Protein AF-A0AAW1BFB9-F1 (afdb_monomer_lite)

Sequence (904 aa):
MGIMLRKYSHLKYIVIGLFLLVALITLITVAITQNLSSTRNCKYGIVLDAGSSHTSVYVYEWPAEKENNTGIVHQIHACEVEGPGISSYSNAVENASVPLKHCMDSAKEIVPQGKHQETPVYLGATAGMRLLRLKNKDAARKVLSAVEETLRIYPFKFQGTRILSGEEEGAYGWITLNYLLGKFTESIWPRVFGHTFFKSRTTGALDLGGASTQITFVPDPDKIESSADIVNFHLYGKEYMVYTHSFLCYGKDQALRLKLLQDVLSSTTDRLQDPCFHQGYARTLNVFDLITNPCTAHNVTVPYSQIQIQGDGNYEKCLESIQRIFKTKDCLYSSCSFNGIFLPEVSGEFGAFSAFYYVMNFLNVTEKPMDQVIETVKNFCSKSWNEVKDEFPKVKEKYLSEYCFSSTYIISLLSQRYNFTKEKWQNIHFLEKIEKSDTGWTLGYMLNLTNMIPSEQPYTHLLSHTGFISFMVICSVLVMTLLLALFDVRGSCPYITRLYSIGRSVQGRNLYVLEFSDSPGIHEPMEPEFKYVANMHGNEVLGRELLLQLADFLCEEYRHGNQRITQLIHETRIHLLPSMNPDGYEVAAAQNESSLEYVIGRNNVNRVDLNRNFPDLNTIMYSNEKQGGPNHHIPLPDNWKSQVEPETLAVIQWMKSYNFILSANLHGGAVVANYPYDKSHEQRIRGNWQANSTPTPDDILFRKLAKTYSYAHGWMHRGTNCGDFFIDGITNGASWYSLSKGMQDFNYLHTNCFEITLELSCKKFPPQEELEYEWLANREALVAYIEEIHQGIKGLVSDENNNKLVGAVISVEGIGHDVTTGEHGDYFRLLLPGNYRITASADGYEPQTVMVTVGPAEPSLVYFQLRQKPLDNPPVPKAYKKRSHNKAQQKKIVPRAAPWQILR

Organism: Crotalus adamanteus (NCBI:txid8729)

Structure (mmCIF, N/CA/C/O backbone):
data_AF-A0AAW1BFB9-F1
#
_entry.id   AF-A0AAW1BFB9-F1
#
loop_
_atom_site.group_PDB
_atom_site.id
_atom_site.type_symbol
_atom_site.label_atom_id
_atom_site.label_alt_id
_atom_site.label_comp_id
_atom_site.label_asym_id
_atom_site.label_entity_id
_atom_site.label_seq_id
_atom_site.pdbx_PDB_ins_code
_atom_site.Cartn_x
_atom_site.Cartn_y
_atom_site.Cartn_z
_atom_site.occupancy
_atom_site.B_iso_or_equiv
_atom_site.auth_seq_id
_atom_site.auth_comp_id
_atom_site.auth_asym_id
_atom_site.auth_atom_id
_atom_site.pdbx_PDB_model_num
ATOM 1 N N . MET A 1 1 ? -2.549 -37.421 46.850 1.00 34.16 1 MET A N 1
ATOM 2 C CA . MET A 1 1 ? -2.410 -36.253 45.949 1.00 34.16 1 MET A CA 1
ATOM 3 C C . MET A 1 1 ? -1.148 -36.325 45.064 1.00 34.16 1 MET A C 1
ATOM 5 O O . MET A 1 1 ? -0.520 -35.309 44.831 1.00 34.16 1 MET A O 1
ATOM 9 N N . GLY A 1 2 ? -0.766 -37.508 44.544 1.00 33.53 2 GLY A N 1
ATOM 10 C CA . GLY A 1 2 ? 0.514 -37.695 43.820 1.00 33.53 2 GLY A CA 1
ATOM 11 C C . GLY A 1 2 ? 0.448 -38.518 42.525 1.00 33.53 2 GLY A C 1
ATOM 12 O O . GLY A 1 2 ? 1.483 -38.816 41.945 1.00 33.53 2 GLY A O 1
ATOM 13 N N . ILE A 1 3 ? -0.749 -38.894 42.055 1.00 27.89 3 ILE A N 1
ATOM 14 C CA . ILE A 1 3 ? -0.915 -39.742 40.854 1.00 27.89 3 ILE A CA 1
ATOM 15 C C . ILE A 1 3 ? -1.741 -39.043 39.750 1.00 27.89 3 ILE A C 1
ATOM 17 O O . ILE A 1 3 ? -1.607 -39.388 38.579 1.00 27.89 3 ILE A O 1
ATOM 21 N N . MET A 1 4 ? -2.486 -37.969 40.058 1.00 28.42 4 MET A N 1
ATOM 22 C CA . MET A 1 4 ? -3.212 -37.182 39.039 1.00 28.42 4 MET A CA 1
ATOM 23 C C . MET A 1 4 ? -2.383 -36.094 38.333 1.00 28.42 4 MET A C 1
ATOM 25 O O . MET A 1 4 ? -2.780 -35.645 37.264 1.00 28.42 4 MET A O 1
ATOM 29 N N . LEU A 1 5 ? -1.197 -35.735 38.838 1.00 31.61 5 LEU A N 1
ATOM 30 C CA . LEU A 1 5 ? -0.307 -34.766 38.172 1.00 31.61 5 LEU A CA 1
ATOM 31 C C . LEU A 1 5 ? 0.552 -35.381 37.047 1.00 31.61 5 LEU A C 1
ATOM 33 O O . LEU A 1 5 ? 1.099 -34.652 36.227 1.00 31.61 5 LEU A O 1
ATOM 37 N N . ARG A 1 6 ? 0.631 -36.719 36.934 1.00 33.06 6 ARG A N 1
ATOM 38 C CA . ARG A 1 6 ? 1.376 -37.395 35.848 1.00 33.06 6 ARG A CA 1
ATOM 39 C C . ARG A 1 6 ? 0.571 -37.608 34.563 1.00 33.06 6 ARG A C 1
ATOM 41 O O . ARG A 1 6 ? 1.170 -37.773 33.507 1.00 33.06 6 ARG A O 1
ATOM 48 N N . LYS A 1 7 ? -0.767 -37.567 34.604 1.00 37.59 7 LYS A N 1
ATOM 49 C CA . LYS A 1 7 ? -1.597 -37.769 33.397 1.00 37.59 7 LYS A CA 1
ATOM 50 C C . LYS A 1 7 ? -1.668 -36.540 32.479 1.00 37.59 7 LYS A C 1
ATOM 52 O O . LYS A 1 7 ? -1.852 -36.709 31.279 1.00 37.59 7 LYS A O 1
ATOM 57 N N . TYR A 1 8 ? -1.437 -35.335 33.005 1.00 39.03 8 TYR A N 1
ATOM 58 C CA . TYR A 1 8 ? -1.417 -34.105 32.202 1.00 39.03 8 TYR A CA 1
ATOM 59 C C . TYR A 1 8 ? -0.075 -33.825 31.507 1.00 39.03 8 TYR A C 1
ATOM 61 O O . TYR A 1 8 ? -0.064 -33.097 30.517 1.00 39.03 8 TYR A O 1
ATOM 69 N N . SER A 1 9 ? 1.049 -34.411 31.947 1.00 45.16 9 SER A N 1
ATOM 70 C CA . SER A 1 9 ? 2.322 -34.241 31.227 1.00 45.16 9 SER A CA 1
ATOM 71 C C . SER A 1 9 ? 2.358 -35.082 29.947 1.00 45.16 9 SER A C 1
ATOM 73 O O . SER A 1 9 ? 2.744 -34.580 28.898 1.00 45.16 9 SER A O 1
ATOM 75 N N . HIS A 1 10 ? 1.856 -36.321 29.981 1.00 42.47 10 HIS A N 1
ATOM 76 C CA . HIS A 1 10 ? 1.824 -37.187 28.800 1.00 42.47 10 HIS A CA 1
ATOM 77 C C . HIS A 1 10 ? 0.902 -36.666 27.694 1.00 42.47 10 HIS A C 1
ATOM 79 O O . HIS A 1 10 ? 1.269 -36.756 26.527 1.00 42.47 10 HIS A O 1
ATOM 85 N N . LEU A 1 11 ? -0.242 -36.058 28.035 1.00 46.62 11 LEU A N 1
ATOM 86 C CA . LEU A 1 11 ? -1.109 -35.430 27.035 1.00 46.62 11 LEU A CA 1
ATOM 87 C C . LEU A 1 11 ? -0.436 -34.204 26.398 1.00 46.62 11 LEU A C 1
ATOM 89 O O . LEU A 1 11 ? -0.518 -34.048 25.186 1.00 46.62 11 LEU A O 1
ATOM 93 N N . LYS A 1 12 ? 0.312 -33.400 27.172 1.00 44.75 12 LYS A N 1
ATOM 94 C CA . LYS A 1 12 ? 1.136 -32.307 26.625 1.00 44.75 12 LYS A CA 1
ATOM 95 C C . LYS A 1 12 ? 2.173 -32.833 25.628 1.00 44.75 12 LYS A C 1
ATOM 97 O O . LYS A 1 12 ? 2.262 -32.294 24.534 1.00 44.75 12 LYS A O 1
ATOM 102 N N . TYR A 1 13 ? 2.891 -33.914 25.939 1.00 47.59 13 TYR A N 1
ATOM 103 C CA . TYR A 1 13 ? 3.888 -34.484 25.017 1.00 47.59 13 TYR A CA 1
ATOM 104 C C . TYR A 1 13 ? 3.278 -35.168 23.788 1.00 47.59 13 TYR A C 1
ATOM 106 O O . TYR A 1 13 ? 3.865 -35.104 22.713 1.00 47.59 13 TYR A O 1
ATOM 114 N N . ILE A 1 14 ? 2.100 -35.785 23.915 1.00 55.22 14 ILE A N 1
ATOM 115 C CA . ILE A 1 14 ? 1.376 -36.380 22.780 1.00 55.22 14 ILE A CA 1
ATOM 116 C C . ILE A 1 14 ? 0.836 -35.286 21.859 1.00 55.22 14 ILE A C 1
ATOM 118 O O . ILE A 1 14 ? 0.961 -35.402 20.645 1.00 55.22 14 ILE A O 1
ATOM 122 N N . VAL A 1 15 ? 0.290 -34.206 22.421 1.00 52.62 15 VAL A N 1
ATOM 123 C CA . VAL A 1 15 ? -0.174 -33.044 21.656 1.00 52.62 15 VAL A CA 1
ATOM 124 C C . VAL A 1 15 ? 1.012 -32.366 20.968 1.00 52.62 15 VAL A C 1
ATOM 126 O O . VAL A 1 15 ? 0.960 -32.164 19.761 1.00 52.62 15 VAL A O 1
ATOM 129 N N . ILE A 1 16 ? 2.125 -32.130 21.673 1.00 55.22 16 ILE A N 1
ATOM 130 C CA . ILE A 1 16 ? 3.367 -31.603 21.080 1.00 55.22 16 ILE A CA 1
ATOM 131 C C . ILE A 1 16 ? 3.883 -32.530 19.967 1.00 55.22 16 ILE A C 1
ATOM 133 O O . ILE A 1 16 ? 4.233 -32.054 18.893 1.00 55.22 16 ILE A O 1
ATOM 137 N N . GLY A 1 17 ? 3.880 -33.849 20.176 1.00 61.91 17 GLY A N 1
ATOM 138 C CA . GLY A 1 17 ? 4.294 -34.828 19.168 1.00 61.91 17 GLY A CA 1
ATOM 139 C C . GLY A 1 17 ? 3.389 -34.850 17.932 1.00 61.91 17 GLY A C 1
ATOM 140 O O . GLY A 1 17 ? 3.887 -34.925 16.811 1.00 61.91 17 GLY A O 1
ATOM 141 N N . LEU A 1 18 ? 2.072 -34.722 18.116 1.00 62.56 18 LEU A N 1
ATOM 142 C CA . LEU A 1 18 ? 1.104 -34.630 17.022 1.00 62.56 18 LEU A CA 1
ATOM 143 C C . LEU A 1 18 ? 1.275 -33.317 16.244 1.00 62.56 18 LEU A C 1
ATOM 145 O O . LEU A 1 18 ? 1.242 -33.328 15.018 1.00 62.56 18 LEU A O 1
ATOM 149 N N . PHE A 1 19 ? 1.529 -32.205 16.938 1.00 55.38 19 PHE A N 1
ATOM 150 C CA . PHE A 1 19 ? 1.821 -30.915 16.311 1.00 55.38 19 PHE A CA 1
ATOM 151 C C . PHE A 1 19 ? 3.150 -30.927 15.549 1.00 55.38 19 PHE A C 1
ATOM 153 O O . PHE A 1 19 ? 3.206 -30.388 14.448 1.00 55.38 19 PHE A O 1
ATOM 160 N N . LEU A 1 20 ? 4.187 -31.596 16.063 1.00 58.78 20 LEU A N 1
ATOM 161 C CA . LEU A 1 20 ? 5.456 -31.789 15.349 1.00 58.78 20 LEU A CA 1
ATOM 162 C C . LEU A 1 20 ? 5.283 -32.662 14.100 1.00 58.78 20 LEU A C 1
ATOM 164 O O . LEU A 1 20 ? 5.880 -32.373 13.066 1.00 58.78 20 LEU A O 1
ATOM 168 N N . LEU A 1 21 ? 4.439 -33.696 14.166 1.00 66.06 21 LEU A N 1
ATOM 169 C CA . LEU A 1 21 ? 4.120 -34.545 13.017 1.00 66.06 21 LEU A CA 1
ATOM 170 C C . LEU A 1 21 ? 3.333 -33.773 11.951 1.00 66.06 21 LEU A C 1
ATOM 172 O O . LEU A 1 21 ? 3.661 -33.855 10.772 1.00 66.06 21 LEU A O 1
ATOM 176 N N . VAL A 1 22 ? 2.325 -32.995 12.359 1.00 62.94 22 VAL A N 1
ATOM 177 C CA . VAL A 1 22 ? 1.555 -32.142 11.445 1.00 62.94 22 VAL A CA 1
ATOM 178 C C . VAL A 1 22 ? 2.457 -31.080 10.829 1.00 62.94 22 VAL A C 1
ATOM 180 O O . VAL A 1 22 ? 2.400 -30.923 9.620 1.00 62.94 22 VAL A O 1
ATOM 183 N N . ALA A 1 23 ? 3.335 -30.438 11.609 1.00 55.25 23 ALA A N 1
ATOM 184 C CA . ALA A 1 23 ? 4.315 -29.466 11.122 1.00 55.25 23 ALA A CA 1
ATOM 185 C C . ALA A 1 23 ? 5.309 -30.077 10.124 1.00 55.25 23 ALA A C 1
ATOM 187 O O . ALA A 1 23 ? 5.647 -29.442 9.129 1.00 55.25 23 ALA A O 1
ATOM 188 N N . LEU A 1 24 ? 5.752 -31.318 10.354 1.00 65.62 24 LEU A N 1
ATOM 189 C CA . LEU A 1 24 ? 6.611 -32.055 9.426 1.00 65.62 24 LEU A CA 1
ATOM 190 C C . LEU A 1 24 ? 5.863 -32.403 8.132 1.00 65.62 24 LEU A C 1
ATOM 192 O O . LEU A 1 24 ? 6.409 -32.241 7.045 1.00 65.62 24 LEU A O 1
ATOM 196 N N . ILE A 1 25 ? 4.606 -32.845 8.237 1.00 68.69 25 ILE A N 1
ATOM 197 C CA . ILE A 1 25 ? 3.756 -33.142 7.081 1.00 68.69 25 ILE A CA 1
ATOM 198 C C . ILE A 1 25 ? 3.464 -31.865 6.300 1.00 68.69 25 ILE A C 1
ATOM 200 O O . ILE A 1 25 ? 3.582 -31.899 5.081 1.00 68.69 25 ILE A O 1
ATOM 204 N N . THR A 1 26 ? 3.157 -30.732 6.935 1.00 56.50 26 THR A N 1
ATOM 205 C CA . THR A 1 26 ? 3.015 -29.456 6.219 1.00 56.50 26 THR A CA 1
ATOM 206 C C . THR A 1 26 ? 4.337 -28.998 5.628 1.00 56.50 26 THR A C 1
ATOM 208 O O . THR A 1 26 ? 4.315 -28.548 4.495 1.00 56.50 26 THR A O 1
ATOM 211 N N . LEU A 1 27 ? 5.484 -29.183 6.287 1.00 56.09 27 LEU A N 1
ATOM 212 C CA . LEU A 1 27 ? 6.806 -28.900 5.704 1.00 56.09 27 LEU A CA 1
ATOM 213 C C . LEU A 1 27 ? 7.065 -29.719 4.437 1.00 56.09 27 LEU A C 1
ATOM 215 O O . LEU A 1 27 ? 7.498 -29.168 3.429 1.00 56.09 27 LEU A O 1
ATOM 219 N N . ILE A 1 28 ? 6.764 -31.019 4.468 1.00 65.06 28 ILE A N 1
ATOM 220 C CA . ILE A 1 28 ? 6.925 -31.920 3.321 1.00 65.06 28 ILE A CA 1
ATOM 221 C C . ILE A 1 28 ? 5.911 -31.575 2.227 1.00 65.06 28 ILE A C 1
ATOM 223 O O . ILE A 1 28 ? 6.285 -31.456 1.066 1.00 65.06 28 ILE A O 1
ATOM 227 N N . THR A 1 29 ? 4.643 -31.359 2.581 1.00 55.81 29 THR A N 1
ATOM 228 C CA . THR A 1 29 ? 3.592 -30.976 1.626 1.00 55.81 29 THR A CA 1
ATOM 229 C C . THR A 1 29 ? 3.922 -29.634 0.980 1.00 55.81 29 THR A C 1
ATOM 231 O O . THR A 1 29 ? 3.823 -29.527 -0.233 1.00 55.81 29 THR A O 1
ATOM 234 N N . VAL A 1 30 ? 4.407 -28.655 1.752 1.00 49.78 30 VAL A N 1
ATOM 235 C CA . VAL A 1 30 ? 4.862 -27.346 1.268 1.00 49.78 30 VAL A CA 1
ATOM 236 C C . VAL A 1 30 ? 6.087 -27.496 0.374 1.00 49.78 30 VAL A C 1
ATOM 238 O O . VAL A 1 30 ? 6.085 -26.918 -0.706 1.00 49.78 30 VAL A O 1
ATOM 241 N N . ALA A 1 31 ? 7.079 -28.311 0.740 1.00 49.69 31 ALA A N 1
ATOM 242 C CA . ALA A 1 31 ? 8.240 -28.592 -0.109 1.00 49.69 31 ALA A CA 1
ATOM 243 C C . ALA A 1 31 ? 7.839 -29.249 -1.443 1.00 49.69 31 ALA A C 1
ATOM 245 O O . ALA A 1 31 ? 8.363 -28.886 -2.494 1.00 49.69 31 ALA A O 1
ATOM 246 N N . ILE A 1 32 ? 6.864 -30.165 -1.423 1.00 52.06 32 ILE A N 1
ATOM 247 C CA . ILE A 1 32 ? 6.322 -30.818 -2.623 1.00 52.06 32 ILE A CA 1
ATOM 248 C C . ILE A 1 32 ? 5.506 -29.824 -3.464 1.00 52.06 32 ILE A C 1
ATOM 250 O O . ILE A 1 32 ? 5.703 -29.755 -4.674 1.00 52.06 32 ILE A O 1
ATOM 254 N N . THR A 1 33 ? 4.638 -29.009 -2.855 1.00 48.31 33 THR A N 1
ATOM 255 C CA . THR A 1 33 ? 3.830 -28.009 -3.578 1.00 48.31 33 THR A CA 1
ATOM 256 C C . THR A 1 33 ? 4.661 -26.834 -4.096 1.00 48.31 33 THR A C 1
ATOM 258 O O . THR A 1 33 ? 4.376 -26.323 -5.173 1.00 48.31 33 THR A O 1
ATOM 261 N N . GLN A 1 34 ? 5.731 -26.441 -3.397 1.00 43.75 34 GLN A N 1
ATOM 262 C CA . GLN A 1 34 ? 6.664 -25.395 -3.838 1.00 43.75 34 GLN A CA 1
ATOM 263 C C . GLN A 1 34 ? 7.567 -25.864 -4.979 1.00 43.75 34 GLN A C 1
ATOM 265 O O . GLN A 1 34 ? 7.967 -25.043 -5.799 1.00 43.75 34 GLN A O 1
ATOM 270 N N . ASN A 1 35 ? 7.820 -27.170 -5.103 1.00 43.47 35 ASN A N 1
ATOM 271 C CA . ASN A 1 35 ? 8.475 -27.711 -6.293 1.00 43.47 35 ASN A CA 1
ATOM 272 C C . ASN A 1 35 ? 7.539 -27.729 -7.523 1.00 43.47 35 ASN A C 1
ATOM 274 O O . ASN A 1 35 ? 8.001 -27.933 -8.641 1.00 43.47 35 ASN A O 1
ATOM 278 N N . LEU A 1 36 ? 6.231 -27.503 -7.329 1.00 45.41 36 LEU A N 1
ATOM 279 C CA . LEU A 1 36 ? 5.205 -27.540 -8.377 1.00 45.41 36 LEU A CA 1
ATOM 280 C C . LEU A 1 36 ? 4.653 -26.164 -8.797 1.00 45.41 36 LEU A C 1
ATOM 282 O O . LEU A 1 36 ? 4.018 -26.094 -9.845 1.00 45.41 36 LEU A O 1
ATOM 286 N N . SER A 1 37 ? 4.890 -25.071 -8.057 1.00 42.12 37 SER A N 1
ATOM 287 C CA . SER A 1 37 ? 4.295 -23.754 -8.374 1.00 42.12 37 SER A CA 1
ATOM 288 C C . SER A 1 37 ? 5.270 -22.568 -8.340 1.00 42.12 37 SER A C 1
ATOM 290 O O . SER A 1 37 ? 4.937 -21.494 -7.836 1.00 42.12 37 SER A O 1
ATOM 292 N N . SER A 1 38 ? 6.473 -22.722 -8.896 1.00 39.97 38 SER A N 1
ATOM 293 C CA . SER A 1 38 ? 7.330 -21.574 -9.230 1.00 39.97 38 SER A CA 1
ATOM 294 C C . SER A 1 38 ? 6.935 -20.989 -10.590 1.00 39.97 38 SER A C 1
ATOM 296 O O . SER A 1 38 ? 7.639 -21.142 -11.584 1.00 39.97 38 SER A O 1
ATOM 298 N N . THR A 1 39 ? 5.790 -20.315 -10.655 1.00 44.78 39 THR A N 1
ATOM 299 C CA . THR A 1 39 ? 5.528 -19.353 -11.732 1.00 44.78 39 THR A CA 1
ATOM 300 C C . THR A 1 39 ? 5.316 -18.002 -11.072 1.00 44.78 39 THR A C 1
ATOM 302 O O . THR A 1 39 ? 4.223 -17.713 -10.585 1.00 44.78 39 THR A O 1
ATOM 305 N N . ARG A 1 40 ? 6.382 -17.191 -11.003 1.00 55.94 40 ARG A N 1
ATOM 306 C CA . ARG A 1 40 ? 6.281 -15.755 -10.697 1.00 55.94 40 ARG A CA 1
ATOM 307 C C . ARG A 1 40 ? 5.142 -15.165 -11.539 1.00 55.94 40 ARG A C 1
ATOM 309 O O . ARG A 1 40 ? 4.970 -15.572 -12.688 1.00 55.94 40 ARG A O 1
ATOM 316 N N . ASN A 1 41 ? 4.354 -14.232 -10.992 1.00 69.44 41 ASN A N 1
ATOM 317 C CA . ASN A 1 41 ? 3.337 -13.523 -11.775 1.00 69.44 41 ASN A CA 1
ATOM 318 C C . ASN A 1 41 ? 4.032 -12.545 -12.737 1.00 69.44 41 ASN A C 1
ATOM 320 O O . ASN A 1 41 ? 4.096 -11.337 -12.510 1.00 69.44 41 ASN A O 1
ATOM 324 N N . CYS A 1 42 ? 4.631 -13.106 -13.779 1.00 80.31 42 CYS A N 1
ATOM 325 C CA . CYS A 1 42 ? 5.338 -12.386 -14.810 1.00 80.31 42 CYS A CA 1
ATOM 326 C C . CYS A 1 42 ? 4.358 -11.908 -15.879 1.00 80.31 42 CYS A C 1
ATOM 328 O O . CYS A 1 42 ? 3.322 -12.533 -16.159 1.00 80.31 42 CYS A O 1
ATOM 330 N N . LYS A 1 43 ? 4.712 -10.783 -16.482 1.00 88.25 43 LYS A N 1
ATOM 331 C CA . LYS A 1 43 ? 4.192 -10.320 -17.759 1.00 88.25 43 LYS A CA 1
ATOM 332 C C . LYS A 1 43 ? 5.231 -10.637 -18.824 1.00 88.25 43 LYS A C 1
ATOM 334 O O . LYS A 1 43 ? 6.429 -10.673 -18.551 1.00 88.25 43 LYS A O 1
ATOM 339 N N . TYR A 1 44 ? 4.745 -10.870 -20.031 1.00 92.88 44 TYR A N 1
ATOM 340 C CA . TYR A 1 44 ? 5.576 -11.176 -21.185 1.00 92.88 44 TYR A CA 1
ATOM 341 C C . TYR A 1 44 ? 5.332 -10.135 -22.260 1.00 92.88 44 TYR A C 1
ATOM 343 O O . TYR A 1 44 ? 4.272 -9.515 -22.281 1.00 92.88 44 TYR A O 1
ATOM 351 N N . GLY A 1 45 ? 6.274 -9.971 -23.178 1.00 94.19 45 GLY A N 1
ATOM 352 C CA . GLY A 1 45 ? 6.118 -9.120 -24.351 1.00 94.19 45 GLY A CA 1
ATOM 353 C C . GLY A 1 45 ? 6.977 -9.628 -25.496 1.00 94.19 45 GLY A C 1
ATOM 354 O O . GLY A 1 45 ? 8.087 -10.107 -25.275 1.00 94.19 45 GLY A O 1
ATOM 355 N N . ILE A 1 46 ? 6.465 -9.535 -26.719 1.00 96.00 46 ILE A N 1
ATOM 356 C CA . ILE A 1 46 ? 7.139 -10.035 -27.918 1.00 96.00 46 ILE A CA 1
ATOM 357 C C . ILE A 1 46 ? 7.444 -8.859 -28.842 1.00 96.00 46 ILE A C 1
ATOM 359 O O . ILE A 1 46 ? 6.548 -8.085 -29.189 1.00 96.00 46 ILE A O 1
ATOM 363 N N . VAL A 1 47 ? 8.703 -8.730 -29.259 1.00 95.88 47 VAL A N 1
ATOM 364 C CA . VAL A 1 47 ? 9.138 -7.718 -30.234 1.00 95.88 47 VAL A CA 1
ATOM 365 C C . VAL A 1 47 ? 9.823 -8.409 -31.399 1.00 95.88 47 VAL A C 1
ATOM 367 O O . VAL A 1 47 ? 10.782 -9.154 -31.212 1.00 95.88 47 VAL A O 1
ATOM 370 N N . LEU A 1 48 ? 9.334 -8.141 -32.605 1.00 95.50 48 LEU A N 1
ATOM 371 C CA . LEU A 1 48 ? 9.973 -8.544 -33.845 1.00 95.50 48 LEU A CA 1
ATOM 372 C C . LEU A 1 48 ? 10.821 -7.382 -34.365 1.00 95.50 48 LEU A C 1
ATOM 374 O O . LEU A 1 48 ? 10.276 -6.324 -34.699 1.00 95.50 48 LEU A O 1
ATOM 378 N N . ASP A 1 49 ? 12.132 -7.596 -34.453 1.00 94.06 49 ASP A N 1
ATOM 379 C CA . ASP A 1 49 ? 13.056 -6.705 -35.147 1.00 94.06 49 ASP A CA 1
ATOM 380 C C . ASP A 1 49 ? 13.111 -7.071 -36.625 1.00 94.06 49 ASP A C 1
ATOM 382 O O . ASP A 1 49 ? 13.761 -8.038 -37.026 1.00 94.06 49 ASP A O 1
ATOM 386 N N . ALA A 1 50 ? 12.400 -6.307 -37.448 1.00 93.00 50 ALA A N 1
ATOM 387 C CA . ALA A 1 50 ? 12.393 -6.466 -38.891 1.00 93.00 50 ALA A CA 1
ATOM 388 C C . ALA A 1 50 ? 13.489 -5.603 -39.540 1.00 93.00 50 ALA A C 1
ATOM 390 O O . ALA A 1 50 ? 13.225 -4.581 -40.192 1.00 93.00 50 ALA A O 1
ATOM 391 N N . GLY A 1 51 ? 14.730 -6.055 -39.358 1.00 88.38 51 GLY A N 1
ATOM 392 C CA . GLY A 1 51 ? 15.937 -5.488 -39.948 1.00 88.38 51 GLY A CA 1
ATOM 393 C C . GLY A 1 51 ? 15.996 -5.572 -41.479 1.00 88.38 51 GLY A C 1
ATOM 394 O O . GLY A 1 51 ? 15.224 -6.265 -42.144 1.00 88.38 51 GLY A O 1
ATOM 395 N N . SER A 1 52 ? 16.961 -4.867 -42.081 1.00 86.25 52 SER A N 1
ATOM 396 C CA . SER A 1 52 ? 17.187 -4.911 -43.537 1.00 86.25 52 SER A CA 1
ATOM 397 C C . SER A 1 52 ? 17.730 -6.251 -44.035 1.00 86.25 52 SER A C 1
ATOM 399 O O . SER A 1 52 ? 17.521 -6.602 -45.195 1.00 86.25 52 SER A O 1
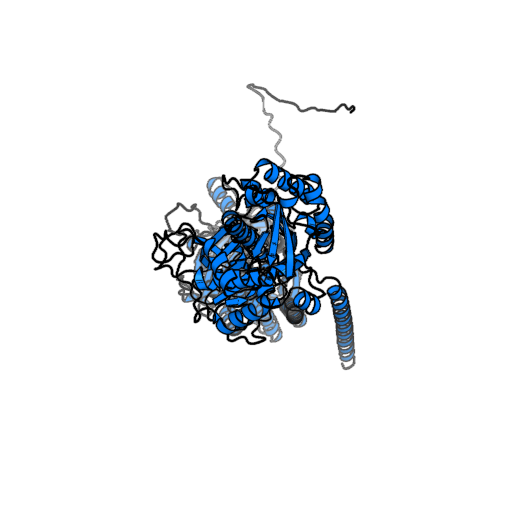ATOM 401 N N . SER A 1 53 ? 18.466 -6.967 -43.183 1.00 81.94 53 SER A N 1
ATOM 402 C CA . SER A 1 53 ? 19.230 -8.154 -43.583 1.00 81.94 53 SER A CA 1
ATOM 403 C C . SER A 1 53 ? 18.588 -9.453 -43.099 1.00 81.94 53 SER A C 1
ATOM 405 O O . SER A 1 53 ? 18.641 -10.438 -43.827 1.00 81.94 53 SER A O 1
ATOM 407 N N . HIS A 1 54 ? 17.945 -9.433 -41.934 1.00 87.25 54 HIS A N 1
ATOM 408 C CA . HIS A 1 54 ? 17.241 -10.559 -41.319 1.00 87.25 54 HIS A CA 1
ATOM 409 C C . HIS A 1 54 ? 16.064 -10.027 -40.484 1.00 87.25 54 HIS A C 1
ATOM 411 O O . HIS A 1 54 ? 15.867 -8.814 -40.381 1.00 87.25 54 HIS A O 1
ATOM 417 N N . THR A 1 55 ? 15.263 -10.921 -39.913 1.00 90.25 55 THR A N 1
ATOM 418 C CA . THR A 1 55 ? 14.241 -10.581 -38.915 1.00 90.25 55 THR A CA 1
ATOM 419 C C . THR A 1 55 ? 14.447 -11.448 -37.683 1.00 90.25 55 THR A C 1
ATOM 421 O O . THR A 1 55 ? 14.728 -12.630 -37.831 1.00 90.25 55 THR A O 1
ATOM 424 N N . SER A 1 56 ? 14.309 -10.883 -36.488 1.00 92.31 56 SER A N 1
ATOM 425 C CA . SER A 1 56 ? 14.491 -11.612 -35.226 1.00 92.31 56 SER A CA 1
ATOM 426 C C . SER A 1 56 ? 13.286 -11.420 -34.317 1.00 92.31 56 SER A C 1
ATOM 428 O O . SER A 1 56 ? 12.732 -10.327 -34.241 1.00 92.31 56 SER A O 1
ATOM 430 N N . VAL A 1 57 ? 12.864 -12.480 -33.634 1.00 94.75 57 VAL A N 1
ATOM 431 C CA . VAL A 1 57 ? 11.760 -12.469 -32.667 1.00 94.75 57 VAL A CA 1
ATOM 432 C C . VAL A 1 57 ? 12.330 -12.599 -31.265 1.00 94.75 57 VAL A C 1
ATOM 434 O O . VAL A 1 57 ? 12.994 -13.588 -30.962 1.00 94.75 57 VAL A O 1
ATOM 437 N N . TYR A 1 58 ? 12.034 -11.628 -30.407 1.00 94.81 58 TYR A N 1
ATOM 438 C CA . TYR A 1 58 ? 12.464 -11.605 -29.013 1.00 94.81 58 TYR A CA 1
ATOM 439 C C . TYR A 1 58 ? 11.269 -11.746 -28.084 1.00 94.81 58 TYR A C 1
ATOM 441 O O . TYR A 1 58 ? 10.259 -11.061 -28.264 1.00 94.81 58 TYR A O 1
ATOM 449 N N . VAL A 1 59 ? 11.403 -12.603 -27.073 1.00 95.00 59 VAL A N 1
ATOM 450 C CA . VAL A 1 59 ? 10.444 -12.714 -25.972 1.00 95.00 59 VAL A CA 1
ATOM 451 C C . VAL A 1 59 ? 11.097 -12.167 -24.716 1.00 95.00 59 VAL A C 1
ATOM 453 O O . VAL A 1 59 ? 12.173 -12.614 -24.305 1.00 95.00 59 VAL A O 1
ATOM 456 N N . TYR A 1 60 ? 10.416 -11.205 -24.113 1.00 93.31 60 TYR A N 1
ATOM 457 C CA . TYR A 1 60 ? 10.803 -10.566 -22.872 1.00 93.31 60 TYR A CA 1
ATOM 458 C C . TYR A 1 60 ? 9.854 -10.960 -21.747 1.00 93.31 60 TYR A C 1
ATOM 460 O O . TYR A 1 60 ? 8.665 -11.176 -21.979 1.00 93.31 60 TYR A O 1
ATOM 468 N N . GLU A 1 61 ? 10.386 -11.011 -20.534 1.00 90.62 61 GLU A N 1
ATOM 469 C CA . GLU A 1 61 ? 9.665 -11.279 -19.296 1.00 90.62 61 GLU A CA 1
ATOM 470 C C . GLU A 1 61 ? 10.008 -10.199 -18.269 1.00 90.62 61 GLU A C 1
ATOM 472 O O . GLU A 1 61 ? 11.167 -9.813 -18.128 1.00 90.62 61 GLU A O 1
ATOM 477 N N . TRP A 1 62 ? 9.010 -9.708 -17.541 1.00 86.12 62 TRP A N 1
ATOM 478 C CA . TRP A 1 62 ? 9.222 -8.855 -16.374 1.00 86.12 62 TRP A CA 1
ATOM 479 C C . TRP A 1 62 ? 8.213 -9.193 -15.275 1.00 86.12 62 TRP A C 1
ATOM 481 O O . TRP A 1 62 ? 7.109 -9.663 -15.573 1.00 86.12 62 TRP A O 1
ATOM 491 N N . PRO A 1 63 ? 8.545 -8.958 -13.996 1.00 80.81 63 PRO A N 1
ATOM 492 C CA . PRO A 1 63 ? 7.554 -8.994 -12.924 1.00 80.81 63 PRO A CA 1
ATOM 493 C C . PRO A 1 63 ? 6.387 -8.046 -13.239 1.00 80.81 63 PRO A C 1
ATOM 495 O O . PRO A 1 63 ? 6.605 -6.979 -13.798 1.00 80.81 63 PRO A O 1
ATOM 498 N N . ALA A 1 64 ? 5.144 -8.391 -12.888 1.00 71.56 64 ALA A N 1
ATOM 499 C CA . ALA A 1 64 ? 4.008 -7.480 -13.104 1.00 71.56 64 ALA A CA 1
ATOM 500 C C . ALA A 1 64 ? 4.152 -6.130 -12.356 1.00 71.56 64 ALA A C 1
ATOM 502 O O . ALA A 1 64 ? 3.572 -5.117 -12.760 1.00 71.56 64 ALA A O 1
ATOM 503 N N . GLU A 1 65 ? 4.961 -6.125 -11.296 1.00 66.69 65 GLU A N 1
ATOM 504 C CA . GLU A 1 65 ? 5.355 -4.954 -10.513 1.00 66.69 65 GLU A CA 1
ATOM 505 C C . GLU A 1 65 ? 6.386 -4.100 -11.262 1.00 66.69 65 GLU A C 1
ATOM 507 O O . GLU A 1 65 ? 7.184 -4.603 -12.055 1.00 66.69 65 GLU A O 1
ATOM 512 N N . LYS A 1 66 ? 6.391 -2.791 -11.000 1.00 68.88 66 LYS A N 1
ATOM 513 C CA . LYS A 1 66 ? 7.283 -1.841 -11.677 1.00 68.88 66 LYS A CA 1
ATOM 514 C C . LYS A 1 66 ? 8.030 -0.988 -10.679 1.00 68.88 66 LYS A C 1
ATOM 516 O O . LYS A 1 66 ? 7.470 -0.591 -9.662 1.00 68.88 66 LYS A O 1
ATOM 521 N N . GLU A 1 67 ? 9.258 -0.646 -11.022 1.00 60.72 67 GLU A N 1
ATOM 522 C CA . GLU A 1 67 ? 10.105 0.257 -10.261 1.00 60.72 67 GLU A CA 1
ATOM 523 C C . GLU A 1 67 ? 9.973 1.665 -10.846 1.00 60.72 67 GLU A C 1
ATOM 525 O O . GLU A 1 67 ? 10.267 1.888 -12.019 1.00 60.72 67 GLU A O 1
ATOM 530 N N . ASN A 1 68 ? 9.476 2.623 -10.058 1.00 63.00 68 ASN A N 1
ATOM 531 C CA . ASN A 1 68 ? 9.235 3.999 -10.517 1.00 63.00 68 ASN A CA 1
ATOM 532 C C . ASN A 1 68 ? 8.467 4.069 -11.859 1.00 63.00 68 ASN A C 1
ATOM 534 O O . ASN A 1 68 ? 8.773 4.891 -12.721 1.00 63.00 68 ASN A O 1
ATOM 538 N N . ASN A 1 69 ? 7.464 3.195 -12.023 1.00 66.19 69 ASN A N 1
ATOM 539 C CA . ASN A 1 69 ? 6.637 2.994 -13.225 1.00 66.19 69 ASN A CA 1
ATOM 540 C C . ASN A 1 69 ? 7.307 2.303 -14.429 1.00 66.19 69 ASN A C 1
ATOM 542 O O . ASN A 1 69 ? 6.597 1.988 -15.384 1.00 66.19 69 ASN A O 1
ATOM 546 N N . THR A 1 70 ? 8.601 1.976 -14.377 1.00 74.81 70 THR A N 1
ATOM 547 C CA . THR A 1 70 ? 9.309 1.213 -15.421 1.00 74.81 70 THR A CA 1
ATOM 548 C C . THR A 1 70 ? 9.493 -0.251 -14.989 1.00 74.81 70 THR A C 1
ATOM 550 O O . THR A 1 70 ? 9.789 -0.544 -13.834 1.00 74.81 70 THR A O 1
ATOM 553 N N . GLY A 1 71 ? 9.259 -1.209 -15.889 1.00 75.06 71 GLY A N 1
ATOM 554 C CA . GLY A 1 71 ? 9.441 -2.637 -15.598 1.00 75.06 71 GLY A CA 1
ATOM 555 C C . GLY A 1 71 ? 10.909 -3.067 -15.668 1.00 75.06 71 GLY A C 1
ATOM 556 O O . GLY A 1 71 ? 11.655 -2.566 -16.503 1.00 75.06 71 GLY A O 1
ATOM 557 N N . ILE A 1 72 ? 11.309 -4.038 -14.841 1.00 82.25 72 ILE A N 1
ATOM 558 C CA . ILE A 1 72 ? 12.626 -4.692 -14.926 1.00 82.25 72 ILE A CA 1
ATOM 559 C C . ILE A 1 72 ? 12.508 -5.857 -15.918 1.00 82.25 72 ILE A C 1
ATOM 561 O O . ILE A 1 72 ? 11.969 -6.911 -15.587 1.00 82.25 72 ILE A O 1
ATOM 565 N N . VAL A 1 73 ? 12.947 -5.632 -17.154 1.00 84.44 73 VAL A N 1
ATOM 566 C CA . VAL A 1 73 ? 12.704 -6.513 -18.300 1.00 84.44 73 VAL A CA 1
ATOM 567 C C . VAL A 1 73 ? 13.911 -7.397 -18.613 1.00 84.44 73 VAL A C 1
ATOM 569 O O . VAL A 1 73 ? 15.011 -6.907 -18.841 1.00 84.44 73 VAL A O 1
ATOM 572 N N . HIS A 1 74 ? 13.683 -8.704 -18.726 1.00 85.06 74 HIS A N 1
ATOM 573 C CA . HIS A 1 74 ? 14.690 -9.699 -19.090 1.00 85.06 74 HIS A CA 1
ATOM 574 C C . HIS A 1 74 ? 14.356 -10.368 -20.424 1.00 85.06 74 HIS A C 1
ATOM 576 O O . HIS A 1 74 ? 13.204 -10.712 -20.686 1.00 85.06 74 HIS A O 1
ATOM 582 N N . GLN A 1 75 ? 15.362 -10.595 -21.270 1.00 88.88 75 GLN A N 1
ATOM 583 C CA . GLN A 1 75 ? 15.206 -11.419 -22.468 1.00 88.88 75 GLN A CA 1
ATOM 584 C C . GLN A 1 75 ? 15.204 -12.901 -22.080 1.00 88.88 75 GLN A C 1
ATOM 586 O O . GLN A 1 75 ? 16.165 -13.382 -21.484 1.00 88.88 75 GLN A O 1
ATOM 591 N N . ILE A 1 76 ? 14.155 -13.635 -22.454 1.00 90.50 76 ILE A N 1
ATOM 592 C CA . ILE A 1 76 ? 14.037 -15.075 -22.162 1.00 90.50 76 ILE A CA 1
ATOM 593 C C . ILE A 1 76 ? 14.152 -15.953 -23.409 1.00 90.50 76 ILE A C 1
ATOM 595 O O . ILE A 1 76 ? 14.469 -17.136 -23.302 1.00 90.50 76 ILE A O 1
ATOM 599 N N . HIS A 1 77 ? 13.929 -15.390 -24.599 1.00 92.56 77 HIS A N 1
ATOM 600 C CA . HIS A 1 77 ? 14.054 -16.118 -25.859 1.00 92.56 77 HIS A CA 1
ATOM 601 C C . HIS A 1 77 ? 14.386 -15.180 -27.023 1.00 92.56 77 HIS A C 1
ATOM 603 O O . HIS A 1 77 ? 13.943 -14.031 -27.048 1.00 92.56 77 HIS A O 1
ATOM 609 N N . ALA A 1 78 ? 15.140 -15.696 -27.993 1.00 92.12 78 ALA A N 1
ATOM 610 C CA . ALA A 1 78 ? 15.431 -15.050 -29.266 1.00 92.12 78 ALA A CA 1
ATOM 611 C C . ALA A 1 78 ? 15.398 -16.102 -30.384 1.00 92.12 78 ALA A C 1
ATOM 613 O O . ALA A 1 78 ? 15.941 -17.196 -30.215 1.00 92.12 78 ALA A O 1
ATOM 614 N N . CYS A 1 79 ? 14.778 -15.770 -31.513 1.00 93.56 79 CYS A N 1
ATOM 615 C CA . CYS A 1 79 ? 14.700 -16.624 -32.695 1.00 93.56 79 CYS A CA 1
ATOM 616 C C . CYS A 1 79 ? 14.966 -15.797 -33.953 1.00 93.56 79 CYS A C 1
ATOM 618 O O . CYS A 1 79 ? 14.228 -14.855 -34.243 1.00 93.56 79 CYS A O 1
ATOM 620 N N . GLU A 1 80 ? 16.017 -16.140 -34.697 1.00 91.56 80 GLU A N 1
ATOM 621 C CA . GLU A 1 80 ? 16.296 -15.543 -36.004 1.00 91.56 80 GLU A CA 1
ATOM 622 C C . GLU A 1 80 ? 15.428 -16.226 -37.067 1.00 91.56 80 GLU A C 1
ATOM 624 O O . GLU A 1 80 ? 15.401 -17.452 -37.191 1.00 91.56 80 GLU A O 1
ATOM 629 N N . VAL A 1 81 ? 14.689 -15.423 -37.823 1.00 91.81 81 VAL A N 1
ATOM 630 C CA . VAL A 1 81 ? 13.800 -15.877 -38.890 1.00 91.81 81 VAL A CA 1
ATOM 631 C C . VAL A 1 81 ? 14.632 -16.249 -40.110 1.00 91.81 81 VAL A C 1
ATOM 633 O O . VAL A 1 81 ? 15.460 -15.463 -40.572 1.00 91.81 81 VAL A O 1
ATOM 636 N N . GLU A 1 82 ? 14.374 -17.426 -40.678 1.00 87.56 82 GLU A N 1
ATOM 637 C CA . GLU A 1 82 ? 15.071 -17.866 -41.882 1.00 87.56 82 GLU A CA 1
ATOM 638 C C . GLU A 1 82 ? 14.771 -16.963 -43.086 1.00 87.56 82 GLU A C 1
ATOM 640 O O . GLU A 1 82 ? 13.622 -16.664 -43.416 1.00 87.56 82 GLU A O 1
ATOM 645 N N . GLY A 1 83 ? 15.828 -16.574 -43.797 1.00 86.12 83 GLY A N 1
ATOM 646 C CA . GLY A 1 83 ? 15.729 -15.767 -45.009 1.00 86.12 83 GLY A CA 1
ATOM 647 C C . GLY A 1 83 ? 16.055 -14.286 -44.790 1.00 86.12 83 GLY A C 1
ATOM 648 O O . GLY A 1 83 ? 16.597 -13.894 -43.759 1.00 86.12 83 GLY A O 1
ATOM 649 N N . PRO A 1 84 ? 15.829 -13.447 -45.814 1.00 87.50 84 PRO A N 1
ATOM 650 C CA . PRO A 1 84 ? 16.165 -12.032 -45.751 1.00 87.50 84 PRO A CA 1
ATOM 651 C C . PRO A 1 84 ? 15.142 -11.225 -44.939 1.00 87.50 84 PRO A C 1
ATOM 653 O O . PRO A 1 84 ? 14.018 -11.663 -44.701 1.00 87.50 84 PRO A O 1
ATOM 656 N N . GLY A 1 85 ? 15.504 -9.987 -44.596 1.00 88.25 85 GLY A N 1
ATOM 657 C CA . GLY A 1 85 ? 14.583 -9.032 -43.975 1.00 88.25 85 GLY A CA 1
ATOM 658 C C . GLY A 1 85 ? 13.328 -8.764 -44.819 1.00 88.25 85 GLY A C 1
ATOM 659 O O . GLY A 1 85 ? 13.364 -8.834 -46.056 1.00 88.25 85 GLY A O 1
ATOM 660 N N . ILE A 1 86 ? 12.224 -8.404 -44.151 1.00 92.38 86 ILE A N 1
ATOM 661 C CA . ILE A 1 86 ? 10.872 -8.375 -44.742 1.00 92.38 86 ILE A CA 1
ATOM 662 C C . ILE A 1 86 ? 10.731 -7.486 -45.993 1.00 92.38 86 ILE A C 1
ATOM 664 O O . ILE A 1 86 ? 9.919 -7.769 -46.873 1.00 92.38 86 ILE A O 1
ATOM 668 N N . SER A 1 87 ? 11.555 -6.441 -46.137 1.00 91.31 87 SER A N 1
ATOM 669 C CA . SER A 1 87 ? 11.545 -5.561 -47.318 1.00 91.31 87 SER A CA 1
ATOM 670 C C . SER A 1 87 ? 11.875 -6.290 -48.626 1.00 91.31 87 SER A C 1
ATOM 672 O O . SER A 1 87 ? 11.496 -5.840 -49.711 1.00 91.31 87 SER A O 1
ATOM 674 N N . SER A 1 88 ? 12.566 -7.428 -48.537 1.00 90.00 88 SER A N 1
ATOM 675 C CA . SER A 1 88 ? 12.974 -8.235 -49.692 1.00 90.00 88 SER A CA 1
ATOM 676 C C . SER A 1 88 ? 11.797 -8.945 -50.367 1.00 90.00 88 SER A C 1
ATOM 678 O O . SER A 1 88 ? 11.884 -9.290 -51.541 1.00 90.00 88 SER A O 1
ATOM 680 N N . TYR A 1 89 ? 10.665 -9.085 -49.672 1.00 90.56 89 TYR A N 1
ATOM 681 C CA . TYR A 1 89 ? 9.450 -9.725 -50.186 1.00 90.56 89 TYR A CA 1
ATOM 682 C C . TYR A 1 89 ? 8.501 -8.749 -50.898 1.00 90.56 89 TYR A C 1
ATOM 684 O O . TYR A 1 89 ? 7.359 -9.089 -51.189 1.00 90.56 89 TYR A O 1
ATOM 692 N N . SER A 1 90 ? 8.958 -7.539 -51.229 1.00 88.06 90 SER A N 1
ATOM 693 C CA . SER A 1 90 ? 8.152 -6.510 -51.912 1.00 88.06 90 SER A CA 1
ATOM 694 C C . SER A 1 90 ? 7.475 -6.969 -53.214 1.00 88.06 90 SER A C 1
ATOM 696 O O . SER A 1 90 ? 6.395 -6.477 -53.535 1.00 88.06 90 SER A O 1
ATOM 698 N N . ASN A 1 91 ? 8.071 -7.928 -53.932 1.00 85.19 91 ASN A N 1
ATOM 699 C CA . ASN A 1 91 ? 7.524 -8.505 -55.168 1.00 85.19 91 ASN A CA 1
ATOM 700 C C . ASN A 1 91 ? 6.739 -9.815 -54.952 1.00 85.19 91 ASN A C 1
ATOM 702 O O . ASN A 1 91 ? 6.100 -10.298 -55.880 1.00 85.19 91 ASN A O 1
ATOM 706 N N . ALA A 1 92 ? 6.794 -10.394 -53.751 1.00 87.12 92 ALA A N 1
ATOM 707 C CA . ALA A 1 92 ? 6.163 -11.663 -53.391 1.00 87.12 92 ALA A CA 1
ATOM 708 C C . ALA A 1 92 ? 5.650 -11.580 -51.945 1.00 87.12 92 ALA A C 1
ATOM 710 O O . ALA A 1 92 ? 6.131 -12.270 -51.050 1.00 87.12 92 ALA A O 1
ATOM 711 N N . VAL A 1 93 ? 4.703 -10.665 -51.724 1.00 85.50 93 VAL A N 1
ATOM 712 C CA . VAL A 1 93 ? 4.242 -10.244 -50.391 1.00 85.50 93 VAL A CA 1
ATOM 713 C C . VAL A 1 93 ? 3.693 -11.409 -49.563 1.00 85.50 93 VAL A C 1
ATOM 715 O O . VAL A 1 93 ? 3.941 -11.468 -48.363 1.00 85.50 93 VAL A O 1
ATOM 718 N N . GLU A 1 94 ? 3.021 -12.367 -50.201 1.00 78.94 94 GLU A N 1
ATOM 719 C CA . GLU A 1 94 ? 2.476 -13.571 -49.553 1.00 78.94 94 GLU A CA 1
ATOM 720 C C . GLU A 1 94 ? 3.566 -14.421 -48.871 1.00 78.94 94 GLU A C 1
ATOM 722 O O . GLU A 1 94 ? 3.316 -15.077 -47.861 1.00 78.94 94 GLU A O 1
ATOM 727 N N . ASN A 1 95 ? 4.806 -14.345 -49.366 1.00 84.94 95 ASN A N 1
ATOM 728 C CA . ASN A 1 95 ? 5.944 -15.079 -48.818 1.00 84.94 95 ASN A CA 1
ATOM 729 C C . ASN A 1 95 ? 6.624 -14.353 -47.649 1.00 84.94 95 ASN A C 1
ATOM 731 O O . ASN A 1 95 ? 7.460 -14.959 -46.985 1.00 84.94 95 ASN A O 1
ATOM 735 N N . ALA A 1 96 ? 6.280 -13.090 -47.370 1.00 81.31 96 ALA A N 1
ATOM 736 C CA . ALA A 1 96 ? 6.892 -12.318 -46.283 1.00 81.31 96 ALA A CA 1
ATOM 737 C C . ALA A 1 96 ? 6.610 -12.919 -44.899 1.00 81.31 96 ALA A C 1
ATOM 739 O O . ALA A 1 96 ? 7.385 -12.725 -43.963 1.00 81.31 96 ALA A O 1
ATOM 740 N N . SER A 1 97 ? 5.503 -13.651 -44.778 1.00 79.06 97 SER A N 1
ATOM 741 C CA . SER A 1 97 ? 4.984 -14.103 -43.492 1.00 79.06 97 SER A CA 1
ATOM 742 C C . SER A 1 97 ? 5.213 -15.582 -43.200 1.00 79.06 97 SER A C 1
ATOM 744 O O . SER A 1 97 ? 5.181 -15.988 -42.040 1.00 79.06 97 SER A O 1
ATOM 746 N N . VAL A 1 98 ? 5.453 -16.402 -44.228 1.00 82.62 98 VAL A N 1
ATOM 747 C CA . VAL A 1 98 ? 5.690 -17.847 -44.066 1.00 82.62 98 VAL A CA 1
ATOM 748 C C . VAL A 1 98 ? 6.888 -18.130 -43.149 1.00 82.62 98 VAL A C 1
ATOM 750 O O . VAL A 1 98 ? 6.723 -18.940 -42.235 1.00 82.62 98 VAL A O 1
ATOM 753 N N . PRO A 1 99 ? 8.040 -17.444 -43.294 1.00 86.38 99 PRO A N 1
ATOM 754 C CA . PRO A 1 99 ? 9.201 -17.698 -42.441 1.00 86.38 99 PRO A CA 1
ATOM 755 C C . PRO A 1 99 ? 8.980 -17.335 -40.966 1.00 86.38 99 PRO A C 1
ATOM 757 O O . PRO A 1 99 ? 9.616 -17.912 -40.088 1.00 86.38 99 PRO A O 1
ATOM 760 N N . LEU A 1 100 ? 8.049 -16.418 -40.669 1.00 88.81 100 LEU A N 1
ATOM 761 C CA . LEU A 1 100 ? 7.767 -15.981 -39.297 1.00 88.81 100 LEU A CA 1
ATOM 762 C C . LEU A 1 100 ? 7.133 -17.085 -38.448 1.00 88.81 100 LEU A C 1
ATOM 764 O O . LEU A 1 100 ? 7.288 -17.068 -37.228 1.00 88.81 100 LEU A O 1
ATOM 768 N N . LYS A 1 101 ? 6.433 -18.040 -39.076 1.00 90.44 101 LYS A N 1
ATOM 769 C CA . LYS A 1 101 ? 5.663 -19.073 -38.368 1.00 90.44 101 LYS A CA 1
ATOM 770 C C . LYS A 1 101 ? 6.521 -19.863 -37.390 1.00 90.44 101 LYS A C 1
ATOM 772 O O . LYS A 1 101 ? 6.149 -19.971 -36.232 1.00 90.44 101 LYS A O 1
ATOM 777 N N . HIS A 1 102 ? 7.703 -20.307 -37.819 1.00 93.44 102 HIS A N 1
ATOM 778 C CA . HIS A 1 102 ? 8.622 -21.066 -36.970 1.00 93.44 102 HIS A CA 1
ATOM 779 C C . HIS A 1 102 ? 8.966 -20.320 -35.668 1.00 93.44 102 HIS A C 1
ATOM 781 O O . HIS A 1 102 ? 8.812 -20.861 -34.575 1.00 93.44 102 HIS A O 1
ATOM 787 N N . CYS A 1 103 ? 9.364 -19.048 -35.763 1.00 95.31 103 CYS A N 1
ATOM 788 C CA . CYS A 1 103 ? 9.718 -18.264 -34.579 1.00 95.31 103 CYS A CA 1
ATOM 789 C C . CYS A 1 103 ? 8.504 -17.868 -33.728 1.00 95.31 103 CYS A C 1
ATOM 791 O O . CYS A 1 103 ? 8.618 -17.772 -32.507 1.00 95.31 103 CYS A O 1
ATOM 793 N N . MET A 1 104 ? 7.341 -17.653 -34.343 1.00 95.56 104 MET A N 1
ATOM 794 C CA . MET A 1 104 ? 6.110 -17.344 -33.613 1.00 95.56 104 MET A CA 1
ATOM 795 C C . MET A 1 104 ? 5.529 -18.573 -32.899 1.00 95.56 104 MET A C 1
ATOM 797 O O . MET A 1 104 ? 5.004 -18.440 -31.793 1.00 95.56 104 MET A O 1
ATOM 801 N N . ASP A 1 105 ? 5.664 -19.763 -33.487 1.00 94.62 105 ASP A N 1
ATOM 802 C CA . ASP A 1 105 ? 5.337 -21.039 -32.845 1.00 94.62 105 ASP A CA 1
ATOM 803 C C . ASP A 1 105 ? 6.267 -21.280 -31.649 1.00 94.62 105 ASP A C 1
ATOM 805 O O . ASP A 1 105 ? 5.784 -21.536 -30.548 1.00 94.62 105 ASP A O 1
ATOM 809 N N . SER A 1 106 ? 7.576 -21.050 -31.815 1.00 94.75 106 SER A N 1
ATOM 810 C CA . SER A 1 106 ? 8.543 -21.083 -30.708 1.00 94.75 106 SER A CA 1
ATOM 811 C C . SER A 1 106 ? 8.168 -20.100 -29.589 1.00 94.75 106 SER A C 1
ATOM 813 O O . SER A 1 106 ? 8.106 -20.467 -28.418 1.00 94.75 106 SER A O 1
ATOM 815 N N . ALA A 1 107 ? 7.805 -18.855 -29.920 1.00 95.31 107 ALA A N 1
ATOM 816 C CA . ALA A 1 107 ? 7.361 -17.879 -28.920 1.00 95.31 107 ALA A CA 1
ATOM 817 C C . ALA A 1 107 ? 6.085 -18.324 -28.176 1.00 95.31 107 ALA A C 1
ATOM 819 O O . ALA A 1 107 ? 5.947 -18.075 -26.977 1.00 95.31 107 ALA A O 1
ATOM 820 N N . LYS A 1 108 ? 5.159 -19.006 -28.862 1.00 95.50 108 LYS A N 1
ATOM 821 C CA . LYS A 1 108 ? 3.938 -19.581 -28.273 1.00 95.50 108 LYS A CA 1
ATOM 822 C C . LYS A 1 108 ? 4.231 -20.721 -27.300 1.00 95.50 108 LYS A C 1
ATOM 824 O O . LYS A 1 108 ? 3.487 -20.866 -26.331 1.00 95.50 108 LYS A O 1
ATOM 829 N N . GLU A 1 109 ? 5.279 -21.501 -27.541 1.00 94.19 109 GLU A N 1
ATOM 830 C CA . GLU A 1 109 ? 5.743 -22.545 -26.621 1.00 94.19 109 GLU A CA 1
ATOM 831 C C . GLU A 1 109 ? 6.434 -21.959 -25.384 1.00 94.19 109 GLU A C 1
ATOM 833 O O . GLU A 1 109 ? 6.245 -22.465 -24.280 1.00 94.19 109 GLU A O 1
ATOM 838 N N . ILE A 1 110 ? 7.191 -20.869 -25.554 1.00 93.50 110 ILE A N 1
ATOM 839 C CA . ILE A 1 110 ? 7.909 -20.202 -24.459 1.00 93.50 110 ILE A CA 1
ATOM 840 C C . ILE A 1 110 ? 6.961 -19.454 -23.513 1.00 93.50 110 ILE A C 1
ATOM 842 O O . ILE A 1 110 ? 7.123 -19.526 -22.295 1.00 93.50 110 ILE A O 1
ATOM 846 N N . VAL A 1 111 ? 5.978 -18.718 -24.042 1.00 93.06 111 VAL A N 1
ATOM 847 C CA . VAL A 1 111 ? 5.033 -17.962 -23.204 1.00 93.06 111 VAL A CA 1
ATOM 848 C C . VAL A 1 111 ? 3.982 -18.918 -22.618 1.00 93.06 111 VAL A C 1
ATOM 850 O O . VAL A 1 111 ? 3.361 -19.666 -23.374 1.00 93.06 111 VAL A O 1
ATOM 853 N N . PRO A 1 112 ? 3.689 -18.881 -21.302 1.00 92.06 112 PRO A N 1
ATOM 854 C CA . PRO A 1 112 ? 2.663 -19.734 -20.703 1.00 92.06 112 PRO A CA 1
ATOM 855 C C . PRO A 1 112 ? 1.273 -19.538 -21.328 1.00 92.06 112 PRO A C 1
ATOM 857 O O . PRO A 1 112 ? 0.839 -18.409 -21.556 1.00 92.06 112 PRO A O 1
ATOM 860 N N . GLN A 1 113 ? 0.518 -20.625 -21.530 1.00 89.25 113 GLN A N 1
ATOM 861 C CA . GLN A 1 113 ? -0.782 -20.588 -22.224 1.00 89.25 113 GLN A CA 1
ATOM 862 C C . GLN A 1 113 ? -1.791 -19.609 -21.598 1.00 89.25 113 GLN A C 1
ATOM 864 O O . GLN A 1 113 ? -2.480 -18.883 -22.314 1.00 89.25 113 GLN A O 1
ATOM 869 N N . GLY A 1 114 ? -1.849 -19.534 -20.263 1.00 87.19 114 GLY A N 1
ATOM 870 C CA . GLY A 1 114 ? -2.719 -18.588 -19.549 1.00 87.19 114 GLY A CA 1
ATOM 871 C C . GLY A 1 114 ? -2.342 -17.113 -19.742 1.00 87.19 114 GLY A C 1
ATOM 872 O O . GLY A 1 114 ? -3.134 -16.233 -19.419 1.00 87.19 114 GLY A O 1
ATOM 873 N N . LYS A 1 115 ? -1.150 -16.838 -20.281 1.00 90.31 115 LYS A N 1
ATOM 874 C CA . LYS A 1 115 ? -0.577 -15.501 -20.472 1.00 90.31 115 LYS A CA 1
ATOM 875 C C . LYS A 1 115 ? -0.625 -15.029 -21.927 1.00 90.31 115 LYS A C 1
ATOM 877 O O . LYS A 1 115 ? -0.382 -13.852 -22.187 1.00 90.31 115 LYS A O 1
ATOM 882 N N . HIS A 1 116 ? -0.981 -15.899 -22.880 1.00 93.75 116 HIS A N 1
ATOM 883 C CA . HIS A 1 116 ? -0.990 -15.576 -24.316 1.00 93.75 116 HIS A CA 1
ATOM 884 C C . HIS A 1 116 ? -1.823 -14.324 -24.627 1.00 93.75 116 HIS A C 1
ATOM 886 O O . HIS A 1 116 ? -1.292 -13.357 -25.161 1.00 93.75 116 HIS A O 1
ATOM 892 N N . GLN A 1 117 ? -3.086 -14.288 -24.193 1.00 92.56 117 GLN A N 1
ATOM 893 C CA . GLN A 1 117 ? -4.028 -13.207 -24.528 1.00 92.56 117 GLN A CA 1
ATOM 894 C C . GLN A 1 117 ? -3.664 -11.839 -23.920 1.00 92.56 117 GLN A C 1
ATOM 896 O O . GLN A 1 117 ? -4.139 -10.809 -24.397 1.00 92.56 117 GLN A O 1
ATOM 901 N N . GLU A 1 118 ? -2.831 -11.803 -22.873 1.00 89.50 118 GLU A N 1
ATOM 902 C CA . GLU A 1 118 ? -2.350 -10.551 -22.273 1.00 89.50 118 GLU A CA 1
ATOM 903 C C . GLU A 1 118 ? -0.979 -10.106 -22.792 1.00 89.50 118 GLU A C 1
ATOM 905 O O . GLU A 1 118 ? -0.635 -8.934 -22.650 1.00 89.50 118 GLU A O 1
ATOM 910 N N . THR A 1 119 ? -0.224 -11.010 -23.422 1.00 93.88 119 THR A N 1
ATOM 911 C CA . THR A 1 119 ? 1.133 -10.764 -23.924 1.00 93.88 119 THR A CA 1
ATOM 912 C C . THR A 1 119 ? 1.076 -9.925 -25.200 1.00 93.88 119 THR A C 1
ATOM 914 O O . THR A 1 119 ? 0.580 -10.415 -26.219 1.00 93.88 119 THR A O 1
ATOM 917 N N . PRO A 1 120 ? 1.552 -8.666 -25.194 1.00 94.62 120 PRO A N 1
ATOM 918 C CA . PRO A 1 120 ? 1.573 -7.854 -26.391 1.00 94.62 120 PRO A CA 1
ATOM 919 C C . PRO A 1 120 ? 2.629 -8.332 -27.392 1.00 94.62 120 PRO A C 1
ATOM 921 O O . PRO A 1 120 ? 3.743 -8.693 -27.011 1.00 94.62 120 PRO A O 1
ATOM 924 N N . VAL A 1 121 ? 2.290 -8.273 -28.680 1.00 95.56 121 VAL A N 1
ATOM 925 C CA . VAL A 1 121 ? 3.221 -8.516 -29.790 1.00 95.56 121 VAL A CA 1
ATOM 926 C C . VAL A 1 121 ? 3.320 -7.288 -30.692 1.00 95.56 121 VAL A C 1
ATOM 928 O O . VAL A 1 121 ? 2.304 -6.728 -31.124 1.00 95.56 121 VAL A O 1
ATOM 931 N N . TYR A 1 122 ? 4.558 -6.885 -30.975 1.00 94.19 122 TYR A N 1
ATOM 932 C CA . TYR A 1 122 ? 4.909 -5.735 -31.804 1.00 94.19 122 TYR A CA 1
ATOM 933 C C . TYR A 1 122 ? 5.873 -6.143 -32.906 1.00 94.19 122 TYR A C 1
ATOM 935 O O . TYR A 1 122 ? 6.766 -6.959 -32.683 1.00 94.19 122 TYR A O 1
ATOM 943 N N . LEU A 1 123 ? 5.764 -5.495 -34.062 1.00 94.81 123 LEU A N 1
ATOM 944 C CA . LEU A 1 123 ? 6.824 -5.515 -35.064 1.00 94.81 123 LEU A CA 1
ATOM 945 C C . LEU A 1 123 ? 7.311 -4.101 -35.337 1.00 94.81 123 LEU A C 1
ATOM 947 O O . LEU A 1 123 ? 6.529 -3.214 -35.699 1.00 94.81 123 LEU A O 1
ATOM 951 N N . GLY A 1 124 ? 8.618 -3.917 -35.198 1.00 94.25 124 GLY A N 1
ATOM 952 C CA . GLY A 1 124 ? 9.308 -2.713 -35.617 1.00 94.25 124 GLY A CA 1
ATOM 953 C C . GLY A 1 124 ? 10.209 -3.015 -36.799 1.00 94.25 124 GLY A C 1
ATOM 954 O O . GLY A 1 124 ? 11.110 -3.838 -36.704 1.00 94.25 124 GLY A O 1
ATOM 955 N N . ALA A 1 125 ? 9.960 -2.354 -37.923 1.00 93.75 125 ALA A N 1
ATOM 956 C CA . ALA A 1 125 ? 10.826 -2.427 -39.086 1.00 93.75 125 ALA A CA 1
ATOM 957 C C . ALA A 1 125 ? 11.743 -1.207 -39.159 1.00 93.75 125 ALA A C 1
ATOM 959 O O . ALA A 1 125 ? 11.302 -0.079 -38.937 1.00 93.75 125 ALA A O 1
ATOM 960 N N . THR A 1 126 ? 13.004 -1.424 -39.517 1.00 91.81 126 THR A N 1
ATOM 961 C CA . THR A 1 126 ? 14.045 -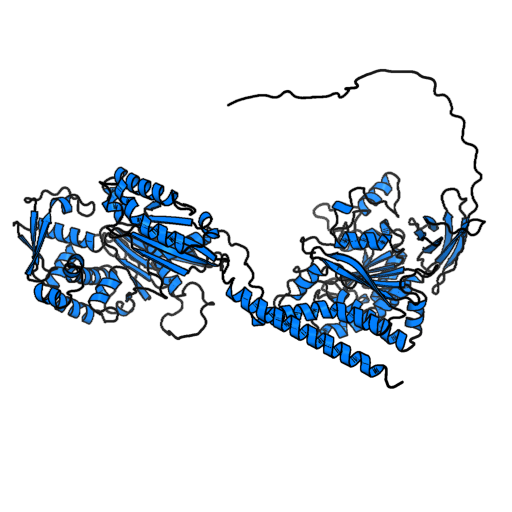0.386 -39.484 1.00 91.81 126 THR A CA 1
ATOM 962 C C . THR A 1 126 ? 14.373 0.124 -40.895 1.00 91.81 126 THR A C 1
ATOM 964 O O . THR A 1 126 ? 13.489 0.294 -41.747 1.00 91.81 126 THR A O 1
ATOM 967 N N . ALA A 1 127 ? 15.644 0.423 -41.180 1.00 89.81 127 ALA A N 1
ATOM 968 C CA . ALA A 1 127 ? 16.093 1.051 -42.421 1.00 89.81 127 ALA A CA 1
ATOM 969 C C . ALA A 1 127 ? 15.676 0.314 -43.706 1.00 89.81 127 ALA A C 1
ATOM 971 O O . ALA A 1 127 ? 15.373 0.971 -44.698 1.00 89.81 127 ALA A O 1
ATOM 972 N N . GLY A 1 128 ? 15.589 -1.021 -43.710 1.00 91.19 128 GLY A N 1
ATOM 973 C CA . GLY A 1 128 ? 15.175 -1.780 -44.902 1.00 91.19 128 GLY A CA 1
ATOM 974 C C . GLY A 1 128 ? 13.776 -1.395 -45.394 1.00 91.19 128 GLY A C 1
ATOM 975 O O . GLY A 1 128 ? 13.569 -1.110 -46.576 1.00 91.19 128 GLY A O 1
ATOM 976 N N . MET A 1 129 ? 12.822 -1.281 -44.468 1.00 94.38 129 MET A N 1
ATOM 977 C CA . MET A 1 129 ? 11.465 -0.835 -44.784 1.00 94.38 129 MET A CA 1
ATOM 978 C C . MET A 1 129 ? 11.370 0.679 -44.991 1.00 94.38 129 MET A C 1
ATOM 980 O O . MET A 1 129 ? 10.533 1.116 -45.783 1.00 94.38 129 MET A O 1
ATOM 984 N N . ARG A 1 130 ? 12.249 1.487 -44.372 1.00 94.44 130 ARG A N 1
ATOM 985 C CA . ARG A 1 130 ? 12.393 2.917 -44.719 1.00 94.44 130 ARG A CA 1
ATOM 986 C C . ARG A 1 130 ? 12.770 3.075 -46.198 1.00 94.44 130 ARG A C 1
ATOM 988 O O . ARG A 1 130 ? 12.106 3.828 -46.908 1.00 94.44 130 ARG A O 1
ATOM 995 N N . LEU A 1 131 ? 13.752 2.308 -46.682 1.00 92.06 131 LEU A N 1
ATOM 996 C CA . LEU A 1 131 ? 14.166 2.303 -48.091 1.00 92.06 131 LEU A CA 1
ATOM 997 C C . LEU A 1 131 ? 13.062 1.787 -49.017 1.00 92.06 131 LEU A C 1
ATOM 999 O O . LEU A 1 131 ? 12.781 2.418 -50.036 1.00 92.06 131 LEU A O 1
ATOM 1003 N N . LEU A 1 132 ? 12.387 0.687 -48.664 1.00 92.19 132 LEU A N 1
ATOM 1004 C CA . LEU A 1 132 ? 11.267 0.193 -49.470 1.00 92.19 132 LEU A CA 1
ATOM 1005 C C . LEU A 1 132 ? 10.138 1.226 -49.553 1.00 92.19 132 LEU A C 1
ATOM 1007 O O . LEU A 1 132 ? 9.594 1.433 -50.631 1.00 92.19 132 LEU A O 1
ATOM 1011 N N . ARG A 1 133 ? 9.814 1.914 -48.453 1.00 93.75 133 ARG A N 1
ATOM 1012 C CA . ARG A 1 133 ? 8.793 2.970 -48.430 1.00 93.75 133 ARG A CA 1
ATOM 1013 C C . ARG A 1 133 ? 9.157 4.151 -49.330 1.00 93.75 133 ARG A C 1
ATOM 1015 O O . ARG A 1 133 ? 8.257 4.701 -49.958 1.00 93.75 133 ARG A O 1
ATOM 1022 N N . LEU A 1 134 ? 10.440 4.518 -49.399 1.00 88.88 134 LEU A N 1
ATOM 1023 C CA . LEU A 1 134 ? 10.938 5.535 -50.333 1.00 88.88 134 LEU A CA 1
ATOM 1024 C C . LEU A 1 134 ? 10.828 5.066 -51.789 1.00 88.88 134 LEU A C 1
ATOM 1026 O O . LEU A 1 134 ? 10.410 5.838 -52.645 1.00 88.88 134 LEU A O 1
ATOM 1030 N N . LYS A 1 135 ? 11.155 3.796 -52.063 1.00 87.25 135 LYS A N 1
ATOM 1031 C CA . LYS A 1 135 ? 11.075 3.208 -53.410 1.00 87.25 135 LYS A CA 1
ATOM 1032 C C . LYS A 1 135 ? 9.636 3.054 -53.900 1.00 87.25 135 LYS A C 1
ATOM 1034 O O . LYS A 1 135 ? 9.324 3.366 -55.042 1.00 87.25 135 LYS A O 1
ATOM 1039 N N . ASN A 1 136 ? 8.781 2.486 -53.057 1.00 90.19 136 ASN A N 1
ATOM 1040 C CA . ASN A 1 136 ? 7.403 2.142 -53.362 1.00 90.19 136 ASN A CA 1
ATOM 1041 C C . ASN A 1 136 ? 6.590 2.048 -52.060 1.00 90.19 136 ASN A C 1
ATOM 1043 O O . ASN A 1 136 ? 6.568 1.023 -51.370 1.00 90.19 136 ASN A O 1
ATOM 1047 N N . LYS A 1 137 ? 5.883 3.138 -51.744 1.00 91.81 137 LYS A N 1
ATOM 1048 C CA . LYS A 1 137 ? 5.044 3.258 -50.544 1.00 91.81 137 LYS A CA 1
ATOM 1049 C C . LYS A 1 137 ? 3.953 2.184 -50.478 1.00 91.81 137 LYS A C 1
ATOM 1051 O O . LYS A 1 137 ? 3.624 1.726 -49.384 1.00 91.81 137 LYS A O 1
ATOM 1056 N N . ASP A 1 138 ? 3.417 1.763 -51.624 1.00 92.31 138 ASP A N 1
ATOM 1057 C CA . ASP A 1 138 ? 2.369 0.745 -51.681 1.00 92.31 138 ASP A CA 1
ATOM 1058 C C . ASP A 1 138 ? 2.902 -0.655 -51.400 1.00 92.31 138 ASP A C 1
ATOM 1060 O O . ASP A 1 138 ? 2.282 -1.398 -50.640 1.00 92.31 138 ASP A O 1
ATOM 1064 N N . ALA A 1 139 ? 4.069 -0.999 -51.946 1.00 92.06 139 ALA A N 1
ATOM 1065 C CA . ALA A 1 139 ? 4.734 -2.265 -51.652 1.00 92.06 139 ALA A CA 1
ATOM 1066 C C . ALA A 1 139 ? 5.091 -2.371 -50.162 1.00 92.06 139 ALA A C 1
ATOM 1068 O O . ALA A 1 139 ? 4.809 -3.392 -49.540 1.00 92.06 139 ALA A O 1
ATOM 1069 N N . ALA A 1 140 ? 5.627 -1.299 -49.565 1.00 92.88 140 ALA A N 1
ATOM 1070 C CA . ALA A 1 140 ? 5.925 -1.266 -48.133 1.00 92.88 140 ALA A CA 1
ATOM 1071 C C . ALA A 1 140 ? 4.672 -1.508 -47.275 1.00 92.88 140 ALA A C 1
ATOM 1073 O O . ALA A 1 140 ? 4.720 -2.280 -46.319 1.00 92.88 140 ALA A O 1
ATOM 1074 N N . ARG A 1 141 ? 3.538 -0.891 -47.636 1.00 92.81 141 ARG A N 1
ATOM 1075 C CA . ARG A 1 141 ? 2.261 -1.105 -46.941 1.00 92.81 141 ARG A CA 1
ATOM 1076 C C . ARG A 1 141 ? 1.786 -2.549 -47.070 1.00 92.81 141 ARG A C 1
ATOM 1078 O O . ARG A 1 141 ? 1.424 -3.140 -46.065 1.00 92.81 141 ARG A O 1
ATOM 1085 N N . LYS A 1 142 ? 1.822 -3.116 -48.280 1.00 93.50 142 LYS A N 1
ATOM 1086 C CA . LYS A 1 142 ? 1.402 -4.503 -48.533 1.00 93.50 142 LYS A CA 1
ATOM 1087 C C . LYS A 1 142 ? 2.230 -5.507 -47.728 1.00 93.50 142 LYS A C 1
ATOM 1089 O O . LYS A 1 142 ? 1.651 -6.403 -47.129 1.00 93.50 142 LYS A O 1
ATOM 1094 N N . VAL A 1 143 ? 3.553 -5.325 -47.663 1.00 93.81 143 VAL A N 1
ATOM 1095 C CA . VAL A 1 143 ? 4.442 -6.164 -46.839 1.00 93.81 143 VAL A CA 1
ATOM 1096 C C . VAL A 1 143 ? 4.063 -6.082 -45.358 1.00 93.81 143 VAL A C 1
ATOM 1098 O O . VAL A 1 143 ? 3.912 -7.119 -44.722 1.00 93.81 143 VAL A O 1
ATOM 1101 N N . LEU A 1 144 ? 3.859 -4.877 -44.808 1.00 92.69 144 LEU A N 1
ATOM 1102 C CA . LEU A 1 144 ? 3.443 -4.730 -43.406 1.00 92.69 144 LEU A CA 1
ATOM 1103 C C . LEU A 1 144 ? 2.079 -5.370 -43.141 1.00 92.69 144 LEU A C 1
ATOM 1105 O O . LEU A 1 144 ? 1.942 -6.082 -42.153 1.00 92.69 144 LEU A O 1
ATOM 1109 N N . SER A 1 145 ? 1.103 -5.175 -44.033 1.00 91.50 145 SER A N 1
ATOM 1110 C CA . SER A 1 145 ? -0.232 -5.769 -43.900 1.00 91.50 145 SER A CA 1
ATOM 1111 C C . SER A 1 145 ? -0.194 -7.299 -43.907 1.00 91.50 145 SER A C 1
ATOM 1113 O O . SER A 1 145 ? -0.849 -7.917 -43.077 1.00 91.50 145 SER A O 1
ATOM 1115 N N . ALA A 1 146 ? 0.616 -7.919 -44.769 1.00 91.38 146 ALA A N 1
ATOM 1116 C CA . ALA A 1 146 ? 0.753 -9.378 -44.795 1.00 91.38 146 ALA A CA 1
ATOM 1117 C C . ALA A 1 146 ? 1.361 -9.937 -43.499 1.00 91.38 146 ALA A C 1
ATOM 1119 O O . ALA A 1 146 ? 0.966 -11.005 -43.015 1.00 91.38 146 ALA A O 1
ATOM 1120 N N . VAL A 1 147 ? 2.316 -9.212 -42.911 1.00 92.00 147 VAL A N 1
ATOM 1121 C CA . VAL A 1 147 ? 2.906 -9.590 -41.623 1.00 92.00 147 VAL A CA 1
ATOM 1122 C C . VAL A 1 147 ? 1.915 -9.364 -40.481 1.00 92.00 147 VAL A C 1
ATOM 1124 O O . VAL A 1 147 ? 1.763 -10.233 -39.627 1.00 92.00 147 VAL A O 1
ATOM 1127 N N . GLU A 1 148 ? 1.185 -8.249 -40.488 1.00 93.00 148 GLU A N 1
ATOM 1128 C CA . GLU A 1 148 ? 0.113 -7.957 -39.533 1.00 93.00 148 GLU A CA 1
ATOM 1129 C C . GLU A 1 148 ? -0.964 -9.049 -39.525 1.00 93.00 148 GLU A C 1
ATOM 1131 O O . GLU A 1 148 ? -1.324 -9.545 -38.457 1.00 93.00 148 GLU A O 1
ATOM 1136 N N . GLU A 1 149 ? -1.442 -9.468 -40.699 1.00 90.75 149 GLU A N 1
ATOM 1137 C CA . GLU A 1 149 ? -2.407 -10.564 -40.828 1.00 90.75 149 GLU A CA 1
ATOM 1138 C C . GLU A 1 149 ? -1.886 -11.850 -40.186 1.00 90.75 149 GLU A C 1
ATOM 1140 O O . GLU A 1 149 ? -2.632 -12.547 -39.505 1.00 90.75 149 GLU A O 1
ATOM 1145 N N . THR A 1 150 ? -0.591 -12.128 -40.326 1.00 90.38 150 THR A N 1
ATOM 1146 C CA . THR A 1 150 ? 0.024 -13.323 -39.738 1.00 90.38 150 THR A CA 1
ATOM 1147 C C . THR A 1 150 ? 0.171 -13.216 -38.228 1.00 90.38 150 THR A C 1
ATOM 1149 O O . THR A 1 150 ? -0.151 -14.166 -37.520 1.00 90.38 150 THR A O 1
ATOM 1152 N N . LEU A 1 151 ? 0.586 -12.061 -37.704 1.00 93.38 151 LEU A N 1
ATOM 1153 C CA . LEU A 1 151 ? 0.707 -11.848 -36.259 1.00 93.38 151 LEU A CA 1
ATOM 1154 C C . LEU A 1 151 ? -0.653 -11.905 -35.549 1.00 93.38 151 LEU A C 1
ATOM 1156 O O . LEU A 1 151 ? -0.724 -12.386 -34.421 1.00 93.38 151 LEU A O 1
ATOM 1160 N N . ARG A 1 152 ? -1.738 -11.487 -36.216 1.00 93.56 152 ARG A N 1
ATOM 1161 C CA . ARG A 1 152 ? -3.116 -11.565 -35.695 1.00 93.56 152 ARG A CA 1
ATOM 1162 C C . ARG A 1 152 ? -3.667 -12.993 -35.585 1.00 93.56 152 ARG A C 1
ATOM 1164 O O . ARG A 1 152 ? -4.648 -13.190 -34.875 1.00 93.56 152 ARG A O 1
ATOM 1171 N N . ILE A 1 153 ? -3.075 -13.974 -36.273 1.00 93.19 153 ILE A N 1
ATOM 1172 C CA . ILE A 1 153 ? -3.479 -15.391 -36.174 1.00 93.19 153 ILE A CA 1
ATOM 1173 C C . ILE A 1 153 ? -3.030 -16.001 -34.837 1.00 93.19 153 ILE A C 1
ATOM 1175 O O . ILE A 1 153 ? -3.664 -16.926 -34.325 1.00 93.19 153 ILE A O 1
ATOM 1179 N N . TYR A 1 154 ? -1.938 -15.497 -34.264 1.00 95.06 154 TYR A N 1
ATOM 1180 C CA . TYR A 1 154 ? -1.388 -16.007 -33.013 1.00 95.06 154 TYR A CA 1
ATOM 1181 C C . TYR A 1 154 ? -2.205 -15.535 -31.801 1.00 95.06 154 TYR A C 1
ATOM 1183 O O . TYR A 1 154 ? -2.801 -14.461 -31.836 1.00 95.06 154 TYR A O 1
ATOM 1191 N N . PRO A 1 155 ? -2.221 -16.300 -30.691 1.00 95.06 155 PRO A N 1
ATOM 1192 C CA . PRO A 1 155 ? -3.062 -16.016 -29.523 1.00 95.06 155 PRO A CA 1
ATOM 1193 C C . PRO A 1 155 ? -2.557 -14.843 -28.659 1.00 95.06 155 PRO A C 1
ATOM 1195 O O . PRO A 1 155 ? -2.929 -14.742 -27.492 1.00 95.06 155 PRO A O 1
ATOM 1198 N N . PHE A 1 156 ? -1.697 -13.986 -29.210 1.00 96.31 156 PHE A N 1
ATOM 1199 C CA . PHE A 1 156 ? -1.091 -12.846 -28.534 1.00 96.31 156 PHE A CA 1
ATOM 1200 C C . PHE A 1 156 ? -1.876 -11.561 -28.786 1.00 96.31 156 PHE A C 1
ATOM 1202 O O . PHE A 1 156 ? -2.562 -11.405 -29.798 1.00 96.31 156 PHE A O 1
ATOM 1209 N N . LYS A 1 157 ? -1.731 -10.588 -27.888 1.00 93.81 157 LYS A N 1
ATOM 1210 C CA . LYS A 1 157 ? -2.359 -9.276 -28.034 1.00 93.81 157 LYS A CA 1
ATOM 1211 C C . LYS A 1 157 ? -1.607 -8.452 -29.078 1.00 93.81 157 LYS A C 1
ATOM 1213 O O . LYS A 1 157 ? -0.622 -7.789 -28.769 1.00 93.81 157 LYS A O 1
ATOM 1218 N N . PHE A 1 158 ? -2.059 -8.481 -30.326 1.00 94.44 158 PHE A N 1
ATOM 1219 C CA . PHE A 1 158 ? -1.452 -7.681 -31.390 1.00 94.44 158 PHE A CA 1
ATOM 1220 C C . PHE A 1 158 ? -1.601 -6.177 -31.126 1.00 94.44 158 PHE A C 1
ATOM 1222 O O . PHE A 1 158 ? -2.707 -5.686 -30.904 1.00 94.44 158 PHE A O 1
ATOM 1229 N N . GLN A 1 159 ? -0.484 -5.449 -31.161 1.00 91.56 159 GLN A N 1
ATOM 1230 C CA . GLN A 1 159 ? -0.447 -4.012 -30.860 1.00 91.56 159 GLN A CA 1
ATOM 1231 C C . GLN A 1 159 ? -0.080 -3.140 -32.064 1.00 91.56 159 GLN A C 1
ATOM 1233 O O . GLN A 1 159 ? -0.301 -1.932 -32.033 1.00 91.56 159 GLN A O 1
ATOM 1238 N N . GLY A 1 160 ? 0.456 -3.733 -33.133 1.00 88.75 160 GLY A N 1
ATOM 1239 C CA . GLY A 1 160 ? 0.740 -3.025 -34.377 1.00 88.75 160 GLY A CA 1
ATOM 1240 C C . GLY A 1 160 ? 2.069 -3.401 -35.024 1.00 88.75 160 GLY A C 1
ATOM 1241 O O . GLY A 1 160 ? 2.998 -3.896 -34.382 1.00 88.75 160 GLY A O 1
ATOM 1242 N N . THR A 1 161 ? 2.163 -3.103 -36.320 1.00 91.69 161 THR A N 1
ATOM 1243 C CA . THR A 1 161 ? 3.409 -3.125 -37.092 1.00 91.69 161 THR A CA 1
ATOM 1244 C C . THR A 1 161 ? 3.763 -1.704 -37.517 1.00 91.69 161 THR A C 1
ATOM 1246 O O . THR A 1 161 ? 2.927 -1.019 -38.113 1.00 91.69 161 THR A O 1
ATOM 1249 N N . ARG A 1 162 ? 4.989 -1.246 -37.250 1.00 91.50 162 ARG A N 1
ATOM 1250 C CA . ARG A 1 162 ? 5.425 0.116 -37.599 1.00 91.50 162 ARG A CA 1
ATOM 1251 C C . ARG A 1 162 ? 6.820 0.138 -38.209 1.00 91.50 162 ARG A C 1
ATOM 1253 O O . ARG A 1 162 ? 7.640 -0.726 -37.927 1.00 91.50 162 ARG A O 1
ATOM 1260 N N . ILE A 1 163 ? 7.087 1.149 -39.035 1.00 93.44 163 ILE A N 1
ATOM 1261 C CA . ILE A 1 163 ? 8.446 1.465 -39.494 1.00 93.44 163 ILE A CA 1
ATOM 1262 C C . ILE A 1 163 ? 8.993 2.518 -38.535 1.00 93.44 163 ILE A C 1
ATOM 1264 O O . ILE A 1 163 ? 8.474 3.636 -38.543 1.00 93.44 163 ILE A O 1
ATOM 1268 N N . LEU A 1 164 ? 9.991 2.158 -37.727 1.00 91.31 164 LEU A N 1
ATOM 1269 C CA . LEU A 1 164 ? 10.603 3.065 -36.756 1.00 91.31 164 LEU A CA 1
ATOM 1270 C C . LEU A 1 164 ? 11.305 4.220 -37.473 1.00 91.31 164 LEU A C 1
ATOM 1272 O O . LEU A 1 164 ? 11.858 4.061 -38.574 1.00 91.31 164 LEU A O 1
ATOM 1276 N N . SER A 1 165 ? 11.285 5.390 -36.836 1.00 91.44 165 SER A N 1
ATOM 1277 C CA . SER A 1 165 ? 12.213 6.458 -37.190 1.00 91.44 165 SER A CA 1
ATOM 1278 C C . SER A 1 165 ? 13.644 6.028 -36.850 1.00 91.44 165 SER A C 1
ATOM 1280 O O . SER A 1 165 ? 13.876 5.101 -36.072 1.00 91.44 165 SER A O 1
ATOM 1282 N N . GLY A 1 166 ? 14.624 6.666 -37.481 1.00 87.38 166 GLY A N 1
ATOM 1283 C CA . GLY A 1 166 ? 16.013 6.325 -37.200 1.00 87.38 166 GLY A CA 1
ATOM 1284 C C . GLY A 1 166 ? 16.450 6.761 -35.797 1.00 87.38 166 GLY A C 1
ATOM 1285 O O . GLY A 1 166 ? 17.244 6.076 -35.159 1.00 87.38 166 GLY A O 1
ATOM 1286 N N . GLU A 1 167 ? 15.892 7.872 -35.330 1.00 87.56 167 GLU A N 1
ATOM 1287 C CA . GLU A 1 167 ? 16.048 8.446 -33.995 1.00 87.56 167 GLU A CA 1
ATOM 1288 C C . GLU A 1 167 ? 15.437 7.524 -32.933 1.00 87.56 167 GLU A C 1
ATOM 1290 O O . GLU A 1 167 ? 16.069 7.267 -31.916 1.00 87.56 167 GLU A O 1
ATOM 1295 N N . GLU A 1 168 ? 14.250 6.952 -33.185 1.00 89.88 168 GLU A N 1
ATOM 1296 C CA . GLU A 1 168 ? 13.653 5.934 -32.308 1.00 89.88 168 GLU A CA 1
ATOM 1297 C C . GLU A 1 168 ? 14.562 4.702 -32.181 1.00 89.88 168 GLU A C 1
ATOM 1299 O O . GLU A 1 168 ? 14.825 4.237 -31.075 1.00 89.88 168 GLU A O 1
ATOM 1304 N N . GLU A 1 169 ? 15.063 4.182 -33.305 1.00 90.75 169 GLU A N 1
ATOM 1305 C CA . GLU A 1 169 ? 15.973 3.028 -33.343 1.00 90.75 169 GLU A CA 1
ATOM 1306 C C . GLU A 1 169 ? 17.251 3.294 -32.524 1.00 90.75 169 GLU A C 1
ATOM 1308 O O . GLU A 1 169 ? 17.635 2.475 -31.688 1.00 90.75 169 GLU A O 1
ATOM 1313 N N . GLY A 1 170 ? 17.859 4.476 -32.686 1.00 91.38 170 GLY A N 1
ATOM 1314 C CA . GLY A 1 170 ? 19.044 4.889 -31.928 1.00 91.38 170 GLY A CA 1
ATOM 1315 C C . GLY A 1 170 ? 18.771 5.096 -30.434 1.00 91.38 170 GLY A C 1
ATOM 1316 O O . GLY A 1 170 ? 19.484 4.547 -29.590 1.00 91.38 170 GLY A O 1
ATOM 1317 N N . ALA A 1 171 ? 17.711 5.835 -30.097 1.00 92.06 171 ALA A N 1
ATOM 1318 C CA . ALA A 1 171 ? 17.291 6.097 -28.722 1.00 92.06 171 ALA A CA 1
ATOM 1319 C C . ALA A 1 171 ? 17.001 4.806 -27.951 1.00 92.06 171 ALA A C 1
ATOM 1321 O O . ALA A 1 171 ? 17.516 4.612 -26.850 1.00 92.06 171 ALA A O 1
ATOM 1322 N N . TYR A 1 172 ? 16.225 3.887 -28.529 1.00 92.75 172 TYR A N 1
ATOM 1323 C CA . TYR A 1 172 ? 15.926 2.623 -27.863 1.00 92.75 172 TYR A CA 1
ATOM 1324 C C . TYR A 1 172 ? 17.164 1.730 -27.730 1.00 92.75 172 TYR A C 1
ATOM 1326 O O . TYR A 1 172 ? 17.315 1.076 -26.699 1.00 92.75 172 TYR A O 1
ATOM 1334 N N . GLY A 1 173 ? 18.088 1.740 -28.699 1.00 91.50 173 GLY A N 1
ATOM 1335 C CA . GLY A 1 173 ? 19.381 1.058 -28.562 1.00 91.50 173 GLY A CA 1
ATOM 1336 C C . GLY A 1 173 ? 20.207 1.596 -27.386 1.00 91.50 173 GLY A C 1
ATOM 1337 O O . GLY A 1 173 ? 20.768 0.825 -26.606 1.00 91.50 173 GLY A O 1
ATOM 1338 N N . TRP A 1 174 ? 20.213 2.917 -27.191 1.00 93.56 174 TRP A N 1
ATOM 1339 C CA . TRP A 1 174 ? 20.855 3.558 -26.040 1.00 93.56 174 TRP A CA 1
ATOM 1340 C C . TRP A 1 174 ? 20.201 3.195 -24.704 1.00 93.56 174 TRP A C 1
ATOM 1342 O O . TRP A 1 174 ? 20.915 2.938 -23.729 1.00 93.56 174 TRP A O 1
ATOM 1352 N N . ILE A 1 175 ? 18.867 3.117 -24.658 1.00 92.06 175 ILE A N 1
ATOM 1353 C CA . ILE A 1 175 ? 18.130 2.661 -23.471 1.00 92.06 175 ILE A CA 1
ATOM 1354 C C . ILE A 1 175 ? 18.523 1.220 -23.138 1.00 92.06 175 ILE A C 1
ATOM 1356 O O . ILE A 1 175 ? 18.886 0.950 -21.997 1.00 92.06 175 ILE A O 1
ATOM 1360 N N . THR A 1 176 ? 18.521 0.310 -24.117 1.00 90.12 176 THR A N 1
ATOM 1361 C CA . THR A 1 176 ? 18.946 -1.087 -23.922 1.00 90.12 176 THR A CA 1
ATOM 1362 C C . THR A 1 176 ? 20.341 -1.173 -23.320 1.00 90.12 176 THR A C 1
ATOM 1364 O O . THR A 1 176 ? 20.533 -1.844 -22.309 1.00 90.12 176 THR A O 1
ATOM 1367 N N . LEU A 1 177 ? 21.311 -0.473 -23.913 1.00 89.56 177 LEU A N 1
ATOM 1368 C CA . LEU A 1 177 ? 22.699 -0.507 -23.463 1.00 89.56 177 LEU A CA 1
ATOM 1369 C C . LEU A 1 177 ? 22.832 -0.048 -22.007 1.00 89.56 177 LEU A C 1
ATOM 1371 O O . LEU A 1 177 ? 23.431 -0.736 -21.185 1.00 89.56 177 LEU A O 1
ATOM 1375 N N . ASN A 1 178 ? 22.257 1.105 -21.671 1.00 88.56 178 ASN A N 1
ATOM 1376 C CA . ASN A 1 178 ? 22.366 1.666 -20.326 1.00 88.56 178 ASN A CA 1
ATOM 1377 C C . ASN A 1 178 ? 21.578 0.868 -19.289 1.00 88.56 178 ASN A C 1
ATOM 1379 O O . ASN A 1 178 ? 22.014 0.769 -18.143 1.00 88.56 178 ASN A O 1
ATOM 1383 N N . TYR A 1 179 ? 20.460 0.268 -19.689 1.00 87.19 179 TYR A N 1
ATOM 1384 C CA . TYR A 1 179 ? 19.704 -0.640 -18.842 1.00 87.19 179 TYR A CA 1
ATOM 1385 C C . TYR A 1 179 ? 20.519 -1.892 -18.500 1.00 87.19 179 TYR A C 1
ATOM 1387 O O . TYR A 1 179 ? 20.695 -2.197 -17.324 1.00 87.19 179 TYR A O 1
ATOM 1395 N N . LEU A 1 180 ? 21.091 -2.556 -19.509 1.00 84.31 180 LEU A N 1
ATOM 1396 C CA . LEU A 1 180 ? 21.907 -3.759 -19.314 1.00 84.31 180 LEU A CA 1
ATOM 1397 C C . LEU A 1 180 ? 23.218 -3.476 -18.559 1.00 84.31 180 LEU A C 1
ATOM 1399 O O . LEU A 1 180 ? 23.753 -4.361 -17.906 1.00 84.31 180 LEU A O 1
ATOM 1403 N N . LEU A 1 181 ? 23.729 -2.242 -18.609 1.00 83.06 181 LEU A N 1
ATOM 1404 C CA . LEU A 1 181 ? 24.879 -1.796 -17.811 1.00 83.06 181 LEU A CA 1
ATOM 1405 C C . LEU A 1 181 ? 24.502 -1.315 -16.394 1.00 83.06 181 LEU A C 1
ATOM 1407 O O . LEU A 1 181 ? 25.366 -0.803 -15.677 1.00 83.06 181 LEU A O 1
ATOM 1411 N N . GLY A 1 182 ? 23.227 -1.408 -15.997 1.00 78.44 182 GLY A N 1
ATOM 1412 C CA . GLY A 1 182 ? 22.746 -0.979 -14.679 1.00 78.44 182 GLY A CA 1
ATOM 1413 C C . GLY A 1 182 ? 22.843 0.532 -14.435 1.00 78.44 182 GLY A C 1
ATOM 1414 O O . GLY A 1 182 ? 22.936 0.973 -13.293 1.00 78.44 182 GLY A O 1
ATOM 1415 N N . LYS A 1 183 ? 22.851 1.357 -15.490 1.00 80.06 183 LYS A N 1
ATOM 1416 C CA . LYS A 1 183 ? 23.077 2.815 -15.410 1.00 80.06 183 LYS A CA 1
ATOM 1417 C C . LYS A 1 183 ? 21.845 3.636 -15.033 1.00 80.06 183 LYS A C 1
ATOM 1419 O O . LYS A 1 183 ? 21.977 4.837 -14.802 1.00 80.06 183 LYS A O 1
ATOM 1424 N N . PHE A 1 184 ? 20.667 3.017 -14.974 1.00 76.81 184 PHE A N 1
ATOM 1425 C CA . PHE A 1 184 ? 19.415 3.689 -14.613 1.00 76.81 184 PHE A CA 1
ATOM 1426 C C . PHE A 1 184 ? 18.994 3.496 -13.148 1.00 76.81 184 PHE A C 1
ATOM 1428 O O . PHE A 1 184 ? 18.210 4.295 -12.647 1.00 76.81 184 PHE A O 1
ATOM 1435 N N . THR A 1 185 ? 19.540 2.501 -12.441 1.00 61.75 185 THR A N 1
ATOM 1436 C CA . THR A 1 185 ? 19.124 2.122 -11.078 1.00 61.75 185 THR A CA 1
ATOM 1437 C C . THR A 1 185 ? 20.347 1.999 -10.162 1.00 61.75 185 THR A C 1
ATOM 1439 O O . THR A 1 185 ? 21.124 1.056 -10.296 1.00 61.75 185 THR A O 1
ATOM 1442 N N . GLU A 1 186 ? 20.538 2.916 -9.208 1.00 51.38 186 GLU A N 1
ATOM 1443 C CA . GLU A 1 186 ? 21.713 2.905 -8.309 1.00 51.38 186 GLU A CA 1
ATOM 1444 C C . GLU A 1 186 ? 21.678 1.804 -7.219 1.00 51.38 186 GLU A C 1
ATOM 1446 O O . GLU A 1 186 ? 22.643 1.677 -6.467 1.00 51.38 186 GLU A O 1
ATOM 1451 N N . SER A 1 187 ? 20.619 0.981 -7.112 1.00 46.50 187 SER A N 1
ATOM 1452 C CA . SER A 1 187 ? 20.350 0.231 -5.867 1.00 46.50 187 SER A CA 1
ATOM 1453 C C . SER A 1 187 ? 20.136 -1.296 -5.941 1.00 46.50 187 SER A C 1
ATOM 1455 O O . SER A 1 187 ? 19.920 -1.882 -4.881 1.00 46.50 187 SER A O 1
ATOM 1457 N N . ILE A 1 188 ? 20.163 -1.985 -7.093 1.00 41.50 188 ILE A N 1
ATOM 1458 C CA . ILE A 1 188 ? 19.520 -3.331 -7.152 1.00 41.50 188 ILE A CA 1
ATOM 1459 C C . ILE A 1 188 ? 20.421 -4.519 -7.531 1.00 41.50 188 ILE A C 1
ATOM 1461 O O . ILE A 1 188 ? 20.066 -5.658 -7.231 1.00 41.50 188 ILE A O 1
ATOM 1465 N N . TRP A 1 189 ? 21.632 -4.329 -8.058 1.00 40.03 189 TRP A N 1
ATOM 1466 C CA . TRP A 1 189 ? 22.536 -5.476 -8.225 1.00 40.03 189 TRP A CA 1
ATOM 1467 C C . TRP A 1 189 ? 23.264 -5.793 -6.910 1.00 40.03 189 TRP A C 1
ATOM 1469 O O . TRP A 1 189 ? 23.915 -4.903 -6.350 1.00 40.03 189 TRP A O 1
ATOM 1479 N N . PRO A 1 190 ? 23.197 -7.038 -6.385 1.00 33.09 190 PRO A N 1
ATOM 1480 C CA . PRO A 1 190 ? 24.042 -7.440 -5.270 1.00 33.09 190 PRO A CA 1
ATOM 1481 C C . PRO A 1 190 ? 25.496 -7.150 -5.641 1.00 33.09 190 PRO A C 1
ATOM 1483 O O . PRO A 1 190 ? 25.916 -7.464 -6.752 1.00 33.09 190 PRO A O 1
ATOM 1486 N N . ARG A 1 191 ? 26.260 -6.563 -4.711 1.00 38.88 191 ARG A N 1
ATOM 1487 C CA . ARG A 1 191 ? 27.717 -6.347 -4.796 1.00 38.88 191 ARG A CA 1
ATOM 1488 C C . ARG A 1 191 ? 28.466 -7.683 -4.850 1.00 38.88 191 ARG A C 1
ATOM 1490 O O . ARG A 1 191 ? 29.184 -8.053 -3.925 1.00 38.88 191 ARG A O 1
ATOM 1497 N N . VAL A 1 192 ? 28.253 -8.438 -5.912 1.00 31.72 192 VAL A N 1
ATOM 1498 C CA . VAL A 1 192 ? 28.765 -9.779 -6.122 1.00 31.72 192 VAL A CA 1
ATOM 1499 C C . VAL A 1 192 ? 29.382 -9.742 -7.514 1.00 31.72 192 VAL A C 1
ATOM 1501 O O . VAL A 1 192 ? 28.686 -9.829 -8.514 1.00 31.72 192 VAL A O 1
ATOM 1504 N N . PHE A 1 193 ? 30.704 -9.559 -7.520 1.00 31.25 193 PHE A N 1
ATOM 1505 C CA . PHE A 1 193 ? 31.631 -9.430 -8.652 1.00 31.25 193 PHE A CA 1
ATOM 1506 C C . PHE A 1 193 ? 31.926 -8.001 -9.124 1.00 31.25 193 PHE A C 1
ATOM 1508 O O . PHE A 1 193 ? 31.075 -7.241 -9.571 1.00 31.25 193 PHE A O 1
ATOM 1515 N N . GLY A 1 194 ? 33.194 -7.624 -8.941 1.00 42.19 194 GLY A N 1
ATOM 1516 C CA . GLY A 1 194 ? 33.696 -6.290 -9.207 1.00 42.19 194 GLY A CA 1
ATOM 1517 C C . GLY A 1 194 ? 33.866 -6.020 -10.692 1.00 42.19 194 GLY A C 1
ATOM 1518 O O . GLY A 1 194 ? 34.554 -6.765 -11.377 1.00 42.19 194 GLY A O 1
ATOM 1519 N N . HIS A 1 195 ? 33.350 -4.879 -11.137 1.00 36.56 195 HIS A N 1
ATOM 1520 C CA . HIS A 1 195 ? 34.003 -4.105 -12.180 1.00 36.56 195 HIS A CA 1
ATOM 1521 C C . HIS A 1 195 ? 34.036 -2.627 -11.800 1.00 36.56 195 HIS A C 1
ATOM 1523 O O . HIS A 1 195 ? 33.028 -1.946 -11.637 1.00 36.56 195 HIS A O 1
ATOM 1529 N N . THR A 1 196 ? 35.266 -2.151 -11.677 1.00 38.16 196 THR A N 1
ATOM 1530 C CA . THR A 1 196 ? 35.710 -0.807 -11.319 1.00 38.16 196 THR A CA 1
ATOM 1531 C C . THR A 1 196 ? 35.697 0.154 -12.514 1.00 38.16 196 THR A C 1
ATOM 1533 O O . THR A 1 196 ? 36.542 1.041 -12.573 1.00 38.16 196 THR A O 1
ATOM 1536 N N . PHE A 1 197 ? 34.818 -0.022 -13.508 1.00 43.03 197 PHE A N 1
ATOM 1537 C CA . PHE A 1 197 ? 35.087 0.567 -14.830 1.00 43.03 197 PHE A CA 1
ATOM 1538 C C . PHE A 1 197 ? 34.265 1.786 -15.239 1.00 43.03 197 PHE A C 1
ATOM 1540 O O . PHE A 1 197 ? 34.767 2.573 -16.031 1.00 43.03 197 PHE A O 1
ATOM 1547 N N . PHE A 1 198 ? 33.087 2.060 -14.671 1.00 42.72 198 PHE A N 1
ATOM 1548 C CA . PHE A 1 198 ? 32.279 3.179 -15.172 1.00 42.72 198 PHE A CA 1
ATOM 1549 C C . PHE A 1 198 ? 31.657 4.022 -14.051 1.00 42.72 198 PHE A C 1
ATOM 1551 O O . PHE A 1 198 ? 30.682 3.604 -13.427 1.00 42.72 198 PHE A O 1
ATOM 1558 N N . LYS A 1 199 ? 32.192 5.240 -13.841 1.00 43.31 199 LYS A N 1
ATOM 1559 C CA . LYS A 1 199 ? 31.597 6.309 -13.005 1.00 43.31 199 LYS A CA 1
ATOM 1560 C C . LYS A 1 199 ? 30.141 6.607 -13.433 1.00 43.31 199 LYS A C 1
ATOM 1562 O O . LYS A 1 199 ? 29.727 6.216 -14.521 1.00 43.31 199 LYS A O 1
ATOM 1567 N N . SER A 1 200 ? 29.376 7.291 -12.575 1.00 52.56 200 SER A N 1
ATOM 1568 C CA . SER A 1 200 ? 27.908 7.517 -12.585 1.00 52.56 200 SER A CA 1
ATOM 1569 C C . SER A 1 200 ? 27.268 8.211 -13.814 1.00 52.56 200 SER A C 1
ATOM 1571 O O . SER A 1 200 ? 26.174 8.763 -13.717 1.00 52.56 200 SER A O 1
ATOM 1573 N N . ARG A 1 201 ? 27.915 8.204 -14.984 1.00 75.94 201 ARG A N 1
ATOM 1574 C CA . ARG A 1 201 ? 27.362 8.696 -16.256 1.00 75.94 201 ARG A CA 1
ATOM 1575 C C . ARG A 1 201 ? 26.876 7.533 -17.129 1.00 75.94 201 ARG A C 1
ATOM 1577 O O . ARG A 1 201 ? 27.359 6.407 -17.001 1.00 75.94 201 ARG A O 1
ATOM 1584 N N . THR A 1 202 ? 25.911 7.823 -17.997 1.00 88.62 202 THR A N 1
ATOM 1585 C CA . THR A 1 202 ? 25.400 6.909 -19.029 1.00 88.62 202 THR A CA 1
ATOM 1586 C C . THR A 1 202 ? 26.426 6.697 -20.142 1.00 88.62 202 THR A C 1
ATOM 1588 O O . THR A 1 202 ? 27.200 7.603 -20.447 1.00 88.62 202 THR A O 1
ATOM 1591 N N . THR A 1 203 ? 26.386 5.535 -20.782 1.00 91.69 203 THR A N 1
ATOM 1592 C CA . THR A 1 203 ? 27.226 5.144 -21.920 1.00 91.69 203 THR A CA 1
ATOM 1593 C C . THR A 1 203 ? 26.518 5.499 -23.232 1.00 91.69 203 THR A C 1
ATOM 1595 O O . THR A 1 203 ? 25.321 5.254 -23.374 1.00 91.69 203 THR A O 1
ATOM 1598 N N . GLY A 1 204 ? 27.211 6.097 -24.198 1.00 94.62 204 GLY A N 1
ATOM 1599 C CA . GLY A 1 204 ? 26.691 6.314 -25.549 1.00 94.62 204 GLY A CA 1
ATOM 1600 C C . GLY A 1 204 ? 26.519 5.000 -26.319 1.00 94.62 204 GLY A C 1
ATOM 1601 O O . GLY A 1 204 ? 27.155 4.003 -26.006 1.00 94.62 204 GLY A O 1
ATOM 1602 N N . ALA A 1 205 ? 25.666 4.978 -27.333 1.00 95.19 205 ALA A N 1
ATOM 1603 C CA . ALA A 1 205 ? 25.378 3.816 -28.163 1.00 95.19 205 ALA A CA 1
ATOM 1604 C C . ALA A 1 205 ? 25.745 4.089 -29.623 1.00 95.19 205 ALA A C 1
ATOM 1606 O O . ALA A 1 205 ? 25.402 5.139 -30.177 1.00 95.19 205 ALA A O 1
ATOM 1607 N N . LEU A 1 206 ? 26.429 3.123 -30.231 1.00 96.12 206 LEU A N 1
ATOM 1608 C CA . LEU A 1 206 ? 26.793 3.097 -31.642 1.00 96.12 206 LEU A CA 1
ATOM 1609 C C . LEU A 1 206 ? 26.210 1.826 -32.263 1.00 96.12 206 LEU A C 1
ATOM 1611 O O . LEU A 1 206 ? 26.584 0.717 -31.880 1.00 96.12 206 LEU A O 1
ATOM 1615 N N . ASP A 1 207 ? 25.319 1.994 -33.235 1.00 94.25 207 ASP A N 1
ATOM 1616 C CA . ASP A 1 207 ? 24.693 0.881 -33.953 1.00 94.25 207 ASP A CA 1
ATOM 1617 C C . ASP A 1 207 ? 25.064 0.933 -35.438 1.00 94.25 207 ASP A C 1
ATOM 1619 O O . ASP A 1 207 ? 25.074 2.000 -36.063 1.00 94.25 207 ASP A O 1
ATOM 1623 N N . LEU A 1 208 ? 25.392 -0.221 -36.012 1.00 93.75 208 LEU A N 1
ATOM 1624 C CA . LEU A 1 208 ? 25.677 -0.370 -37.434 1.00 93.75 208 LEU A CA 1
ATOM 1625 C C . LEU A 1 208 ? 24.898 -1.552 -37.998 1.00 93.75 208 LEU A C 1
ATOM 1627 O O . LEU A 1 208 ? 25.250 -2.717 -37.795 1.00 93.75 208 LEU A O 1
ATOM 1631 N N . GLY A 1 209 ? 23.875 -1.227 -38.785 1.00 89.88 209 GLY A N 1
ATOM 1632 C CA . GLY A 1 209 ? 23.114 -2.185 -39.571 1.00 89.88 209 GLY A CA 1
ATOM 1633 C C . GLY A 1 209 ? 23.589 -2.280 -41.024 1.00 89.88 209 GLY A C 1
ATOM 1634 O O . GLY A 1 209 ? 24.580 -1.680 -41.450 1.00 89.88 209 GLY A O 1
ATOM 1635 N N . GLY A 1 210 ? 22.830 -3.023 -41.832 1.00 88.56 210 GLY A N 1
ATOM 1636 C CA . GLY A 1 210 ? 23.064 -3.122 -43.276 1.00 88.56 210 GLY A CA 1
ATOM 1637 C C . GLY A 1 210 ? 22.691 -1.845 -44.038 1.00 88.56 210 GLY A C 1
ATOM 1638 O O . GLY A 1 210 ? 23.347 -1.501 -45.019 1.00 88.56 210 GLY A O 1
ATOM 1639 N N . ALA A 1 211 ? 21.667 -1.113 -43.581 1.00 92.31 211 ALA A N 1
ATOM 1640 C CA . ALA A 1 211 ? 21.114 0.041 -44.299 1.00 92.31 211 ALA A CA 1
ATOM 1641 C C . ALA A 1 211 ? 21.195 1.398 -43.583 1.00 92.31 211 ALA A C 1
ATOM 1643 O O . ALA A 1 211 ? 21.091 2.421 -44.258 1.00 92.31 211 ALA A O 1
ATOM 1644 N N . SER A 1 212 ? 21.437 1.443 -42.275 1.00 94.81 212 SER A N 1
ATOM 1645 C CA . SER A 1 212 ? 21.737 2.681 -41.544 1.00 94.81 212 SER A CA 1
ATOM 1646 C C . SER A 1 212 ? 22.771 2.447 -40.447 1.00 94.81 212 SER A C 1
ATOM 1648 O O . SER A 1 212 ? 23.102 1.304 -40.132 1.00 94.81 212 SER A O 1
ATOM 1650 N N . THR A 1 213 ? 23.265 3.544 -39.886 1.00 96.25 213 THR A N 1
ATOM 1651 C CA . THR A 1 213 ? 24.060 3.568 -38.656 1.00 96.25 213 THR A CA 1
ATOM 1652 C C . THR A 1 213 ? 23.563 4.694 -37.756 1.00 96.25 213 THR A C 1
ATOM 1654 O O . THR A 1 213 ? 23.020 5.690 -38.250 1.00 96.25 213 THR A O 1
ATOM 1657 N N . GLN A 1 214 ? 23.696 4.510 -36.449 1.00 96.19 214 GLN A N 1
ATOM 1658 C CA . GLN A 1 214 ? 23.166 5.392 -35.426 1.00 96.19 214 GLN A CA 1
ATOM 1659 C C . GLN A 1 214 ? 24.253 5.736 -34.415 1.00 96.19 214 GLN A C 1
ATOM 1661 O O . GLN A 1 214 ? 25.068 4.891 -34.040 1.00 96.19 214 GLN A O 1
ATOM 1666 N N . ILE A 1 215 ? 24.207 6.973 -33.933 1.00 96.81 215 ILE A N 1
ATOM 1667 C CA . ILE A 1 215 ? 25.001 7.457 -32.805 1.00 96.81 215 ILE A CA 1
ATOM 1668 C C . ILE A 1 215 ? 24.059 8.139 -31.824 1.00 96.81 215 ILE A C 1
ATOM 1670 O O . ILE A 1 215 ? 23.268 8.996 -32.215 1.00 96.81 215 ILE A O 1
ATOM 1674 N N . THR A 1 216 ? 24.107 7.714 -30.564 1.00 96.62 216 THR A N 1
ATOM 1675 C CA . THR A 1 216 ? 23.183 8.183 -29.530 1.00 96.62 216 THR A CA 1
ATOM 1676 C C . THR A 1 216 ? 23.893 8.360 -28.194 1.00 96.62 216 THR A C 1
ATOM 1678 O O . THR A 1 216 ? 24.522 7.424 -27.716 1.00 96.62 216 THR A O 1
ATOM 1681 N N . PHE A 1 217 ? 23.820 9.529 -27.565 1.00 95.19 217 PHE A N 1
ATOM 1682 C CA . PHE A 1 217 ? 24.433 9.776 -26.252 1.00 95.19 217 PHE A CA 1
ATOM 1683 C C . PHE A 1 217 ? 23.824 11.006 -25.575 1.00 95.19 217 PHE A C 1
ATOM 1685 O O . PHE A 1 217 ? 23.143 11.799 -26.215 1.00 95.19 217 PHE A O 1
ATOM 1692 N N . VAL A 1 218 ? 24.072 11.176 -24.275 1.00 93.06 218 VAL A N 1
ATOM 1693 C CA . VAL A 1 218 ? 23.702 12.397 -23.540 1.00 93.06 218 VAL A CA 1
ATOM 1694 C C . VAL A 1 218 ? 24.784 13.453 -23.800 1.00 93.06 218 VAL A C 1
ATOM 1696 O O . VAL A 1 218 ? 25.909 13.260 -23.328 1.00 93.06 218 VAL A O 1
ATOM 1699 N N . PRO A 1 219 ? 24.502 14.528 -24.562 1.00 91.00 219 PRO A N 1
ATOM 1700 C CA . PRO A 1 219 ? 25.480 15.577 -24.822 1.00 91.00 219 PRO A CA 1
ATOM 1701 C C . PRO A 1 219 ? 25.614 16.528 -23.623 1.00 91.00 219 PRO A C 1
ATOM 1703 O O . PRO A 1 219 ? 24.792 16.529 -22.706 1.00 91.00 219 PRO A O 1
ATOM 1706 N N . ASP A 1 220 ? 26.647 17.369 -23.655 1.00 87.38 220 ASP A N 1
ATOM 1707 C CA . ASP A 1 220 ? 26.762 18.516 -22.753 1.00 87.38 220 ASP A CA 1
ATOM 1708 C C . ASP A 1 220 ? 25.673 19.554 -23.107 1.00 87.38 220 ASP A C 1
ATOM 1710 O O . ASP A 1 220 ? 25.672 20.041 -24.244 1.00 87.38 220 ASP A O 1
ATOM 1714 N N . PRO A 1 221 ? 24.733 19.874 -22.193 1.00 84.25 221 PRO A N 1
ATOM 1715 C CA . PRO A 1 221 ? 23.594 20.740 -22.492 1.00 84.25 221 PRO A CA 1
ATOM 1716 C C . PRO A 1 221 ? 24.000 22.154 -22.921 1.00 84.25 221 PRO A C 1
ATOM 1718 O O . PRO A 1 221 ? 23.296 22.760 -23.727 1.00 84.25 221 PRO A O 1
ATOM 1721 N N . ASP A 1 222 ? 25.152 22.653 -22.462 1.00 85.12 222 ASP A N 1
ATOM 1722 C CA . ASP A 1 222 ? 25.632 24.002 -22.788 1.00 85.12 222 ASP A CA 1
ATOM 1723 C C . ASP A 1 222 ? 26.222 24.101 -24.208 1.00 85.12 222 ASP A C 1
ATOM 1725 O O . ASP A 1 222 ? 26.478 25.197 -24.707 1.00 85.12 222 ASP A O 1
ATOM 1729 N N . LYS A 1 223 ? 26.440 22.960 -24.879 1.00 83.38 223 LYS A N 1
ATOM 1730 C CA . LYS A 1 223 ? 27.060 22.864 -26.214 1.00 83.38 223 LYS A CA 1
ATOM 1731 C C . LYS A 1 223 ? 26.092 22.402 -27.310 1.00 83.38 223 LYS A C 1
ATOM 1733 O O . LYS A 1 223 ? 26.527 22.003 -28.391 1.00 83.38 223 LYS A O 1
ATOM 1738 N N . ILE A 1 224 ? 24.785 22.405 -27.049 1.00 88.69 224 ILE A N 1
ATOM 1739 C CA . ILE A 1 224 ? 23.774 22.002 -28.034 1.00 88.69 224 ILE A CA 1
ATOM 1740 C C . ILE A 1 224 ? 23.472 23.179 -28.971 1.00 88.69 224 ILE A C 1
ATOM 1742 O O . ILE A 1 224 ? 22.881 24.173 -28.562 1.00 88.69 224 ILE A O 1
ATOM 1746 N N . GLU A 1 225 ? 23.831 23.044 -30.249 1.00 89.31 225 GLU A N 1
ATOM 1747 C CA . GLU A 1 225 ? 23.584 24.068 -31.282 1.00 89.31 225 GLU A CA 1
ATOM 1748 C C . GLU A 1 225 ? 22.350 23.775 -32.148 1.00 89.31 225 GLU A C 1
ATOM 1750 O O . GLU A 1 225 ? 21.838 24.661 -32.832 1.00 89.31 225 GLU A O 1
ATOM 1755 N N . SER A 1 226 ? 21.852 22.537 -32.116 1.00 88.44 226 SER A N 1
ATOM 1756 C CA . SER A 1 226 ? 20.638 22.110 -32.813 1.00 88.44 226 SER A CA 1
ATOM 1757 C C . SER A 1 226 ? 19.830 21.159 -31.939 1.00 88.44 226 SER A C 1
ATOM 1759 O O . SER A 1 226 ? 20.361 20.179 -31.419 1.00 88.44 226 SER A O 1
ATOM 1761 N N . SER A 1 227 ? 18.531 21.428 -31.812 1.00 85.81 227 SER A N 1
ATOM 1762 C CA . SER A 1 227 ? 17.584 20.569 -31.095 1.00 85.81 227 SER A CA 1
ATOM 1763 C C . SER A 1 227 ? 16.908 19.519 -31.983 1.00 85.81 227 SER A C 1
ATOM 1765 O O . SER A 1 227 ? 16.139 18.713 -31.469 1.00 85.81 227 SER A O 1
ATOM 1767 N N . ALA A 1 228 ? 17.175 19.512 -33.296 1.00 85.81 228 ALA A N 1
ATOM 1768 C CA . ALA A 1 228 ? 16.494 18.633 -34.254 1.00 85.81 228 ALA A CA 1
ATOM 1769 C C . ALA A 1 228 ? 16.688 17.136 -33.949 1.00 85.81 228 ALA A C 1
ATOM 1771 O O . ALA A 1 228 ? 15.779 16.343 -34.173 1.00 85.81 228 ALA A O 1
ATOM 1772 N N . ASP A 1 229 ? 17.852 16.792 -33.399 1.00 91.44 229 ASP A N 1
ATOM 1773 C CA . ASP A 1 229 ? 18.283 15.427 -33.090 1.00 91.44 229 ASP A CA 1
ATOM 1774 C C . ASP A 1 229 ? 18.261 15.139 -31.576 1.00 91.44 229 ASP A C 1
ATOM 1776 O O . ASP A 1 229 ? 18.913 14.210 -31.102 1.00 91.44 229 ASP A O 1
ATOM 1780 N N . ILE A 1 230 ? 17.553 15.956 -30.786 1.00 91.19 230 ILE A N 1
ATOM 1781 C CA . ILE A 1 230 ? 17.408 15.764 -29.337 1.00 91.19 230 ILE A CA 1
ATOM 1782 C C . ILE A 1 230 ? 16.064 15.100 -29.039 1.00 91.19 230 ILE A C 1
ATOM 1784 O O . ILE A 1 230 ? 15.006 15.604 -29.413 1.00 91.19 230 ILE A O 1
ATOM 1788 N N . VAL A 1 231 ? 16.105 13.984 -28.312 1.00 89.25 231 VAL A N 1
ATOM 1789 C CA . VAL A 1 231 ? 14.925 13.251 -27.846 1.00 89.25 231 VAL A CA 1
ATOM 1790 C C . VAL A 1 231 ? 14.949 13.164 -26.324 1.00 89.25 231 VAL A C 1
ATOM 1792 O O . VAL A 1 231 ? 15.988 12.902 -25.718 1.00 89.25 231 VAL A O 1
ATOM 1795 N N . ASN A 1 232 ? 13.781 13.367 -25.714 1.00 87.44 232 ASN A N 1
ATOM 1796 C CA . ASN A 1 232 ? 13.602 13.308 -24.269 1.00 87.44 232 ASN A CA 1
ATOM 1797 C C . ASN A 1 232 ? 12.839 12.045 -23.875 1.00 87.44 232 ASN A C 1
ATOM 1799 O O . ASN A 1 232 ? 11.821 11.713 -24.488 1.00 87.44 232 ASN A O 1
ATOM 1803 N N . PHE A 1 233 ? 13.288 11.371 -22.819 1.00 83.81 233 PHE A N 1
ATOM 1804 C CA . PHE A 1 233 ? 12.570 10.233 -22.241 1.00 83.81 233 PHE A CA 1
ATOM 1805 C C . PHE A 1 233 ? 12.598 10.263 -20.720 1.00 83.81 233 PHE A C 1
ATOM 1807 O O . PHE A 1 233 ? 13.545 10.754 -20.107 1.00 83.81 233 PHE A O 1
ATOM 1814 N N . HIS A 1 234 ? 11.553 9.687 -20.128 1.00 82.00 234 HIS A N 1
ATOM 1815 C CA . HIS A 1 234 ? 11.410 9.512 -18.691 1.00 82.00 234 HIS A CA 1
ATOM 1816 C C . HIS A 1 234 ? 11.547 8.028 -18.342 1.00 82.00 234 HIS A C 1
ATOM 1818 O O . HIS A 1 234 ? 10.721 7.213 -18.754 1.00 82.00 234 HIS A O 1
ATOM 1824 N N . LEU A 1 235 ? 12.597 7.663 -17.611 1.00 80.94 235 LEU A N 1
ATOM 1825 C CA . LEU A 1 235 ? 12.888 6.283 -17.220 1.00 80.94 235 LEU A CA 1
ATOM 1826 C C . LEU A 1 235 ? 13.228 6.245 -15.734 1.00 80.94 235 LEU A C 1
ATOM 1828 O O . LEU A 1 235 ? 14.035 7.050 -15.269 1.00 80.94 235 LEU A O 1
ATOM 1832 N N . TYR A 1 236 ? 12.610 5.319 -14.997 1.00 77.75 236 TYR A N 1
ATOM 1833 C CA . TYR A 1 236 ? 12.856 5.104 -13.565 1.00 77.75 236 TYR A CA 1
ATOM 1834 C C . TYR A 1 236 ? 12.749 6.375 -12.696 1.00 77.75 236 TYR A C 1
ATOM 1836 O O . TYR A 1 236 ? 13.463 6.523 -11.705 1.00 77.75 236 TYR A O 1
ATOM 1844 N N . GLY A 1 237 ? 11.854 7.304 -13.050 1.00 70.81 237 GLY A N 1
ATOM 1845 C CA . GLY A 1 237 ? 11.657 8.564 -12.323 1.00 70.81 237 GLY A CA 1
ATOM 1846 C C . GLY A 1 237 ? 12.579 9.717 -12.746 1.00 70.81 237 GLY A C 1
ATOM 1847 O O . GLY A 1 237 ? 12.482 10.799 -12.167 1.00 70.81 237 GLY A O 1
ATOM 1848 N N . LYS A 1 238 ? 13.448 9.533 -13.752 1.00 78.44 238 LYS A N 1
ATOM 1849 C CA . LYS A 1 238 ? 14.402 10.549 -14.230 1.00 78.44 238 LYS A CA 1
ATOM 1850 C C . LYS A 1 238 ? 14.201 10.890 -15.706 1.00 78.44 238 LYS A C 1
ATOM 1852 O O . LYS A 1 238 ? 13.966 10.011 -16.532 1.00 78.44 238 LYS A O 1
ATOM 1857 N N . GLU A 1 239 ? 14.327 12.174 -16.040 1.00 82.94 239 GLU A N 1
ATOM 1858 C CA . GLU A 1 239 ? 14.372 12.644 -17.428 1.00 82.94 239 GLU A CA 1
ATOM 1859 C C . GLU A 1 239 ? 15.793 12.603 -18.001 1.00 82.94 239 GLU A C 1
ATOM 1861 O O . GLU A 1 239 ? 16.767 12.980 -17.342 1.00 82.94 239 GLU A O 1
ATOM 1866 N N . TYR A 1 240 ? 15.896 12.172 -19.256 1.00 86.62 240 TYR A N 1
ATOM 1867 C CA . TYR A 1 240 ? 17.131 12.130 -20.029 1.00 86.62 240 TYR A CA 1
ATOM 1868 C C . TYR A 1 240 ? 16.941 12.902 -21.333 1.00 86.62 240 TYR A C 1
ATOM 1870 O O . TYR A 1 240 ? 16.031 12.588 -22.098 1.00 86.62 240 TYR A O 1
ATOM 1878 N N . MET A 1 241 ? 17.817 13.879 -21.582 1.00 89.94 241 MET A N 1
ATOM 1879 C CA . MET A 1 241 ? 17.940 14.569 -22.868 1.00 89.94 241 MET A CA 1
ATOM 1880 C C . MET A 1 241 ? 19.055 13.903 -23.667 1.00 89.94 241 MET A C 1
ATOM 1882 O O . MET A 1 241 ? 20.218 13.932 -23.259 1.00 89.94 241 MET A O 1
ATOM 1886 N N . VAL A 1 242 ? 18.705 13.273 -24.781 1.00 92.81 242 VAL A N 1
ATOM 1887 C CA . VAL A 1 242 ? 19.630 12.436 -25.542 1.00 92.81 242 VAL A CA 1
ATOM 1888 C C . VAL A 1 242 ? 19.712 12.917 -26.975 1.00 92.81 242 VAL A C 1
ATOM 1890 O O . VAL A 1 242 ? 18.702 13.051 -27.657 1.00 92.81 242 VAL A O 1
ATOM 1893 N N . TYR A 1 243 ? 20.939 13.142 -27.434 1.00 94.88 243 TYR A N 1
ATOM 1894 C CA . TYR A 1 243 ? 21.229 13.329 -28.844 1.00 94.88 243 TYR A CA 1
ATOM 1895 C C . TYR A 1 243 ? 21.177 11.972 -29.539 1.00 94.88 243 TYR A C 1
ATOM 1897 O O . TYR A 1 243 ? 21.827 11.029 -29.085 1.00 94.88 243 TYR A O 1
ATOM 1905 N N . THR A 1 244 ? 20.429 11.868 -30.631 1.00 95.56 244 THR A N 1
ATOM 1906 C CA . THR A 1 244 ? 20.340 10.667 -31.459 1.00 95.56 244 THR A CA 1
ATOM 1907 C C . THR A 1 244 ? 20.205 11.047 -32.925 1.00 95.56 244 THR A C 1
ATOM 1909 O O . THR A 1 244 ? 19.359 11.854 -33.292 1.00 95.56 244 THR A O 1
ATOM 1912 N N . HIS A 1 245 ? 21.031 10.450 -33.781 1.00 96.00 245 HIS A N 1
ATOM 1913 C CA . HIS A 1 245 ? 20.908 10.629 -35.224 1.00 96.00 245 HIS A CA 1
ATOM 1914 C C . HIS A 1 245 ? 21.099 9.304 -35.959 1.00 96.00 245 HIS A C 1
ATOM 1916 O O . HIS A 1 245 ? 21.941 8.483 -35.581 1.00 96.00 245 HIS A O 1
ATOM 1922 N N . SER A 1 246 ? 20.340 9.111 -37.040 1.00 95.62 246 SER A N 1
ATOM 1923 C CA . SER A 1 246 ? 20.411 7.928 -37.901 1.00 95.62 246 SER A CA 1
ATOM 1924 C C . SER A 1 246 ? 20.767 8.302 -39.329 1.00 95.62 246 SER A C 1
ATOM 1926 O O . SER A 1 246 ? 19.986 8.912 -40.058 1.00 95.62 246 SER A O 1
ATOM 1928 N N . PHE A 1 247 ? 21.921 7.826 -39.777 1.00 95.69 247 PHE A N 1
ATOM 1929 C CA . PHE A 1 247 ? 22.387 8.022 -41.141 1.00 95.69 247 PHE A CA 1
ATOM 1930 C C . PHE A 1 247 ? 21.838 6.906 -42.034 1.00 95.69 247 PHE A C 1
ATOM 1932 O O . PHE A 1 247 ? 22.453 5.849 -42.215 1.00 95.69 247 PHE A O 1
ATOM 1939 N N . LEU A 1 248 ? 20.643 7.124 -42.590 1.00 94.31 248 LEU A N 1
ATOM 1940 C CA . LEU A 1 248 ? 20.074 6.235 -43.605 1.00 94.31 248 LEU A CA 1
ATOM 1941 C C . LEU A 1 248 ? 21.008 6.160 -44.824 1.00 94.31 248 LEU A C 1
ATOM 1943 O O . LEU A 1 248 ? 21.583 7.166 -45.223 1.00 94.31 248 LEU A O 1
ATOM 1947 N N . CYS A 1 249 ? 21.146 4.971 -45.412 1.00 94.44 249 CYS A N 1
ATOM 1948 C CA . CYS A 1 249 ? 22.094 4.629 -46.481 1.00 94.44 249 CYS A CA 1
ATOM 1949 C C . CYS A 1 249 ? 23.566 4.492 -46.066 1.00 94.44 249 CYS A C 1
ATOM 1951 O O . CYS A 1 249 ? 24.378 4.074 -46.887 1.00 94.44 249 CYS A O 1
ATOM 1953 N N . TYR A 1 250 ? 23.900 4.737 -44.798 1.00 95.94 250 TYR A N 1
ATOM 1954 C CA . TYR A 1 250 ? 25.257 4.580 -44.258 1.00 95.94 250 TYR A CA 1
ATOM 1955 C C . TYR A 1 250 ? 25.415 3.328 -43.379 1.00 95.94 250 TYR A C 1
ATOM 1957 O O . TYR A 1 250 ? 26.398 3.182 -42.654 1.00 95.94 250 TYR A O 1
ATOM 1965 N N . GLY A 1 251 ? 24.476 2.383 -43.466 1.00 95.06 251 GLY A N 1
ATOM 1966 C CA . GLY A 1 251 ? 24.743 1.009 -43.036 1.00 95.06 251 GLY A CA 1
ATOM 1967 C C . GLY A 1 251 ? 25.726 0.331 -43.989 1.00 95.06 251 GLY A C 1
ATOM 1968 O O . GLY A 1 251 ? 25.807 0.710 -45.160 1.00 95.06 251 GLY A O 1
ATOM 1969 N N . LYS A 1 252 ? 26.473 -0.674 -43.521 1.00 94.69 252 LYS A N 1
ATOM 1970 C CA . LYS A 1 252 ? 27.629 -1.214 -44.264 1.00 94.69 252 LYS A CA 1
ATOM 1971 C C . LYS A 1 252 ? 27.280 -1.702 -45.684 1.00 94.69 252 LYS A C 1
ATOM 1973 O O . LYS A 1 252 ? 28.038 -1.462 -46.618 1.00 94.69 252 LYS A O 1
ATOM 1978 N N . ASP A 1 253 ? 26.107 -2.313 -45.882 1.00 92.06 253 ASP A N 1
ATOM 1979 C CA . ASP A 1 253 ? 25.710 -2.882 -47.180 1.00 92.06 253 ASP A CA 1
ATOM 1980 C C . ASP A 1 253 ? 25.306 -1.787 -48.180 1.00 92.06 253 ASP A C 1
ATOM 1982 O O . ASP A 1 253 ? 25.458 -1.951 -49.393 1.00 92.06 253 ASP A O 1
ATOM 1986 N N . GLN A 1 254 ? 24.738 -0.679 -47.696 1.00 93.94 254 GLN A N 1
ATOM 1987 C CA . GLN A 1 254 ? 24.376 0.469 -48.535 1.00 93.94 254 GLN A CA 1
ATOM 1988 C C . GLN A 1 254 ? 25.578 1.384 -48.773 1.00 93.94 254 GLN A C 1
ATOM 1990 O O . GLN A 1 254 ? 25.755 1.857 -49.892 1.00 93.94 254 GLN A O 1
ATOM 1995 N N . ALA A 1 255 ? 26.466 1.531 -47.789 1.00 95.69 255 ALA A N 1
ATOM 1996 C CA . ALA A 1 255 ? 27.743 2.218 -47.945 1.00 95.69 255 ALA A CA 1
ATOM 1997 C C . ALA A 1 255 ? 28.626 1.537 -49.004 1.00 95.69 255 ALA A C 1
ATOM 1999 O O . ALA A 1 255 ? 29.202 2.217 -49.853 1.00 95.69 255 ALA A O 1
ATOM 2000 N N . LEU A 1 256 ? 28.662 0.198 -49.030 1.00 94.94 256 LEU A N 1
ATOM 2001 C CA . LEU A 1 256 ? 29.342 -0.550 -50.090 1.00 94.94 256 LEU A CA 1
ATOM 2002 C C . LEU A 1 256 ? 28.732 -0.257 -51.464 1.00 94.94 256 LEU A C 1
ATOM 2004 O O . LEU A 1 256 ? 29.462 -0.040 -52.426 1.00 94.94 256 LEU A O 1
ATOM 2008 N N . ARG A 1 257 ? 27.398 -0.211 -51.572 1.00 92.81 257 ARG A N 1
ATOM 2009 C CA . ARG A 1 257 ? 26.717 0.135 -52.832 1.00 92.81 257 ARG A CA 1
ATOM 2010 C C . ARG A 1 257 ? 27.008 1.566 -53.275 1.00 92.81 257 ARG A C 1
ATOM 2012 O O . ARG A 1 257 ? 27.259 1.775 -54.456 1.00 92.81 257 ARG A O 1
ATOM 2019 N N . LEU A 1 258 ? 27.011 2.524 -52.348 1.00 92.69 258 LEU A N 1
ATOM 2020 C CA . LEU A 1 258 ? 27.392 3.915 -52.606 1.00 92.69 258 LEU A CA 1
ATOM 2021 C C . LEU A 1 258 ? 28.823 4.005 -53.139 1.00 92.69 258 LEU A C 1
ATOM 2023 O O . LEU A 1 258 ? 29.050 4.643 -54.166 1.00 92.69 258 LEU A O 1
ATOM 2027 N N . LYS A 1 259 ? 29.769 3.322 -52.484 1.00 94.31 259 LYS A N 1
ATOM 2028 C CA . LYS A 1 259 ? 31.172 3.253 -52.913 1.00 94.31 259 LYS A CA 1
ATOM 2029 C C . LYS A 1 259 ? 31.289 2.659 -54.314 1.00 94.31 259 LYS A C 1
ATOM 2031 O O . LYS A 1 259 ? 31.881 3.273 -55.195 1.00 94.31 259 LYS A O 1
ATOM 2036 N N . LEU A 1 260 ? 30.669 1.499 -54.533 1.00 91.56 260 LEU A N 1
ATOM 2037 C CA . LEU A 1 260 ? 30.697 0.805 -55.818 1.00 91.56 260 LEU A CA 1
ATOM 2038 C C . LEU A 1 260 ? 30.068 1.634 -56.930 1.00 91.56 260 LEU A C 1
ATOM 2040 O O . LEU A 1 260 ? 30.605 1.644 -58.028 1.00 91.56 260 LEU A O 1
ATOM 2044 N N . LEU A 1 261 ? 28.975 2.355 -56.669 1.00 88.38 261 LEU A N 1
ATOM 2045 C CA . LEU A 1 261 ? 28.423 3.274 -57.658 1.00 88.38 261 LEU A CA 1
ATOM 2046 C C . LEU A 1 261 ? 29.451 4.351 -58.021 1.00 88.38 261 LEU A C 1
ATOM 2048 O O . LEU A 1 261 ? 29.696 4.557 -59.202 1.00 88.38 261 LEU A O 1
ATOM 2052 N N . GLN A 1 262 ? 30.075 5.008 -57.039 1.00 87.31 262 GLN A N 1
ATOM 2053 C CA . GLN A 1 262 ? 31.094 6.032 -57.310 1.00 87.31 262 GLN A CA 1
ATOM 2054 C C . GLN A 1 262 ? 32.267 5.476 -58.125 1.00 87.31 262 GLN A C 1
ATOM 2056 O O . GLN A 1 262 ? 32.720 6.116 -59.071 1.00 87.31 262 GLN A O 1
ATOM 2061 N N . ASP A 1 263 ? 32.721 4.266 -57.804 1.00 87.81 263 ASP A N 1
ATOM 2062 C CA . ASP A 1 263 ? 33.802 3.613 -58.535 1.00 87.81 263 ASP A CA 1
ATOM 2063 C C . ASP A 1 263 ? 33.376 3.210 -59.961 1.00 87.81 263 ASP A C 1
ATOM 2065 O O . ASP A 1 263 ? 34.123 3.449 -60.910 1.00 87.81 263 ASP A O 1
ATOM 2069 N N . VAL A 1 264 ? 32.151 2.702 -60.153 1.00 86.12 264 VAL A N 1
ATOM 2070 C CA . VAL A 1 264 ? 31.579 2.404 -61.482 1.00 86.12 264 VAL A CA 1
ATOM 2071 C C . VAL A 1 264 ? 31.469 3.666 -62.333 1.00 86.12 264 VAL A C 1
ATOM 2073 O O . VAL A 1 264 ? 31.835 3.634 -63.502 1.00 86.12 264 VAL A O 1
ATOM 2076 N N . LEU A 1 265 ? 31.012 4.782 -61.761 1.00 83.31 265 LEU A N 1
ATOM 2077 C CA . LEU A 1 265 ? 30.912 6.061 -62.474 1.00 83.31 265 LEU A CA 1
ATOM 2078 C C . LEU A 1 265 ? 32.276 6.634 -62.866 1.00 83.31 265 LEU A C 1
ATOM 2080 O O . LEU A 1 265 ? 32.362 7.396 -63.825 1.00 83.31 265 LEU A O 1
ATOM 2084 N N . SER A 1 266 ? 33.332 6.260 -62.145 1.00 81.94 266 SER A N 1
ATOM 2085 C CA . SER A 1 266 ? 34.710 6.620 -62.481 1.00 81.94 266 SER A CA 1
ATOM 2086 C C . SER A 1 266 ? 35.390 5.646 -63.453 1.00 81.94 266 SER A C 1
ATOM 2088 O O . SER A 1 266 ? 36.453 5.964 -63.985 1.00 81.94 266 SER A O 1
ATOM 2090 N N . SER A 1 267 ? 34.794 4.474 -63.699 1.00 80.50 267 SER A N 1
ATOM 2091 C CA . SER A 1 267 ? 35.352 3.447 -64.579 1.00 80.50 267 SER A CA 1
ATOM 2092 C C . SER A 1 267 ? 34.963 3.678 -66.037 1.00 80.50 267 SER A C 1
ATOM 2094 O O . SER A 1 267 ? 33.825 4.012 -66.361 1.00 80.50 267 SER A O 1
ATOM 2096 N N . THR A 1 268 ? 35.905 3.425 -66.943 1.00 76.19 268 THR A N 1
ATOM 2097 C CA . THR A 1 268 ? 35.674 3.439 -68.395 1.00 76.19 268 THR A CA 1
ATOM 2098 C C . THR A 1 268 ? 35.503 2.036 -68.983 1.00 76.19 268 THR A C 1
ATOM 2100 O O . THR A 1 268 ? 35.112 1.908 -70.143 1.00 76.19 268 THR A O 1
ATOM 2103 N N . THR A 1 269 ? 35.741 0.980 -68.200 1.00 81.06 269 THR A N 1
ATOM 2104 C CA . THR A 1 269 ? 35.719 -0.429 -68.629 1.00 81.06 269 THR A CA 1
ATOM 2105 C C . THR A 1 269 ? 34.646 -1.241 -67.893 1.00 81.06 269 THR A C 1
ATOM 2107 O O . THR A 1 269 ? 34.143 -0.842 -66.840 1.00 81.06 269 THR A O 1
ATOM 2110 N N . ASP A 1 270 ? 34.328 -2.423 -68.427 1.00 79.50 270 ASP A N 1
ATOM 2111 C CA . ASP A 1 270 ? 33.437 -3.434 -67.833 1.00 79.50 270 ASP A CA 1
ATOM 2112 C C . ASP A 1 270 ? 34.098 -4.249 -66.698 1.00 79.50 270 ASP A C 1
ATOM 2114 O O . ASP A 1 270 ? 33.512 -5.201 -66.171 1.00 79.50 270 ASP A O 1
ATOM 2118 N N . ARG A 1 271 ? 35.312 -3.860 -66.288 1.00 86.75 271 ARG A N 1
ATOM 2119 C CA . ARG A 1 271 ? 36.092 -4.479 -65.212 1.00 86.75 271 ARG A CA 1
ATOM 2120 C C . ARG A 1 271 ? 36.521 -3.432 -64.197 1.00 86.75 271 ARG A C 1
ATOM 2122 O O . ARG A 1 271 ? 37.273 -2.523 -64.533 1.00 86.75 271 ARG A O 1
ATOM 2129 N N . LEU A 1 272 ? 36.104 -3.608 -62.949 1.00 89.94 272 LEU A N 1
ATOM 2130 C CA . LEU A 1 272 ? 36.448 -2.725 -61.843 1.00 89.94 272 LEU A CA 1
ATOM 2131 C C . LEU A 1 272 ? 37.451 -3.406 -60.913 1.00 89.94 272 LEU A C 1
ATOM 2133 O O . LEU A 1 272 ? 37.109 -4.384 -60.250 1.00 89.94 272 LEU A O 1
ATOM 2137 N N . GLN A 1 273 ? 38.671 -2.871 -60.848 1.00 93.00 273 GLN A N 1
ATOM 2138 C CA . GLN A 1 273 ? 39.618 -3.221 -59.789 1.00 93.00 273 GLN A CA 1
ATOM 2139 C C . GLN A 1 273 ? 39.192 -2.509 -58.507 1.00 93.00 273 GLN A C 1
ATOM 2141 O O . GLN A 1 273 ? 39.154 -1.279 -58.469 1.00 93.00 273 GLN A O 1
ATOM 2146 N N . ASP A 1 274 ? 38.853 -3.270 -57.472 1.00 94.88 274 ASP A N 1
ATOM 2147 C CA . ASP A 1 274 ? 38.363 -2.732 -56.211 1.00 94.88 274 ASP A CA 1
ATOM 2148 C C . ASP A 1 274 ? 39.335 -3.065 -55.064 1.00 94.88 274 ASP A C 1
ATOM 2150 O O . ASP A 1 274 ? 39.516 -4.236 -54.714 1.00 94.88 274 ASP A O 1
ATOM 2154 N N . PRO A 1 275 ? 39.952 -2.046 -54.440 1.00 96.44 275 PRO A N 1
ATOM 2155 C CA . PRO A 1 275 ? 40.931 -2.241 -53.373 1.00 96.44 275 PRO A CA 1
ATOM 2156 C C . PRO A 1 275 ? 40.333 -2.783 -52.071 1.00 96.44 275 PRO A C 1
ATOM 2158 O O . PRO A 1 275 ? 41.077 -3.253 -51.216 1.00 96.44 275 PRO A O 1
ATOM 2161 N N . CYS A 1 276 ? 39.010 -2.740 -51.906 1.00 97.06 276 CYS A N 1
ATOM 2162 C CA . CYS A 1 276 ? 38.325 -3.209 -50.704 1.00 97.06 276 CYS A CA 1
ATOM 2163 C C . CYS A 1 276 ? 38.001 -4.712 -50.712 1.00 97.06 276 CYS A C 1
ATOM 2165 O O . CYS A 1 276 ? 37.442 -5.213 -49.734 1.00 97.06 276 CYS A O 1
ATOM 2167 N N . PHE A 1 277 ? 38.324 -5.426 -51.795 1.00 96.88 277 PHE A N 1
ATOM 2168 C CA . PHE A 1 277 ? 38.196 -6.880 -51.898 1.00 96.88 277 PHE A CA 1
ATOM 2169 C C . PHE A 1 277 ? 39.571 -7.533 -52.047 1.00 96.88 277 PHE A C 1
ATOM 2171 O O . PHE A 1 277 ? 40.467 -6.965 -52.666 1.00 96.88 277 PHE A O 1
ATOM 2178 N N . HIS A 1 278 ? 39.715 -8.744 -51.510 1.00 97.56 278 HIS A N 1
ATOM 2179 C CA . HIS A 1 278 ? 40.966 -9.506 -51.523 1.00 97.56 278 HIS A CA 1
ATOM 2180 C C . HIS A 1 278 ? 41.457 -9.824 -52.937 1.00 97.56 278 HIS A C 1
ATOM 2182 O O . HIS A 1 278 ? 40.658 -10.121 -53.830 1.00 97.56 278 HIS A O 1
ATOM 2188 N N . GLN A 1 279 ? 42.777 -9.852 -53.125 1.00 96.31 279 GLN A N 1
ATOM 2189 C CA . GLN A 1 279 ? 43.375 -10.202 -54.411 1.00 96.31 279 GLN A CA 1
ATOM 2190 C C . GLN A 1 279 ? 42.923 -11.597 -54.870 1.00 96.31 279 GLN A C 1
ATOM 2192 O O . GLN A 1 279 ? 43.024 -12.577 -54.131 1.00 96.31 279 GLN A O 1
ATOM 2197 N N . GLY A 1 280 ? 42.414 -11.699 -56.100 1.00 93.19 280 GLY A N 1
ATOM 2198 C CA . GLY A 1 280 ? 41.877 -12.951 -56.654 1.00 93.19 280 GLY A CA 1
ATOM 2199 C C . GLY A 1 280 ? 40.404 -13.228 -56.321 1.00 93.19 280 GLY A C 1
ATOM 2200 O O . GLY A 1 280 ? 39.850 -14.207 -56.823 1.00 93.19 280 GLY A O 1
ATOM 2201 N N . TYR A 1 281 ? 39.743 -12.371 -55.535 1.00 95.69 281 TYR A N 1
ATOM 2202 C CA . TYR A 1 281 ? 38.284 -12.362 -55.436 1.00 95.69 281 TYR A CA 1
ATOM 2203 C C . TYR A 1 281 ? 37.683 -11.756 -56.707 1.00 95.69 281 TYR A C 1
ATOM 2205 O O . TYR A 1 281 ? 38.156 -10.724 -57.189 1.00 95.69 281 TYR A O 1
ATOM 2213 N N . ALA A 1 282 ? 36.622 -12.365 -57.236 1.00 93.75 282 ALA A N 1
ATOM 2214 C CA . ALA A 1 282 ? 35.895 -11.821 -58.372 1.00 93.75 282 ALA A CA 1
ATOM 2215 C C . ALA A 1 282 ? 34.388 -12.027 -58.218 1.00 93.75 282 ALA A C 1
ATOM 2217 O O . ALA A 1 282 ? 33.939 -13.103 -57.823 1.00 93.75 282 ALA A O 1
ATOM 2218 N N . ARG A 1 283 ? 33.599 -11.012 -58.581 1.00 91.94 283 ARG A N 1
ATOM 2219 C CA . ARG A 1 283 ? 32.134 -11.119 -58.646 1.00 91.94 283 ARG A CA 1
ATOM 2220 C C . ARG A 1 283 ? 31.558 -10.278 -59.776 1.00 91.94 283 ARG A C 1
ATOM 2222 O O . ARG A 1 283 ? 32.031 -9.173 -60.030 1.00 91.94 283 ARG A O 1
ATOM 2229 N N . THR A 1 284 ? 30.509 -10.774 -60.419 1.00 91.19 284 THR A N 1
ATOM 2230 C CA . THR A 1 284 ? 29.749 -10.000 -61.409 1.00 91.19 284 THR A CA 1
ATOM 2231 C C . THR A 1 284 ? 28.626 -9.253 -60.710 1.00 91.19 284 THR A C 1
ATOM 2233 O O . THR A 1 284 ? 27.858 -9.838 -59.948 1.00 91.19 284 THR A O 1
ATOM 2236 N N . LEU A 1 285 ? 28.526 -7.957 -60.976 1.00 88.00 285 LEU A N 1
ATOM 2237 C CA . LEU A 1 285 ? 27.525 -7.079 -60.400 1.00 88.00 285 LEU A CA 1
ATOM 2238 C C . LEU A 1 285 ? 26.573 -6.584 -61.490 1.00 88.00 285 LEU A C 1
ATOM 2240 O O . LEU A 1 285 ? 27.009 -6.096 -62.532 1.00 88.00 285 LEU A O 1
ATOM 2244 N N . ASN A 1 286 ? 25.270 -6.679 -61.234 1.00 87.75 286 ASN A N 1
ATOM 2245 C CA . ASN A 1 286 ? 24.256 -6.057 -62.073 1.00 87.75 286 ASN A CA 1
ATOM 2246 C C . ASN A 1 286 ? 24.156 -4.565 -61.732 1.00 87.75 286 ASN A C 1
ATOM 2248 O O . ASN A 1 286 ? 23.786 -4.190 -60.618 1.00 87.75 286 ASN A O 1
ATOM 2252 N N . VAL A 1 287 ? 24.486 -3.708 -62.696 1.00 84.44 287 VAL A N 1
ATOM 2253 C CA . VAL A 1 287 ? 24.516 -2.255 -62.489 1.00 84.44 287 VAL A CA 1
ATOM 2254 C C . VAL A 1 287 ? 23.101 -1.707 -62.279 1.00 84.44 287 VAL A C 1
ATOM 2256 O O . VAL A 1 287 ? 22.916 -0.751 -61.525 1.00 84.44 287 VAL A O 1
ATOM 2259 N N . PHE A 1 288 ? 22.086 -2.364 -62.852 1.00 83.44 288 PHE A N 1
ATOM 2260 C CA . PHE A 1 288 ? 20.682 -2.014 -62.638 1.00 83.44 288 PHE A CA 1
ATOM 2261 C C . PHE A 1 288 ? 20.290 -2.072 -61.153 1.00 83.44 288 PHE A C 1
ATOM 2263 O O . PHE A 1 288 ? 19.566 -1.203 -60.662 1.00 83.44 288 PHE A O 1
ATOM 2270 N N . ASP A 1 289 ? 20.824 -3.040 -60.406 1.00 82.12 289 ASP A N 1
ATOM 2271 C CA . ASP A 1 289 ? 20.537 -3.194 -58.976 1.00 82.12 289 ASP A CA 1
ATOM 2272 C C . ASP A 1 289 ? 21.182 -2.084 -58.128 1.00 82.12 289 ASP A C 1
ATOM 2274 O O . ASP A 1 289 ? 20.691 -1.779 -57.038 1.00 82.12 289 ASP A O 1
ATOM 2278 N N . LEU A 1 290 ? 22.247 -1.439 -58.627 1.00 82.88 290 LEU A N 1
ATOM 2279 C CA . LEU A 1 290 ? 22.809 -0.235 -58.010 1.00 82.88 290 LEU A CA 1
ATOM 2280 C C . LEU A 1 290 ? 21.948 0.990 -58.315 1.00 82.88 290 LEU A C 1
ATOM 2282 O O . LEU A 1 290 ? 21.498 1.663 -57.396 1.00 82.88 290 LEU A O 1
ATOM 2286 N N . ILE A 1 291 ? 21.678 1.291 -59.584 1.00 83.94 291 ILE A N 1
ATOM 2287 C CA . ILE A 1 291 ? 21.021 2.558 -59.959 1.00 83.94 291 ILE A CA 1
ATOM 2288 C C . ILE A 1 291 ? 19.530 2.613 -59.589 1.00 83.94 291 ILE A C 1
ATOM 2290 O O . ILE A 1 291 ? 18.950 3.691 -59.526 1.00 83.94 291 ILE A O 1
ATOM 2294 N N . THR A 1 292 ? 18.896 1.468 -59.317 1.00 81.19 292 THR A N 1
ATOM 2295 C CA . THR A 1 292 ? 17.490 1.400 -58.870 1.00 81.19 292 THR A CA 1
ATOM 2296 C C . THR A 1 292 ? 17.320 1.270 -57.356 1.00 81.19 292 THR A C 1
ATOM 2298 O O . THR A 1 292 ? 16.189 1.171 -56.855 1.00 81.19 292 THR A O 1
ATOM 2301 N N . ASN A 1 293 ? 18.421 1.227 -56.605 1.00 85.69 293 ASN A N 1
ATOM 2302 C CA . ASN A 1 293 ? 18.383 1.224 -55.151 1.00 85.69 293 ASN A CA 1
ATOM 2303 C C . ASN A 1 293 ? 18.228 2.671 -54.639 1.00 85.69 293 ASN A C 1
ATOM 2305 O O . ASN A 1 293 ? 18.974 3.538 -55.076 1.00 85.69 293 ASN A O 1
ATOM 2309 N N . PRO A 1 294 ? 17.303 2.956 -53.703 1.00 87.00 294 PRO A N 1
ATOM 2310 C CA . PRO A 1 294 ? 17.041 4.316 -53.217 1.00 87.00 294 PRO A CA 1
ATOM 2311 C C . PRO A 1 294 ? 18.258 5.082 -52.685 1.00 87.00 294 PRO A C 1
ATOM 2313 O O . PRO A 1 294 ? 18.265 6.305 -52.743 1.00 87.00 294 PRO A O 1
ATOM 2316 N N . CYS A 1 295 ? 19.279 4.387 -52.179 1.00 89.12 295 CYS A N 1
ATOM 2317 C CA . CYS A 1 295 ? 20.505 5.012 -51.681 1.00 89.12 295 CYS A CA 1
ATOM 2318 C C . CYS A 1 295 ? 21.436 5.502 -52.792 1.00 89.12 295 CYS A C 1
ATOM 2320 O O . CYS A 1 295 ? 22.261 6.377 -52.568 1.00 89.12 295 CYS A O 1
ATOM 2322 N N . THR A 1 296 ? 21.311 4.928 -53.982 1.00 85.06 296 THR A N 1
ATOM 2323 C CA . THR A 1 296 ? 22.205 5.114 -55.132 1.00 85.06 296 THR A CA 1
ATOM 2324 C C . THR A 1 296 ? 21.455 5.601 -56.377 1.00 85.06 296 THR A C 1
ATOM 2326 O O . THR A 1 296 ? 22.077 5.863 -57.404 1.00 85.06 296 THR A O 1
ATOM 2329 N N . ALA A 1 297 ? 20.129 5.747 -56.293 1.00 70.94 297 ALA A N 1
ATOM 2330 C CA . ALA A 1 297 ? 19.245 6.206 -57.356 1.00 70.94 297 ALA A CA 1
ATOM 2331 C C . ALA A 1 297 ? 19.432 7.705 -57.616 1.00 70.94 297 ALA A C 1
ATOM 2333 O O . ALA A 1 297 ? 18.647 8.558 -57.202 1.00 70.94 297 ALA A O 1
ATOM 2334 N N . HIS A 1 298 ? 20.503 8.018 -58.328 1.00 62.34 298 HIS A N 1
ATOM 2335 C CA . HIS A 1 298 ? 20.695 9.285 -59.010 1.00 62.34 298 HIS A CA 1
ATOM 2336 C C . HIS A 1 298 ? 20.350 9.081 -60.493 1.00 62.34 298 HIS A C 1
ATOM 2338 O O . HIS A 1 298 ? 20.545 7.985 -61.014 1.00 62.34 298 HIS A O 1
ATOM 2344 N N . ASN A 1 299 ? 19.840 10.114 -61.178 1.00 61.19 299 ASN A N 1
ATOM 2345 C CA . ASN A 1 299 ? 19.557 10.103 -62.624 1.00 61.19 299 ASN A CA 1
ATOM 2346 C C . ASN A 1 299 ? 20.859 9.973 -63.438 1.00 61.19 299 ASN A C 1
ATOM 2348 O O . ASN A 1 299 ? 21.298 10.923 -64.083 1.00 61.19 299 ASN A O 1
ATOM 2352 N N . VAL A 1 300 ? 21.514 8.819 -63.358 1.00 68.81 300 VAL A N 1
ATOM 2353 C CA . VAL A 1 300 ? 22.845 8.586 -63.903 1.00 68.81 300 VAL A CA 1
ATOM 2354 C C . VAL A 1 300 ? 22.763 7.489 -64.945 1.00 68.81 300 VAL A C 1
ATOM 2356 O O . VAL A 1 300 ? 22.318 6.374 -64.681 1.00 68.81 300 VAL A O 1
ATOM 2359 N N . THR A 1 301 ? 23.195 7.824 -66.152 1.00 66.94 301 THR A N 1
ATOM 2360 C CA . THR A 1 301 ? 23.351 6.886 -67.259 1.00 66.94 301 THR A CA 1
ATOM 2361 C C . THR A 1 301 ? 24.712 6.218 -67.173 1.00 66.94 301 THR A C 1
ATOM 2363 O O . THR A 1 301 ? 25.739 6.892 -67.136 1.00 66.94 301 THR A O 1
ATOM 2366 N N . VAL A 1 302 ? 24.707 4.891 -67.172 1.00 68.06 302 VAL A N 1
ATOM 2367 C CA . VAL A 1 302 ? 25.897 4.039 -67.125 1.00 68.06 302 VAL A CA 1
ATOM 2368 C C . VAL A 1 302 ? 25.985 3.221 -68.417 1.00 68.06 302 VAL A C 1
ATOM 2370 O O . VAL A 1 302 ? 24.952 2.766 -68.910 1.00 68.06 302 VAL A O 1
ATOM 2373 N N . PRO A 1 303 ? 27.187 3.040 -68.989 1.00 65.75 303 PRO A N 1
ATOM 2374 C CA . PRO A 1 303 ? 27.362 2.437 -70.314 1.00 65.75 303 PRO A CA 1
ATOM 2375 C C . PRO A 1 303 ? 27.199 0.907 -70.360 1.00 65.75 303 PRO A C 1
ATOM 2377 O O . PRO A 1 303 ? 27.096 0.346 -71.449 1.00 65.75 303 PRO A O 1
ATOM 2380 N N . TYR A 1 304 ? 27.155 0.224 -69.211 1.00 74.12 304 TYR A N 1
ATOM 2381 C CA . TYR A 1 304 ? 27.144 -1.241 -69.124 1.00 74.12 304 TYR A CA 1
ATOM 2382 C C . TYR A 1 304 ? 26.021 -1.741 -68.203 1.00 74.12 304 TYR A C 1
ATOM 2384 O O . TYR A 1 304 ? 25.725 -1.120 -67.182 1.00 74.12 304 TYR A O 1
ATOM 2392 N N . SER A 1 305 ? 25.408 -2.882 -68.540 1.00 79.25 305 SER A N 1
ATOM 2393 C CA . SER A 1 305 ? 24.376 -3.532 -67.713 1.00 79.25 305 SER A CA 1
ATOM 2394 C C . SER A 1 305 ? 24.964 -4.393 -66.589 1.00 79.25 305 SER A C 1
ATOM 2396 O O . SER A 1 305 ? 24.347 -4.546 -65.534 1.00 79.25 305 SER A O 1
ATOM 2398 N N . GLN A 1 306 ? 26.169 -4.930 -66.790 1.00 85.75 306 GLN A N 1
ATOM 2399 C CA . GLN A 1 306 ? 26.913 -5.729 -65.819 1.00 85.75 306 GLN A CA 1
ATOM 2400 C C . GLN A 1 306 ? 28.371 -5.271 -65.769 1.00 85.75 306 GLN A C 1
ATOM 2402 O O . GLN A 1 306 ? 28.916 -4.828 -66.778 1.00 85.75 306 GLN A O 1
ATOM 2407 N N . ILE A 1 307 ? 28.998 -5.395 -64.600 1.00 88.44 307 ILE A N 1
ATOM 2408 C CA . ILE A 1 307 ? 30.418 -5.093 -64.399 1.00 88.44 307 ILE A CA 1
ATOM 2409 C C . ILE A 1 307 ? 31.078 -6.190 -63.561 1.00 88.44 307 ILE A C 1
ATOM 2411 O O . ILE A 1 307 ? 30.490 -6.686 -62.596 1.00 88.44 307 ILE A O 1
ATOM 2415 N N . GLN A 1 308 ? 32.295 -6.591 -63.928 1.00 91.31 308 GLN A N 1
ATOM 2416 C CA . GLN A 1 308 ? 33.070 -7.575 -63.176 1.00 91.31 308 GLN A CA 1
ATOM 2417 C C . GLN A 1 308 ? 33.978 -6.868 -62.167 1.00 91.31 308 GLN A C 1
ATOM 2419 O O . GLN A 1 308 ? 34.887 -6.136 -62.548 1.00 91.31 308 GLN A O 1
ATOM 2424 N N . ILE A 1 309 ? 33.755 -7.110 -60.879 1.00 92.50 309 ILE A N 1
ATOM 2425 C CA . ILE A 1 309 ? 34.616 -6.628 -59.797 1.00 92.50 309 ILE A CA 1
ATOM 2426 C C . ILE A 1 309 ? 35.757 -7.628 -59.611 1.00 92.50 309 ILE A C 1
ATOM 2428 O O . ILE A 1 309 ? 35.502 -8.830 -59.522 1.00 92.50 309 ILE A O 1
ATOM 2432 N N . GLN A 1 310 ? 36.990 -7.132 -59.540 1.00 94.69 310 GLN A N 1
ATOM 2433 C CA . GLN A 1 310 ? 38.205 -7.887 -59.232 1.00 94.69 310 GLN A CA 1
ATOM 2434 C C . GLN A 1 310 ? 38.888 -7.237 -58.025 1.00 94.69 310 GLN A C 1
ATOM 2436 O O . GLN A 1 310 ? 39.047 -6.021 -57.999 1.00 94.69 310 GLN A O 1
ATOM 2441 N N . GLY A 1 311 ? 39.236 -8.017 -57.004 1.00 95.25 311 GLY A N 1
ATOM 2442 C CA . GLY A 1 311 ? 39.877 -7.476 -55.804 1.00 95.25 311 GLY A CA 1
ATOM 2443 C C . GLY A 1 311 ? 41.357 -7.136 -56.009 1.00 95.25 311 GLY A C 1
ATOM 2444 O O . GLY A 1 311 ? 42.088 -7.937 -56.592 1.00 95.25 311 GLY A O 1
ATOM 2445 N N . ASP A 1 312 ? 41.786 -5.974 -55.499 1.00 93.75 312 ASP A N 1
ATOM 2446 C CA . ASP A 1 312 ? 43.188 -5.492 -55.475 1.00 93.75 312 ASP A CA 1
ATOM 2447 C C . ASP A 1 312 ? 43.816 -5.585 -54.063 1.00 93.75 312 ASP A C 1
ATOM 2449 O O . ASP A 1 312 ? 45.033 -5.546 -53.926 1.00 93.75 312 ASP A O 1
ATOM 2453 N N . GLY A 1 313 ? 43.011 -5.743 -53.002 1.00 95.50 313 GLY A N 1
ATOM 2454 C CA . GLY A 1 313 ? 43.490 -5.998 -51.634 1.00 95.50 313 GLY A CA 1
ATOM 2455 C C . GLY A 1 313 ? 44.378 -4.896 -51.043 1.00 95.50 313 GLY A C 1
ATOM 2456 O O . GLY A 1 313 ? 45.452 -5.178 -50.516 1.00 95.50 313 GLY A O 1
ATOM 2457 N N . ASN A 1 314 ? 43.961 -3.628 -51.128 1.00 97.38 314 ASN A N 1
ATOM 2458 C CA . ASN A 1 314 ? 44.767 -2.482 -50.697 1.00 97.38 314 ASN A CA 1
ATOM 2459 C C . ASN A 1 314 ? 44.001 -1.577 -49.720 1.00 97.38 314 ASN A C 1
ATOM 2461 O O . ASN A 1 314 ? 43.071 -0.865 -50.100 1.00 97.38 314 ASN A O 1
ATOM 2465 N N . TYR A 1 315 ? 44.415 -1.571 -48.454 1.00 97.06 315 TYR A N 1
ATOM 2466 C CA . TYR A 1 315 ? 43.723 -0.827 -47.402 1.00 97.06 315 TYR A CA 1
ATOM 2467 C C . TYR A 1 315 ? 43.691 0.688 -47.643 1.00 97.06 315 TYR A C 1
ATOM 2469 O O . TYR A 1 315 ? 42.632 1.297 -47.501 1.00 97.06 315 TYR A O 1
ATOM 2477 N N . GLU A 1 316 ? 44.815 1.309 -48.006 1.00 97.12 316 GLU A N 1
ATOM 2478 C CA . GLU A 1 316 ? 44.914 2.762 -48.178 1.00 97.12 316 GLU A CA 1
ATOM 2479 C C . GLU A 1 316 ? 43.995 3.252 -49.299 1.00 97.12 316 GLU A C 1
ATOM 2481 O O . GLU A 1 316 ? 43.172 4.143 -49.085 1.00 97.12 316 GLU A O 1
ATOM 2486 N N . LYS A 1 317 ? 44.050 2.603 -50.468 1.00 96.56 317 LYS A N 1
ATOM 2487 C CA . LYS A 1 317 ? 43.147 2.910 -51.586 1.00 96.56 317 LYS A CA 1
ATOM 2488 C C . LYS A 1 317 ? 41.688 2.606 -51.239 1.00 96.56 317 LYS A C 1
ATOM 2490 O O . LYS A 1 317 ? 40.785 3.310 -51.695 1.00 96.56 317 LYS A O 1
ATOM 2495 N N . CYS A 1 318 ? 41.435 1.561 -50.447 1.00 97.44 318 CYS A N 1
ATOM 2496 C CA . CYS A 1 318 ? 40.089 1.253 -49.971 1.00 97.44 318 CYS A CA 1
ATOM 2497 C C . CYS A 1 318 ? 39.549 2.370 -49.070 1.00 97.44 318 CYS A C 1
ATOM 2499 O O . CYS A 1 318 ? 38.420 2.822 -49.266 1.00 97.44 318 CYS A O 1
ATOM 2501 N N . LEU A 1 319 ? 40.365 2.870 -48.140 1.00 96.56 319 LEU A N 1
ATOM 2502 C CA . LEU A 1 319 ? 40.015 3.983 -47.262 1.00 96.56 319 LEU A CA 1
ATOM 2503 C C . LEU A 1 319 ? 39.718 5.256 -48.064 1.00 96.56 319 LEU A C 1
ATOM 2505 O O . LEU A 1 319 ? 38.687 5.885 -47.838 1.00 96.56 319 LEU A O 1
ATOM 2509 N N . GLU A 1 320 ? 40.560 5.603 -49.040 1.00 95.00 320 GLU A N 1
ATOM 2510 C CA . GLU A 1 320 ? 40.328 6.743 -49.942 1.00 95.00 320 GLU A CA 1
ATOM 2511 C C . GLU A 1 320 ? 39.028 6.592 -50.747 1.00 95.00 320 GLU A C 1
ATOM 2513 O O . GLU A 1 320 ? 38.269 7.549 -50.914 1.00 95.00 320 GLU A O 1
ATOM 2518 N N . SER A 1 321 ? 38.742 5.383 -51.237 1.00 95.06 321 SER A N 1
ATOM 2519 C CA . SER A 1 321 ? 37.499 5.073 -51.952 1.00 95.06 321 SER A CA 1
ATOM 2520 C C . SER A 1 321 ? 36.270 5.235 -51.056 1.00 95.06 321 SER A C 1
ATOM 2522 O O . SER A 1 321 ? 35.298 5.881 -51.452 1.00 95.06 321 SER A O 1
ATOM 2524 N N . ILE A 1 322 ? 36.335 4.748 -49.816 1.00 96.44 322 ILE A N 1
ATOM 2525 C CA . ILE A 1 322 ? 35.275 4.915 -48.817 1.00 96.44 322 ILE A CA 1
ATOM 2526 C C . ILE A 1 322 ? 35.064 6.391 -48.475 1.00 96.44 322 ILE A C 1
ATOM 2528 O O . ILE A 1 322 ? 33.926 6.848 -48.409 1.00 96.44 322 ILE A O 1
ATOM 2532 N N . GLN A 1 323 ? 36.127 7.175 -48.297 1.00 93.75 323 GLN A N 1
ATOM 2533 C CA . GLN A 1 323 ? 36.012 8.582 -47.903 1.00 93.75 323 GLN A CA 1
ATOM 2534 C C . GLN A 1 323 ? 35.183 9.427 -48.878 1.00 93.75 323 GLN A C 1
ATOM 2536 O O . GLN A 1 323 ? 34.534 10.376 -48.434 1.00 93.75 323 GLN A O 1
ATOM 2541 N N . ARG A 1 324 ? 35.151 9.063 -50.168 1.00 91.94 324 ARG A N 1
ATOM 2542 C CA . ARG A 1 324 ? 34.395 9.764 -51.221 1.00 91.94 324 ARG A CA 1
ATOM 2543 C C . ARG A 1 324 ? 32.876 9.731 -51.027 1.00 91.94 324 ARG A C 1
ATOM 2545 O O . ARG A 1 324 ? 32.190 10.589 -51.577 1.00 91.94 324 ARG A O 1
ATOM 2552 N N . ILE A 1 325 ? 32.336 8.789 -50.248 1.00 92.31 325 ILE A N 1
ATOM 2553 C CA . ILE A 1 325 ? 30.880 8.673 -50.032 1.00 92.31 325 ILE A CA 1
ATOM 2554 C C . ILE A 1 325 ? 30.353 9.615 -48.933 1.00 92.31 325 ILE A C 1
ATOM 2556 O O . ILE A 1 325 ? 29.140 9.753 -48.755 1.00 92.31 325 ILE A O 1
ATOM 2560 N N . PHE A 1 326 ? 31.247 10.280 -48.197 1.00 92.94 326 PHE A N 1
ATOM 2561 C CA . PHE A 1 326 ? 30.909 11.237 -47.144 1.00 92.94 326 PHE A CA 1
ATOM 2562 C C . PHE A 1 326 ? 31.112 12.673 -47.636 1.00 92.94 326 PHE A C 1
ATOM 2564 O O . PHE A 1 326 ? 32.218 13.043 -48.033 1.00 92.94 326 PHE A O 1
ATOM 2571 N N . LYS A 1 327 ? 30.078 13.520 -47.568 1.00 88.75 327 LYS A N 1
ATOM 2572 C CA . LYS A 1 327 ? 30.215 14.952 -47.883 1.00 88.75 327 LYS A CA 1
ATOM 2573 C C . LYS A 1 327 ? 30.589 15.722 -46.621 1.00 88.75 327 LYS A C 1
ATOM 2575 O O . LYS A 1 327 ? 29.899 15.610 -45.616 1.00 88.75 327 LYS A O 1
ATOM 2580 N N . THR A 1 328 ? 31.656 16.514 -46.657 1.00 84.19 328 THR A N 1
ATOM 2581 C CA . THR A 1 328 ? 32.182 17.199 -45.455 1.00 84.19 328 THR A CA 1
ATOM 2582 C C . THR A 1 328 ? 32.306 18.715 -45.587 1.00 84.19 328 THR A C 1
ATOM 2584 O O . THR A 1 328 ? 32.719 19.368 -44.637 1.00 84.19 328 THR A O 1
ATOM 2587 N N . LYS A 1 329 ? 31.982 19.292 -46.750 1.00 77.12 329 LYS A N 1
ATOM 2588 C CA . LYS A 1 329 ? 32.253 20.710 -47.041 1.00 77.12 329 LYS A CA 1
ATOM 2589 C C . LYS A 1 329 ? 31.200 21.689 -46.499 1.00 77.12 329 LYS A C 1
ATOM 2591 O O . LYS A 1 329 ? 31.500 22.871 -46.405 1.00 77.12 329 LYS A O 1
ATOM 2596 N N . ASP A 1 330 ? 30.029 21.201 -46.093 1.00 80.81 330 ASP A N 1
ATOM 2597 C CA . ASP A 1 330 ? 28.861 22.030 -45.769 1.00 80.81 330 ASP A CA 1
ATOM 2598 C C . ASP A 1 330 ? 28.462 21.898 -44.285 1.00 80.81 330 ASP A C 1
ATOM 2600 O O . ASP A 1 330 ? 27.449 21.279 -43.978 1.00 80.81 330 ASP A O 1
ATOM 2604 N N . CYS A 1 331 ? 29.261 22.426 -43.348 1.00 88.69 331 CYS A N 1
ATOM 2605 C CA . CYS A 1 331 ? 28.920 22.422 -41.915 1.00 88.69 331 CYS A CA 1
ATOM 2606 C C . CYS A 1 331 ? 28.538 23.825 -41.426 1.00 88.69 331 CYS A C 1
ATOM 2608 O O . CYS A 1 331 ? 29.348 24.745 -41.496 1.00 88.69 331 CYS A O 1
ATOM 2610 N N . LEU A 1 332 ? 27.306 23.974 -40.928 1.00 90.19 332 LEU A N 1
ATOM 2611 C CA . LEU A 1 332 ? 26.774 25.232 -40.379 1.00 90.19 332 LEU A CA 1
ATOM 2612 C C . LEU A 1 332 ? 26.941 25.354 -38.853 1.00 90.19 332 LEU A C 1
ATOM 2614 O O . LEU A 1 332 ? 26.545 26.364 -38.279 1.00 90.19 332 LEU A O 1
ATOM 2618 N N . TYR A 1 333 ? 27.507 24.330 -38.216 1.00 90.44 333 TYR A N 1
ATOM 2619 C CA . TYR A 1 333 ? 27.659 24.194 -36.767 1.00 90.44 333 TYR A CA 1
ATOM 2620 C C . TYR A 1 333 ? 29.144 24.193 -36.378 1.00 90.44 333 TYR A C 1
ATOM 2622 O O . TYR A 1 333 ? 30.011 24.071 -37.248 1.00 90.44 333 TYR A O 1
ATOM 2630 N N . SER A 1 334 ? 29.466 24.281 -35.085 1.00 89.75 334 SER A N 1
ATOM 2631 C CA . SER A 1 334 ? 30.858 24.183 -34.604 1.00 89.75 334 SER A CA 1
ATOM 2632 C C . SER A 1 334 ? 31.523 22.853 -34.955 1.00 89.75 334 SER A C 1
ATOM 2634 O O . SER A 1 334 ? 32.732 22.796 -35.181 1.00 89.75 334 SER A O 1
ATOM 2636 N N . SER A 1 335 ? 30.733 21.784 -35.016 1.00 89.88 335 SER A N 1
ATOM 2637 C CA . SER A 1 335 ? 31.165 20.442 -35.374 1.00 89.88 335 SER A CA 1
ATOM 2638 C C . SER A 1 335 ? 30.035 19.706 -36.085 1.00 89.88 335 SER A C 1
ATOM 2640 O O . SER A 1 335 ? 28.890 19.680 -35.627 1.00 89.88 335 SER A O 1
ATOM 2642 N N . CYS A 1 336 ? 30.373 19.069 -37.202 1.00 92.62 336 CYS A N 1
ATOM 2643 C CA . CYS A 1 336 ? 29.491 18.159 -37.913 1.00 92.62 336 CYS A CA 1
ATOM 2644 C C . CYS A 1 336 ? 30.157 16.799 -38.053 1.00 92.62 336 CYS A C 1
ATOM 2646 O O . CYS A 1 336 ? 31.380 16.690 -38.121 1.00 92.62 336 CYS A O 1
ATOM 2648 N N . SER A 1 337 ? 29.326 15.775 -38.192 1.00 92.81 337 SER A N 1
ATOM 2649 C CA . SER A 1 337 ? 29.778 14.454 -38.612 1.00 92.81 337 SER A CA 1
ATOM 2650 C C . SER A 1 337 ? 30.079 14.443 -40.119 1.00 92.81 337 SER A C 1
ATOM 2652 O O . SER A 1 337 ? 31.221 14.560 -40.562 1.00 92.81 337 SER A O 1
ATOM 2654 N N . PHE A 1 338 ? 29.036 14.336 -40.937 1.00 94.12 338 PHE A N 1
ATOM 2655 C CA . PHE A 1 338 ? 29.060 14.440 -42.392 1.00 94.12 338 PHE A CA 1
ATOM 2656 C C . PHE A 1 338 ? 27.672 14.842 -42.904 1.00 94.12 338 PHE A C 1
ATOM 2658 O O . PHE A 1 338 ? 26.698 14.855 -42.158 1.00 94.12 338 PHE A O 1
ATOM 2665 N N . ASN A 1 339 ? 27.583 15.207 -44.183 1.00 91.25 339 ASN A N 1
ATOM 2666 C CA . ASN A 1 339 ? 26.383 15.726 -44.848 1.00 91.25 339 ASN A CA 1
ATOM 2667 C C . ASN A 1 339 ? 25.765 16.958 -44.154 1.00 91.25 339 ASN A C 1
ATOM 2669 O O . ASN A 1 339 ? 24.563 17.180 -44.257 1.00 91.25 339 ASN A O 1
ATOM 2673 N N . GLY A 1 340 ? 26.586 17.745 -43.451 1.00 90.88 340 GLY A N 1
ATOM 2674 C CA . GLY A 1 340 ? 26.151 18.938 -42.718 1.00 90.88 340 GLY A CA 1
ATOM 2675 C C . GLY A 1 340 ? 25.353 18.665 -41.445 1.00 90.88 340 GLY A C 1
ATOM 2676 O O . GLY A 1 340 ? 24.757 19.587 -40.895 1.00 90.88 340 GLY A O 1
ATOM 2677 N N . ILE A 1 341 ? 25.346 17.419 -40.968 1.00 93.44 341 ILE A N 1
ATOM 2678 C CA . ILE A 1 341 ? 24.639 17.031 -39.749 1.00 93.44 341 ILE A CA 1
ATOM 2679 C C . ILE A 1 341 ? 25.475 17.398 -38.524 1.00 93.44 341 ILE A C 1
ATOM 2681 O O . ILE A 1 341 ? 26.609 16.922 -38.379 1.00 93.44 341 ILE A O 1
ATOM 2685 N N . PHE A 1 342 ? 24.893 18.228 -37.655 1.00 93.94 342 PHE A N 1
ATOM 2686 C CA . PHE A 1 342 ? 25.445 18.595 -36.352 1.00 93.94 342 PHE A CA 1
ATOM 2687 C C . PHE A 1 342 ? 25.848 17.345 -35.570 1.00 93.94 342 PHE A C 1
ATOM 2689 O O . PHE A 1 342 ? 25.089 16.388 -35.512 1.00 93.94 342 PHE A O 1
ATOM 2696 N N . LEU A 1 343 ? 27.033 17.347 -34.963 1.00 93.88 343 LEU A N 1
ATOM 2697 C CA . LEU A 1 343 ? 27.443 16.305 -34.027 1.00 93.88 343 LEU A CA 1
ATOM 2698 C C . LEU A 1 343 ? 28.025 16.981 -32.780 1.00 93.88 343 LEU A C 1
ATOM 2700 O O . LEU A 1 343 ? 29.107 17.574 -32.889 1.00 93.88 343 LEU A O 1
ATOM 2704 N N . PRO A 1 344 ? 27.356 16.878 -31.612 1.00 93.31 344 PRO A N 1
ATOM 2705 C CA . PRO A 1 344 ? 27.916 17.354 -30.355 1.00 93.31 344 PRO A CA 1
ATOM 2706 C C . PRO A 1 344 ? 29.257 16.683 -30.056 1.00 93.31 344 PRO A C 1
ATOM 2708 O O . PRO A 1 344 ? 29.550 15.585 -30.534 1.00 93.31 344 PRO A O 1
ATOM 2711 N N . GLU A 1 345 ? 30.070 17.319 -29.218 1.00 91.12 345 GLU A N 1
ATOM 2712 C CA . GLU A 1 345 ? 31.354 16.749 -28.825 1.00 91.12 345 GLU A CA 1
ATOM 2713 C C . GLU A 1 345 ? 31.171 15.373 -28.158 1.00 91.12 345 GLU A C 1
ATOM 2715 O O . GLU A 1 345 ? 30.589 15.256 -27.077 1.00 91.12 345 GLU A O 1
ATOM 2720 N N . VAL A 1 346 ? 31.711 14.325 -28.789 1.00 91.00 346 VAL A N 1
ATOM 2721 C CA . VAL A 1 346 ? 31.696 12.973 -28.221 1.00 91.00 346 VAL A CA 1
ATOM 2722 C C . VAL A 1 346 ? 32.561 12.931 -26.959 1.00 91.00 346 VAL A C 1
ATOM 2724 O O . VAL A 1 346 ? 33.756 13.259 -26.984 1.00 91.00 346 VAL A O 1
ATOM 2727 N N . SER A 1 347 ? 31.945 12.552 -25.840 1.00 85.62 347 SER A N 1
ATOM 2728 C CA . SER A 1 347 ? 32.582 12.458 -24.527 1.00 85.62 347 SER A CA 1
ATOM 2729 C C . SER A 1 347 ? 31.997 11.299 -23.718 1.00 85.62 347 SER A C 1
ATOM 2731 O O . SER A 1 347 ? 30.855 10.895 -23.930 1.00 85.62 347 SER A O 1
ATOM 2733 N N . GLY A 1 348 ? 32.790 10.756 -22.792 1.00 87.94 348 GLY A N 1
ATOM 2734 C CA . GLY A 1 348 ? 32.427 9.553 -22.045 1.00 87.94 348 GLY A CA 1
ATOM 2735 C C . GLY A 1 348 ? 32.665 8.263 -22.831 1.00 87.94 348 GLY A C 1
ATOM 2736 O O . GLY A 1 348 ? 33.455 8.237 -23.776 1.00 87.94 348 GLY A O 1
ATOM 2737 N N . GLU A 1 349 ? 31.998 7.206 -22.383 1.00 92.81 349 GLU A N 1
ATOM 2738 C CA . GLU A 1 349 ? 32.141 5.825 -22.855 1.00 92.81 349 GLU A CA 1
ATOM 2739 C C . GLU A 1 349 ? 31.045 5.492 -23.864 1.00 92.81 349 GLU A C 1
ATOM 2741 O O . GLU A 1 349 ? 29.927 5.989 -23.731 1.00 92.81 349 GLU A O 1
ATOM 2746 N N . PHE A 1 350 ? 31.331 4.628 -24.836 1.00 94.56 350 PHE A N 1
ATOM 2747 C CA . PHE A 1 350 ? 30.400 4.212 -25.882 1.00 94.56 350 PHE A CA 1
ATOM 2748 C C . PHE A 1 350 ? 30.379 2.691 -26.035 1.00 94.56 350 PHE A C 1
ATOM 2750 O O . PHE A 1 350 ? 31.424 2.059 -26.108 1.00 94.56 350 PHE A O 1
ATOM 2757 N N . GLY A 1 351 ? 29.189 2.102 -26.127 1.00 93.75 351 GLY A N 1
ATOM 2758 C CA . GLY A 1 351 ? 28.991 0.714 -26.530 1.00 93.75 351 GLY A CA 1
ATOM 2759 C C . GLY A 1 351 ? 28.681 0.637 -28.022 1.00 93.75 351 GLY A C 1
ATOM 2760 O O . GLY A 1 351 ? 27.717 1.251 -28.480 1.00 93.75 351 GLY A O 1
ATOM 2761 N N . ALA A 1 352 ? 29.483 -0.114 -28.771 1.00 94.56 352 ALA A N 1
ATOM 2762 C CA . ALA A 1 352 ? 29.313 -0.356 -30.197 1.00 94.56 352 ALA A CA 1
ATOM 2763 C C . ALA A 1 352 ? 28.860 -1.798 -30.449 1.00 94.56 352 ALA A C 1
ATOM 2765 O O . ALA A 1 352 ? 29.577 -2.743 -30.124 1.00 94.56 352 ALA A O 1
ATOM 2766 N N . PHE A 1 353 ? 27.679 -1.972 -31.037 1.00 90.75 353 PHE A N 1
ATOM 2767 C CA . PHE A 1 353 ? 27.041 -3.281 -31.219 1.00 90.75 353 PHE A CA 1
ATOM 2768 C C . PHE A 1 353 ? 26.619 -3.526 -32.676 1.00 90.75 353 PHE A C 1
ATOM 2770 O O . PHE A 1 353 ? 27.002 -2.788 -33.592 1.00 90.75 353 PHE A O 1
ATOM 2777 N N . SER A 1 354 ? 25.903 -4.625 -32.925 1.00 87.88 354 SER A N 1
ATOM 2778 C CA . SER A 1 354 ? 25.543 -5.087 -34.271 1.00 87.88 354 SER A CA 1
ATOM 2779 C C . SER A 1 354 ? 26.789 -5.310 -35.142 1.00 87.88 354 SER A C 1
ATOM 2781 O O . SER A 1 354 ? 27.751 -5.955 -34.717 1.00 87.88 354 SER A O 1
ATOM 2783 N N . ALA A 1 355 ? 26.818 -4.805 -36.381 1.00 91.25 355 ALA A N 1
ATOM 2784 C CA . ALA A 1 355 ? 27.946 -5.045 -37.274 1.00 91.25 355 ALA A CA 1
ATOM 2785 C C . ALA A 1 355 ? 29.256 -4.401 -36.794 1.00 91.25 355 ALA A C 1
ATOM 2787 O O . ALA A 1 355 ? 30.313 -4.860 -37.227 1.00 91.25 355 ALA A O 1
ATOM 2788 N N . PHE A 1 356 ? 29.223 -3.407 -35.891 1.00 95.38 356 PHE A N 1
ATOM 2789 C CA . PHE A 1 356 ? 30.449 -2.930 -35.244 1.00 95.38 356 PHE A CA 1
ATOM 2790 C C . PHE A 1 356 ? 31.141 -4.068 -34.490 1.00 95.38 356 PHE A C 1
ATOM 2792 O O . PHE A 1 356 ? 32.328 -4.307 -34.704 1.00 95.38 356 PHE A O 1
ATOM 2799 N N . TYR A 1 357 ? 30.391 -4.809 -33.669 1.00 93.31 357 TYR A N 1
ATOM 2800 C CA . TYR A 1 357 ? 30.922 -5.939 -32.917 1.00 93.31 357 TYR A CA 1
ATOM 2801 C C . TYR A 1 357 ? 31.340 -7.087 -33.838 1.00 93.31 357 TYR A C 1
ATOM 2803 O O . TYR A 1 357 ? 32.497 -7.494 -33.808 1.00 93.31 357 TYR A O 1
ATOM 2811 N N . TYR A 1 358 ? 30.445 -7.588 -34.699 1.00 90.56 358 TYR A N 1
ATOM 2812 C CA . TYR A 1 358 ? 30.729 -8.803 -35.478 1.00 90.56 358 TYR A CA 1
ATOM 2813 C C . TYR A 1 358 ? 31.941 -8.660 -36.409 1.00 90.56 358 TYR A C 1
ATOM 2815 O O . TYR A 1 358 ? 32.682 -9.621 -36.609 1.00 90.56 358 TYR A O 1
ATOM 2823 N N . VAL A 1 359 ? 32.164 -7.467 -36.969 1.00 95.19 359 VAL A N 1
ATOM 2824 C CA . VAL A 1 359 ? 33.322 -7.199 -37.835 1.00 95.19 359 VAL A CA 1
ATOM 2825 C C . VAL A 1 359 ? 34.612 -7.095 -37.021 1.00 95.19 359 VAL A C 1
ATOM 2827 O O . VAL A 1 359 ? 35.616 -7.694 -37.401 1.00 95.19 359 VAL A O 1
ATOM 2830 N N . MET A 1 360 ? 34.596 -6.381 -35.892 1.00 95.94 360 MET A N 1
ATOM 2831 C CA . MET A 1 360 ? 35.787 -6.229 -35.046 1.00 95.94 360 MET A CA 1
ATOM 2832 C C . MET A 1 360 ? 36.150 -7.520 -34.304 1.00 95.94 360 MET A C 1
ATOM 2834 O O . MET A 1 360 ? 37.327 -7.834 -34.134 1.00 95.94 360 MET A O 1
ATOM 2838 N N . ASN A 1 361 ? 35.152 -8.308 -33.913 1.00 94.75 361 ASN A N 1
ATOM 2839 C CA . ASN A 1 361 ? 35.346 -9.604 -33.277 1.00 94.75 361 ASN A CA 1
ATOM 2840 C C . ASN A 1 361 ? 35.914 -10.640 -34.254 1.00 94.75 361 ASN A C 1
ATOM 2842 O O . ASN A 1 361 ? 36.824 -11.376 -33.889 1.00 94.75 361 ASN A O 1
ATOM 2846 N N . PHE A 1 362 ? 35.457 -10.651 -35.514 1.00 94.88 362 PHE A N 1
ATOM 2847 C CA . PHE A 1 362 ? 36.007 -11.538 -36.549 1.00 94.88 362 PHE A CA 1
ATOM 2848 C C . PHE A 1 362 ? 37.529 -11.378 -36.710 1.00 94.88 362 PHE A C 1
ATOM 2850 O O . PHE A 1 362 ? 38.243 -12.367 -36.851 1.00 94.88 362 PHE A O 1
ATOM 2857 N N . LEU A 1 363 ? 38.034 -10.142 -36.630 1.00 94.50 363 LEU A N 1
ATOM 2858 C CA . LEU A 1 363 ? 39.469 -9.844 -36.708 1.00 94.50 363 LEU A CA 1
ATOM 2859 C C . LEU A 1 363 ? 40.194 -9.932 -35.354 1.00 94.50 363 LEU A C 1
ATOM 2861 O O . LEU A 1 363 ? 41.403 -9.701 -35.293 1.00 94.50 363 LEU A O 1
ATOM 2865 N N . ASN A 1 364 ? 39.480 -10.253 -34.273 1.00 94.94 364 ASN A N 1
ATOM 2866 C CA . ASN A 1 364 ? 39.997 -10.284 -32.907 1.00 94.94 364 ASN A CA 1
ATOM 2867 C C . ASN A 1 364 ? 40.691 -8.959 -32.511 1.00 94.94 364 ASN A C 1
ATOM 2869 O O . ASN A 1 364 ? 41.862 -8.929 -32.107 1.00 94.94 364 ASN A O 1
ATOM 2873 N N . VAL A 1 365 ? 39.987 -7.837 -32.717 1.00 95.56 365 VAL A N 1
ATOM 2874 C CA . VAL A 1 365 ? 40.498 -6.473 -32.466 1.00 95.56 365 VAL A CA 1
ATOM 2875 C C . VAL A 1 365 ? 39.615 -5.625 -31.543 1.00 95.56 365 VAL A C 1
ATOM 2877 O O . VAL A 1 365 ? 39.857 -4.429 -31.409 1.00 95.56 365 VAL A O 1
ATOM 2880 N N . THR A 1 366 ? 38.617 -6.218 -30.886 1.00 92.62 366 THR A N 1
ATOM 2881 C CA . THR A 1 366 ? 37.634 -5.514 -30.036 1.00 92.62 366 THR A CA 1
ATOM 2882 C C . THR A 1 366 ? 38.248 -4.752 -28.858 1.00 92.62 366 THR A C 1
ATOM 2884 O O . THR A 1 366 ? 37.707 -3.728 -28.465 1.00 92.62 366 THR A O 1
ATOM 2887 N N . GLU A 1 367 ? 39.383 -5.204 -28.321 1.00 90.75 367 GLU A N 1
ATOM 2888 C CA . GLU A 1 367 ? 40.066 -4.577 -27.173 1.00 90.75 367 GLU A CA 1
ATOM 2889 C C . GLU A 1 367 ? 41.394 -3.898 -27.558 1.00 90.75 367 GLU A C 1
ATOM 2891 O O . GLU A 1 367 ? 42.192 -3.518 -26.700 1.00 90.75 367 GLU A O 1
ATOM 2896 N N . LYS A 1 368 ? 41.682 -3.766 -28.860 1.00 93.19 368 LYS A N 1
ATOM 2897 C CA . LYS A 1 368 ? 42.973 -3.253 -29.337 1.00 93.19 368 LYS A CA 1
ATOM 2898 C C . LYS A 1 368 ? 42.959 -1.731 -29.532 1.00 93.19 368 LYS A C 1
ATOM 2900 O O . LYS A 1 368 ? 41.951 -1.168 -29.970 1.00 93.19 368 LYS A O 1
ATOM 2905 N N . PRO A 1 369 ? 44.094 -1.044 -29.291 1.00 94.25 369 PRO A N 1
ATOM 2906 C CA . PRO A 1 369 ? 44.228 0.372 -29.614 1.00 94.25 369 PRO A CA 1
ATOM 2907 C C . PRO A 1 369 ? 44.152 0.599 -31.130 1.00 94.25 369 PRO A C 1
ATOM 2909 O O . PRO A 1 369 ? 44.547 -0.263 -31.918 1.00 94.25 369 PRO A O 1
ATOM 2912 N N . MET A 1 370 ? 43.702 1.790 -31.536 1.00 94.81 370 MET A N 1
ATOM 2913 C CA . MET A 1 370 ? 43.403 2.129 -32.936 1.00 94.81 370 MET A CA 1
ATOM 2914 C C . MET A 1 370 ? 44.528 1.773 -33.925 1.00 94.81 370 MET A C 1
ATOM 2916 O O . MET A 1 370 ? 44.242 1.232 -34.990 1.00 94.81 370 MET A O 1
ATOM 2920 N N . ASP A 1 371 ? 45.797 2.026 -33.587 1.00 95.12 371 ASP A N 1
ATOM 2921 C CA . ASP A 1 371 ? 46.922 1.727 -34.489 1.00 95.12 371 ASP A CA 1
ATOM 2922 C C . ASP A 1 371 ? 47.022 0.226 -34.811 1.00 95.12 371 ASP A C 1
ATOM 2924 O O . ASP A 1 371 ? 47.217 -0.152 -35.964 1.00 95.12 371 ASP A O 1
ATOM 2928 N N . GLN A 1 372 ? 46.833 -0.635 -33.803 1.00 96.12 372 GLN A N 1
ATOM 2929 C CA . GLN A 1 372 ? 46.882 -2.090 -33.970 1.00 96.12 372 GLN A CA 1
ATOM 2930 C C . GLN A 1 372 ? 45.656 -2.617 -34.718 1.00 96.12 372 GLN A C 1
ATOM 2932 O O . GLN A 1 372 ? 45.761 -3.585 -35.474 1.00 96.12 372 GLN A O 1
ATOM 2937 N N . VAL A 1 373 ? 44.490 -1.990 -34.518 1.00 96.44 373 VAL A N 1
ATOM 2938 C CA . VAL A 1 373 ? 43.277 -2.281 -35.298 1.00 96.44 373 VAL A CA 1
ATOM 2939 C C . VAL A 1 373 ? 43.557 -2.007 -36.777 1.00 96.44 373 VAL A C 1
ATOM 2941 O O . VAL A 1 373 ? 43.365 -2.889 -37.610 1.00 96.44 373 VAL A O 1
ATOM 2944 N N . ILE A 1 374 ? 44.084 -0.819 -37.094 1.00 96.81 374 ILE A N 1
ATOM 2945 C CA . ILE A 1 374 ? 44.446 -0.419 -38.460 1.00 96.81 374 ILE A CA 1
ATOM 2946 C C . ILE A 1 374 ? 45.469 -1.387 -39.063 1.00 96.81 374 ILE A C 1
ATOM 2948 O O . ILE A 1 374 ? 45.283 -1.840 -40.189 1.00 96.81 374 ILE A O 1
ATOM 2952 N N . GLU A 1 375 ? 46.526 -1.738 -38.331 1.00 97.56 375 GLU A N 1
ATOM 2953 C CA . GLU A 1 375 ? 47.550 -2.679 -38.803 1.00 97.56 375 GLU A CA 1
ATOM 2954 C C . GLU A 1 375 ? 46.975 -4.078 -39.077 1.00 97.56 375 GLU A C 1
ATOM 2956 O O . GLU A 1 375 ? 47.249 -4.674 -40.120 1.00 97.56 375 GLU A O 1
ATOM 2961 N N . THR A 1 376 ? 46.112 -4.580 -38.190 1.00 97.81 376 THR A N 1
ATOM 2962 C CA . THR A 1 376 ? 45.442 -5.876 -38.376 1.00 97.81 376 THR A CA 1
ATOM 2963 C C . THR A 1 376 ? 44.563 -5.863 -39.627 1.00 97.81 376 THR A C 1
ATOM 2965 O O . THR A 1 376 ? 44.603 -6.805 -40.418 1.00 97.81 376 THR A O 1
ATOM 2968 N N . VAL A 1 377 ? 43.808 -4.782 -39.848 1.00 97.62 377 VAL A N 1
ATOM 2969 C CA . VAL A 1 377 ? 42.958 -4.625 -41.037 1.00 97.62 377 VAL A CA 1
ATOM 2970 C C . VAL A 1 377 ? 43.795 -4.523 -42.312 1.00 97.62 377 VAL A C 1
ATOM 2972 O O . VAL A 1 377 ? 43.470 -5.185 -43.297 1.00 97.62 377 VAL A O 1
ATOM 2975 N N . LYS A 1 378 ? 44.903 -3.768 -42.300 1.00 97.94 378 LYS A N 1
ATOM 2976 C CA . LYS A 1 378 ? 45.848 -3.692 -43.428 1.00 97.94 378 LYS A CA 1
ATOM 2977 C C . LYS A 1 378 ? 46.360 -5.072 -43.828 1.00 97.94 378 LYS A C 1
ATOM 2979 O O . LYS A 1 378 ? 46.287 -5.433 -45.000 1.00 97.94 378 LYS A O 1
ATOM 2984 N N . ASN A 1 379 ? 46.816 -5.845 -42.845 1.00 97.31 379 ASN A N 1
ATOM 2985 C CA . ASN A 1 379 ? 47.336 -7.194 -43.056 1.00 97.31 379 ASN A CA 1
ATOM 2986 C C . ASN A 1 379 ? 46.254 -8.172 -43.519 1.00 97.31 379 ASN A C 1
ATOM 2988 O O . ASN A 1 379 ? 46.531 -9.067 -44.308 1.00 97.31 379 ASN A O 1
ATOM 2992 N N . PHE A 1 380 ? 45.019 -8.025 -43.040 1.00 97.50 380 PHE A N 1
ATOM 2993 C CA . PHE A 1 380 ? 43.909 -8.853 -43.500 1.00 97.50 380 PHE A CA 1
ATOM 2994 C C . PHE A 1 380 ? 43.542 -8.541 -44.958 1.00 97.50 380 PHE A C 1
ATOM 2996 O O . PHE A 1 380 ? 43.426 -9.456 -45.770 1.00 97.50 380 PHE A O 1
ATOM 3003 N N . CYS A 1 381 ? 43.403 -7.261 -45.310 1.00 97.38 381 CYS A N 1
ATOM 3004 C CA . CYS A 1 381 ? 43.053 -6.823 -46.663 1.00 97.38 381 CYS A CA 1
ATOM 3005 C C . CYS A 1 381 ? 44.076 -7.248 -47.729 1.00 97.38 381 CYS A C 1
ATOM 3007 O O . CYS A 1 381 ? 43.673 -7.511 -48.860 1.00 97.38 381 CYS A O 1
ATOM 3009 N N . SER A 1 382 ? 45.365 -7.341 -47.381 1.00 97.19 382 SER A N 1
ATOM 3010 C CA . SER A 1 382 ? 46.434 -7.725 -48.314 1.00 97.19 382 SER A CA 1
ATOM 3011 C C . SER A 1 382 ? 46.533 -9.230 -48.591 1.00 97.19 382 SER A C 1
ATOM 3013 O O . SER A 1 382 ? 47.232 -9.622 -49.524 1.00 97.19 382 SER A O 1
ATOM 3015 N N . LYS A 1 383 ? 45.832 -10.082 -47.827 1.00 97.12 383 LYS A N 1
ATOM 3016 C CA . LYS A 1 383 ? 45.767 -11.528 -48.094 1.00 97.12 383 LYS A CA 1
ATOM 3017 C C . LYS A 1 383 ? 45.040 -11.817 -49.407 1.00 97.12 383 LYS A C 1
ATOM 3019 O O . LYS A 1 383 ? 44.069 -11.139 -49.764 1.00 97.12 383 LYS A O 1
ATOM 3024 N N . SER A 1 384 ? 45.464 -12.875 -50.093 1.00 97.19 384 SER A N 1
ATOM 3025 C CA . SER A 1 384 ? 44.765 -13.377 -51.274 1.00 97.19 384 SER A CA 1
ATOM 3026 C C . SER A 1 384 ? 43.452 -14.069 -50.898 1.00 97.19 384 SER A C 1
ATOM 3028 O O . SER A 1 384 ? 43.279 -14.600 -49.801 1.00 97.19 384 SER A O 1
ATOM 3030 N N . TRP A 1 385 ? 42.506 -14.118 -51.835 1.00 96.88 385 TRP A N 1
ATOM 3031 C CA . TRP A 1 385 ? 41.193 -14.717 -51.597 1.00 96.88 385 TRP A CA 1
ATOM 3032 C C . TRP A 1 385 ? 41.253 -16.214 -51.261 1.00 96.88 385 TRP A C 1
ATOM 3034 O O . TRP A 1 385 ? 40.417 -16.714 -50.511 1.00 96.88 385 TRP A O 1
ATOM 3044 N N . ASN A 1 386 ? 42.236 -16.943 -51.795 1.00 95.31 386 ASN A N 1
ATOM 3045 C CA . ASN A 1 386 ? 42.409 -18.359 -51.468 1.00 95.31 386 ASN A CA 1
ATOM 3046 C C . ASN A 1 386 ? 42.903 -18.546 -50.032 1.00 95.31 386 ASN A C 1
ATOM 3048 O O . ASN A 1 386 ? 42.295 -19.320 -49.303 1.00 95.31 386 ASN A O 1
ATOM 3052 N N . GLU A 1 387 ? 43.899 -17.769 -49.596 1.00 96.06 387 GLU A N 1
ATOM 3053 C CA . GLU A 1 387 ? 44.383 -17.806 -48.208 1.00 96.06 387 GLU A CA 1
ATOM 3054 C C . GLU A 1 387 ? 43.261 -17.489 -47.214 1.00 96.06 387 GLU A C 1
ATOM 3056 O O . GLU A 1 387 ? 43.100 -18.187 -46.217 1.00 96.06 387 GLU A O 1
ATOM 3061 N N . VAL A 1 388 ? 42.432 -16.483 -47.512 1.00 95.75 388 VAL A N 1
ATOM 3062 C CA . VAL A 1 388 ? 41.302 -16.101 -46.650 1.00 95.75 388 VAL A CA 1
ATOM 3063 C C . VAL A 1 388 ? 40.255 -17.219 -46.554 1.00 95.75 388 VAL A C 1
ATOM 3065 O O . VAL A 1 388 ? 39.744 -17.485 -45.466 1.00 95.75 388 VAL A O 1
ATOM 3068 N N . LYS A 1 389 ? 39.937 -17.907 -47.658 1.00 94.75 389 LYS A N 1
ATOM 3069 C CA . LYS A 1 389 ? 39.018 -19.061 -47.633 1.00 94.75 389 LYS A CA 1
ATOM 3070 C C . LYS A 1 389 ? 39.592 -20.244 -46.854 1.00 94.75 389 LYS A C 1
ATOM 3072 O O . LYS A 1 389 ? 38.839 -20.901 -46.139 1.00 94.75 389 LYS A O 1
ATOM 3077 N N . ASP A 1 390 ? 40.889 -20.500 -46.996 1.00 94.69 390 ASP A N 1
ATOM 3078 C CA . ASP A 1 390 ? 41.570 -21.608 -46.322 1.00 94.69 390 ASP A CA 1
ATOM 3079 C C . ASP A 1 390 ? 41.661 -21.374 -44.807 1.00 94.69 390 ASP A C 1
ATOM 3081 O O . ASP A 1 390 ? 41.503 -22.307 -44.021 1.00 94.69 390 ASP A O 1
ATOM 3085 N N . GLU A 1 391 ? 41.854 -20.123 -44.385 1.00 94.44 391 GLU A N 1
ATOM 3086 C CA . GLU A 1 391 ? 41.897 -19.729 -42.973 1.00 94.44 391 GLU A CA 1
ATOM 3087 C C . GLU A 1 391 ? 40.502 -19.720 -42.323 1.00 94.44 391 GLU A C 1
ATOM 3089 O O . GLU A 1 391 ? 40.360 -20.079 -41.151 1.00 94.44 391 GLU A O 1
ATOM 3094 N N . PHE A 1 392 ? 39.450 -19.382 -43.083 1.00 93.88 392 PHE A N 1
ATOM 3095 C CA . PHE A 1 392 ? 38.075 -19.257 -42.577 1.00 93.88 392 PHE A CA 1
ATOM 3096 C C . PHE A 1 392 ? 37.042 -20.122 -43.333 1.00 93.88 392 PHE A C 1
ATOM 3098 O O . PHE A 1 392 ? 35.998 -19.614 -43.755 1.00 93.88 392 PHE A O 1
ATOM 3105 N N . PRO A 1 393 ? 37.227 -21.454 -43.430 1.00 91.38 393 PRO A N 1
ATOM 3106 C CA . PRO A 1 393 ? 36.414 -22.322 -44.292 1.00 91.38 393 PRO A CA 1
ATOM 3107 C C . PRO A 1 393 ? 34.957 -22.477 -43.827 1.00 91.38 393 PRO A C 1
ATOM 3109 O O . PRO A 1 393 ? 34.100 -22.938 -44.577 1.00 91.38 393 PRO A O 1
ATOM 3112 N N . LYS A 1 394 ? 34.662 -22.119 -42.570 1.00 90.56 394 LYS A N 1
ATOM 3113 C CA . LYS A 1 394 ? 33.321 -22.214 -41.968 1.00 90.56 394 LYS A CA 1
ATOM 3114 C C . LYS A 1 394 ? 32.481 -20.947 -42.151 1.00 90.56 394 LYS A C 1
ATOM 3116 O O . LYS A 1 394 ? 31.283 -20.971 -41.873 1.00 90.56 394 LYS A O 1
ATOM 3121 N N . VAL A 1 395 ? 33.083 -19.839 -42.586 1.00 89.50 395 VAL A N 1
ATOM 3122 C CA . VAL A 1 395 ? 32.381 -18.564 -42.763 1.00 89.50 395 VAL A CA 1
ATOM 3123 C C . VAL A 1 395 ? 31.787 -18.515 -44.166 1.00 89.50 395 VAL A C 1
ATOM 3125 O O . VAL A 1 395 ? 32.477 -18.755 -45.153 1.00 89.50 395 VAL A O 1
ATOM 3128 N N . LYS A 1 396 ? 30.494 -18.188 -44.280 1.00 88.00 396 LYS A N 1
ATOM 3129 C CA . LYS A 1 396 ? 29.843 -18.067 -45.593 1.00 88.00 396 LYS A CA 1
ATOM 3130 C C . LYS A 1 396 ? 30.542 -16.978 -46.415 1.00 88.00 396 LYS A C 1
ATOM 3132 O O . LYS A 1 396 ? 30.692 -15.846 -45.952 1.00 88.00 396 LYS A O 1
ATOM 3137 N N . GLU A 1 397 ? 30.864 -17.301 -47.663 1.00 88.69 397 GLU A N 1
ATOM 3138 C CA . GLU A 1 397 ? 31.588 -16.435 -48.607 1.00 88.69 397 GLU A CA 1
ATOM 3139 C C . GLU A 1 397 ? 30.993 -15.022 -48.737 1.00 88.69 397 GLU A C 1
ATOM 3141 O O . GLU A 1 397 ? 31.730 -14.039 -48.831 1.00 88.69 397 GLU A O 1
ATOM 3146 N N . LYS A 1 398 ? 29.661 -14.902 -48.650 1.00 83.75 398 LYS A N 1
ATOM 3147 C CA . LYS A 1 398 ? 28.953 -13.613 -48.648 1.00 83.75 398 LYS A CA 1
ATOM 3148 C C . LYS A 1 398 ? 29.477 -12.643 -47.579 1.00 83.75 398 LYS A C 1
ATOM 3150 O O . LYS A 1 398 ? 29.597 -11.463 -47.866 1.00 83.75 398 LYS A O 1
ATOM 3155 N N . TYR A 1 399 ? 29.753 -13.119 -46.365 1.00 85.75 399 TYR A N 1
ATOM 3156 C CA . TYR A 1 399 ? 30.278 -12.273 -45.288 1.00 85.75 399 TYR A CA 1
ATOM 3157 C C . TYR A 1 399 ? 31.799 -12.171 -45.368 1.00 85.75 399 TYR A C 1
ATOM 3159 O O . TYR A 1 399 ? 32.348 -11.082 -45.223 1.00 85.75 399 TYR A O 1
ATOM 3167 N N . LEU A 1 400 ? 32.467 -13.295 -45.659 1.00 93.25 400 LEU A N 1
ATOM 3168 C CA . LEU A 1 400 ? 33.925 -13.376 -45.687 1.00 93.25 400 LEU A CA 1
ATOM 3169 C C . LEU A 1 400 ? 34.546 -12.397 -46.695 1.00 93.25 400 LEU A C 1
ATOM 3171 O O . LEU A 1 400 ? 35.532 -11.735 -46.389 1.00 93.25 400 LEU A O 1
ATOM 3175 N N . SER A 1 401 ? 33.922 -12.255 -47.867 1.00 93.00 401 SER A N 1
ATOM 3176 C CA . SER A 1 401 ? 34.372 -11.337 -48.923 1.00 93.00 401 SER A CA 1
ATOM 3177 C C . SER A 1 401 ? 34.223 -9.850 -48.578 1.00 93.00 401 SER A C 1
ATOM 3179 O O . SER A 1 401 ? 34.831 -9.015 -49.241 1.00 93.00 401 SER A O 1
ATOM 3181 N N . GLU A 1 402 ? 33.448 -9.499 -47.549 1.00 94.69 402 GLU A N 1
ATOM 3182 C CA . GLU A 1 402 ? 33.132 -8.109 -47.200 1.00 94.69 402 GLU A CA 1
ATOM 3183 C C . GLU A 1 402 ? 33.889 -7.594 -45.966 1.00 94.69 402 GLU A C 1
ATOM 3185 O O . GLU A 1 402 ? 33.765 -6.409 -45.645 1.00 94.69 402 GLU A O 1
ATOM 3190 N N . TYR A 1 403 ? 34.664 -8.423 -45.254 1.00 96.44 403 TYR A N 1
ATOM 3191 C CA . TYR A 1 403 ? 35.316 -7.997 -44.005 1.00 96.44 403 TYR A CA 1
ATOM 3192 C C . TYR A 1 403 ? 36.402 -6.938 -44.209 1.00 96.44 403 TYR A C 1
ATOM 3194 O O . TYR A 1 403 ? 36.510 -6.045 -43.368 1.00 96.44 403 TYR A O 1
ATOM 3202 N N . CYS A 1 404 ? 37.151 -6.975 -45.318 1.00 97.38 404 CYS A N 1
ATOM 3203 C CA . CYS A 1 404 ? 38.125 -5.924 -45.632 1.00 97.38 404 CYS A CA 1
ATOM 3204 C C . CYS A 1 404 ? 37.414 -4.569 -45.786 1.00 97.38 404 CYS A C 1
ATOM 3206 O O . CYS A 1 404 ? 37.675 -3.643 -45.023 1.00 97.38 404 CYS A O 1
ATOM 3208 N N . PHE A 1 405 ? 36.410 -4.484 -46.668 1.00 97.75 405 PHE A N 1
ATOM 3209 C CA . PHE A 1 405 ? 35.567 -3.293 -46.791 1.00 97.75 405 PHE A CA 1
ATOM 3210 C C . PHE A 1 405 ? 34.949 -2.861 -45.449 1.00 97.75 405 PHE A C 1
ATOM 3212 O O . PHE A 1 405 ? 35.043 -1.697 -45.067 1.00 97.75 405 PHE A O 1
ATOM 3219 N N . SER A 1 406 ? 34.301 -3.788 -44.737 1.00 97.88 406 SER A N 1
ATOM 3220 C CA . SER A 1 406 ? 33.499 -3.470 -43.551 1.00 97.88 406 SER A CA 1
ATOM 3221 C C . SER A 1 406 ? 34.358 -2.938 -42.407 1.00 97.88 406 SER A C 1
ATOM 3223 O O . SER A 1 406 ? 33.962 -1.988 -41.735 1.00 97.88 406 SER A O 1
ATOM 3225 N N . SER A 1 407 ? 35.542 -3.514 -42.198 1.00 97.56 407 SER A N 1
ATOM 3226 C CA . SER A 1 407 ? 36.467 -3.067 -41.153 1.00 97.56 407 SER A CA 1
ATOM 3227 C C . SER A 1 407 ? 37.084 -1.705 -41.488 1.00 97.56 407 SER A C 1
ATOM 3229 O O . SER A 1 407 ? 37.074 -0.815 -40.634 1.00 97.56 407 SER A O 1
ATOM 3231 N N . THR A 1 408 ? 37.500 -1.471 -42.739 1.00 98.19 408 THR A N 1
ATOM 3232 C CA . THR A 1 408 ? 37.959 -0.146 -43.197 1.00 98.19 408 THR A CA 1
ATOM 3233 C C . THR A 1 408 ? 36.852 0.907 -43.100 1.00 98.19 408 THR A C 1
ATOM 3235 O O . THR A 1 408 ? 37.107 2.042 -42.688 1.00 98.19 408 THR A O 1
ATOM 3238 N N . TYR A 1 409 ? 35.610 0.538 -43.423 1.00 98.31 409 TYR A N 1
ATOM 3239 C CA . TYR A 1 409 ? 34.449 1.420 -43.313 1.00 98.31 409 TYR A CA 1
ATOM 3240 C C . TYR A 1 409 ? 34.188 1.844 -41.868 1.00 98.31 409 TYR A C 1
ATOM 3242 O O . TYR A 1 409 ? 34.037 3.036 -41.604 1.00 98.31 409 TYR A O 1
ATOM 3250 N N . ILE A 1 410 ? 34.204 0.896 -40.925 1.00 98.19 410 ILE A N 1
ATOM 3251 C CA . ILE A 1 410 ? 34.031 1.191 -39.498 1.00 98.19 410 ILE A CA 1
ATOM 3252 C C . ILE A 1 410 ? 35.131 2.126 -38.994 1.00 98.19 410 ILE A C 1
ATOM 3254 O O . ILE A 1 410 ? 34.824 3.093 -38.299 1.00 98.19 410 ILE A O 1
ATOM 3258 N N . ILE A 1 411 ? 36.396 1.881 -39.356 1.00 96.56 411 ILE A N 1
ATOM 3259 C CA . ILE A 1 411 ? 37.504 2.760 -38.958 1.00 96.56 411 ILE A CA 1
ATOM 3260 C C . ILE A 1 411 ? 37.263 4.179 -39.480 1.00 96.56 411 ILE A C 1
ATOM 3262 O O . ILE A 1 411 ? 37.358 5.127 -38.701 1.00 96.56 411 ILE A O 1
ATOM 3266 N N . SER A 1 412 ? 36.915 4.345 -40.762 1.00 96.12 412 SER A N 1
ATOM 3267 C CA . SER A 1 412 ? 36.625 5.667 -41.338 1.00 96.12 412 SER A CA 1
ATOM 3268 C C . SER A 1 412 ? 35.449 6.347 -40.632 1.00 96.12 412 SER A C 1
ATOM 3270 O O . SER A 1 412 ? 35.556 7.509 -40.243 1.00 96.12 412 SER A O 1
ATOM 3272 N N . LEU A 1 413 ? 34.358 5.616 -40.396 1.00 97.31 413 LEU A N 1
ATOM 3273 C CA . LEU A 1 413 ? 33.163 6.129 -39.733 1.00 97.31 413 LEU A CA 1
ATOM 3274 C C . LEU A 1 413 ? 33.460 6.588 -38.296 1.00 97.31 413 LEU A C 1
ATOM 3276 O O . LEU A 1 413 ? 33.213 7.741 -37.956 1.00 97.31 413 LEU A O 1
ATOM 3280 N N . LEU A 1 414 ? 34.042 5.728 -37.461 1.00 96.81 414 LEU A N 1
ATOM 3281 C CA . LEU A 1 414 ? 34.294 6.047 -36.054 1.00 96.81 414 LEU A CA 1
ATOM 3282 C C . LEU A 1 414 ? 35.353 7.146 -35.903 1.00 96.81 414 LEU A C 1
ATOM 3284 O O . LEU A 1 414 ? 35.121 8.142 -35.218 1.00 96.81 414 LEU A O 1
ATOM 3288 N N . SER A 1 415 ? 36.498 7.000 -36.575 1.00 93.50 415 SER A N 1
ATOM 3289 C CA . SER A 1 415 ? 37.636 7.901 -36.364 1.00 93.50 415 SER A CA 1
ATOM 3290 C C . SER A 1 415 ? 37.496 9.245 -37.079 1.00 93.50 415 SER A C 1
ATOM 3292 O O . SER A 1 415 ? 37.779 10.283 -36.487 1.00 93.50 415 SER A O 1
ATOM 3294 N N . GLN A 1 416 ? 37.038 9.256 -38.335 1.00 90.69 416 GLN A N 1
ATOM 3295 C CA . GLN A 1 416 ? 37.050 10.460 -39.178 1.00 90.69 416 GLN A CA 1
ATOM 3296 C C . GLN A 1 416 ? 35.693 11.157 -39.258 1.00 90.69 416 GLN A C 1
ATOM 3298 O O . GLN A 1 416 ? 35.642 12.311 -39.683 1.00 90.69 416 GLN A O 1
ATOM 3303 N N . ARG A 1 417 ? 34.595 10.462 -38.931 1.00 94.44 417 ARG A N 1
ATOM 3304 C CA . ARG A 1 417 ? 33.229 10.991 -39.083 1.00 94.44 417 ARG A CA 1
ATOM 3305 C C . ARG A 1 417 ? 32.507 11.178 -37.755 1.00 94.44 417 ARG A C 1
ATOM 3307 O O . ARG A 1 417 ? 31.799 12.162 -37.604 1.00 94.44 417 ARG A O 1
ATOM 3314 N N . TYR A 1 418 ? 32.715 10.293 -36.784 1.00 95.75 418 TYR A N 1
ATOM 3315 C CA . TYR A 1 418 ? 32.208 10.458 -35.414 1.00 95.75 418 TYR A CA 1
ATOM 3316 C C . TYR A 1 418 ? 33.236 11.054 -34.450 1.00 95.75 418 TYR A C 1
ATOM 3318 O O . TYR A 1 418 ? 32.939 11.242 -33.275 1.00 95.75 418 TYR A O 1
ATOM 3326 N N . ASN A 1 419 ? 34.421 11.408 -34.956 1.00 92.75 419 ASN A N 1
ATOM 3327 C CA . ASN A 1 419 ? 35.468 12.106 -34.213 1.00 92.75 419 ASN A CA 1
ATOM 3328 C C . ASN A 1 419 ? 35.968 11.345 -32.965 1.00 92.75 419 ASN A C 1
ATOM 3330 O O . ASN A 1 419 ? 36.392 11.947 -31.974 1.00 92.75 419 ASN A O 1
ATOM 3334 N N . PHE A 1 420 ? 35.957 10.008 -33.012 1.00 95.06 420 PHE A N 1
ATOM 3335 C CA . PHE A 1 420 ? 36.694 9.190 -32.052 1.00 95.06 420 PHE A CA 1
ATOM 3336 C C . PHE A 1 420 ? 38.174 9.210 -32.422 1.00 95.06 420 PHE A C 1
ATOM 3338 O O . PHE A 1 420 ? 38.674 8.328 -33.118 1.00 95.06 420 PHE A O 1
ATOM 3345 N N . THR A 1 421 ? 38.871 10.256 -31.977 1.00 92.31 421 THR A N 1
ATOM 3346 C CA . THR A 1 421 ? 40.323 10.391 -32.134 1.00 92.31 421 THR A CA 1
ATOM 3347 C C . THR A 1 421 ? 41.057 9.212 -31.489 1.00 92.31 421 THR A C 1
ATOM 3349 O O . THR A 1 421 ? 40.489 8.446 -30.709 1.00 92.31 421 THR A O 1
ATOM 3352 N N . LYS A 1 422 ? 42.355 9.077 -31.774 1.00 91.69 422 LYS A N 1
ATOM 3353 C CA . LYS A 1 422 ? 43.208 8.029 -31.192 1.00 91.69 422 LYS A CA 1
ATOM 3354 C C . LYS A 1 422 ? 43.093 7.934 -29.662 1.00 91.69 422 LYS A C 1
ATOM 3356 O O . LYS A 1 422 ? 43.092 6.837 -29.119 1.00 91.69 422 LYS A O 1
ATOM 3361 N N . GLU A 1 423 ? 42.944 9.073 -28.990 1.00 90.50 423 GLU A N 1
ATOM 3362 C CA . GLU A 1 423 ? 42.770 9.176 -27.535 1.00 90.50 423 GLU A CA 1
ATOM 3363 C C . GLU A 1 423 ? 41.372 8.749 -27.067 1.00 90.50 423 GLU A C 1
ATOM 3365 O O . GLU A 1 423 ? 41.228 8.207 -25.976 1.00 90.50 423 GLU A O 1
ATOM 3370 N N . LYS A 1 424 ? 40.335 8.983 -27.881 1.00 92.88 424 LYS A N 1
ATOM 3371 C CA . LYS A 1 424 ? 38.937 8.652 -27.559 1.00 92.88 424 LYS A CA 1
ATOM 3372 C C . LYS A 1 424 ? 38.548 7.226 -27.964 1.00 92.88 424 LYS A C 1
ATOM 3374 O O . LYS A 1 424 ? 37.527 6.732 -27.503 1.00 92.88 424 LYS A O 1
ATOM 3379 N N . TRP A 1 425 ? 39.347 6.547 -28.790 1.00 94.44 425 TRP A N 1
ATOM 3380 C CA . TRP A 1 425 ? 39.086 5.171 -29.240 1.00 94.44 425 TRP A CA 1
ATOM 3381 C C . TRP A 1 425 ? 38.960 4.170 -28.092 1.00 94.44 425 TRP A C 1
ATOM 3383 O O . TRP A 1 425 ? 38.117 3.285 -28.139 1.00 94.44 425 TRP A O 1
ATOM 3393 N N . GLN A 1 426 ? 39.772 4.339 -27.047 1.00 90.75 426 GLN A N 1
ATOM 3394 C CA . GLN A 1 426 ? 39.749 3.484 -25.855 1.00 90.75 426 GLN A CA 1
ATOM 3395 C C . GLN A 1 426 ? 38.422 3.545 -25.082 1.00 90.75 426 GLN A C 1
ATOM 3397 O O . GLN A 1 426 ? 38.158 2.672 -24.264 1.00 90.75 426 GLN A O 1
ATOM 3402 N N . ASN A 1 427 ? 37.592 4.555 -25.353 1.00 92.38 427 ASN A N 1
ATOM 3403 C CA . ASN A 1 427 ? 36.278 4.702 -24.742 1.00 92.38 427 ASN A CA 1
ATOM 3404 C C . ASN A 1 427 ? 35.190 3.932 -25.515 1.00 92.38 427 ASN A C 1
ATOM 3406 O O . ASN A 1 427 ? 34.019 4.013 -25.148 1.00 92.38 427 ASN A O 1
ATOM 3410 N N . ILE A 1 428 ? 35.531 3.252 -26.618 1.00 94.75 428 ILE A N 1
ATOM 3411 C CA . ILE A 1 428 ? 34.600 2.430 -27.395 1.00 94.75 428 ILE A CA 1
ATOM 3412 C C . ILE A 1 428 ? 34.733 0.976 -26.951 1.00 94.75 428 ILE A C 1
ATOM 3414 O O . ILE A 1 428 ? 35.782 0.355 -27.108 1.00 94.75 428 ILE A O 1
ATOM 3418 N N . HIS A 1 429 ? 33.631 0.413 -26.475 1.00 93.12 429 HIS A N 1
ATOM 3419 C CA . HIS A 1 429 ? 33.506 -0.982 -26.075 1.00 93.12 429 HIS A CA 1
ATOM 3420 C C . HIS A 1 429 ? 32.676 -1.713 -27.123 1.00 93.12 429 HIS A C 1
ATOM 3422 O O . HIS A 1 429 ? 31.519 -1.363 -27.342 1.00 93.12 429 HIS A O 1
ATOM 3428 N N . PHE A 1 430 ? 33.245 -2.716 -27.790 1.00 92.12 430 PHE A N 1
ATOM 3429 C CA . PHE A 1 430 ? 32.517 -3.516 -28.779 1.00 92.12 430 PHE A CA 1
ATOM 3430 C C . PHE A 1 430 ? 31.773 -4.660 -28.082 1.00 92.12 430 PHE A C 1
ATOM 3432 O O . PHE A 1 430 ? 32.402 -5.513 -27.460 1.00 92.12 430 PHE A O 1
ATOM 3439 N N . LEU A 1 431 ? 30.443 -4.689 -28.190 1.00 85.62 431 LEU A N 1
ATOM 3440 C CA . LEU A 1 431 ? 29.573 -5.534 -27.364 1.00 85.62 431 LEU A CA 1
ATOM 3441 C C . LEU A 1 431 ? 28.704 -6.457 -28.233 1.00 85.62 431 LEU A C 1
ATOM 3443 O O . LEU A 1 431 ? 28.038 -5.992 -29.154 1.00 85.62 431 LEU A O 1
ATOM 3447 N N . GLU A 1 432 ? 28.691 -7.758 -27.921 1.00 75.62 432 GLU A N 1
ATOM 3448 C CA . GLU A 1 432 ? 27.769 -8.740 -28.526 1.00 75.62 432 GLU A CA 1
ATOM 3449 C C . GLU A 1 432 ? 26.464 -8.804 -27.732 1.00 75.62 432 GLU A C 1
ATOM 3451 O O . GLU A 1 432 ? 25.382 -8.430 -28.186 1.00 75.62 432 GLU A O 1
ATOM 3456 N N . LYS A 1 433 ? 26.605 -9.260 -26.488 1.00 73.81 433 LYS A N 1
ATOM 3457 C CA . LYS A 1 433 ? 25.552 -9.498 -25.516 1.00 73.81 433 LYS A CA 1
ATOM 3458 C C . LYS A 1 433 ? 26.013 -8.958 -24.181 1.00 73.81 433 LYS A C 1
ATOM 3460 O O . LYS A 1 433 ? 27.184 -9.085 -23.824 1.00 73.81 433 LYS A O 1
ATOM 3465 N N . ILE A 1 434 ? 25.073 -8.420 -23.423 1.00 68.56 434 ILE A N 1
ATOM 3466 C CA . ILE A 1 434 ? 25.289 -8.045 -22.028 1.00 68.56 434 ILE A CA 1
ATOM 3467 C C . ILE A 1 434 ? 24.320 -8.902 -21.220 1.00 68.56 434 ILE A C 1
ATOM 3469 O O . ILE A 1 434 ? 23.131 -8.960 -21.530 1.00 68.56 434 ILE A O 1
ATOM 3473 N N . GLU A 1 435 ? 24.848 -9.662 -20.258 1.00 57.59 435 GLU A N 1
ATOM 3474 C CA . GLU A 1 435 ? 24.060 -10.550 -19.388 1.00 57.59 435 GLU A CA 1
ATOM 3475 C C . GLU A 1 435 ? 23.114 -11.507 -20.139 1.00 57.59 435 GLU A C 1
ATOM 3477 O O . GLU A 1 435 ? 21.975 -11.736 -19.741 1.00 57.59 435 GLU A O 1
ATOM 3482 N N . LYS A 1 436 ? 23.601 -12.098 -21.241 1.00 63.75 436 LYS A N 1
ATOM 3483 C CA . LYS A 1 436 ? 22.860 -13.035 -22.116 1.00 63.75 436 LYS A CA 1
ATOM 3484 C C . LYS A 1 436 ? 21.716 -12.411 -22.934 1.00 63.75 436 LYS A C 1
ATOM 3486 O O . LYS A 1 436 ? 21.090 -13.143 -23.698 1.00 63.75 436 LYS A O 1
ATOM 3491 N N . SER A 1 437 ? 21.486 -11.101 -22.833 1.00 72.25 437 SER A N 1
ATOM 3492 C CA . SER A 1 437 ? 20.524 -10.367 -23.666 1.00 72.25 437 SER A CA 1
ATOM 3493 C C . SER A 1 437 ? 21.209 -9.779 -24.898 1.00 72.25 437 SER A C 1
ATOM 3495 O O . SER A 1 437 ? 22.363 -9.344 -24.825 1.00 72.25 437 SER A O 1
ATOM 3497 N N . ASP A 1 438 ? 20.506 -9.773 -26.031 1.00 74.81 438 ASP A N 1
ATOM 3498 C CA . ASP A 1 438 ? 21.011 -9.174 -27.266 1.00 74.81 438 ASP A CA 1
ATOM 3499 C C . ASP A 1 438 ? 21.058 -7.647 -27.139 1.00 74.81 438 ASP A C 1
ATOM 3501 O O . ASP A 1 438 ? 20.129 -7.009 -26.635 1.00 74.81 438 ASP A O 1
ATOM 3505 N N . THR A 1 439 ? 22.166 -7.053 -27.582 1.00 73.31 439 THR A N 1
ATOM 3506 C CA . THR A 1 439 ? 22.314 -5.597 -27.630 1.00 73.31 439 THR A CA 1
ATOM 3507 C C . THR A 1 439 ? 21.628 -5.064 -28.893 1.00 73.31 439 THR A C 1
ATOM 3509 O O . THR A 1 439 ? 21.967 -5.450 -30.007 1.00 73.31 439 THR A O 1
ATOM 3512 N N . GLY A 1 440 ? 20.603 -4.222 -28.725 1.00 80.75 440 GLY A N 1
ATOM 3513 C CA . GLY A 1 440 ? 19.777 -3.718 -29.828 1.00 80.75 440 GLY A CA 1
ATOM 3514 C C . GLY A 1 440 ? 18.593 -2.882 -29.340 1.00 80.75 440 GLY A C 1
ATOM 3515 O O . GLY A 1 440 ? 18.389 -2.718 -28.141 1.00 80.75 440 GLY A O 1
ATOM 3516 N N . TRP A 1 441 ? 17.789 -2.327 -30.244 1.00 88.56 441 TRP A N 1
ATOM 3517 C CA . TRP A 1 441 ? 16.718 -1.384 -29.887 1.00 88.56 441 TRP A CA 1
ATOM 3518 C C . TRP A 1 441 ? 15.481 -2.041 -29.240 1.00 88.56 441 TRP A C 1
ATOM 3520 O O . TRP A 1 441 ? 14.672 -1.370 -28.602 1.00 88.56 441 TRP A O 1
ATOM 3530 N N . THR A 1 442 ? 15.307 -3.354 -29.367 1.00 91.19 442 THR A N 1
ATOM 3531 C CA . THR A 1 442 ? 14.075 -4.060 -28.977 1.00 91.19 442 THR A CA 1
ATOM 3532 C C . THR A 1 442 ? 13.792 -4.052 -27.473 1.00 91.19 442 THR A C 1
ATOM 3534 O O . THR A 1 442 ? 12.642 -3.844 -27.079 1.00 91.19 442 THR A O 1
ATOM 3537 N N . LEU A 1 443 ? 14.813 -4.220 -26.622 1.00 89.88 443 LEU A N 1
ATOM 3538 C CA . LEU A 1 443 ? 14.650 -4.179 -25.162 1.00 89.88 443 LEU A CA 1
ATOM 3539 C C . LEU A 1 443 ? 14.294 -2.766 -24.677 1.00 89.88 443 LEU A C 1
ATOM 3541 O O . LEU A 1 443 ? 13.366 -2.604 -23.893 1.00 89.88 443 LEU A O 1
ATOM 3545 N N . GLY A 1 444 ? 14.965 -1.733 -25.183 1.00 89.12 444 GLY A N 1
ATOM 3546 C CA . GLY A 1 444 ? 14.668 -0.334 -24.883 1.00 89.12 444 GLY A CA 1
ATOM 3547 C C . GLY A 1 444 ? 13.279 0.084 -25.352 1.00 89.12 444 GLY A C 1
ATOM 3548 O O . GLY A 1 444 ? 12.585 0.819 -24.647 1.00 89.12 444 GLY A O 1
ATOM 3549 N N . TYR A 1 445 ? 12.827 -0.446 -26.492 1.00 90.19 445 TYR A N 1
ATOM 3550 C CA . TYR A 1 445 ? 11.445 -0.290 -26.936 1.00 90.19 445 TYR A CA 1
ATOM 3551 C C . TYR A 1 445 ? 10.468 -0.933 -25.946 1.00 90.19 445 TYR A C 1
ATOM 3553 O O . TYR A 1 445 ? 9.508 -0.282 -25.532 1.00 90.19 445 TYR A O 1
ATOM 3561 N N . MET A 1 446 ? 10.739 -2.167 -25.506 1.00 89.94 446 MET A N 1
ATOM 3562 C CA . MET A 1 446 ? 9.918 -2.852 -24.503 1.00 89.94 446 MET A CA 1
ATOM 3563 C C . MET A 1 446 ? 9.902 -2.104 -23.161 1.00 89.94 446 MET A C 1
ATOM 3565 O O . MET A 1 446 ? 8.832 -1.904 -22.593 1.00 89.94 446 MET A O 1
ATOM 3569 N N . LEU A 1 447 ? 11.045 -1.605 -22.684 1.00 85.31 447 LEU A N 1
ATOM 3570 C CA . LEU A 1 447 ? 11.151 -0.801 -21.461 1.00 85.31 447 LEU A CA 1
ATOM 3571 C C . LEU A 1 447 ? 10.305 0.470 -21.541 1.00 85.31 447 LEU A C 1
ATOM 3573 O O . LEU A 1 447 ? 9.511 0.737 -20.640 1.00 85.31 447 LEU A O 1
ATOM 3577 N N . ASN A 1 448 ? 10.391 1.213 -22.644 1.00 84.62 448 ASN A N 1
ATOM 3578 C CA . ASN A 1 448 ? 9.554 2.394 -22.842 1.00 84.62 448 ASN A CA 1
ATOM 3579 C C . ASN A 1 448 ? 8.055 2.041 -22.874 1.00 84.62 448 ASN A C 1
ATOM 3581 O O . ASN A 1 448 ? 7.229 2.773 -22.334 1.00 84.62 448 ASN A O 1
ATOM 3585 N N . LEU A 1 449 ? 7.689 0.891 -23.448 1.00 81.25 449 LEU A N 1
ATOM 3586 C CA . LEU A 1 449 ? 6.311 0.399 -23.412 1.00 81.25 449 LEU A CA 1
ATOM 3587 C C . LEU A 1 449 ? 5.862 0.004 -22.001 1.00 81.25 449 LEU A C 1
ATOM 3589 O O . LEU A 1 449 ? 4.692 0.202 -21.670 1.00 81.25 449 LEU A O 1
ATOM 3593 N N . THR A 1 450 ? 6.754 -0.501 -21.142 1.00 75.69 450 THR A N 1
ATOM 3594 C CA . THR A 1 450 ? 6.381 -0.815 -19.755 1.00 75.69 450 THR A CA 1
ATOM 3595 C C . THR A 1 450 ? 5.910 0.417 -18.983 1.00 75.69 450 THR A C 1
ATOM 3597 O O . THR A 1 450 ? 4.994 0.264 -18.180 1.00 75.69 450 THR A O 1
ATOM 3600 N N . ASN A 1 451 ? 6.405 1.623 -19.290 1.00 69.69 451 ASN A N 1
ATOM 3601 C CA . ASN A 1 451 ? 5.891 2.876 -18.713 1.00 69.69 451 ASN A CA 1
ATOM 3602 C C . ASN A 1 451 ? 4.437 3.176 -19.111 1.00 69.69 451 ASN A C 1
ATOM 3604 O O . ASN A 1 451 ? 3.718 3.852 -18.381 1.00 69.69 451 ASN A O 1
ATOM 3608 N N . MET A 1 452 ? 4.000 2.697 -20.278 1.00 56.97 452 MET A N 1
ATOM 3609 C CA . MET A 1 452 ? 2.635 2.894 -20.785 1.00 56.97 452 MET A CA 1
ATOM 3610 C C . MET A 1 452 ? 1.653 1.837 -20.274 1.00 56.97 452 MET A C 1
ATOM 3612 O O . MET A 1 452 ? 0.438 1.993 -20.395 1.00 56.97 452 MET A O 1
ATOM 3616 N N . ILE A 1 453 ? 2.168 0.742 -19.721 1.00 55.72 453 ILE A N 1
ATOM 3617 C CA . ILE A 1 453 ? 1.360 -0.270 -19.053 1.00 55.72 453 ILE A CA 1
ATOM 3618 C C . ILE A 1 453 ? 1.154 0.239 -17.605 1.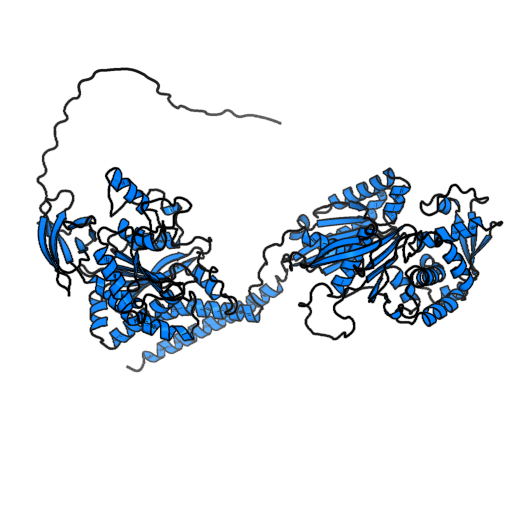00 55.72 453 ILE A C 1
ATOM 3620 O O . ILE A 1 453 ? 2.117 0.680 -16.981 1.00 55.72 453 ILE A O 1
ATOM 3624 N N . PRO A 1 454 ? -0.050 0.209 -17.015 1.00 47.09 454 PRO A N 1
ATOM 3625 C CA . PRO A 1 454 ? -0.206 0.538 -15.596 1.00 47.09 454 PRO A CA 1
ATOM 3626 C C . PRO A 1 454 ? 0.577 -0.468 -14.738 1.00 47.09 454 PRO A C 1
ATOM 3628 O O . PRO A 1 454 ? 0.710 -1.633 -15.121 1.00 47.09 454 PRO A O 1
ATOM 3631 N N . SER A 1 455 ? 1.169 -0.032 -13.627 1.00 43.34 455 SER A N 1
ATOM 3632 C CA . SER A 1 455 ? 1.720 -0.972 -12.648 1.00 43.34 455 SER A CA 1
ATOM 3633 C C . SER A 1 455 ? 0.566 -1.791 -12.073 1.00 43.34 455 SER A C 1
ATOM 3635 O O . SER A 1 455 ? -0.426 -1.238 -11.594 1.00 43.34 455 SER A O 1
ATOM 3637 N N . GLU A 1 456 ? 0.658 -3.119 -12.161 1.00 49.31 456 GLU A N 1
ATOM 3638 C CA . GLU A 1 456 ? -0.186 -3.952 -11.313 1.00 49.31 456 GLU A CA 1
ATOM 3639 C C . GLU A 1 456 ? 0.332 -3.778 -9.887 1.00 49.31 456 GLU A C 1
ATOM 3641 O O . GLU A 1 456 ? 1.543 -3.658 -9.674 1.00 49.31 456 GLU A O 1
ATOM 3646 N N . GLN A 1 457 ? -0.583 -3.674 -8.918 1.00 40.09 457 GLN A N 1
ATOM 3647 C CA . GLN A 1 457 ? -0.164 -3.603 -7.523 1.00 40.09 457 GLN A CA 1
ATOM 3648 C C . GLN A 1 457 ? 0.745 -4.798 -7.231 1.00 40.09 457 GLN A C 1
ATOM 3650 O O . GLN A 1 457 ? 0.430 -5.896 -7.704 1.00 40.09 457 GLN A O 1
ATOM 3655 N N . PRO A 1 458 ? 1.861 -4.590 -6.513 1.00 37.53 458 PRO A N 1
ATOM 3656 C CA . PRO A 1 458 ? 2.814 -5.649 -6.273 1.00 37.53 458 PRO A CA 1
ATOM 3657 C C . PRO A 1 458 ? 2.100 -6.885 -5.726 1.00 37.53 458 PRO A C 1
ATOM 3659 O O . PRO A 1 458 ? 1.333 -6.802 -4.762 1.00 37.53 458 PRO A O 1
ATOM 3662 N N . TYR A 1 459 ? 2.322 -8.025 -6.382 1.00 39.53 459 TYR A N 1
ATOM 3663 C CA . TYR A 1 459 ? 1.972 -9.322 -5.835 1.00 39.53 459 TYR A CA 1
ATOM 3664 C C . TYR A 1 459 ? 3.018 -9.588 -4.765 1.00 39.53 459 TYR A C 1
ATOM 3666 O O . TYR A 1 459 ? 4.032 -10.239 -5.007 1.00 39.53 459 TYR A O 1
ATOM 3674 N N . THR A 1 460 ? 2.789 -9.010 -3.591 1.00 35.97 460 THR A N 1
ATOM 3675 C CA . THR A 1 460 ? 3.697 -9.091 -2.460 1.00 35.97 460 THR A CA 1
ATOM 3676 C C . THR A 1 460 ? 4.050 -10.557 -2.217 1.00 35.97 460 THR A C 1
ATOM 3678 O O . THR A 1 460 ? 3.251 -11.351 -1.717 1.00 35.97 460 THR A O 1
ATOM 3681 N N . HIS A 1 461 ? 5.271 -10.952 -2.592 1.00 38.50 461 HIS A N 1
ATOM 3682 C CA . HIS A 1 461 ? 5.899 -12.116 -1.992 1.00 38.50 461 HIS A CA 1
ATOM 3683 C C . HIS A 1 461 ? 5.997 -11.776 -0.516 1.00 38.50 461 HIS A C 1
ATOM 3685 O O . HIS A 1 461 ? 6.863 -10.998 -0.123 1.00 38.50 461 HIS A O 1
ATOM 3691 N N . LEU A 1 462 ? 5.035 -12.280 0.264 1.00 39.38 462 LEU A N 1
ATOM 3692 C CA . LEU A 1 462 ? 4.795 -11.733 1.588 1.00 39.38 462 LEU A CA 1
ATOM 3693 C C . LEU A 1 462 ? 6.053 -11.824 2.452 1.00 39.38 462 LEU A C 1
ATOM 3695 O O . LEU A 1 462 ? 6.262 -10.887 3.197 1.00 39.38 462 LEU A O 1
ATOM 3699 N N . LEU A 1 463 ? 6.917 -12.845 2.292 1.00 41.66 463 LEU A N 1
ATOM 3700 C CA . LEU A 1 463 ? 8.273 -12.921 2.866 1.00 41.66 463 LEU A CA 1
ATOM 3701 C C . LEU A 1 463 ? 9.180 -13.952 2.134 1.00 41.66 463 LEU A C 1
ATOM 3703 O O . LEU A 1 463 ? 8.684 -14.813 1.406 1.00 41.66 463 LEU A O 1
ATOM 3707 N N . SER A 1 464 ? 10.510 -13.912 2.358 1.00 49.94 464 SER A N 1
ATOM 3708 C CA . SER A 1 464 ? 11.471 -14.974 1.951 1.00 49.94 464 SER A CA 1
ATOM 3709 C C . SER A 1 464 ? 11.101 -16.336 2.567 1.00 49.94 464 SER A C 1
ATOM 3711 O O . SER A 1 464 ? 10.404 -16.343 3.562 1.00 49.94 464 SER A O 1
ATOM 3713 N N . HIS A 1 465 ? 11.548 -17.502 2.067 1.00 49.84 465 HIS A N 1
ATOM 3714 C CA . HIS A 1 465 ? 11.186 -18.814 2.670 1.00 49.84 465 HIS A CA 1
ATOM 3715 C C . HIS A 1 465 ? 11.385 -18.864 4.197 1.00 49.84 465 HIS A C 1
ATOM 3717 O O . HIS A 1 465 ? 10.527 -19.354 4.928 1.00 49.84 465 HIS A O 1
ATOM 3723 N N . THR A 1 466 ? 12.493 -18.304 4.680 1.00 49.62 466 THR A N 1
ATOM 3724 C CA . THR A 1 466 ? 12.784 -18.128 6.106 1.00 49.62 466 THR A CA 1
ATOM 3725 C C . THR A 1 466 ? 11.908 -17.059 6.737 1.00 49.62 466 THR A C 1
ATOM 3727 O O . THR A 1 466 ? 11.402 -17.278 7.826 1.00 49.62 466 THR A O 1
ATOM 3730 N N . GLY A 1 467 ? 11.674 -15.939 6.058 1.00 52.22 467 GLY A N 1
ATOM 3731 C CA . GLY A 1 467 ? 10.770 -14.897 6.525 1.00 52.22 467 GLY A CA 1
ATOM 3732 C C . GLY A 1 467 ? 9.315 -15.365 6.614 1.00 52.22 467 GLY A C 1
ATOM 3733 O O . GLY A 1 467 ? 8.672 -15.072 7.596 1.00 52.22 467 GLY A O 1
ATOM 3734 N N . PHE A 1 468 ? 8.788 -16.145 5.674 1.00 49.38 468 PHE A N 1
ATOM 3735 C CA . PHE A 1 468 ? 7.409 -16.632 5.666 1.00 49.38 468 PHE A CA 1
ATOM 3736 C C . PHE A 1 468 ? 7.213 -17.709 6.723 1.00 49.38 468 PHE A C 1
ATOM 3738 O O . PHE A 1 468 ? 6.186 -17.717 7.384 1.00 49.38 468 PHE A O 1
ATOM 3745 N N . ILE A 1 469 ? 8.207 -18.573 6.950 1.00 52.12 469 ILE A N 1
ATOM 3746 C CA . ILE A 1 469 ? 8.198 -19.477 8.105 1.00 52.12 469 ILE A CA 1
ATOM 3747 C C . ILE A 1 469 ? 8.278 -18.662 9.399 1.00 52.12 469 ILE A C 1
ATOM 3749 O O . ILE A 1 469 ? 7.463 -18.885 10.286 1.00 52.12 469 ILE A O 1
ATOM 3753 N N . SER A 1 470 ? 9.174 -17.677 9.496 1.00 51.41 470 SER A N 1
ATOM 3754 C CA . SER A 1 470 ? 9.271 -16.794 10.663 1.00 51.41 470 SER A CA 1
ATOM 3755 C C . SER A 1 470 ? 8.003 -15.978 10.882 1.00 51.41 470 SER A C 1
ATOM 3757 O O . SER A 1 470 ? 7.590 -15.852 12.014 1.00 51.41 470 SER A O 1
ATOM 3759 N N . PHE A 1 471 ? 7.335 -15.490 9.844 1.00 49.62 471 PHE A N 1
ATOM 3760 C CA . PHE A 1 471 ? 6.103 -14.705 9.894 1.00 49.62 471 PHE A CA 1
ATOM 3761 C C . PHE A 1 471 ? 4.887 -15.576 10.127 1.00 49.62 471 PHE A C 1
ATOM 3763 O O . PHE A 1 471 ? 4.016 -15.176 10.866 1.00 49.62 471 PHE A O 1
ATOM 3770 N N . MET A 1 472 ? 4.813 -16.784 9.574 1.00 50.06 472 MET A N 1
ATOM 3771 C CA . MET A 1 472 ? 3.743 -17.717 9.919 1.00 50.06 472 MET A CA 1
ATOM 3772 C C . MET A 1 472 ? 3.923 -18.219 11.347 1.00 50.06 472 MET A C 1
ATOM 3774 O O . MET A 1 472 ? 2.928 -18.380 12.036 1.00 50.06 472 MET A O 1
ATOM 3778 N N . VAL A 1 473 ? 5.155 -18.401 11.835 1.00 52.56 473 VAL A N 1
ATOM 3779 C CA . VAL A 1 473 ? 5.432 -18.684 13.251 1.00 52.56 473 VAL A CA 1
ATOM 3780 C C . VAL A 1 473 ? 5.140 -17.456 14.114 1.00 52.56 473 VAL A C 1
ATOM 3782 O O . VAL A 1 473 ? 4.468 -17.613 15.118 1.00 52.56 473 VAL A O 1
ATOM 3785 N N . ILE A 1 474 ? 5.540 -16.246 13.719 1.00 49.09 474 ILE A N 1
ATOM 3786 C CA . ILE A 1 474 ? 5.303 -14.993 14.452 1.00 49.09 474 ILE A CA 1
ATOM 3787 C C . ILE A 1 474 ? 3.815 -14.638 14.442 1.00 49.09 474 ILE A C 1
ATOM 3789 O O . ILE A 1 474 ? 3.269 -14.446 15.507 1.00 49.09 474 ILE A O 1
ATOM 3793 N N . CYS A 1 475 ? 3.104 -14.660 13.317 1.00 44.28 475 CYS A N 1
ATOM 3794 C CA . CYS A 1 475 ? 1.649 -14.487 13.241 1.00 44.28 475 CYS A CA 1
ATOM 3795 C C . CYS A 1 475 ? 0.890 -15.619 13.940 1.00 44.28 475 CYS A C 1
ATOM 3797 O O . CYS A 1 475 ? -0.118 -15.349 14.582 1.00 44.28 475 CYS A O 1
ATOM 3799 N N . SER A 1 476 ? 1.365 -16.871 13.892 1.00 50.22 476 SER A N 1
ATOM 3800 C CA . SER A 1 476 ? 0.772 -17.941 14.713 1.00 50.22 476 SER A CA 1
ATOM 3801 C C . SER A 1 476 ? 1.046 -17.720 16.198 1.00 50.22 476 SER A C 1
ATOM 3803 O O . SER A 1 476 ? 0.190 -18.057 16.999 1.00 50.22 476 SER A O 1
ATOM 3805 N N . VAL A 1 477 ? 2.185 -17.128 16.573 1.00 49.84 477 VAL A N 1
ATOM 3806 C CA . VAL A 1 477 ? 2.537 -16.735 17.946 1.00 49.84 477 VAL A CA 1
ATOM 3807 C C . VAL A 1 477 ? 1.784 -15.466 18.381 1.00 49.84 477 VAL A C 1
ATOM 3809 O O . VAL A 1 477 ? 1.395 -15.415 19.536 1.00 49.84 477 VAL A O 1
ATOM 3812 N N . LEU A 1 478 ? 1.484 -14.510 17.489 1.00 42.94 478 LEU A N 1
ATOM 3813 C CA . LEU A 1 478 ? 0.803 -13.223 17.736 1.00 42.94 478 LEU A CA 1
ATOM 3814 C C . LEU A 1 478 ? -0.732 -13.343 17.733 1.00 42.94 478 LEU A C 1
ATOM 3816 O O . LEU A 1 478 ? -1.402 -12.767 18.583 1.00 42.94 478 LEU A O 1
ATOM 3820 N N . VAL A 1 479 ? -1.318 -14.173 16.863 1.00 49.06 479 VAL A N 1
ATOM 3821 C CA . VAL A 1 479 ? -2.725 -14.594 17.016 1.00 49.06 479 VAL A CA 1
ATOM 3822 C C . VAL A 1 479 ? -2.866 -15.481 18.259 1.00 49.06 479 VAL A C 1
ATOM 3824 O O . VAL A 1 479 ? -3.896 -15.440 18.935 1.00 49.06 479 VAL A O 1
ATOM 3827 N N . MET A 1 480 ? -1.813 -16.227 18.618 1.00 52.53 480 MET A N 1
ATOM 3828 C CA . MET A 1 480 ? -1.722 -16.902 19.909 1.00 52.53 480 MET A CA 1
ATOM 3829 C C . MET A 1 480 ? -1.456 -15.949 21.076 1.00 52.53 480 MET A C 1
ATOM 3831 O O . MET A 1 480 ? -1.845 -16.335 22.156 1.00 52.53 480 MET A O 1
ATOM 3835 N N . THR A 1 481 ? -0.889 -14.741 20.970 1.00 59.28 481 THR A N 1
ATOM 3836 C CA . THR A 1 481 ? -0.626 -13.927 22.181 1.00 59.28 481 THR A CA 1
ATOM 3837 C C . THR A 1 481 ? -1.913 -13.379 22.781 1.00 59.28 481 THR A C 1
ATOM 3839 O O . THR A 1 481 ? -2.119 -13.536 23.979 1.00 59.28 481 THR A O 1
ATOM 3842 N N . LEU A 1 482 ? -2.830 -12.843 21.964 1.00 66.44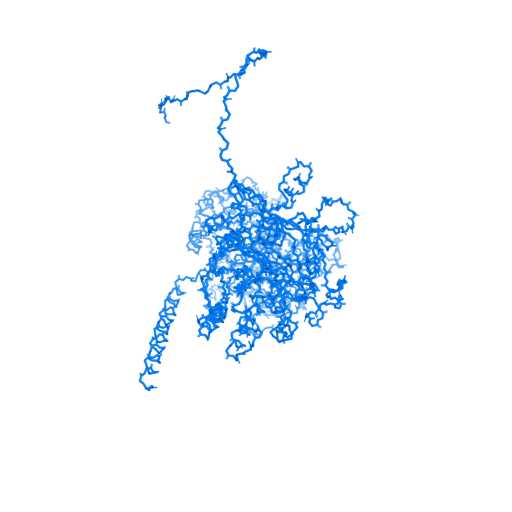 482 LEU A N 1
ATOM 3843 C CA . LEU A 1 482 ? -4.150 -12.407 22.442 1.00 66.44 482 LEU A CA 1
ATOM 3844 C C . LEU A 1 482 ? -4.963 -13.593 22.978 1.00 66.44 482 LEU A C 1
ATOM 3846 O O . LEU A 1 482 ? -5.514 -13.535 24.074 1.00 66.44 482 LEU A O 1
ATOM 3850 N N . LEU A 1 483 ? -5.046 -14.680 22.203 1.00 68.94 483 LEU A N 1
ATOM 3851 C CA . LEU A 1 483 ? -5.815 -15.859 22.600 1.00 68.94 483 LEU A CA 1
ATOM 3852 C C . LEU A 1 483 ? -5.200 -16.558 23.813 1.00 68.94 483 LEU A C 1
ATOM 3854 O O . LEU A 1 483 ? -5.943 -16.895 24.723 1.00 68.94 483 LEU A O 1
ATOM 3858 N N . LEU A 1 484 ? -3.880 -16.748 23.862 1.00 66.81 484 LEU A N 1
ATOM 3859 C CA . LEU A 1 484 ? -3.188 -17.303 25.024 1.00 66.81 484 LEU A CA 1
ATOM 3860 C C . LEU A 1 484 ? -3.352 -16.396 26.233 1.00 66.81 484 LEU A C 1
ATOM 3862 O O . LEU A 1 484 ? -3.670 -16.942 27.270 1.00 66.81 484 LEU A O 1
ATOM 3866 N N . ALA A 1 485 ? -3.217 -15.070 26.127 1.00 72.50 485 ALA A N 1
ATOM 3867 C CA . ALA A 1 485 ? -3.427 -14.174 27.267 1.00 72.50 485 ALA A CA 1
ATOM 3868 C C . ALA A 1 485 ? -4.853 -14.311 27.826 1.00 72.50 485 ALA A C 1
ATOM 3870 O O . ALA A 1 485 ? -5.040 -14.565 29.012 1.00 72.50 485 ALA A O 1
ATOM 3871 N N . LEU A 1 486 ? -5.875 -14.266 26.963 1.00 79.56 486 LEU A N 1
ATOM 3872 C CA . LEU A 1 486 ? -7.268 -14.436 27.393 1.00 79.56 486 LEU A CA 1
ATOM 3873 C C . LEU A 1 486 ? -7.558 -15.850 27.932 1.00 79.56 486 LEU A C 1
ATOM 3875 O O . LEU A 1 486 ? -8.311 -16.005 28.895 1.00 79.56 486 LEU A O 1
ATOM 3879 N N . PHE A 1 487 ? -6.980 -16.896 27.330 1.00 81.25 487 PHE A N 1
ATOM 3880 C CA . PHE A 1 487 ? -7.113 -18.274 27.814 1.00 81.25 487 PHE A CA 1
ATOM 3881 C C . PHE A 1 487 ? -6.300 -18.546 29.084 1.00 81.25 487 PHE A C 1
ATOM 3883 O O . PHE A 1 487 ? -6.714 -19.400 29.864 1.00 81.25 487 PHE A O 1
ATOM 3890 N N . ASP A 1 488 ? -5.187 -17.850 29.305 1.00 79.56 488 ASP A N 1
ATOM 3891 C CA . ASP A 1 488 ? -4.330 -17.973 30.485 1.00 79.56 488 ASP A CA 1
ATOM 3892 C C . ASP A 1 488 ? -4.976 -17.291 31.690 1.00 79.56 488 ASP A C 1
ATOM 3894 O O . ASP A 1 488 ? -5.127 -17.925 32.734 1.00 79.56 488 ASP A O 1
ATOM 3898 N N . VAL A 1 489 ? -5.519 -16.081 31.510 1.00 80.31 489 VAL A N 1
ATOM 3899 C CA . VAL A 1 489 ? -6.356 -15.417 32.522 1.00 80.31 489 VAL A CA 1
ATOM 3900 C C . VAL A 1 489 ? -7.572 -16.285 32.855 1.00 80.31 489 VAL A C 1
ATOM 3902 O O . VAL A 1 489 ? -7.832 -16.574 34.025 1.00 80.31 489 VAL A O 1
ATOM 3905 N N . ARG A 1 490 ? -8.271 -16.813 31.838 1.00 84.94 490 ARG A N 1
ATOM 3906 C CA . ARG A 1 490 ? -9.371 -17.768 32.054 1.00 84.94 490 ARG A CA 1
ATOM 3907 C C . ARG A 1 490 ? -8.913 -19.036 32.776 1.00 84.94 490 ARG A C 1
ATOM 3909 O O . ARG A 1 490 ? -9.645 -19.571 33.601 1.00 84.94 490 ARG A O 1
ATOM 3916 N N . GLY A 1 491 ? -7.737 -19.560 32.447 1.00 80.06 491 GLY A N 1
ATOM 3917 C CA . GLY A 1 491 ? -7.164 -20.743 33.086 1.00 80.06 491 GLY A CA 1
ATOM 3918 C C . GLY A 1 491 ? -6.794 -20.501 34.550 1.00 80.06 491 GLY A C 1
ATOM 3919 O O . GLY A 1 491 ? -6.955 -21.400 35.375 1.00 80.06 491 GLY A O 1
ATOM 3920 N N . SER A 1 492 ? -6.350 -19.286 34.868 1.00 87.56 492 SER A N 1
ATOM 3921 C CA . SER A 1 492 ? -5.956 -18.841 36.206 1.00 87.56 492 SER A CA 1
ATOM 3922 C C . SER A 1 492 ? -7.148 -18.486 37.097 1.00 87.56 492 SER A C 1
ATOM 3924 O O . SER A 1 492 ? -7.111 -18.772 38.295 1.00 87.56 492 SER A O 1
ATOM 3926 N N . CYS A 1 493 ? -8.219 -17.931 36.521 1.00 90.56 493 CYS A N 1
ATOM 3927 C CA . CYS A 1 493 ? -9.436 -17.515 37.222 1.00 90.56 493 CYS A CA 1
ATOM 3928 C C . CYS A 1 493 ? -10.726 -18.104 36.603 1.00 90.56 493 CYS A C 1
ATOM 3930 O O . CYS A 1 493 ? -11.656 -17.359 36.287 1.00 90.56 493 CYS A O 1
ATOM 3932 N N . PRO A 1 494 ? -10.852 -19.437 36.439 1.00 89.81 494 PRO A N 1
ATOM 3933 C CA . PRO A 1 494 ? -11.925 -20.046 35.643 1.00 89.81 494 PRO A CA 1
ATOM 3934 C C . PRO A 1 494 ? -13.324 -19.912 36.251 1.00 89.81 494 PRO A C 1
ATOM 3936 O O . PRO A 1 494 ? -14.306 -20.052 35.531 1.00 89.81 494 PRO A O 1
ATOM 3939 N N . TYR A 1 495 ? -13.418 -19.688 37.563 1.00 91.50 495 TYR A N 1
ATOM 3940 C CA . TYR A 1 495 ? -14.695 -19.579 38.275 1.00 91.50 495 TYR A CA 1
ATOM 3941 C C . TYR A 1 495 ? -15.300 -18.185 38.218 1.00 91.50 495 TYR A C 1
ATOM 3943 O O . TYR A 1 495 ? -16.494 -18.058 38.433 1.00 91.50 495 TYR A O 1
ATOM 3951 N N . ILE A 1 496 ? -14.480 -17.177 37.916 1.00 95.44 496 ILE A N 1
ATOM 3952 C CA . ILE A 1 496 ? -14.922 -15.789 37.832 1.00 95.44 496 ILE A CA 1
ATOM 3953 C C . ILE A 1 496 ? -14.766 -15.204 36.430 1.00 95.44 496 ILE A C 1
ATOM 3955 O O . ILE A 1 496 ? -14.892 -14.001 36.252 1.00 95.44 496 ILE A O 1
ATOM 3959 N N . THR A 1 497 ? -14.435 -16.033 35.429 1.00 96.25 497 THR A N 1
ATOM 3960 C CA . THR A 1 497 ? -14.241 -15.569 34.053 1.00 96.25 497 THR A CA 1
ATOM 3961 C C . THR A 1 497 ? -14.941 -16.423 33.008 1.00 96.25 497 THR A C 1
ATOM 3963 O O . THR A 1 497 ? -15.020 -17.651 33.103 1.00 96.25 497 THR A O 1
ATOM 3966 N N . ARG A 1 498 ? -15.382 -15.775 31.926 1.00 95.25 498 ARG A N 1
ATOM 3967 C CA . ARG A 1 498 ? -15.913 -16.449 30.736 1.00 95.25 498 ARG A CA 1
ATOM 3968 C C . ARG A 1 498 ? -15.418 -15.774 29.465 1.00 95.25 498 ARG A C 1
ATOM 3970 O O . ARG A 1 498 ? -15.684 -14.608 29.215 1.00 95.25 498 ARG A O 1
ATOM 3977 N N . LEU A 1 499 ? -14.749 -16.550 28.614 1.00 94.81 499 LEU A N 1
ATOM 3978 C CA . LEU A 1 499 ? -14.371 -16.117 27.268 1.00 94.81 499 LEU A CA 1
ATOM 3979 C C . LEU A 1 499 ? -15.457 -16.530 26.271 1.00 94.81 499 LEU A C 1
ATOM 3981 O O . LEU A 1 499 ? -15.771 -17.723 26.163 1.00 94.81 499 LEU A O 1
ATOM 3985 N N . TYR A 1 500 ? -15.995 -15.566 25.530 1.00 95.88 500 TYR A N 1
ATOM 3986 C CA . TYR A 1 500 ? -16.943 -15.795 24.440 1.00 95.88 500 TYR A CA 1
ATOM 3987 C C . TYR A 1 500 ? -16.637 -14.891 23.242 1.00 95.88 500 TYR A C 1
ATOM 3989 O O . TYR A 1 500 ? -15.748 -14.047 23.297 1.00 95.88 500 TYR A O 1
ATOM 3997 N N . SER A 1 501 ? -17.339 -15.100 22.127 1.00 96.56 501 SER A N 1
ATOM 3998 C CA . SER A 1 501 ? -17.218 -14.246 20.946 1.00 96.56 501 SER A CA 1
ATOM 3999 C C . SER A 1 501 ? -18.562 -13.629 20.585 1.00 96.56 501 SER A C 1
ATOM 4001 O O . SER A 1 501 ? -19.582 -14.315 20.632 1.00 96.56 501 SER A O 1
ATOM 4003 N N . ILE A 1 502 ? -18.547 -12.347 20.220 1.00 97.81 502 ILE A N 1
ATOM 4004 C CA . ILE A 1 502 ? -19.744 -11.586 19.820 1.00 97.81 502 ILE A CA 1
ATOM 4005 C C . ILE A 1 502 ? -20.003 -11.623 18.310 1.00 97.81 502 ILE A C 1
ATOM 4007 O O . ILE A 1 502 ? -21.038 -11.161 17.844 1.00 97.81 502 ILE A O 1
ATOM 4011 N N . GLY A 1 503 ? -19.070 -12.170 17.531 1.00 96.75 503 GLY A N 1
ATOM 4012 C CA . GLY A 1 503 ? -19.141 -12.189 16.077 1.00 96.75 503 GLY A CA 1
ATOM 4013 C C . GLY A 1 503 ? -17.765 -12.347 15.448 1.00 96.75 503 GLY A C 1
ATOM 4014 O O . GLY A 1 503 ? -16.780 -12.648 16.126 1.00 96.75 503 GLY A O 1
ATOM 4015 N N . ARG A 1 504 ? -17.698 -12.147 14.133 1.00 95.88 504 ARG A N 1
ATOM 4016 C CA . ARG A 1 504 ? -16.453 -12.233 13.369 1.00 95.88 504 ARG A CA 1
ATOM 4017 C C . ARG A 1 504 ? -16.217 -10.970 12.560 1.00 95.88 504 ARG A C 1
ATOM 4019 O O . ARG A 1 504 ? -17.173 -10.371 12.073 1.00 95.88 504 ARG A O 1
ATOM 4026 N N . SER A 1 505 ? -14.946 -10.625 12.405 1.00 96.38 505 SER A N 1
ATOM 4027 C CA . SER A 1 505 ? -14.492 -9.600 11.480 1.00 96.38 505 SER A CA 1
ATOM 4028 C C . SER A 1 505 ? -14.720 -10.029 10.033 1.00 96.38 505 SER A C 1
ATOM 4030 O O . SER A 1 505 ? -15.043 -11.192 9.753 1.00 96.38 505 SER A O 1
ATOM 4032 N N . VAL A 1 506 ? -14.513 -9.112 9.094 1.00 94.31 506 VAL A N 1
ATOM 4033 C CA . VAL A 1 506 ? -14.631 -9.394 7.656 1.00 94.31 506 VAL A CA 1
ATOM 4034 C C . VAL A 1 506 ? -13.689 -10.524 7.210 1.00 94.31 506 VAL A C 1
ATOM 4036 O O . VAL A 1 506 ? -14.091 -11.371 6.413 1.00 94.31 506 VAL A O 1
ATOM 4039 N N . GLN A 1 507 ? -12.465 -10.606 7.745 1.00 92.81 507 GLN A N 1
ATOM 4040 C CA . GLN A 1 507 ? -11.539 -11.720 7.472 1.00 92.81 507 GLN A CA 1
ATOM 4041 C C . GLN A 1 507 ? -11.811 -12.974 8.323 1.00 92.81 507 GLN A C 1
ATOM 4043 O O . GLN A 1 507 ? -11.054 -13.943 8.267 1.00 92.81 507 GLN A O 1
ATOM 4048 N N . GLY A 1 508 ? -12.895 -12.993 9.101 1.00 93.19 508 GLY A N 1
ATOM 4049 C CA . GLY A 1 508 ? -13.336 -14.161 9.858 1.00 93.19 508 GLY A CA 1
ATOM 4050 C C . GLY A 1 508 ? -12.673 -14.338 11.227 1.00 93.19 508 GLY A C 1
ATOM 4051 O O . GLY A 1 508 ? -12.834 -15.407 11.821 1.00 93.19 508 GLY A O 1
ATOM 4052 N N . ARG A 1 509 ? -11.957 -13.333 11.753 1.00 92.12 509 ARG A N 1
ATOM 4053 C CA . ARG A 1 509 ? -11.381 -13.380 13.110 1.00 92.12 509 ARG A CA 1
ATOM 4054 C C . ARG A 1 509 ? -12.480 -13.171 14.142 1.00 92.12 509 ARG A C 1
ATOM 4056 O O . ARG A 1 509 ? -13.316 -12.291 13.986 1.00 92.12 509 ARG A O 1
ATOM 4063 N N . ASN A 1 510 ? -12.496 -13.977 15.197 1.00 94.06 510 ASN A N 1
ATOM 4064 C CA . ASN A 1 510 ? -13.480 -13.822 16.267 1.00 94.06 510 ASN A CA 1
ATOM 4065 C C . ASN A 1 510 ? -13.218 -12.527 17.054 1.00 94.06 510 ASN A C 1
ATOM 4067 O O . ASN A 1 510 ? -12.084 -12.260 17.450 1.00 94.06 510 ASN A O 1
ATOM 4071 N N . LEU A 1 511 ? -14.279 -11.769 17.329 1.00 96.62 511 LEU A N 1
ATOM 4072 C CA . LEU A 1 511 ? -14.260 -10.642 18.261 1.00 96.62 511 LEU A CA 1
ATOM 4073 C C . LEU A 1 511 ? -14.496 -11.225 19.653 1.00 96.62 511 LEU A C 1
ATOM 4075 O O . LEU A 1 511 ? -15.619 -11.638 19.962 1.00 96.62 511 LEU A O 1
ATOM 4079 N N . TYR A 1 512 ? -13.424 -11.374 20.430 1.00 96.56 512 TYR A N 1
ATOM 4080 C CA . TYR A 1 512 ? -13.460 -12.024 21.738 1.00 96.56 512 TYR A CA 1
ATOM 4081 C C . TYR A 1 512 ? -13.766 -11.037 22.854 1.00 96.56 512 TYR A C 1
ATOM 4083 O O . TYR A 1 512 ? -13.178 -9.961 22.918 1.00 96.56 512 TYR A O 1
ATOM 4091 N N . VAL A 1 513 ? -14.637 -11.465 23.761 1.00 98.00 513 VAL A N 1
ATOM 4092 C CA . VAL A 1 513 ? -14.962 -10.760 24.995 1.00 98.00 513 VAL A CA 1
ATOM 4093 C C . VAL A 1 513 ? -14.593 -11.650 26.169 1.00 98.00 513 VAL A C 1
ATOM 4095 O O . VAL A 1 513 ? -15.006 -12.815 26.219 1.00 98.00 513 VAL A O 1
ATOM 4098 N N . LEU A 1 514 ? -13.826 -11.099 27.105 1.00 97.56 514 LEU A N 1
ATOM 4099 C CA . LEU A 1 514 ? -13.582 -11.713 28.401 1.00 97.56 514 LEU A CA 1
ATOM 4100 C C . LEU A 1 514 ? -14.484 -11.052 29.435 1.00 97.56 514 LEU A C 1
ATOM 4102 O O . LEU A 1 514 ? -14.456 -9.841 29.628 1.00 97.56 514 LEU A O 1
ATOM 4106 N N . GLU A 1 515 ? -15.310 -11.871 30.056 1.00 97.81 515 GLU A N 1
ATOM 4107 C CA . GLU A 1 515 ? -16.236 -11.481 31.105 1.00 97.81 515 GLU A CA 1
ATOM 4108 C C . GLU A 1 515 ? -15.654 -11.819 32.473 1.00 97.81 515 GLU A C 1
ATOM 4110 O O . GLU A 1 515 ? -15.101 -12.911 32.613 1.00 97.81 515 GLU A O 1
ATOM 4115 N N . PHE A 1 516 ? -15.828 -10.924 33.447 1.00 98.19 516 PHE A N 1
ATOM 4116 C CA . PHE A 1 516 ? -15.603 -11.150 34.873 1.00 98.19 516 PHE A CA 1
ATOM 4117 C C . PHE A 1 516 ? -16.913 -10.979 35.650 1.00 98.19 516 PHE A C 1
ATOM 4119 O O . PHE A 1 516 ? -17.624 -10.002 35.434 1.00 98.19 516 PHE A O 1
ATOM 4126 N N . SER A 1 517 ? -17.221 -11.938 36.519 1.00 96.62 517 SER A N 1
ATOM 4127 C CA . SER A 1 517 ? -18.355 -11.953 37.461 1.00 96.62 517 SER A CA 1
ATOM 4128 C C . SER A 1 517 ? -18.156 -13.142 38.408 1.00 96.62 517 SER A C 1
ATOM 4130 O O . SER A 1 517 ? -17.418 -14.064 38.066 1.00 96.62 517 SER A O 1
ATOM 4132 N N . ASP A 1 518 ? -18.774 -13.166 39.579 1.00 94.44 518 ASP A N 1
ATOM 4133 C CA . ASP A 1 518 ? -18.847 -14.355 40.438 1.00 94.44 518 ASP A CA 1
ATOM 4134 C C . ASP A 1 518 ? -19.777 -15.463 39.909 1.00 94.44 518 ASP A C 1
ATOM 4136 O O . ASP A 1 518 ? -19.546 -16.635 40.227 1.00 94.44 518 ASP A O 1
ATOM 4140 N N . SER A 1 519 ? -20.705 -15.139 38.999 1.00 94.69 519 SER A N 1
ATOM 4141 C CA . SER A 1 519 ? -21.518 -16.101 38.234 1.00 94.69 519 SER A CA 1
ATOM 4142 C C . SER A 1 519 ? -21.395 -15.936 36.706 1.00 94.69 519 SER A C 1
ATOM 4144 O O . SER A 1 519 ? -22.376 -15.628 36.016 1.00 94.69 519 SER A O 1
ATOM 4146 N N . PRO A 1 520 ? -20.225 -16.226 36.095 1.00 93.88 520 PRO A N 1
ATOM 4147 C CA . PRO A 1 520 ? -20.004 -15.966 34.676 1.00 93.88 520 PRO A CA 1
ATOM 4148 C C . PRO A 1 520 ? -21.021 -16.641 33.745 1.00 93.88 520 PRO A C 1
ATOM 4150 O O . PRO A 1 520 ? -21.201 -17.861 33.718 1.00 93.88 520 PRO A O 1
ATOM 4153 N N . GLY A 1 521 ? -21.606 -15.837 32.868 1.00 92.38 521 GLY A N 1
ATOM 4154 C CA . GLY A 1 521 ? -22.566 -16.215 31.842 1.00 92.38 521 GLY A CA 1
ATOM 4155 C C . GLY A 1 521 ? -24.026 -16.129 32.259 1.00 92.38 521 GLY A C 1
ATOM 4156 O O . GLY A 1 521 ? -24.885 -16.373 31.408 1.00 92.38 521 GLY A O 1
ATOM 4157 N N . ILE A 1 522 ? -24.298 -15.772 33.511 1.00 91.81 522 ILE A N 1
ATOM 4158 C CA . ILE A 1 522 ? -25.635 -15.571 34.060 1.00 91.81 522 ILE A CA 1
ATOM 4159 C C . ILE A 1 522 ? -25.718 -14.113 34.506 1.00 91.81 522 ILE A C 1
ATOM 4161 O O . ILE A 1 522 ? -24.785 -13.591 35.097 1.00 91.81 522 ILE A O 1
ATOM 4165 N N . HIS A 1 523 ? -26.818 -13.448 34.167 1.00 91.56 523 HIS A N 1
ATOM 4166 C CA . HIS A 1 523 ? -27.106 -12.130 34.713 1.00 91.56 523 HIS A CA 1
ATOM 4167 C C . HIS A 1 523 ? -27.813 -12.302 36.059 1.00 91.56 523 HIS A C 1
ATOM 4169 O O . HIS A 1 523 ? -28.853 -12.969 36.116 1.00 91.56 523 HIS A O 1
ATOM 4175 N N . GLU A 1 524 ? -27.272 -11.700 37.113 1.00 93.88 524 GLU A N 1
ATOM 4176 C CA . GLU A 1 524 ? -27.904 -11.653 38.427 1.00 93.88 524 GLU A CA 1
ATOM 4177 C C . GLU A 1 524 ? -28.668 -10.327 38.578 1.00 93.88 524 GLU A C 1
ATOM 4179 O O . GLU A 1 524 ? -28.109 -9.254 38.343 1.00 93.88 524 GLU A O 1
ATOM 4184 N N . PRO A 1 525 ? -29.964 -10.352 38.942 1.00 92.25 525 PRO A N 1
ATOM 4185 C CA . PRO A 1 525 ? -30.726 -9.120 39.105 1.00 92.25 525 PRO A CA 1
ATOM 4186 C C . PRO A 1 525 ? -30.048 -8.181 40.105 1.00 92.25 525 PRO A C 1
ATOM 4188 O O . PRO A 1 525 ? -29.692 -8.618 41.195 1.00 92.25 525 PRO A O 1
ATOM 4191 N N . MET A 1 526 ? -29.995 -6.883 39.784 1.00 93.31 526 MET A N 1
ATOM 4192 C CA . MET A 1 526 ? -29.332 -5.828 40.580 1.00 93.31 526 MET A CA 1
ATOM 4193 C C . MET A 1 526 ? -27.801 -5.751 40.451 1.00 93.31 526 MET A C 1
ATOM 4195 O O . MET A 1 526 ? -27.200 -4.850 41.058 1.00 93.31 526 MET A O 1
ATOM 4199 N N . GLU A 1 527 ? -27.192 -6.601 39.625 1.00 95.31 527 GLU A N 1
ATOM 4200 C CA . GLU A 1 527 ? -25.800 -6.469 39.188 1.00 95.31 527 GLU A CA 1
ATOM 4201 C C . GLU A 1 527 ? -25.736 -5.802 37.808 1.00 95.31 527 GLU A C 1
ATOM 4203 O O . GLU A 1 527 ? -26.286 -6.319 36.831 1.00 95.31 527 GLU A O 1
ATOM 4208 N N . PRO A 1 528 ? -25.119 -4.614 37.696 1.00 96.62 528 PRO A N 1
ATOM 4209 C CA . PRO A 1 528 ? -25.060 -3.900 36.437 1.00 96.62 528 PRO A CA 1
ATOM 4210 C C . PRO A 1 528 ? -24.021 -4.504 35.484 1.00 96.62 528 PRO A C 1
ATOM 4212 O O . PRO A 1 528 ? -22.959 -4.988 35.885 1.00 96.62 528 PRO A O 1
ATOM 4215 N N . GLU A 1 529 ? -24.315 -4.391 34.191 1.00 97.62 529 GLU A N 1
ATOM 4216 C CA . GLU A 1 529 ? -23.432 -4.822 33.108 1.00 97.62 529 GLU A CA 1
ATOM 4217 C C . GLU A 1 529 ? -22.525 -3.651 32.682 1.00 97.62 529 GLU A C 1
ATOM 4219 O O . GLU A 1 529 ? -22.997 -2.607 32.210 1.00 97.62 529 GLU A O 1
ATOM 4224 N N . PHE A 1 530 ? -21.213 -3.827 32.815 1.00 98.69 530 PHE A N 1
ATOM 4225 C CA . PHE A 1 530 ? -20.185 -2.876 32.388 1.00 98.69 530 PHE A CA 1
ATOM 4226 C C . PHE A 1 530 ? -19.484 -3.375 31.120 1.00 98.69 530 PHE A C 1
ATOM 4228 O O . PHE A 1 530 ? -19.241 -4.578 30.985 1.00 98.69 530 PHE A O 1
ATOM 4235 N N . LYS A 1 531 ? -19.064 -2.476 30.215 1.00 98.50 531 LYS A N 1
ATOM 4236 C CA . LYS A 1 531 ? -18.128 -2.862 29.142 1.00 98.50 531 LYS A CA 1
ATOM 4237 C C . LYS A 1 531 ? -16.994 -1.875 28.882 1.00 98.50 531 LYS A C 1
ATOM 4239 O O . LYS A 1 531 ? -17.188 -0.668 28.860 1.00 98.50 531 LYS A O 1
ATOM 4244 N N . TYR A 1 532 ? -15.830 -2.412 28.537 1.00 98.88 532 TYR A N 1
ATOM 4245 C CA . TYR A 1 532 ? -14.820 -1.672 27.789 1.00 98.88 532 TYR A CA 1
ATOM 4246 C C . TYR A 1 532 ? -14.678 -2.235 26.383 1.00 98.88 532 TYR A C 1
ATOM 4248 O O . TYR A 1 532 ? -14.635 -3.452 26.180 1.00 98.88 532 TYR A O 1
ATOM 4256 N N . VAL A 1 533 ? -14.547 -1.332 25.418 1.00 98.75 533 VAL A N 1
ATOM 4257 C CA . VAL A 1 533 ? -14.235 -1.657 24.027 1.00 98.75 533 VAL A CA 1
ATOM 4258 C C . VAL A 1 533 ? -12.939 -0.963 23.655 1.00 98.75 533 VAL A C 1
ATOM 4260 O O . VAL A 1 533 ? -12.749 0.206 23.967 1.00 98.75 533 VAL A O 1
ATOM 4263 N N . ALA A 1 534 ? -12.034 -1.673 22.994 1.00 98.31 534 ALA A N 1
ATOM 4264 C CA . ALA A 1 534 ? -10.787 -1.097 22.523 1.00 98.31 534 ALA A CA 1
ATOM 4265 C C . ALA A 1 534 ? -10.519 -1.432 21.061 1.00 98.31 534 ALA A C 1
ATOM 4267 O O . ALA A 1 534 ? -11.098 -2.360 20.478 1.00 98.31 534 ALA A O 1
ATOM 4268 N N . ASN A 1 535 ? -9.588 -0.669 20.481 1.00 96.19 535 ASN A N 1
ATOM 4269 C CA . ASN A 1 535 ? -8.999 -0.968 19.182 1.00 96.19 535 ASN A CA 1
ATOM 4270 C C . ASN A 1 535 ? -10.075 -1.106 18.089 1.00 96.19 535 ASN A C 1
ATOM 4272 O O . ASN A 1 535 ? -10.023 -1.990 17.234 1.00 96.19 535 ASN A O 1
ATOM 4276 N N . MET A 1 536 ? -11.082 -0.219 18.126 1.00 97.31 536 MET A N 1
ATOM 4277 C CA . MET A 1 536 ? -12.032 -0.055 17.018 1.00 97.31 536 MET A CA 1
ATOM 4278 C C . MET A 1 536 ? -11.346 0.544 15.786 1.00 97.31 536 MET A C 1
ATOM 4280 O O . MET A 1 536 ? -11.712 0.239 14.652 1.00 97.31 536 MET A O 1
ATOM 4284 N N . HIS A 1 537 ? -10.313 1.360 16.011 1.00 97.00 537 HIS A N 1
ATOM 4285 C CA . HIS A 1 537 ? -9.284 1.609 15.018 1.00 97.00 537 HIS A CA 1
ATOM 4286 C C . HIS A 1 537 ? -8.139 0.637 15.264 1.00 97.00 537 HIS A C 1
ATOM 4288 O O . HIS A 1 537 ? -7.535 0.650 16.334 1.00 97.00 537 HIS A O 1
ATOM 4294 N N . GLY A 1 538 ? -7.831 -0.197 14.273 1.00 93.50 538 GLY A N 1
ATOM 4295 C CA . GLY A 1 538 ? -6.866 -1.281 14.437 1.00 93.50 538 GLY A CA 1
ATOM 4296 C C . GLY A 1 538 ? -5.448 -0.799 14.755 1.00 93.50 538 GLY A C 1
ATOM 4297 O O . GLY A 1 538 ? -4.703 -1.484 15.449 1.00 93.50 538 GLY A O 1
ATOM 4298 N N . ASN A 1 539 ? -5.096 0.412 14.327 1.00 92.50 539 ASN A N 1
ATOM 4299 C CA . ASN A 1 539 ? -3.792 1.019 14.574 1.00 92.50 539 ASN A CA 1
ATOM 4300 C C . ASN A 1 539 ? -3.672 1.807 15.881 1.00 92.50 539 ASN A C 1
ATOM 4302 O O . ASN A 1 539 ? -2.598 2.327 16.164 1.00 92.50 539 ASN A O 1
ATOM 4306 N N . GLU A 1 540 ? -4.749 1.895 16.660 1.00 94.81 540 GLU A N 1
ATOM 4307 C CA . GLU A 1 540 ? -4.769 2.465 18.007 1.00 94.81 540 GLU A CA 1
ATOM 4308 C C . GLU A 1 540 ? -4.688 1.296 18.996 1.00 94.81 540 GLU A C 1
ATOM 4310 O O . GLU A 1 540 ? -5.693 0.693 19.378 1.00 94.81 540 GLU A O 1
ATOM 4315 N N . VAL A 1 541 ? -3.454 0.895 19.307 1.00 92.56 541 VAL A N 1
ATOM 4316 C CA . VAL A 1 541 ? -3.131 -0.395 19.937 1.00 92.56 541 VAL A CA 1
ATOM 4317 C C . VAL A 1 541 ? -3.085 -0.326 21.453 1.00 92.56 541 VAL A C 1
ATOM 4319 O O . VAL A 1 541 ? -3.395 -1.318 22.104 1.00 92.56 541 VAL A O 1
ATOM 4322 N N . LEU A 1 542 ? -2.773 0.833 22.035 1.00 94.75 542 LEU A N 1
ATOM 4323 C CA . LEU A 1 542 ? -2.613 0.940 23.484 1.00 94.75 542 LEU A CA 1
ATOM 4324 C C . LEU A 1 542 ? -3.852 0.446 24.250 1.00 94.75 542 LEU A C 1
ATOM 4326 O O . LEU A 1 542 ? -3.721 -0.353 25.170 1.00 94.75 542 LEU A O 1
ATOM 4330 N N . GLY A 1 543 ? -5.058 0.843 23.830 1.00 96.56 543 GLY A N 1
ATOM 4331 C CA . GLY A 1 543 ? -6.298 0.395 24.471 1.00 96.56 543 GLY A CA 1
ATOM 4332 C C . GLY A 1 543 ? -6.458 -1.130 24.489 1.00 96.56 543 GLY A C 1
ATOM 4333 O O . GLY A 1 543 ? -6.942 -1.682 25.473 1.00 96.56 543 GLY A O 1
ATOM 4334 N N . ARG A 1 544 ? -6.017 -1.822 23.429 1.00 94.56 544 ARG A N 1
ATOM 4335 C CA . ARG A 1 544 ? -6.046 -3.291 23.355 1.00 94.56 544 ARG A CA 1
ATOM 4336 C C . ARG A 1 544 ? -5.159 -3.907 24.427 1.00 94.56 544 ARG A C 1
ATOM 4338 O O . ARG A 1 544 ? -5.622 -4.777 25.158 1.00 94.56 544 ARG A O 1
ATOM 4345 N N . GLU A 1 545 ? -3.916 -3.444 24.524 1.00 94.19 545 GLU A N 1
ATOM 4346 C CA . GLU A 1 545 ? -2.945 -3.960 25.493 1.00 94.19 545 GLU A CA 1
ATOM 4347 C C . GLU A 1 545 ? -3.369 -3.637 26.932 1.00 94.19 545 GLU A C 1
ATOM 4349 O O . GLU A 1 545 ? -3.324 -4.507 27.797 1.00 94.19 545 GLU A O 1
ATOM 4354 N N . LEU A 1 546 ? -3.899 -2.434 27.180 1.00 96.94 546 LEU A N 1
ATOM 4355 C CA . LEU A 1 546 ? -4.420 -2.049 28.495 1.00 96.94 546 LEU A CA 1
ATOM 4356 C C . LEU A 1 546 ? -5.586 -2.932 28.951 1.00 96.94 546 LEU A C 1
ATOM 4358 O O . LEU A 1 546 ? -5.653 -3.262 30.131 1.00 96.94 546 LEU A O 1
ATOM 4362 N N . LEU A 1 547 ? -6.487 -3.350 28.053 1.00 97.94 547 LEU A N 1
ATOM 4363 C CA . LEU A 1 547 ? -7.575 -4.262 28.428 1.00 97.94 547 LEU A CA 1
ATOM 4364 C C . LEU A 1 547 ? -7.092 -5.681 28.736 1.00 97.94 547 LEU A C 1
ATOM 4366 O O . LEU A 1 547 ? -7.686 -6.347 29.583 1.00 97.94 547 LEU A O 1
ATOM 4370 N N . LEU A 1 548 ? -6.019 -6.143 28.092 1.00 94.50 548 LEU A N 1
ATOM 4371 C CA . LEU A 1 548 ? -5.398 -7.425 28.433 1.00 94.50 548 LEU A CA 1
ATOM 4372 C C . LEU A 1 548 ? -4.686 -7.355 29.780 1.00 94.50 548 LEU A C 1
ATOM 4374 O O . LEU A 1 548 ? -4.875 -8.237 30.615 1.00 94.50 548 LEU A O 1
ATOM 4378 N N . GLN A 1 549 ? -3.945 -6.276 30.021 1.00 94.12 549 GLN A N 1
ATOM 4379 C CA . GLN A 1 549 ? -3.273 -6.045 31.294 1.00 94.12 549 GLN A CA 1
ATOM 4380 C C . GLN A 1 549 ? -4.277 -5.848 32.441 1.00 94.12 549 GLN A C 1
ATOM 4382 O O . GLN A 1 549 ? -4.055 -6.330 33.548 1.00 94.12 549 GLN A O 1
ATOM 4387 N N . LEU A 1 550 ? -5.418 -5.201 32.172 1.00 97.94 550 LEU A N 1
ATOM 4388 C CA . LEU A 1 550 ? -6.522 -5.073 33.122 1.00 97.94 550 LEU A CA 1
ATOM 4389 C C . LEU A 1 550 ? -7.142 -6.427 33.454 1.00 97.94 550 LEU A C 1
ATOM 4391 O O . LEU A 1 550 ? -7.402 -6.693 34.622 1.00 97.94 550 LEU A O 1
ATOM 4395 N N . ALA A 1 551 ? -7.356 -7.290 32.459 1.00 97.25 551 ALA A N 1
ATOM 4396 C CA . ALA A 1 551 ? -7.863 -8.637 32.699 1.00 97.25 551 ALA A CA 1
ATOM 4397 C C . ALA A 1 551 ? -6.933 -9.446 33.619 1.00 97.25 551 ALA A C 1
ATOM 4399 O O . ALA A 1 551 ? -7.401 -10.093 34.556 1.00 97.25 551 ALA A O 1
ATOM 4400 N N . ASP A 1 552 ? -5.626 -9.384 33.370 1.00 94.06 552 ASP A N 1
ATOM 4401 C CA . ASP A 1 552 ? -4.624 -10.044 34.206 1.00 94.06 552 ASP A CA 1
ATOM 4402 C C . ASP A 1 552 ? -4.629 -9.479 35.634 1.00 94.06 552 ASP A C 1
ATOM 4404 O O . ASP A 1 552 ? -4.838 -10.217 36.596 1.00 94.06 552 ASP A O 1
ATOM 4408 N N . PHE A 1 553 ? -4.569 -8.150 35.768 1.00 96.62 553 PHE A N 1
ATOM 4409 C CA . PHE A 1 553 ? -4.632 -7.448 37.051 1.00 96.62 553 PHE A CA 1
ATOM 4410 C C . PHE A 1 553 ? -5.883 -7.796 37.871 1.00 96.62 553 PHE A C 1
ATOM 4412 O O . PHE A 1 553 ? -5.775 -8.078 39.064 1.00 96.62 553 PHE A O 1
ATOM 4419 N N . LEU A 1 554 ? -7.069 -7.818 37.252 1.00 97.75 554 LEU A N 1
ATOM 4420 C CA . LEU A 1 554 ? -8.314 -8.188 37.934 1.00 97.75 554 LEU A CA 1
ATOM 4421 C C . LEU A 1 554 ? -8.252 -9.626 38.472 1.00 97.75 554 LEU A C 1
ATOM 4423 O O . LEU A 1 554 ? -8.666 -9.880 39.603 1.00 97.75 554 LEU A O 1
ATOM 4427 N N . CYS A 1 555 ? -7.706 -10.563 37.692 1.00 96.12 555 CYS A N 1
ATOM 4428 C CA . CYS A 1 555 ? -7.536 -11.952 38.115 1.00 96.12 555 CYS A CA 1
ATOM 4429 C C . CYS A 1 555 ? -6.496 -12.096 39.240 1.00 96.12 555 CYS A C 1
ATOM 4431 O O . CYS A 1 555 ? -6.759 -12.780 40.234 1.00 96.12 555 CYS A O 1
ATOM 4433 N N . GLU A 1 556 ? -5.331 -11.458 39.118 1.00 95.00 556 GLU A N 1
ATOM 4434 C CA . GLU A 1 556 ? -4.272 -11.510 40.132 1.00 95.00 556 GLU A CA 1
ATOM 4435 C C . GLU A 1 556 ? -4.731 -10.916 41.466 1.00 95.00 556 GLU A C 1
ATOM 4437 O O . GLU A 1 556 ? -4.620 -11.568 42.508 1.00 95.00 556 GLU A O 1
ATOM 4442 N N . GLU A 1 557 ? -5.321 -9.721 41.445 1.00 97.38 557 GLU A N 1
ATOM 4443 C CA . GLU A 1 557 ? -5.784 -9.040 42.656 1.00 97.38 557 GLU A CA 1
ATOM 4444 C C . GLU A 1 557 ? -6.952 -9.775 43.323 1.00 97.38 557 GLU A C 1
ATOM 4446 O O . GLU A 1 557 ? -6.993 -9.875 44.553 1.00 97.38 557 GLU A O 1
ATOM 4451 N N . TYR A 1 558 ? -7.857 -10.374 42.541 1.00 96.44 558 TYR A N 1
ATOM 4452 C CA . TYR A 1 558 ? -8.894 -11.257 43.080 1.00 96.44 558 TYR A CA 1
ATOM 4453 C C . TYR A 1 558 ? -8.283 -12.464 43.802 1.00 96.44 558 TYR A C 1
ATOM 4455 O O . TYR A 1 558 ? -8.665 -12.796 44.926 1.00 96.44 558 TYR A O 1
ATOM 4463 N N . ARG A 1 559 ? -7.280 -13.113 43.197 1.00 95.38 559 ARG A N 1
ATOM 4464 C CA . ARG A 1 559 ? -6.584 -14.264 43.800 1.00 95.38 559 ARG A CA 1
ATOM 4465 C C . ARG A 1 559 ? -5.788 -13.893 45.047 1.00 95.38 559 ARG A C 1
ATOM 4467 O O . ARG A 1 559 ? -5.646 -14.734 45.936 1.00 95.38 559 ARG A O 1
ATOM 4474 N N . HIS A 1 560 ? -5.281 -12.667 45.122 1.00 95.94 560 HIS A N 1
ATOM 4475 C CA . HIS A 1 560 ? -4.631 -12.123 46.314 1.00 95.94 560 HIS A CA 1
ATOM 4476 C C . HIS A 1 560 ? -5.622 -11.670 47.397 1.00 95.94 560 HIS A C 1
ATOM 4478 O O . HIS A 1 560 ? -5.197 -11.345 48.505 1.00 95.94 560 HIS A O 1
ATOM 4484 N N . GLY A 1 561 ? -6.930 -11.692 47.121 1.00 95.06 561 GLY A N 1
ATOM 4485 C CA . GLY A 1 561 ? -7.962 -11.283 48.070 1.00 95.06 561 GLY A CA 1
ATOM 4486 C C . GLY A 1 561 ? -8.024 -9.770 48.274 1.00 95.06 561 GLY A C 1
ATOM 4487 O O . GLY A 1 561 ? -8.399 -9.314 49.356 1.00 95.06 561 GLY A O 1
ATOM 4488 N N . ASN A 1 562 ? -7.645 -8.979 47.264 1.00 97.69 562 ASN A N 1
ATOM 4489 C CA . ASN A 1 562 ? -7.842 -7.535 47.289 1.00 97.69 562 ASN A CA 1
ATOM 4490 C C . ASN A 1 562 ? -9.345 -7.237 47.381 1.00 97.69 562 ASN A C 1
ATOM 4492 O O . ASN A 1 562 ? -10.105 -7.564 46.468 1.00 97.69 562 ASN A O 1
ATOM 4496 N N . GLN A 1 563 ? -9.775 -6.618 48.484 1.00 97.50 563 GLN A N 1
ATOM 4497 C CA . GLN A 1 563 ? -11.196 -6.393 48.755 1.00 97.50 563 GLN A CA 1
ATOM 4498 C C . GLN A 1 563 ? -11.870 -5.507 47.706 1.00 97.50 563 GLN A C 1
ATOM 4500 O O . GLN A 1 563 ? -12.988 -5.815 47.312 1.00 97.50 563 GLN A O 1
ATOM 4505 N N . ARG A 1 564 ? -11.179 -4.474 47.203 1.00 96.50 564 ARG A N 1
ATOM 4506 C CA . ARG A 1 564 ? -11.713 -3.559 46.182 1.00 96.50 564 ARG A CA 1
ATOM 4507 C C . ARG A 1 564 ? -12.067 -4.316 44.903 1.00 96.50 564 ARG A C 1
ATOM 4509 O O . ARG A 1 564 ? -13.180 -4.208 44.409 1.00 96.50 564 ARG A O 1
ATOM 4516 N N . ILE A 1 565 ? -11.138 -5.133 44.405 1.00 98.00 565 ILE A N 1
ATOM 4517 C CA . ILE A 1 565 ? -11.331 -5.907 43.168 1.00 98.00 565 ILE A CA 1
ATOM 4518 C C . ILE A 1 565 ? -12.298 -7.077 43.373 1.00 98.00 565 ILE A C 1
ATOM 4520 O O . ILE A 1 565 ? -13.108 -7.363 42.497 1.00 98.00 565 ILE A O 1
ATOM 4524 N N . THR A 1 566 ? -12.247 -7.730 44.537 1.00 97.25 566 THR A N 1
ATOM 4525 C CA . THR A 1 566 ? -13.174 -8.819 44.881 1.00 97.25 566 THR A CA 1
ATOM 4526 C C . THR A 1 566 ? -14.614 -8.322 44.888 1.00 97.25 566 THR A C 1
ATOM 4528 O O . THR A 1 566 ? -15.453 -8.914 44.218 1.00 97.25 566 THR A O 1
ATOM 4531 N N . GLN A 1 567 ? -14.880 -7.210 45.579 1.00 95.94 567 GLN A N 1
ATOM 4532 C CA . GLN A 1 567 ? -16.204 -6.597 45.616 1.00 95.94 567 GLN A CA 1
ATOM 4533 C C . GLN A 1 567 ? -16.643 -6.149 44.217 1.00 95.94 567 GLN A C 1
ATOM 4535 O O . GLN A 1 567 ? -17.757 -6.449 43.806 1.00 95.94 567 GLN A O 1
ATOM 4540 N N . LEU A 1 568 ? -15.747 -5.524 43.443 1.00 96.94 568 LEU A N 1
ATOM 4541 C CA . LEU A 1 568 ? -16.069 -5.082 42.088 1.00 96.94 568 LEU A CA 1
ATOM 4542 C C . LEU A 1 568 ? -16.528 -6.236 41.184 1.00 96.94 568 LEU A C 1
ATOM 4544 O O . LEU A 1 568 ? -17.486 -6.063 40.441 1.00 96.94 568 LEU A O 1
ATOM 4548 N N . ILE A 1 569 ? -15.876 -7.403 41.263 1.00 97.50 569 ILE A N 1
ATOM 4549 C CA . ILE A 1 569 ? -16.225 -8.600 40.476 1.00 97.50 569 ILE A CA 1
ATOM 4550 C C . ILE A 1 569 ? -17.501 -9.285 40.988 1.00 97.50 569 ILE A C 1
ATOM 4552 O O . ILE A 1 569 ? -18.218 -9.868 40.185 1.00 97.50 569 ILE A O 1
ATOM 4556 N N . HIS A 1 570 ? -17.780 -9.239 42.294 1.00 96.06 570 HIS A N 1
ATOM 4557 C CA . HIS A 1 570 ? -19.001 -9.819 42.886 1.00 96.06 570 HIS A CA 1
ATOM 4558 C C . HIS A 1 570 ? -20.237 -8.949 42.677 1.00 96.06 570 HIS A C 1
ATOM 4560 O O . HIS A 1 570 ? -21.351 -9.431 42.761 1.00 96.06 570 HIS A O 1
ATOM 4566 N N . GLU A 1 571 ? -20.055 -7.649 42.462 1.00 95.38 571 GLU A N 1
ATOM 4567 C CA . GLU A 1 571 ? -21.176 -6.716 42.334 1.00 95.38 571 GLU A CA 1
ATOM 4568 C C . GLU A 1 571 ? -21.362 -6.224 40.900 1.00 95.38 571 GLU A C 1
ATOM 4570 O O . GLU A 1 571 ? -22.335 -5.526 40.628 1.00 95.38 571 GLU A O 1
ATOM 4575 N N . THR A 1 572 ? -20.445 -6.546 39.983 1.00 96.94 572 THR A N 1
ATOM 4576 C CA . THR A 1 572 ? -20.445 -6.039 38.604 1.00 96.94 572 THR A CA 1
ATOM 4577 C C . THR A 1 572 ? -20.102 -7.137 37.627 1.00 96.94 572 THR A C 1
ATOM 4579 O O . THR A 1 572 ? -19.090 -7.827 37.765 1.00 96.94 572 THR A O 1
ATOM 4582 N N . ARG A 1 573 ? -20.855 -7.183 36.534 1.00 97.62 573 ARG A N 1
ATOM 4583 C CA . ARG A 1 573 ? -20.515 -8.028 35.402 1.00 97.62 573 ARG A CA 1
ATOM 4584 C C . ARG A 1 573 ? -19.732 -7.229 34.371 1.00 97.62 573 ARG A C 1
ATOM 4586 O O . ARG A 1 573 ? -20.260 -6.374 33.661 1.00 97.62 573 ARG A O 1
ATOM 4593 N N . ILE A 1 574 ? -18.423 -7.461 34.344 1.00 98.62 574 ILE A N 1
ATOM 4594 C CA . ILE A 1 574 ? -17.457 -6.656 33.591 1.00 98.62 574 ILE A CA 1
ATOM 4595 C C . ILE A 1 574 ? -17.128 -7.365 32.288 1.00 98.62 574 ILE A C 1
ATOM 4597 O O . ILE A 1 574 ? -16.607 -8.478 32.292 1.00 98.62 574 ILE A O 1
ATOM 4601 N N . HIS A 1 575 ? -17.354 -6.701 31.160 1.00 98.69 575 HIS A N 1
ATOM 4602 C CA . HIS A 1 575 ? -17.025 -7.236 29.849 1.00 98.69 575 HIS A CA 1
ATOM 4603 C C . HIS A 1 575 ? -15.912 -6.456 29.153 1.00 98.69 575 HIS A C 1
ATOM 4605 O O . HIS A 1 575 ? -16.045 -5.272 28.854 1.00 98.69 575 HIS A O 1
ATOM 4611 N N . LEU A 1 576 ? -14.828 -7.140 28.809 1.00 98.69 576 LEU A N 1
ATOM 4612 C CA . LEU A 1 576 ? -13.682 -6.546 28.129 1.00 98.69 576 LEU A CA 1
ATOM 4613 C C . LEU A 1 576 ? -13.630 -7.052 26.688 1.00 98.69 576 LEU A C 1
ATOM 4615 O O . LEU A 1 576 ? -13.484 -8.255 26.473 1.00 98.69 576 LEU A O 1
ATOM 4619 N N . LEU A 1 577 ? -13.740 -6.146 25.710 1.00 98.56 577 LEU A N 1
ATOM 4620 C CA . LEU A 1 577 ? -13.527 -6.395 24.278 1.00 98.56 577 LEU A CA 1
ATOM 4621 C C . LEU A 1 577 ? -12.196 -5.746 23.848 1.00 98.56 577 LEU A C 1
ATOM 4623 O O . LEU A 1 577 ? -12.194 -4.580 23.446 1.00 98.56 577 LEU A O 1
ATOM 4627 N N . PRO A 1 578 ? -11.058 -6.470 23.902 1.00 97.62 578 PRO A N 1
ATOM 4628 C CA . PRO A 1 578 ? -9.740 -5.894 23.622 1.00 97.62 578 PRO A CA 1
ATOM 4629 C C . PRO A 1 578 ? -9.556 -5.420 22.180 1.00 97.62 578 PRO A C 1
ATOM 4631 O O . PRO A 1 578 ? -8.731 -4.552 21.919 1.00 97.62 578 PRO A O 1
ATOM 4634 N N . SER A 1 579 ? -10.279 -6.003 21.220 1.00 97.06 579 SER A N 1
ATOM 4635 C CA . SER A 1 579 ? -10.151 -5.624 19.814 1.00 97.06 579 SER A CA 1
ATOM 4636 C C . SER A 1 579 ? -11.467 -5.773 19.067 1.00 97.06 579 SER A C 1
ATOM 4638 O O . SER A 1 579 ? -11.919 -6.884 18.780 1.00 97.06 579 SER A O 1
ATOM 4640 N N . MET A 1 580 ? -12.073 -4.630 18.744 1.00 97.81 580 MET A N 1
ATOM 4641 C CA . MET A 1 580 ? -13.223 -4.555 17.843 1.00 97.81 580 MET A CA 1
ATOM 4642 C C . MET A 1 580 ? -12.802 -4.643 16.367 1.00 97.81 580 MET A C 1
ATOM 4644 O O . MET A 1 580 ? -13.546 -5.211 15.571 1.00 97.81 580 MET A O 1
ATOM 4648 N N . ASN A 1 581 ? -11.618 -4.137 15.998 1.00 97.62 581 ASN A N 1
ATOM 4649 C CA . ASN A 1 581 ? -11.064 -4.205 14.640 1.00 97.62 581 ASN A CA 1
ATOM 4650 C C . ASN A 1 581 ? -9.765 -5.034 14.588 1.00 97.62 581 ASN A C 1
ATOM 4652 O O . ASN A 1 581 ? -8.682 -4.488 14.340 1.00 97.62 581 ASN A O 1
ATOM 4656 N N . PRO A 1 582 ? -9.845 -6.365 14.786 1.00 95.56 582 PRO A N 1
ATOM 4657 C CA . PRO A 1 582 ? -8.663 -7.215 14.748 1.00 95.56 582 PRO A CA 1
ATOM 4658 C C . PRO A 1 582 ? -8.019 -7.236 13.356 1.00 95.56 582 PRO A C 1
ATOM 4660 O O . PRO A 1 582 ? -6.809 -7.365 13.256 1.00 95.56 582 PRO A O 1
ATOM 4663 N N . ASP A 1 583 ? -8.788 -7.059 12.279 1.00 94.12 583 ASP A N 1
ATOM 4664 C CA . ASP A 1 583 ? -8.249 -7.052 10.914 1.00 94.12 583 ASP A CA 1
ATOM 4665 C C . ASP A 1 583 ? -7.355 -5.832 10.660 1.00 94.12 583 ASP A C 1
ATOM 4667 O O . ASP A 1 583 ? -6.260 -5.969 10.115 1.00 94.12 583 ASP A O 1
ATOM 4671 N N . GLY A 1 584 ? -7.796 -4.644 11.084 1.00 92.75 584 GLY A N 1
ATOM 4672 C CA . GLY A 1 584 ? -6.992 -3.426 11.014 1.00 92.75 584 GLY A CA 1
ATOM 4673 C C . GLY A 1 584 ? -5.749 -3.499 11.901 1.00 92.75 584 GLY A C 1
ATOM 4674 O O . GLY A 1 584 ? -4.694 -3.008 11.505 1.00 92.75 584 GLY A O 1
ATOM 4675 N N . TYR A 1 585 ? -5.847 -4.154 13.065 1.00 92.25 585 TYR A N 1
ATOM 4676 C CA . TYR A 1 585 ? -4.705 -4.364 13.958 1.00 92.25 585 TYR A CA 1
ATOM 4677 C C . TYR A 1 585 ? -3.606 -5.191 13.301 1.00 92.25 585 TYR A C 1
ATOM 4679 O O . TYR A 1 585 ? -2.452 -4.782 13.333 1.00 92.25 585 TYR A O 1
ATOM 4687 N N . GLU A 1 586 ? -3.946 -6.304 12.649 1.00 88.75 586 GLU A N 1
ATOM 4688 C CA . GLU A 1 586 ? -2.945 -7.139 11.969 1.00 88.75 586 GLU A CA 1
ATOM 4689 C C . GLU A 1 586 ? -2.219 -6.364 10.861 1.00 88.75 586 GLU A C 1
ATOM 4691 O O . GLU A 1 586 ? -1.016 -6.526 10.669 1.00 88.75 586 GLU A O 1
ATOM 4696 N N . VAL A 1 587 ? -2.931 -5.473 10.161 1.00 87.56 587 VAL A N 1
ATOM 4697 C CA . VAL A 1 587 ? -2.325 -4.566 9.175 1.00 87.56 587 VAL A CA 1
ATOM 4698 C C . VAL A 1 587 ? -1.411 -3.546 9.855 1.00 87.56 587 VAL A C 1
ATOM 4700 O O . VAL A 1 587 ? -0.318 -3.284 9.359 1.00 87.56 587 VAL A O 1
ATOM 4703 N N . ALA A 1 588 ? -1.836 -2.977 10.986 1.00 87.06 588 ALA A N 1
ATOM 4704 C CA . ALA A 1 588 ? -1.045 -2.001 11.722 1.00 87.06 588 ALA A CA 1
ATOM 4705 C C . ALA A 1 588 ? 0.239 -2.612 12.300 1.00 87.06 588 ALA A C 1
ATOM 4707 O O . ALA A 1 588 ? 1.301 -2.008 12.180 1.00 87.06 588 ALA A O 1
ATOM 4708 N N . ALA A 1 589 ? 0.135 -3.806 12.888 1.00 83.12 589 ALA A N 1
ATOM 4709 C CA . ALA A 1 589 ? 1.218 -4.524 13.553 1.00 83.12 589 ALA A CA 1
ATOM 4710 C C . ALA A 1 589 ? 2.251 -5.110 12.578 1.00 83.12 589 ALA A C 1
ATOM 4712 O O . ALA A 1 589 ? 3.384 -5.369 12.970 1.00 83.12 589 ALA A O 1
ATOM 4713 N N . ALA A 1 590 ? 1.886 -5.302 11.306 1.00 79.25 590 ALA A N 1
ATOM 4714 C CA . ALA A 1 590 ? 2.805 -5.759 10.263 1.00 79.25 590 ALA A CA 1
ATOM 4715 C C . ALA A 1 590 ? 3.718 -4.645 9.707 1.00 79.25 590 ALA A C 1
ATOM 4717 O O . ALA A 1 590 ? 4.555 -4.915 8.844 1.00 79.25 590 ALA A O 1
ATOM 4718 N N . GLN A 1 591 ? 3.550 -3.396 10.154 1.00 74.25 591 GLN A N 1
ATOM 4719 C CA . GLN A 1 591 ? 4.405 -2.281 9.746 1.00 74.25 591 GLN A CA 1
ATOM 4720 C C . GLN A 1 591 ? 5.787 -2.368 10.402 1.00 74.25 591 GLN A C 1
ATOM 4722 O O . GLN A 1 591 ? 5.914 -2.740 11.566 1.00 74.25 591 GLN A O 1
ATOM 4727 N N . ASN A 1 592 ? 6.831 -1.955 9.678 1.00 62.25 592 ASN A N 1
ATOM 4728 C CA . ASN A 1 592 ? 8.161 -1.806 10.270 1.00 62.25 592 ASN A CA 1
ATOM 4729 C C . ASN A 1 592 ? 8.195 -0.554 11.162 1.00 62.25 592 ASN A C 1
ATOM 4731 O O . ASN A 1 592 ? 7.676 0.493 10.766 1.00 62.25 592 ASN A O 1
ATOM 4735 N N . GLU A 1 593 ? 8.871 -0.635 12.313 1.00 54.59 593 GLU A N 1
ATOM 4736 C CA . GLU A 1 593 ? 8.980 0.451 13.308 1.00 54.59 593 GLU A CA 1
ATOM 4737 C C . GLU A 1 593 ? 9.465 1.789 12.716 1.00 54.59 593 GLU A C 1
ATOM 4739 O O . GLU A 1 593 ? 9.022 2.855 13.135 1.00 54.59 593 GLU A O 1
ATOM 4744 N N . SER A 1 594 ? 10.320 1.755 11.688 1.00 47.84 594 SER A N 1
ATOM 4745 C CA . SER A 1 594 ? 10.841 2.943 10.994 1.00 47.84 594 SER A CA 1
ATOM 4746 C C . SER A 1 594 ? 9.856 3.604 10.015 1.00 47.84 594 SER A C 1
ATOM 4748 O O . SER A 1 594 ? 10.183 4.632 9.422 1.00 47.84 594 SER A O 1
ATOM 4750 N N . SER A 1 595 ? 8.666 3.026 9.835 1.00 53.31 595 SER A N 1
ATOM 4751 C CA . SER A 1 595 ? 7.664 3.406 8.829 1.00 53.31 595 SER A CA 1
ATOM 4752 C C . SER A 1 595 ? 6.228 3.421 9.364 1.00 53.31 595 SER A C 1
ATOM 4754 O O . SER A 1 595 ? 5.304 3.300 8.570 1.00 53.31 595 SER A O 1
ATOM 4756 N N . LEU A 1 596 ? 6.027 3.527 10.686 1.00 59.22 596 LEU A N 1
ATOM 4757 C CA . LEU A 1 596 ? 4.692 3.548 11.300 1.00 59.22 596 LEU A CA 1
ATOM 4758 C C . LEU A 1 596 ? 3.872 4.740 10.782 1.00 59.22 596 LEU A C 1
ATOM 4760 O O . LEU A 1 596 ? 3.909 5.846 11.326 1.00 59.22 596 LEU A O 1
ATOM 4764 N N . GLU A 1 597 ? 3.119 4.518 9.709 1.00 61.03 597 GLU A N 1
ATOM 4765 C CA . GLU A 1 597 ? 2.230 5.514 9.144 1.00 61.03 597 GLU A CA 1
ATOM 4766 C C . GLU A 1 597 ? 0.973 5.596 10.008 1.00 61.03 597 GLU A C 1
ATOM 4768 O O . GLU A 1 597 ? 0.251 4.621 10.220 1.00 61.03 597 GLU A O 1
ATOM 4773 N N . TYR A 1 598 ? 0.658 6.808 10.461 1.00 69.38 598 TYR A N 1
ATOM 4774 C CA . TYR A 1 598 ? -0.432 7.106 11.398 1.00 69.38 598 TYR A CA 1
ATOM 4775 C C . TYR A 1 598 ? -1.839 6.667 10.931 1.00 69.38 598 TYR A C 1
ATOM 4777 O O . TYR A 1 598 ? -2.791 6.662 11.716 1.00 69.38 598 TYR A O 1
ATOM 4785 N N . VAL A 1 599 ? -1.997 6.327 9.648 1.00 77.81 599 VAL A N 1
ATOM 4786 C CA . VAL A 1 599 ? -3.275 5.971 9.008 1.00 77.81 599 VAL A CA 1
ATOM 4787 C C . VAL A 1 599 ? -3.401 4.488 8.649 1.00 77.81 599 VAL A C 1
ATOM 4789 O O . VAL A 1 599 ? -4.525 4.002 8.493 1.00 77.81 599 VAL A O 1
ATOM 4792 N N . ILE A 1 600 ? -2.291 3.754 8.525 1.00 84.06 600 ILE A N 1
ATOM 4793 C CA . ILE A 1 600 ? -2.316 2.338 8.140 1.00 84.06 600 ILE A CA 1
ATOM 4794 C C . ILE A 1 600 ? -2.901 1.516 9.290 1.00 84.06 600 ILE A C 1
ATOM 4796 O O . ILE A 1 600 ? -2.483 1.663 10.432 1.00 84.06 600 ILE A O 1
ATOM 4800 N N . GLY A 1 601 ? -3.891 0.670 8.981 1.00 88.50 601 GLY A N 1
ATOM 4801 C CA . GLY A 1 601 ? -4.585 -0.192 9.946 1.00 88.50 601 GLY A CA 1
ATOM 4802 C C . GLY A 1 601 ? -5.700 0.483 10.757 1.00 88.50 601 GLY A C 1
ATOM 4803 O O . GLY A 1 601 ? -6.344 -0.173 11.570 1.00 88.50 601 GLY A O 1
ATOM 4804 N N . ARG A 1 602 ? -5.982 1.777 10.534 1.00 93.69 602 ARG A N 1
ATOM 4805 C CA . ARG A 1 602 ? -7.094 2.478 11.203 1.00 93.69 602 ARG A CA 1
ATOM 4806 C C . ARG A 1 602 ? -8.457 1.873 10.856 1.00 93.69 602 ARG A C 1
ATOM 4808 O O . ARG A 1 602 ? -9.242 1.560 11.745 1.00 93.69 602 ARG A O 1
ATOM 4815 N N . ASN A 1 603 ? -8.743 1.743 9.565 1.00 95.06 603 ASN A N 1
ATOM 4816 C CA . ASN A 1 603 ? -10.021 1.228 9.073 1.00 95.06 603 ASN A CA 1
ATOM 4817 C C . ASN A 1 603 ? -10.080 -0.305 9.176 1.00 95.06 603 ASN A C 1
ATOM 4819 O O . ASN A 1 603 ? -9.049 -0.960 9.344 1.00 95.06 603 ASN A O 1
ATOM 4823 N N . ASN A 1 604 ? -11.271 -0.895 9.054 1.00 93.62 604 ASN A N 1
ATOM 4824 C CA . ASN A 1 604 ? -11.389 -2.343 8.858 1.00 93.62 604 ASN A CA 1
ATOM 4825 C C . ASN A 1 604 ? -10.880 -2.751 7.455 1.00 93.62 604 ASN A C 1
ATOM 4827 O O . ASN A 1 604 ? -10.494 -1.902 6.643 1.00 93.62 604 ASN A O 1
ATOM 4831 N N . VAL A 1 605 ? -10.886 -4.048 7.129 1.00 91.81 605 VAL A N 1
ATOM 4832 C CA . VAL A 1 605 ? -10.343 -4.542 5.843 1.00 91.81 605 VAL A CA 1
ATOM 4833 C C . VAL A 1 605 ? -11.075 -3.984 4.609 1.00 91.81 605 VAL A C 1
ATOM 4835 O O . VAL A 1 605 ? -10.461 -3.803 3.557 1.00 91.81 605 VAL A O 1
ATOM 4838 N N . ASN A 1 606 ? -12.360 -3.634 4.741 1.00 94.56 606 ASN A N 1
ATOM 4839 C CA . ASN A 1 606 ? -13.155 -2.988 3.690 1.00 94.56 606 ASN A CA 1
ATOM 4840 C C . ASN A 1 606 ? -12.894 -1.475 3.593 1.00 94.56 606 ASN A C 1
ATOM 4842 O O . ASN A 1 606 ? -13.563 -0.772 2.836 1.00 94.56 606 ASN A O 1
ATOM 4846 N N . ARG A 1 607 ? -11.894 -0.969 4.327 1.00 92.38 607 ARG A N 1
ATOM 4847 C CA . ARG A 1 607 ? -11.501 0.443 4.414 1.00 92.38 607 ARG A CA 1
ATOM 4848 C C . ARG A 1 607 ? -12.590 1.340 5.013 1.00 92.38 607 ARG A C 1
ATOM 4850 O O . ARG A 1 607 ? -12.595 2.541 4.746 1.00 92.38 607 ARG A O 1
ATOM 4857 N N . VAL A 1 608 ? -13.463 0.784 5.852 1.00 95.81 608 VAL A N 1
ATOM 4858 C CA . VAL A 1 608 ? -14.482 1.529 6.599 1.00 95.81 608 VAL A CA 1
ATOM 4859 C C . VAL A 1 608 ? -13.951 1.899 7.984 1.00 95.81 608 VAL A C 1
ATOM 4861 O O . VAL A 1 608 ? -13.409 1.059 8.702 1.00 95.81 608 VAL A O 1
ATOM 4864 N N . ASP A 1 609 ? -14.107 3.168 8.362 1.00 96.00 609 ASP A N 1
ATOM 4865 C CA . ASP A 1 609 ? -13.888 3.624 9.738 1.00 96.00 609 ASP A CA 1
ATOM 4866 C C . ASP A 1 609 ? -15.077 3.145 10.592 1.00 96.00 609 ASP A C 1
ATOM 4868 O O . ASP A 1 609 ? -16.212 3.599 10.402 1.00 96.00 609 ASP A O 1
ATOM 4872 N N . LEU A 1 610 ? -14.834 2.201 11.509 1.00 97.44 610 LEU A N 1
ATOM 4873 C CA . LEU A 1 610 ? -15.889 1.624 12.350 1.00 97.44 610 LEU A CA 1
ATOM 4874 C C . LEU A 1 610 ? -16.531 2.670 13.275 1.00 97.44 610 LEU A C 1
ATOM 4876 O O . LEU A 1 610 ? -17.717 2.554 13.588 1.00 97.44 610 LEU A O 1
ATOM 4880 N N . ASN A 1 611 ? -15.809 3.741 13.628 1.00 95.19 611 ASN A N 1
ATOM 4881 C CA . ASN A 1 611 ? -16.338 4.882 14.379 1.00 95.19 611 ASN A CA 1
ATOM 4882 C C . ASN A 1 611 ? -17.108 5.882 13.490 1.00 95.19 611 ASN A C 1
ATOM 4884 O O . ASN A 1 611 ? -17.388 7.013 13.890 1.00 95.19 611 ASN A O 1
ATOM 4888 N N . ARG A 1 612 ? -17.409 5.516 12.239 1.00 96.06 612 ARG A N 1
ATOM 4889 C CA . ARG A 1 612 ? -18.320 6.228 11.321 1.00 96.06 612 ARG A CA 1
ATOM 4890 C C . ARG A 1 612 ? -19.395 5.304 10.751 1.00 96.06 612 ARG A C 1
ATOM 4892 O O . ARG A 1 612 ? -20.064 5.661 9.775 1.00 96.06 612 ARG A O 1
ATOM 4899 N N . ASN A 1 613 ? -19.545 4.111 11.322 1.00 97.44 613 ASN A N 1
ATOM 4900 C CA . ASN A 1 613 ? -20.350 3.046 10.744 1.00 97.44 613 ASN A CA 1
ATOM 4901 C C . ASN A 1 613 ? -21.639 2.733 11.524 1.00 97.44 613 ASN A C 1
ATOM 4903 O O . ASN A 1 613 ? -22.479 2.004 11.010 1.00 97.44 613 ASN A O 1
ATOM 4907 N N . PHE A 1 614 ? -21.868 3.316 12.704 1.00 97.81 614 PHE A N 1
ATOM 4908 C CA . PHE A 1 614 ? -23.126 3.122 13.438 1.00 97.81 614 PHE A CA 1
ATOM 4909 C C . PHE A 1 614 ? -24.301 3.892 12.796 1.00 97.81 614 PHE A C 1
ATOM 4911 O O . PHE A 1 614 ? -24.095 4.881 12.088 1.00 97.81 614 PHE A O 1
ATOM 4918 N N . PRO A 1 615 ? -25.564 3.481 13.011 1.00 97.31 615 PRO A N 1
ATOM 4919 C CA . PRO A 1 615 ? -26.724 4.275 12.609 1.00 97.31 615 PRO A CA 1
ATOM 4920 C C . PRO A 1 615 ? -26.696 5.697 13.198 1.00 97.31 615 PRO A C 1
ATOM 4922 O O . PRO A 1 615 ? -26.406 5.894 14.373 1.00 97.31 615 PRO A O 1
ATOM 4925 N N . ASP A 1 616 ? -27.024 6.697 12.378 1.00 94.69 616 ASP A N 1
ATOM 4926 C CA . ASP A 1 616 ? -26.984 8.118 12.752 1.00 94.69 616 ASP A CA 1
ATOM 4927 C C . ASP A 1 616 ? -28.237 8.540 13.539 1.00 94.69 616 ASP A C 1
ATOM 4929 O O . ASP A 1 616 ? -29.152 9.173 13.001 1.00 94.69 616 ASP A O 1
ATOM 4933 N N . LEU A 1 617 ? -28.300 8.150 14.813 1.00 96.00 617 LEU A N 1
ATOM 4934 C CA . LEU A 1 617 ? -29.465 8.412 15.661 1.00 96.00 617 LEU A CA 1
ATOM 4935 C C . LEU A 1 617 ? -29.582 9.881 16.077 1.00 96.00 617 LEU A C 1
ATOM 4937 O O . LEU A 1 617 ? -30.699 10.363 16.253 1.00 96.00 617 LEU A O 1
ATOM 4941 N N . ASN A 1 618 ? -28.478 10.631 16.138 1.00 94.62 618 ASN A N 1
ATOM 4942 C CA . ASN A 1 618 ? -28.506 12.062 16.448 1.00 94.62 618 ASN A CA 1
ATOM 4943 C C . ASN A 1 618 ? -29.359 12.847 15.445 1.00 94.62 618 ASN A C 1
ATOM 4945 O O . ASN A 1 618 ? -30.126 13.716 15.840 1.00 94.62 618 ASN A O 1
ATOM 4949 N N . THR A 1 619 ? -29.272 12.547 14.139 1.00 92.38 619 THR A N 1
ATOM 4950 C CA . THR A 1 619 ? -30.123 13.230 13.142 1.00 92.38 619 THR A CA 1
ATOM 4951 C C . THR A 1 619 ? -31.605 12.965 13.377 1.00 92.38 619 THR A C 1
ATOM 4953 O O . THR A 1 619 ? -32.417 13.871 13.191 1.00 92.38 619 THR A O 1
ATOM 4956 N N . ILE A 1 620 ? -31.957 11.747 13.789 1.00 93.44 620 ILE A N 1
ATOM 4957 C CA . ILE A 1 620 ? -33.338 11.396 14.124 1.00 93.44 620 ILE A CA 1
ATOM 4958 C C . ILE A 1 620 ? -33.760 12.165 15.378 1.00 93.44 620 ILE A C 1
ATOM 4960 O O . ILE A 1 620 ? -34.793 12.827 15.361 1.00 93.44 620 ILE A O 1
ATOM 4964 N N . MET A 1 621 ? -32.923 12.162 16.416 1.00 94.88 621 MET A N 1
ATOM 4965 C CA . MET A 1 621 ? -33.158 12.889 17.662 1.00 94.88 621 MET A CA 1
ATOM 4966 C C . MET A 1 621 ? -33.369 14.394 17.415 1.00 94.88 621 MET A C 1
ATOM 4968 O O . MET A 1 621 ? -34.403 14.932 17.798 1.00 94.88 621 MET A O 1
ATOM 4972 N N . TYR A 1 622 ? -32.474 15.058 16.673 1.00 92.12 622 TYR A N 1
ATOM 4973 C CA . TYR A 1 622 ? -32.593 16.483 16.319 1.00 92.12 622 TYR A CA 1
ATOM 4974 C C . TYR A 1 622 ? -33.836 16.798 15.472 1.00 92.12 622 TYR A C 1
ATOM 4976 O O . TYR A 1 622 ? -34.361 17.913 15.503 1.00 92.12 622 TYR A O 1
ATOM 4984 N N . SER A 1 623 ? -34.318 15.837 14.679 1.00 91.25 623 SER A N 1
ATOM 4985 C CA . SER A 1 623 ? -35.590 15.971 13.962 1.00 91.25 623 SER A CA 1
ATOM 4986 C C . SER A 1 623 ? -36.780 15.846 14.917 1.00 91.25 623 SER A C 1
ATOM 4988 O O . SER A 1 623 ? -37.725 16.634 14.831 1.00 91.25 623 SER A O 1
ATOM 4990 N N . ASN A 1 624 ? -36.720 14.891 15.846 1.00 93.56 624 ASN A N 1
ATOM 4991 C CA . ASN A 1 624 ? -37.764 14.623 16.833 1.00 93.56 624 ASN A CA 1
ATOM 4992 C C . ASN A 1 624 ? -37.934 15.775 17.827 1.00 93.56 624 ASN A C 1
ATOM 4994 O O . ASN A 1 624 ? -39.065 16.094 18.181 1.00 93.56 624 ASN A O 1
ATOM 4998 N N . GLU A 1 625 ? -36.858 16.474 18.190 1.00 89.06 625 GLU A N 1
ATOM 4999 C CA . GLU A 1 625 ? -36.928 17.708 18.988 1.00 89.06 625 GLU A CA 1
ATOM 5000 C C . GLU A 1 625 ? -37.836 18.772 18.354 1.00 89.06 625 GLU A C 1
ATOM 5002 O O . GLU A 1 625 ? -38.496 19.534 19.058 1.00 89.06 625 GLU A O 1
ATOM 5007 N N . LYS A 1 626 ? -37.895 18.826 17.017 1.00 86.56 626 LYS A N 1
ATOM 5008 C CA . LYS A 1 626 ? -38.714 19.799 16.277 1.00 86.56 626 LYS A CA 1
ATOM 5009 C C . LYS A 1 626 ? -40.122 19.293 15.983 1.00 86.56 626 LYS A C 1
ATOM 5011 O O . LYS A 1 626 ? -41.055 20.089 15.934 1.00 86.56 626 LYS A O 1
ATOM 5016 N N . GLN A 1 627 ? -40.261 18.000 15.700 1.00 89.25 627 GLN A N 1
ATOM 5017 C CA . GLN A 1 627 ? -41.497 17.405 15.177 1.00 89.25 627 GLN A CA 1
ATOM 5018 C C . GLN A 1 627 ? -42.325 16.673 16.243 1.00 89.25 627 GLN A C 1
ATOM 5020 O O . GLN A 1 627 ? -43.478 16.337 15.985 1.00 89.25 627 GLN A O 1
ATOM 5025 N N . GLY A 1 628 ? -41.762 16.462 17.434 1.00 85.25 628 GLY A N 1
ATOM 5026 C CA . GLY A 1 628 ? -42.297 15.560 18.446 1.00 85.25 628 GLY A CA 1
ATOM 5027 C C . GLY A 1 628 ? -41.918 14.110 18.135 1.00 85.25 628 GLY A C 1
ATOM 5028 O O . GLY A 1 628 ? -42.216 13.591 17.062 1.00 85.25 628 GLY A O 1
ATOM 5029 N N . GLY A 1 629 ? -41.247 13.447 19.075 1.00 90.62 629 GLY A N 1
ATOM 5030 C CA . GLY A 1 629 ? -40.804 12.058 18.954 1.00 90.62 629 GLY A CA 1
ATOM 5031 C C . GLY A 1 629 ? -39.842 11.672 20.084 1.00 90.62 629 GLY A C 1
ATOM 5032 O O . GLY A 1 629 ? -39.518 12.523 20.913 1.00 90.62 629 GLY A O 1
ATOM 5033 N N . PRO A 1 630 ? -39.379 10.411 20.130 1.00 92.69 630 PRO A N 1
ATOM 5034 C CA . PRO A 1 630 ? -38.435 9.960 21.151 1.00 92.69 630 PRO A CA 1
ATOM 5035 C C . PRO A 1 630 ? -37.065 10.631 20.981 1.00 92.69 630 PRO A C 1
ATOM 5037 O O . PRO A 1 630 ? -36.568 10.768 19.861 1.00 92.69 630 PRO A O 1
ATOM 5040 N N . ASN A 1 631 ? -36.439 11.020 22.090 1.00 92.69 631 ASN A N 1
ATOM 5041 C CA . ASN A 1 631 ? -35.073 11.557 22.135 1.00 92.69 631 ASN A CA 1
ATOM 5042 C C . ASN A 1 631 ? -34.054 10.579 22.761 1.00 92.69 631 ASN A C 1
ATOM 5044 O O . ASN A 1 631 ? -32.861 10.852 22.754 1.00 92.69 631 ASN A O 1
ATOM 5048 N N . HIS A 1 632 ? -34.521 9.442 23.266 1.00 94.69 632 HIS A N 1
ATOM 5049 C CA . HIS A 1 632 ? -33.744 8.313 23.777 1.00 94.69 632 HIS A CA 1
ATOM 5050 C C . HIS A 1 632 ? -34.490 7.018 23.412 1.00 94.69 632 HIS A C 1
ATOM 5052 O O . HIS A 1 632 ? -35.631 7.080 22.942 1.00 94.69 632 HIS A O 1
ATOM 5058 N N . HIS A 1 633 ? -33.840 5.858 23.537 1.00 96.19 633 HIS A N 1
ATOM 5059 C CA . HIS A 1 633 ? -34.357 4.572 23.038 1.00 96.19 633 HIS A CA 1
ATOM 5060 C C . HIS A 1 633 ? -34.873 4.633 21.586 1.00 96.19 633 HIS A C 1
ATOM 5062 O O . HIS A 1 633 ? -35.888 4.035 21.220 1.00 96.19 633 HIS A O 1
ATOM 5068 N N . ILE A 1 634 ? -34.167 5.380 20.732 1.00 96.88 634 ILE A N 1
ATOM 5069 C CA . ILE A 1 634 ? -34.577 5.626 19.348 1.00 96.88 634 ILE A CA 1
ATOM 5070 C C . ILE A 1 634 ? -34.522 4.304 18.567 1.00 96.88 634 ILE A C 1
ATOM 5072 O O . ILE A 1 634 ? -33.468 3.663 18.539 1.00 96.88 634 ILE A O 1
ATOM 5076 N N . PRO A 1 635 ? -35.610 3.875 17.902 1.00 94.62 635 PRO A N 1
ATOM 5077 C CA . PRO A 1 635 ? -35.617 2.626 17.150 1.00 94.62 635 PRO A CA 1
ATOM 5078 C C . PRO A 1 635 ? -34.674 2.687 15.941 1.00 94.62 635 PRO A C 1
ATOM 5080 O O . PRO A 1 635 ? -34.516 3.726 15.297 1.00 94.62 635 PRO A O 1
ATOM 5083 N N . LEU A 1 636 ? -34.064 1.548 15.598 1.00 95.19 636 LEU A N 1
ATOM 5084 C CA . LEU A 1 636 ? -33.183 1.463 14.430 1.00 95.19 636 LEU A CA 1
ATOM 5085 C C . LEU A 1 636 ? -33.994 1.456 13.120 1.00 95.19 636 LEU A C 1
ATOM 5087 O O . LEU A 1 636 ? -35.017 0.773 13.062 1.00 95.19 636 LEU A O 1
ATOM 5091 N N . PRO A 1 637 ? -33.522 2.115 12.043 1.00 91.06 637 PRO A N 1
ATOM 5092 C CA . PRO A 1 637 ? -34.176 2.078 10.729 1.00 91.06 637 PRO A CA 1
ATOM 5093 C C . PRO A 1 637 ? -34.211 0.668 10.124 1.00 91.06 637 PRO A C 1
ATOM 5095 O O . PRO A 1 637 ? -33.195 -0.012 10.165 1.00 91.06 637 PRO A O 1
ATOM 5098 N N . ASP A 1 638 ? -35.294 0.243 9.466 1.00 90.38 638 ASP A N 1
ATOM 5099 C CA . ASP A 1 638 ? -35.481 -1.146 8.983 1.00 90.38 638 ASP A CA 1
ATOM 5100 C C . ASP A 1 638 ? -34.298 -1.746 8.193 1.00 90.38 638 ASP A C 1
ATOM 5102 O O . ASP A 1 638 ? -33.997 -2.936 8.302 1.00 90.38 638 ASP A O 1
ATOM 5106 N N . ASN A 1 639 ? -33.588 -0.929 7.412 1.00 91.00 639 ASN A N 1
ATOM 5107 C CA . ASN A 1 639 ? -32.469 -1.350 6.567 1.00 91.00 639 ASN A CA 1
ATOM 5108 C C . ASN A 1 639 ? -31.079 -1.144 7.203 1.00 91.00 639 ASN A C 1
ATOM 5110 O O . ASN A 1 639 ? -30.072 -1.218 6.495 1.00 91.00 639 ASN A O 1
ATOM 5114 N N . TRP A 1 640 ? -30.988 -0.888 8.513 1.00 93.62 640 TRP A N 1
ATOM 5115 C CA . TRP A 1 640 ? -29.714 -0.599 9.185 1.00 93.62 640 TRP A CA 1
ATOM 5116 C C . TRP A 1 640 ? -28.698 -1.742 9.047 1.00 93.62 640 TRP A C 1
ATOM 5118 O O . TRP A 1 640 ? -27.517 -1.488 8.831 1.00 93.62 640 TRP A O 1
ATOM 5128 N N . LYS A 1 641 ? -29.149 -3.006 9.096 1.00 94.44 641 LYS A N 1
ATOM 5129 C CA . LYS A 1 641 ? -28.267 -4.189 9.050 1.00 94.44 641 LYS A CA 1
ATOM 5130 C C . LYS A 1 641 ? -27.424 -4.273 7.777 1.00 94.44 641 LYS A C 1
ATOM 5132 O O . LYS A 1 641 ? -26.324 -4.799 7.825 1.00 94.44 641 LYS A O 1
ATOM 5137 N N . SER A 1 642 ? -27.935 -3.778 6.649 1.00 92.56 642 SER A N 1
ATOM 5138 C CA . SER A 1 642 ? -27.209 -3.775 5.371 1.00 92.56 642 SER A CA 1
ATOM 5139 C C . SER A 1 642 ? -26.274 -2.574 5.196 1.00 92.56 642 SER A C 1
ATOM 5141 O O . SER A 1 642 ? -25.622 -2.469 4.165 1.00 92.56 642 SER A O 1
ATOM 5143 N N . GLN A 1 643 ? -26.256 -1.639 6.150 1.00 92.88 643 GLN A N 1
ATOM 5144 C CA . GLN A 1 643 ? -25.449 -0.414 6.091 1.00 92.88 643 GLN A CA 1
ATOM 5145 C C . GLN A 1 643 ? -24.219 -0.456 7.004 1.00 92.88 643 GLN A C 1
ATOM 5147 O O . GLN A 1 643 ? -23.410 0.470 6.966 1.00 92.88 643 GLN A O 1
ATOM 5152 N N . VAL A 1 644 ? -24.102 -1.492 7.835 1.00 97.25 644 VAL A N 1
ATOM 5153 C CA . VAL A 1 644 ? -23.040 -1.637 8.830 1.00 97.25 644 VAL A CA 1
ATOM 5154 C C . VAL A 1 644 ? -22.112 -2.796 8.473 1.00 97.25 644 VAL A C 1
ATOM 5156 O O . VAL A 1 644 ? -22.533 -3.780 7.866 1.00 97.25 644 VAL A O 1
ATOM 5159 N N . GLU A 1 645 ? -20.852 -2.677 8.868 1.00 97.88 645 GLU A N 1
ATOM 5160 C CA . GLU A 1 645 ? -19.831 -3.709 8.743 1.00 97.88 645 GLU A CA 1
ATOM 5161 C C . GLU A 1 645 ? -20.091 -4.858 9.734 1.00 97.88 645 GLU A C 1
ATOM 5163 O O . GLU A 1 645 ? -20.772 -4.658 10.747 1.00 97.88 645 GLU A O 1
ATOM 5168 N N . PRO A 1 646 ? -19.550 -6.067 9.486 1.00 97.88 646 PRO A N 1
ATOM 5169 C CA . PRO A 1 646 ? -19.723 -7.216 10.375 1.00 97.88 646 PRO A CA 1
ATOM 5170 C C . PRO A 1 646 ? -19.310 -6.949 11.828 1.00 97.88 646 PRO A C 1
ATOM 5172 O O . PRO A 1 646 ? -20.001 -7.394 12.747 1.00 97.88 646 PRO A O 1
ATOM 5175 N N . GLU A 1 647 ? -18.235 -6.189 12.048 1.00 98.38 647 GLU A N 1
ATOM 5176 C CA . GLU A 1 647 ? -17.759 -5.814 13.383 1.00 98.38 647 GLU A CA 1
ATOM 5177 C C . GLU A 1 647 ? -18.778 -4.924 14.110 1.00 98.38 647 GLU A C 1
ATOM 5179 O O . GLU A 1 647 ? -19.169 -5.201 15.245 1.00 98.38 647 GLU A O 1
ATOM 5184 N N . THR A 1 648 ? -19.277 -3.884 13.437 1.00 98.38 648 THR A N 1
ATOM 5185 C CA . THR A 1 648 ? -20.304 -2.981 13.978 1.00 98.38 648 THR A CA 1
ATOM 5186 C C . THR A 1 648 ? -21.629 -3.709 14.200 1.00 98.38 648 THR A C 1
ATOM 5188 O O . THR A 1 648 ? -22.289 -3.502 15.218 1.00 98.38 648 THR A O 1
ATOM 5191 N N . LEU A 1 649 ? -22.009 -4.618 13.298 1.00 97.94 649 LEU A N 1
ATOM 5192 C CA . LEU A 1 649 ? -23.180 -5.478 13.464 1.00 97.94 649 LEU A CA 1
ATOM 5193 C C . LEU A 1 649 ? -23.072 -6.337 14.730 1.00 97.94 649 LEU A C 1
ATOM 5195 O O . LEU A 1 649 ? -24.044 -6.419 15.482 1.00 97.94 649 LEU A O 1
ATOM 5199 N N . ALA A 1 650 ? -21.912 -6.960 14.959 1.00 98.31 650 ALA A N 1
ATOM 5200 C CA . ALA A 1 650 ? -21.647 -7.783 16.136 1.00 98.31 650 ALA A CA 1
ATOM 5201 C C . ALA A 1 650 ? -21.776 -6.967 17.429 1.00 98.31 650 ALA A C 1
ATOM 5203 O O . ALA A 1 650 ? -22.447 -7.399 18.363 1.00 98.31 650 ALA A O 1
ATOM 5204 N N . VAL A 1 651 ? -21.221 -5.754 17.458 1.00 98.44 651 VAL A N 1
ATOM 5205 C CA . VAL A 1 651 ? -21.312 -4.857 18.619 1.00 98.44 651 VAL A CA 1
ATOM 5206 C C . VAL A 1 651 ? -22.747 -4.376 18.870 1.00 98.44 651 VAL A C 1
ATOM 5208 O O . VAL A 1 651 ? -23.208 -4.420 20.009 1.00 98.44 651 VAL A O 1
ATOM 5211 N N . ILE A 1 652 ? -23.507 -4.003 17.834 1.00 98.12 652 ILE A N 1
ATOM 5212 C CA . ILE A 1 652 ? -24.922 -3.615 17.996 1.00 98.12 652 ILE A CA 1
ATOM 5213 C C . ILE A 1 652 ? -25.766 -4.797 18.491 1.00 98.12 652 ILE A C 1
ATOM 5215 O O . ILE A 1 652 ? -26.678 -4.614 19.293 1.00 98.12 652 ILE A O 1
ATOM 5219 N N . GLN A 1 653 ? -25.497 -6.018 18.023 1.00 97.31 653 GLN A N 1
ATOM 5220 C CA . GLN A 1 653 ? -26.178 -7.214 18.531 1.00 97.31 653 GLN A CA 1
ATOM 5221 C C . GLN A 1 653 ? -25.791 -7.505 19.978 1.00 97.31 653 GLN A C 1
ATOM 5223 O O . GLN A 1 653 ? -26.655 -7.833 20.784 1.00 97.31 653 GLN A O 1
ATOM 5228 N N . TRP A 1 654 ? -24.522 -7.324 20.327 1.00 97.75 654 TRP A N 1
ATOM 5229 C CA . TRP A 1 654 ? -24.035 -7.493 21.687 1.00 97.75 654 TRP A CA 1
ATOM 5230 C C . TRP A 1 654 ? -24.713 -6.532 22.671 1.00 97.75 654 TRP A C 1
ATOM 5232 O O . TRP A 1 654 ? -25.181 -6.965 23.719 1.00 97.75 654 TRP A O 1
ATOM 5242 N N . MET A 1 655 ? -24.885 -5.267 22.275 1.00 96.31 655 MET A N 1
ATOM 5243 C CA . MET A 1 655 ? -25.643 -4.249 23.018 1.00 96.31 655 MET A CA 1
ATOM 5244 C C . MET A 1 655 ? -27.134 -4.566 23.188 1.00 96.31 655 MET A C 1
ATOM 5246 O O . MET A 1 655 ? -27.786 -3.958 24.026 1.00 96.31 655 MET A O 1
ATOM 5250 N N . LYS A 1 656 ? -27.691 -5.473 22.379 1.00 93.31 656 LYS A N 1
ATOM 5251 C CA . LYS A 1 656 ? -29.077 -5.946 22.522 1.00 93.31 656 LYS A CA 1
ATOM 5252 C C . LYS A 1 656 ? -29.190 -7.170 23.418 1.00 93.31 656 LYS A C 1
ATOM 5254 O O . LYS A 1 656 ? -30.260 -7.411 23.959 1.00 93.31 656 LYS A O 1
ATOM 5259 N N . SER A 1 657 ? -28.116 -7.947 23.527 1.00 94.00 657 SER A N 1
ATOM 5260 C CA . SER A 1 657 ? -28.074 -9.164 24.338 1.00 94.00 657 SER A CA 1
ATOM 5261 C C . SER A 1 657 ? -27.808 -8.887 25.816 1.00 94.00 657 SER A C 1
ATOM 5263 O O . SER A 1 657 ? -28.137 -9.728 26.643 1.00 94.00 657 SER A O 1
ATOM 5265 N N . TYR A 1 658 ? -27.198 -7.745 26.143 1.00 94.50 658 TYR A N 1
ATOM 5266 C CA . TYR A 1 658 ? -26.885 -7.351 27.516 1.00 94.50 658 TYR A CA 1
ATOM 5267 C C . TYR A 1 658 ? -27.293 -5.901 27.766 1.00 94.50 658 TYR A C 1
ATOM 5269 O O . TYR A 1 658 ? -27.074 -5.027 26.922 1.00 94.50 658 TYR A O 1
ATOM 5277 N N . ASN A 1 659 ? -27.855 -5.647 28.946 1.00 95.44 659 ASN A N 1
ATOM 5278 C CA . ASN A 1 659 ? -28.280 -4.322 29.382 1.00 95.44 659 ASN A CA 1
ATOM 5279 C C . ASN A 1 659 ? -27.097 -3.518 29.944 1.00 95.44 659 ASN A C 1
ATOM 5281 O O . ASN A 1 659 ? -27.001 -3.305 31.150 1.00 95.44 659 ASN A O 1
ATOM 5285 N N . PHE A 1 660 ? -26.174 -3.105 29.072 1.00 98.12 660 PHE A N 1
ATOM 5286 C CA . PHE A 1 660 ? -25.019 -2.303 29.483 1.00 98.12 660 PHE A CA 1
ATOM 5287 C C . PHE A 1 660 ? -25.441 -0.960 30.075 1.00 98.12 660 PHE A C 1
ATOM 5289 O O . PHE A 1 660 ? -26.219 -0.234 29.457 1.00 98.12 660 PHE A O 1
ATOM 5296 N N . ILE A 1 661 ? -24.876 -0.614 31.231 1.00 98.06 661 ILE A N 1
ATOM 5297 C CA . ILE A 1 661 ? -25.193 0.625 31.958 1.00 98.06 661 ILE A CA 1
ATOM 5298 C C . ILE A 1 661 ? -24.088 1.660 31.779 1.00 98.06 661 ILE A C 1
ATOM 5300 O O . ILE A 1 661 ? -24.371 2.816 31.479 1.00 98.06 661 ILE A O 1
ATOM 5304 N N . LEU A 1 662 ? -22.827 1.246 31.890 1.00 98.69 662 LEU A N 1
ATOM 5305 C CA . LEU A 1 662 ? -21.667 2.119 31.725 1.00 98.69 662 LEU A CA 1
ATOM 5306 C C . LEU A 1 662 ? -20.657 1.483 30.769 1.00 98.69 662 LEU A C 1
ATOM 5308 O O . LEU A 1 662 ? -20.462 0.263 30.769 1.00 98.69 662 LEU A O 1
ATOM 5312 N N . SER A 1 663 ? -20.042 2.317 29.935 1.00 98.69 663 SER A N 1
ATOM 5313 C CA . SER A 1 663 ? -19.073 1.892 28.935 1.00 98.69 663 SER A CA 1
ATOM 5314 C C . SER A 1 663 ? -17.995 2.937 28.694 1.00 98.69 663 SER A C 1
ATOM 5316 O O . SER A 1 663 ? -18.249 4.135 28.793 1.00 98.69 663 SER A O 1
ATOM 5318 N N . ALA A 1 664 ? -16.810 2.502 28.279 1.00 98.69 664 ALA A N 1
ATOM 5319 C CA . ALA A 1 664 ? -15.918 3.394 27.552 1.00 98.69 664 ALA A CA 1
ATOM 5320 C C . ALA A 1 664 ? -15.264 2.716 26.354 1.00 98.69 664 ALA A C 1
ATOM 5322 O O . ALA A 1 664 ? -15.013 1.506 26.334 1.00 98.69 664 ALA A O 1
ATOM 5323 N N . ASN A 1 665 ? -14.956 3.543 25.365 1.00 98.25 665 ASN A N 1
ATOM 5324 C CA . ASN A 1 665 ? -14.281 3.141 24.149 1.00 98.25 665 ASN A CA 1
ATOM 5325 C C . ASN A 1 665 ? -12.869 3.738 24.096 1.00 98.25 665 ASN A C 1
ATOM 5327 O O . ASN A 1 665 ? -12.696 4.954 24.158 1.00 98.25 665 ASN A O 1
ATOM 5331 N N . LEU A 1 666 ? -11.864 2.874 24.000 1.00 98.50 666 LEU A N 1
ATOM 5332 C CA . LEU A 1 666 ? -10.450 3.191 24.180 1.00 98.50 666 LEU A CA 1
ATOM 5333 C C . LEU A 1 666 ? -9.777 3.436 22.820 1.00 98.50 666 LEU A C 1
ATOM 5335 O O . LEU A 1 666 ? -9.606 2.514 22.012 1.00 98.50 666 LEU A O 1
ATOM 5339 N N . HIS A 1 667 ? -9.385 4.687 22.604 1.00 96.88 667 HIS A N 1
ATOM 5340 C CA . HIS A 1 667 ? -8.759 5.248 21.410 1.00 96.88 667 HIS A CA 1
ATOM 5341 C C . HIS A 1 667 ? -7.325 5.735 21.682 1.00 96.88 667 HIS A C 1
ATOM 5343 O O . HIS A 1 667 ? -6.831 5.721 22.813 1.00 96.88 667 HIS A O 1
ATOM 5349 N N . GLY A 1 668 ? -6.638 6.167 20.625 1.00 92.19 668 GLY A N 1
ATOM 5350 C CA . GLY A 1 668 ? -5.340 6.826 20.734 1.00 92.19 668 GLY A CA 1
ATOM 5351 C C . GLY A 1 668 ? -5.119 7.874 19.648 1.00 92.19 668 GLY A C 1
ATOM 5352 O O . GLY A 1 668 ? -5.823 7.936 18.641 1.00 92.19 668 GLY A O 1
ATOM 5353 N N . GLY A 1 669 ? -4.056 8.656 19.811 1.00 89.88 669 GLY A N 1
ATOM 5354 C CA . GLY A 1 669 ? -3.706 9.804 18.972 1.00 89.88 669 GLY A CA 1
ATOM 5355 C C . GLY A 1 669 ? -3.883 11.153 19.672 1.00 89.88 669 GLY A C 1
ATOM 5356 O O . GLY A 1 669 ? -3.364 12.157 19.191 1.00 89.88 669 GLY A O 1
ATOM 5357 N N . ALA A 1 670 ? -4.566 11.172 20.814 1.00 93.06 670 ALA A N 1
ATOM 5358 C CA . ALA A 1 670 ? -4.674 12.302 21.726 1.00 93.06 670 ALA A CA 1
ATOM 5359 C C . ALA A 1 670 ? -4.668 11.796 23.181 1.00 93.06 670 ALA A C 1
ATOM 5361 O O . ALA A 1 670 ? -4.636 10.591 23.423 1.00 93.06 670 ALA A O 1
ATOM 5362 N N . VAL A 1 671 ? -4.693 12.713 24.152 1.00 96.44 671 VAL A N 1
ATOM 5363 C CA . VAL A 1 671 ? -4.870 12.375 25.575 1.00 96.44 671 VAL A CA 1
ATOM 5364 C C . VAL A 1 671 ? -5.976 13.249 26.159 1.00 96.44 671 VAL A C 1
ATOM 5366 O O . VAL A 1 671 ? -5.725 14.396 26.543 1.00 96.44 671 VAL A O 1
ATOM 5369 N N . VAL A 1 672 ? -7.202 12.724 26.172 1.00 97.56 672 VAL A N 1
ATOM 5370 C CA . VAL A 1 672 ? -8.420 13.426 26.609 1.00 97.56 672 VAL A CA 1
ATOM 5371 C C . VAL A 1 672 ? -9.572 12.441 26.842 1.00 97.56 672 VAL A C 1
ATOM 5373 O O . VAL A 1 672 ? -9.738 11.479 26.094 1.00 97.56 672 VAL A O 1
ATOM 5376 N N . ALA A 1 673 ? -10.412 12.703 27.846 1.00 98.31 673 ALA A N 1
ATOM 5377 C CA . ALA A 1 673 ? -11.699 12.028 28.000 1.00 98.31 673 ALA A CA 1
ATOM 5378 C C . ALA A 1 673 ? -12.795 12.809 27.252 1.00 98.31 673 ALA A C 1
ATOM 5380 O O . ALA A 1 673 ? -13.215 13.898 27.661 1.00 98.31 673 ALA A O 1
ATOM 5381 N N . ASN A 1 674 ? -13.238 12.255 26.128 1.00 96.88 674 ASN A N 1
ATOM 5382 C CA . ASN A 1 674 ? -14.263 12.803 25.251 1.00 96.88 674 ASN A CA 1
ATOM 5383 C C . ASN A 1 674 ? -15.648 12.291 25.656 1.00 96.88 674 ASN A C 1
ATOM 5385 O O . ASN A 1 674 ? -15.851 11.083 25.749 1.00 96.88 674 ASN A O 1
ATOM 5389 N N . TYR A 1 675 ? -16.606 13.189 25.870 1.00 98.19 675 TYR A N 1
ATOM 5390 C CA . TYR A 1 675 ? -17.968 12.836 26.273 1.00 98.19 675 TYR A CA 1
ATOM 5391 C C . TYR A 1 675 ? -19.030 13.358 25.287 1.00 98.19 675 TYR A C 1
ATOM 5393 O O . TYR A 1 675 ? -18.797 14.367 24.610 1.00 98.19 675 TYR A O 1
ATOM 5401 N N . PRO A 1 676 ? -20.197 12.689 25.198 1.00 97.19 676 PRO A N 1
ATOM 5402 C CA . PRO A 1 676 ? -21.217 13.022 24.208 1.00 97.19 676 PRO A CA 1
ATOM 5403 C C . PRO A 1 676 ? -21.881 14.397 24.424 1.00 97.19 676 PRO A C 1
ATOM 5405 O O . PRO A 1 676 ? -21.811 14.981 25.505 1.00 97.19 676 PRO A O 1
ATOM 5408 N N . TYR A 1 677 ? -22.555 14.953 23.412 1.00 95.56 677 TYR A N 1
ATOM 5409 C CA . TYR A 1 677 ? -22.668 14.404 22.053 1.00 95.56 677 TYR A CA 1
ATOM 5410 C C . TYR A 1 677 ? -21.445 14.692 21.176 1.00 95.56 677 TYR A C 1
ATOM 5412 O O . TYR A 1 677 ? -20.832 15.755 21.269 1.00 95.56 677 TYR A O 1
ATOM 5420 N N . ASP A 1 678 ? -21.151 13.769 20.263 1.00 92.88 678 ASP A N 1
ATOM 5421 C CA . ASP A 1 678 ? -20.155 13.929 19.201 1.00 92.88 678 ASP A CA 1
ATOM 5422 C C . ASP A 1 678 ? -20.704 14.733 18.007 1.00 92.88 678 ASP A C 1
ATOM 5424 O O . ASP A 1 678 ? -19.963 15.450 17.324 1.00 92.88 678 ASP A O 1
ATOM 5428 N N . LYS A 1 679 ? -22.010 14.653 17.721 1.00 91.25 679 LYS A N 1
ATOM 5429 C CA . LYS A 1 679 ? -22.623 15.366 16.585 1.00 91.25 679 LYS A CA 1
ATOM 5430 C C . LYS A 1 679 ? -23.162 16.743 16.973 1.00 91.25 679 LYS A C 1
ATOM 5432 O O . LYS A 1 679 ? -24.000 16.829 17.858 1.00 91.25 679 LYS A O 1
ATOM 5437 N N . SER A 1 680 ? -22.814 17.807 16.244 1.00 87.50 680 SER A N 1
ATOM 5438 C CA . SER A 1 680 ? -23.382 19.146 16.467 1.00 87.50 680 SER A CA 1
ATOM 5439 C C . SER A 1 680 ? -24.785 19.312 15.861 1.00 87.50 680 SER A C 1
ATOM 5441 O O . SER A 1 680 ? -25.103 18.703 14.836 1.00 87.50 680 SER A O 1
ATOM 5443 N N . HIS A 1 681 ? -25.609 20.199 16.441 1.00 79.31 681 HIS A N 1
ATOM 5444 C CA . HIS A 1 681 ? -26.918 20.587 15.875 1.00 79.31 681 HIS A CA 1
ATOM 5445 C C . HIS A 1 681 ? -26.805 21.316 14.523 1.00 79.31 681 HIS A C 1
ATOM 5447 O O . HIS A 1 681 ? -27.688 21.199 13.670 1.00 79.31 681 HIS A O 1
ATOM 5453 N N . GLU A 1 682 ? -25.736 22.093 14.322 1.00 68.06 682 GLU A N 1
ATOM 5454 C CA . GLU A 1 682 ? -25.523 22.897 13.116 1.00 68.06 682 GLU A CA 1
ATOM 5455 C C . GLU A 1 682 ? -24.695 22.131 12.074 1.00 68.06 682 GLU A C 1
ATOM 5457 O O . GLU A 1 682 ? -23.656 21.545 12.385 1.00 68.06 682 GLU A O 1
ATOM 5462 N N . GLN A 1 683 ? -25.142 22.144 10.812 1.00 54.84 683 GLN A N 1
ATOM 5463 C CA . GLN A 1 683 ? -24.336 21.665 9.687 1.00 54.84 683 GLN A CA 1
ATOM 5464 C C . GLN A 1 683 ? -23.215 22.672 9.408 1.00 54.84 683 GLN A C 1
ATOM 5466 O O . GLN A 1 683 ? -23.485 23.867 9.306 1.00 54.84 683 GLN A O 1
ATOM 5471 N N . ARG A 1 684 ? -21.970 22.195 9.241 1.00 49.06 684 ARG A N 1
ATOM 5472 C CA . ARG A 1 684 ? -20.801 23.025 8.890 1.00 49.06 684 ARG A CA 1
ATOM 5473 C C . ARG A 1 684 ? -21.129 24.005 7.753 1.00 49.06 684 ARG A C 1
ATOM 5475 O O . ARG A 1 684 ? -21.168 23.615 6.585 1.00 49.06 684 ARG A O 1
ATOM 5482 N N . ILE A 1 685 ? -21.272 25.289 8.076 1.00 42.50 685 ILE A N 1
ATOM 5483 C CA . ILE A 1 685 ? -21.191 26.369 7.091 1.00 42.50 685 ILE A CA 1
ATOM 5484 C C . ILE A 1 685 ? -19.703 26.569 6.795 1.00 42.50 685 ILE A C 1
ATOM 5486 O O . ILE A 1 685 ? -18.905 26.797 7.705 1.00 42.50 685 ILE A O 1
ATOM 5490 N N . ARG A 1 686 ? -19.308 26.432 5.521 1.00 36.41 686 ARG A N 1
ATOM 5491 C CA . ARG A 1 686 ? -17.922 26.646 5.070 1.00 36.41 686 ARG A CA 1
ATOM 5492 C C . ARG A 1 686 ? -17.387 27.972 5.627 1.00 36.41 686 ARG A C 1
ATOM 5494 O O . ARG A 1 686 ? -17.866 29.028 5.231 1.00 36.41 686 ARG A O 1
ATOM 5501 N N . GLY A 1 687 ? -16.366 27.896 6.481 1.00 42.59 687 GLY A N 1
ATOM 5502 C CA . GLY A 1 687 ? -15.557 29.048 6.887 1.00 42.59 687 GLY A CA 1
ATOM 5503 C C . GLY A 1 687 ? -15.693 29.520 8.337 1.00 42.59 687 GLY A C 1
ATOM 5504 O O . GLY A 1 687 ? -14.900 30.372 8.718 1.00 42.59 687 GLY A O 1
ATOM 5505 N N . ASN A 1 688 ? -16.605 28.974 9.154 1.00 39.34 688 ASN A N 1
ATOM 5506 C CA . ASN A 1 688 ? -16.698 29.333 10.577 1.00 39.34 688 ASN A CA 1
ATOM 5507 C C . ASN A 1 688 ? -16.333 28.140 11.478 1.00 39.34 688 ASN A C 1
ATOM 5509 O O . ASN A 1 688 ? -17.025 27.126 11.490 1.00 39.34 688 ASN A O 1
ATOM 5513 N N . TRP A 1 689 ? -15.229 28.268 12.217 1.00 45.94 689 TRP A N 1
ATOM 5514 C CA . TRP A 1 689 ? -14.667 27.252 13.122 1.00 45.94 689 TRP A CA 1
ATOM 5515 C C . TRP A 1 689 ? -15.138 27.430 14.572 1.00 45.94 689 TRP A C 1
ATOM 5517 O O . TRP A 1 689 ? -14.364 27.235 15.503 1.00 45.94 689 TRP A O 1
ATOM 5527 N N . GLN A 1 690 ? -16.381 27.854 14.795 1.00 46.16 690 GLN A N 1
ATOM 5528 C CA . GLN A 1 690 ? -16.919 27.879 16.155 1.00 46.16 690 GLN A CA 1
ATOM 5529 C C . GLN A 1 690 ? -17.515 26.509 16.457 1.00 46.16 690 GLN A C 1
ATOM 5531 O O . GLN A 1 690 ? -18.635 26.194 16.065 1.00 46.16 690 GLN A O 1
ATOM 5536 N N . ALA A 1 691 ? -16.700 25.661 17.083 1.00 54.00 691 ALA A N 1
ATOM 5537 C CA . ALA A 1 691 ? -17.152 24.402 17.640 1.00 54.00 691 ALA A CA 1
ATOM 5538 C C . ALA A 1 691 ? -18.076 24.712 18.826 1.00 54.00 691 ALA A C 1
ATOM 5540 O O . ALA A 1 691 ? -17.633 25.191 19.868 1.00 54.00 691 ALA A O 1
ATOM 5541 N N . ASN A 1 692 ? -19.377 24.514 18.628 1.00 67.88 692 ASN A N 1
ATOM 5542 C CA . ASN A 1 692 ? -20.372 24.721 19.668 1.00 67.88 692 ASN A CA 1
ATOM 5543 C C . ASN A 1 692 ? -20.573 23.406 20.423 1.00 67.88 692 ASN A C 1
ATOM 5545 O O . ASN A 1 692 ? -20.932 22.389 19.822 1.00 67.88 692 ASN A O 1
ATOM 5549 N N . SER A 1 693 ? -20.353 23.442 21.740 1.00 79.50 693 SER A N 1
ATOM 5550 C CA . SER A 1 693 ? -20.686 22.327 22.628 1.00 79.50 693 SER A CA 1
ATOM 5551 C C . SER A 1 693 ? -22.149 21.927 22.441 1.00 79.50 693 SER A C 1
ATOM 5553 O O . SER A 1 693 ? -23.030 22.788 22.390 1.00 79.50 693 SER A O 1
ATOM 5555 N N . THR A 1 694 ? -22.395 20.625 22.313 1.00 90.19 694 THR A N 1
ATOM 5556 C CA . THR A 1 694 ? -23.742 20.058 22.186 1.00 90.19 694 THR A CA 1
ATOM 5557 C C . THR A 1 694 ? -23.991 19.131 23.380 1.00 90.19 694 THR A C 1
ATOM 5559 O O . THR A 1 694 ? -23.626 17.953 23.320 1.00 90.19 694 THR A O 1
ATOM 5562 N N . PRO A 1 695 ? -24.525 19.668 24.495 1.00 93.88 695 PRO A N 1
ATOM 5563 C CA . PRO A 1 695 ? -24.671 18.922 25.740 1.00 93.88 695 PRO A CA 1
ATOM 5564 C C . PRO A 1 695 ? -25.790 17.881 25.647 1.00 93.88 695 PRO A C 1
ATOM 5566 O O . PRO A 1 695 ? -26.813 18.100 24.994 1.00 93.88 695 PRO A O 1
ATOM 5569 N N . THR A 1 696 ? -25.618 16.759 26.341 1.00 96.12 696 THR A N 1
ATOM 5570 C CA . THR A 1 696 ? -26.691 15.780 26.558 1.00 96.12 696 THR A CA 1
ATOM 5571 C C . THR A 1 696 ? -27.609 16.224 27.708 1.00 96.12 696 THR A C 1
ATOM 5573 O O . THR A 1 696 ? -27.221 17.070 28.521 1.00 96.12 696 THR A O 1
ATOM 5576 N N . PRO A 1 697 ? -28.815 15.640 27.851 1.00 96.94 697 PRO A N 1
ATOM 5577 C CA . PRO A 1 697 ? -29.621 15.817 29.062 1.00 96.94 697 PRO A CA 1
ATOM 5578 C C . PRO A 1 697 ? -28.876 15.451 30.359 1.00 96.94 697 PRO A C 1
ATOM 5580 O O . PRO A 1 697 ? -29.138 16.045 31.401 1.00 96.94 697 PRO A O 1
ATOM 5583 N N . ASP A 1 698 ? -27.925 14.515 30.284 1.00 98.00 698 ASP A N 1
ATOM 5584 C CA . ASP A 1 698 ? -27.073 14.063 31.390 1.00 98.00 698 ASP A CA 1
ATOM 5585 C C . ASP A 1 698 ? -25.655 14.691 31.366 1.00 98.00 698 ASP A C 1
ATOM 5587 O O . ASP A 1 698 ? -24.714 14.124 31.920 1.00 98.00 698 ASP A O 1
ATOM 5591 N N . ASP A 1 699 ? -25.459 15.862 30.744 1.00 97.62 699 ASP A N 1
ATOM 5592 C CA . ASP A 1 699 ? -24.128 16.468 30.520 1.00 97.62 699 ASP A CA 1
ATOM 5593 C C . ASP A 1 699 ? -23.282 16.586 31.799 1.00 97.62 699 ASP A C 1
ATOM 5595 O O . ASP A 1 699 ? -22.098 16.252 31.811 1.00 97.62 699 ASP A O 1
ATOM 5599 N N . ILE A 1 700 ? -23.891 16.996 32.915 1.00 97.19 700 ILE A N 1
ATOM 5600 C CA . ILE A 1 700 ? -23.178 17.157 34.191 1.00 97.19 700 ILE A CA 1
ATOM 5601 C C . ILE A 1 700 ? -22.640 15.807 34.692 1.00 97.19 700 ILE A C 1
ATOM 5603 O O . ILE A 1 700 ? -21.516 15.744 35.199 1.00 97.19 700 ILE A O 1
ATOM 5607 N N . LEU A 1 701 ? -23.410 14.728 34.519 1.00 97.81 701 LEU A N 1
ATOM 5608 C CA . LEU A 1 701 ? -22.975 13.371 34.846 1.00 97.81 701 LEU A CA 1
ATOM 5609 C C . LEU A 1 701 ? -21.847 12.929 33.909 1.00 97.81 701 LEU A C 1
ATOM 5611 O O . LEU A 1 701 ? -20.818 12.464 34.388 1.00 97.81 701 LEU A O 1
ATOM 5615 N N . PHE A 1 702 ? -21.978 13.138 32.598 1.00 98.69 702 PHE A N 1
ATOM 5616 C CA . PHE A 1 702 ? -20.923 12.804 31.634 1.00 98.69 702 PHE A CA 1
ATOM 5617 C C . PHE A 1 702 ? -19.609 13.540 31.908 1.00 98.69 702 PHE A C 1
ATOM 5619 O O . PHE A 1 702 ? -18.535 12.942 31.851 1.00 98.69 702 PHE A O 1
ATOM 5626 N N . ARG A 1 703 ? -19.679 14.816 32.292 1.00 98.38 703 ARG A N 1
ATOM 5627 C CA . ARG A 1 703 ? -18.508 15.585 32.729 1.00 98.38 703 ARG A CA 1
ATOM 5628 C C . ARG A 1 703 ? -17.893 15.005 33.997 1.00 98.38 703 ARG A C 1
ATOM 5630 O O . ARG A 1 703 ? -16.671 15.001 34.108 1.00 98.38 703 ARG A O 1
ATOM 5637 N N . LYS A 1 704 ? -18.701 14.508 34.942 1.00 97.62 704 LYS A N 1
ATOM 5638 C CA . LYS A 1 704 ? -18.195 13.800 36.128 1.00 97.62 704 LYS A CA 1
ATOM 5639 C C . LYS A 1 704 ? -17.495 12.502 35.741 1.00 97.62 704 LYS A C 1
ATOM 5641 O O . LYS A 1 704 ? -16.362 12.313 36.158 1.00 97.62 704 LYS A O 1
ATOM 5646 N N . LEU A 1 705 ? -18.119 11.673 34.904 1.00 98.44 705 LEU A N 1
ATOM 5647 C CA . LEU A 1 705 ? -17.554 10.416 34.400 1.00 98.44 705 LEU A CA 1
ATOM 5648 C C . LEU A 1 705 ? -16.206 10.644 33.695 1.00 98.44 705 LEU A C 1
ATOM 5650 O O . LEU A 1 705 ? -15.213 9.990 34.010 1.00 98.44 705 LEU A O 1
ATOM 5654 N N . ALA A 1 706 ? -16.142 11.633 32.798 1.00 98.69 706 ALA A N 1
ATOM 5655 C CA . ALA A 1 706 ? -14.909 12.015 32.111 1.00 98.69 706 ALA A CA 1
ATOM 5656 C C . ALA A 1 706 ? -13.831 12.523 33.087 1.00 98.69 706 ALA A C 1
ATOM 5658 O O . ALA A 1 706 ? -12.654 12.191 32.947 1.00 98.69 706 ALA A O 1
ATOM 5659 N N . LYS A 1 707 ? -14.223 13.296 34.112 1.00 98.56 707 LYS A N 1
ATOM 5660 C CA . LYS A 1 707 ? -13.308 13.765 35.163 1.00 98.56 707 LYS A CA 1
ATOM 5661 C C . LYS A 1 707 ? -12.792 12.632 36.039 1.00 98.56 707 LYS A C 1
ATOM 5663 O O . LYS A 1 707 ? -11.607 12.661 36.358 1.00 98.56 707 LYS A O 1
ATOM 5668 N N . THR A 1 708 ? -13.622 11.651 36.402 1.00 98.31 708 THR A N 1
ATOM 5669 C CA . THR A 1 708 ? -13.175 10.482 37.176 1.00 98.31 708 THR A CA 1
ATOM 5670 C C . THR A 1 708 ? -11.996 9.818 36.472 1.00 98.31 708 THR A C 1
ATOM 5672 O O . THR A 1 708 ? -10.947 9.648 37.089 1.00 98.31 708 THR A O 1
ATOM 5675 N N . TYR A 1 709 ? -12.108 9.556 35.165 1.00 98.62 709 TYR A N 1
ATOM 5676 C CA . TYR A 1 709 ? -10.993 8.990 34.404 1.00 98.62 709 TYR A CA 1
ATOM 5677 C C . TYR A 1 709 ? -9.803 9.959 34.317 1.00 98.62 709 TYR A C 1
ATOM 5679 O O . TYR A 1 709 ? -8.677 9.602 34.653 1.00 98.62 709 TYR A O 1
ATOM 5687 N N . SER A 1 710 ? -10.043 11.210 33.912 1.00 98.50 710 SER A N 1
ATOM 5688 C CA . SER A 1 710 ? -8.982 12.195 33.656 1.00 98.50 710 SER A CA 1
ATOM 5689 C C . SER A 1 710 ? -8.109 12.513 34.883 1.00 98.50 710 SER A C 1
ATOM 5691 O O . SER A 1 710 ? -6.882 12.624 34.767 1.00 98.50 710 SER A O 1
ATOM 5693 N N . TYR A 1 711 ? -8.716 12.645 36.069 1.00 98.50 711 TYR A N 1
ATOM 5694 C CA . TYR A 1 711 ? -7.990 12.926 37.315 1.00 98.50 711 TYR A CA 1
ATOM 5695 C C . TYR A 1 711 ? -7.324 11.689 37.918 1.00 98.50 711 TYR A C 1
ATOM 5697 O O . TYR A 1 711 ? -6.277 11.833 38.546 1.00 98.50 711 TYR A O 1
ATOM 5705 N N . ALA A 1 712 ? -7.898 10.497 37.731 1.00 98.38 712 ALA A N 1
ATOM 5706 C CA . ALA A 1 712 ? -7.260 9.247 38.138 1.00 98.38 712 ALA A CA 1
ATOM 5707 C C . ALA A 1 712 ? -6.104 8.855 37.199 1.00 98.38 712 ALA A C 1
ATOM 5709 O O . ALA A 1 712 ? -5.170 8.173 37.618 1.00 98.38 712 ALA A O 1
ATOM 5710 N N . HIS A 1 713 ? -6.131 9.319 35.945 1.00 98.31 713 HIS A N 1
ATOM 5711 C CA . HIS A 1 713 ? -5.037 9.140 34.998 1.00 98.31 713 HIS A CA 1
ATOM 5712 C C . HIS A 1 713 ? -3.808 9.954 35.416 1.00 98.31 713 HIS A C 1
ATOM 5714 O O . HIS A 1 713 ? -3.913 11.121 35.806 1.00 98.31 713 HIS A O 1
ATOM 5720 N N . GLY A 1 714 ? -2.609 9.399 35.219 1.00 96.00 714 GLY A N 1
ATOM 5721 C CA . GLY A 1 714 ? -1.349 9.998 35.691 1.00 96.00 714 GLY A CA 1
ATOM 5722 C C . GLY A 1 714 ? -1.030 11.422 35.192 1.00 96.00 714 GLY A C 1
ATOM 5723 O O . GLY A 1 714 ? -0.204 12.118 35.789 1.00 96.00 714 GLY A O 1
ATOM 5724 N N . TRP A 1 715 ? -1.676 11.886 34.116 1.00 95.19 715 TRP A N 1
ATOM 5725 C CA . TRP A 1 715 ? -1.428 13.207 33.512 1.00 95.19 715 TRP A CA 1
ATOM 5726 C C . TRP A 1 715 ? -2.550 13.789 32.638 1.00 95.19 715 TRP A C 1
ATOM 5728 O O . TRP A 1 715 ? -2.419 14.942 32.228 1.00 95.19 715 TRP A O 1
ATOM 5738 N N . MET A 1 716 ? -3.644 13.071 32.347 1.00 97.31 716 MET A N 1
ATOM 5739 C CA . MET A 1 716 ? -4.685 13.552 31.420 1.00 97.31 716 MET A CA 1
ATOM 5740 C C . MET A 1 716 ? -5.282 14.891 31.883 1.00 97.31 716 MET A C 1
ATOM 5742 O O . MET A 1 716 ? -5.327 15.842 31.103 1.00 97.31 716 MET A O 1
ATOM 5746 N N . HIS A 1 717 ? -5.583 15.021 33.179 1.00 96.69 717 HIS A N 1
ATOM 5747 C CA . HIS A 1 717 ? -6.109 16.244 33.802 1.00 96.69 717 HIS A CA 1
ATOM 5748 C C . HIS A 1 717 ? -5.240 17.500 33.635 1.00 96.69 717 HIS A C 1
ATOM 5750 O O . HIS A 1 717 ? -5.733 18.612 33.823 1.00 96.69 717 HIS A O 1
ATOM 5756 N N . ARG A 1 718 ? -3.950 17.358 33.295 1.00 94.56 718 ARG A N 1
ATOM 5757 C CA . ARG A 1 718 ? -3.058 18.506 33.047 1.00 94.56 718 ARG A CA 1
ATOM 5758 C C . ARG A 1 718 ? -3.464 19.291 31.802 1.00 94.56 718 ARG A C 1
ATOM 5760 O O . ARG A 1 718 ? -3.059 20.441 31.655 1.00 94.56 718 ARG A O 1
ATOM 5767 N N . GLY A 1 719 ? -4.236 18.674 30.910 1.00 87.75 719 GLY A N 1
ATOM 5768 C CA . GLY A 1 719 ? -4.885 19.319 29.778 1.00 87.75 719 GLY A CA 1
ATOM 5769 C C . GLY A 1 719 ? -4.002 19.594 28.567 1.00 87.75 719 GLY A C 1
ATOM 5770 O O . GLY A 1 719 ? -4.498 19.501 27.451 1.00 87.75 719 GLY A O 1
ATOM 5771 N N . THR A 1 720 ? -2.713 19.886 28.746 1.00 83.38 720 THR A N 1
ATOM 5772 C CA . THR A 1 720 ? -1.772 20.103 27.633 1.00 83.38 720 THR A CA 1
ATOM 5773 C C . THR A 1 720 ? -1.132 18.788 27.203 1.00 83.38 720 THR A C 1
ATOM 5775 O O . THR A 1 720 ? -0.128 18.375 27.785 1.00 83.38 720 THR A O 1
ATOM 5778 N N . ASN A 1 721 ? -1.678 18.142 26.174 1.00 78.44 721 ASN A N 1
ATOM 5779 C CA . ASN A 1 721 ? -1.160 16.875 25.659 1.00 78.44 721 ASN A CA 1
ATOM 5780 C C . ASN A 1 721 ? -1.215 16.843 24.126 1.00 78.44 721 ASN A C 1
ATOM 5782 O O . ASN A 1 721 ? -2.141 17.367 23.520 1.00 78.44 721 ASN A O 1
ATOM 5786 N N . CYS A 1 722 ? -0.221 16.218 23.491 1.00 84.88 722 CYS A N 1
ATOM 5787 C CA . CYS A 1 722 ? -0.176 15.988 22.037 1.00 84.88 722 CYS A CA 1
ATOM 5788 C C . CYS A 1 722 ? -0.308 17.243 21.141 1.00 84.88 722 CYS A C 1
ATOM 5790 O O . CYS A 1 722 ? -0.585 17.118 19.954 1.00 84.88 722 CYS A O 1
ATOM 5792 N N . GLY A 1 723 ? -0.074 18.445 21.685 1.00 80.94 723 GLY A N 1
ATOM 5793 C CA . GLY A 1 723 ? -0.240 19.722 20.976 1.00 80.94 723 GLY A CA 1
ATOM 5794 C C . GLY A 1 723 ? -1.614 20.381 21.155 1.00 80.94 723 GLY A C 1
ATOM 5795 O O . GLY A 1 723 ? -1.765 21.539 20.771 1.00 80.94 723 GLY A O 1
ATOM 5796 N N . ASP A 1 724 ? -2.563 19.693 21.794 1.00 83.94 724 ASP A N 1
ATOM 5797 C CA . ASP A 1 724 ? -3.889 20.203 22.143 1.00 83.94 724 ASP A CA 1
ATOM 5798 C C . ASP A 1 724 ? -3.957 20.661 23.612 1.00 83.94 724 ASP A C 1
ATOM 5800 O O . ASP A 1 724 ? -3.112 20.309 24.445 1.00 83.94 724 ASP A O 1
ATOM 5804 N N . PHE A 1 725 ? -4.981 21.459 23.933 1.00 91.38 725 PHE A N 1
ATOM 5805 C CA . PHE A 1 725 ? -5.279 21.899 25.296 1.00 91.38 725 PHE A CA 1
ATOM 5806 C C . PHE A 1 725 ? -6.745 21.644 25.659 1.00 91.38 725 PHE A C 1
ATOM 5808 O O . PHE A 1 725 ? -7.647 22.301 25.136 1.00 91.38 725 PHE A O 1
ATOM 5815 N N . PHE A 1 726 ? -6.968 20.735 26.608 1.00 93.56 726 PHE A N 1
ATOM 5816 C CA . PHE A 1 726 ? -8.286 20.392 27.141 1.00 93.56 726 PHE A CA 1
ATOM 5817 C C . PHE A 1 726 ? -8.361 20.739 28.624 1.00 93.56 726 PHE A C 1
ATOM 5819 O O . PHE A 1 726 ? -7.641 20.169 29.440 1.00 93.56 726 PHE A O 1
ATOM 5826 N N . ILE A 1 727 ? -9.238 21.668 29.003 1.00 93.38 727 ILE A N 1
ATOM 5827 C CA . ILE A 1 727 ? -9.418 22.011 30.418 1.00 93.38 727 ILE A CA 1
ATOM 5828 C C . ILE A 1 727 ? -9.848 20.769 31.215 1.00 93.38 727 ILE A C 1
ATOM 5830 O O . ILE A 1 727 ? -10.743 20.036 30.799 1.00 93.38 727 ILE A O 1
ATOM 5834 N N . ASP A 1 728 ? -9.174 20.514 32.338 1.00 96.56 728 ASP A N 1
ATOM 5835 C CA . ASP A 1 728 ? -9.334 19.308 33.163 1.00 96.56 728 ASP A CA 1
ATOM 5836 C C . ASP A 1 728 ? -9.129 17.978 32.403 1.00 96.56 728 ASP A C 1
ATOM 5838 O O . ASP A 1 728 ? -9.541 16.924 32.889 1.00 96.56 728 ASP A O 1
ATOM 5842 N N . GLY A 1 729 ? -8.515 17.993 31.213 1.00 96.62 729 GLY A N 1
ATOM 5843 C CA . GLY A 1 729 ? -8.315 16.802 30.381 1.00 96.62 729 GLY A CA 1
ATOM 5844 C C . GLY A 1 729 ? -9.601 16.196 29.810 1.00 96.62 729 GLY A C 1
ATOM 5845 O O . GLY A 1 729 ? -9.617 15.007 29.499 1.00 96.62 729 GLY A O 1
ATOM 5846 N N . ILE A 1 730 ? -10.680 16.979 29.688 1.00 97.75 730 ILE A N 1
ATOM 5847 C CA . ILE A 1 730 ? -11.972 16.515 29.158 1.00 97.75 730 ILE A CA 1
ATOM 5848 C C . ILE A 1 730 ? -12.458 17.391 27.999 1.00 97.75 730 ILE A C 1
ATOM 5850 O O . ILE A 1 730 ? -12.153 18.584 27.943 1.00 97.75 730 ILE A O 1
ATOM 5854 N N . THR A 1 731 ? -13.289 16.840 27.113 1.00 95.81 731 THR A N 1
ATOM 5855 C CA . THR A 1 731 ? -13.944 17.620 26.050 1.00 95.81 731 THR A CA 1
ATOM 5856 C C . THR A 1 731 ? -15.311 17.058 25.666 1.00 95.81 731 THR A C 1
ATOM 5858 O O . THR A 1 731 ? -15.512 15.849 25.688 1.00 95.81 731 THR A O 1
ATOM 5861 N N . ASN A 1 732 ? -16.253 17.931 25.298 1.00 96.19 732 ASN A N 1
ATOM 5862 C CA . ASN A 1 732 ? -17.466 17.506 24.595 1.00 96.19 732 ASN A CA 1
ATOM 5863 C C . ASN A 1 732 ? -17.090 17.197 23.138 1.00 96.19 732 ASN A C 1
ATOM 5865 O O . ASN A 1 732 ? -16.393 18.003 22.511 1.00 96.19 732 ASN A O 1
ATOM 5869 N N . GLY A 1 733 ? -17.553 16.075 22.591 1.00 93.19 733 GLY A N 1
ATOM 5870 C CA . GLY A 1 733 ? -17.141 15.629 21.257 1.00 93.19 733 GLY A CA 1
ATOM 5871 C C . GLY A 1 733 ? -17.437 16.627 20.149 1.00 93.19 733 GLY A C 1
ATOM 5872 O O . GLY A 1 733 ? -16.537 17.005 19.395 1.00 93.19 733 GLY A O 1
ATOM 5873 N N . ALA A 1 734 ? -18.653 17.173 20.114 1.00 91.69 734 ALA A N 1
ATOM 5874 C CA . ALA A 1 734 ? -19.035 18.195 19.143 1.00 91.69 734 ALA A CA 1
ATOM 5875 C C . ALA A 1 734 ? -18.202 19.486 19.275 1.00 91.69 734 ALA A C 1
ATOM 5877 O O . ALA A 1 734 ? -17.944 20.152 18.268 1.00 91.69 734 ALA A O 1
ATOM 5878 N N . SER A 1 735 ? -17.749 19.818 20.493 1.00 89.25 735 SER A N 1
ATOM 5879 C CA . SER A 1 735 ? -16.862 20.958 20.760 1.00 89.25 735 SER A CA 1
ATOM 5880 C C . SER A 1 735 ? -15.421 20.736 20.299 1.00 89.25 735 SER A C 1
ATOM 5882 O O . SER A 1 735 ? -14.708 21.717 20.090 1.00 89.25 735 SER A O 1
ATOM 5884 N N . TRP A 1 736 ? -14.965 19.491 20.162 1.00 89.19 736 TRP A N 1
ATOM 5885 C CA . TRP A 1 736 ? -13.638 19.205 19.617 1.00 89.19 736 TRP A CA 1
ATOM 5886 C C . TRP A 1 736 ? -13.695 19.137 18.091 1.00 89.19 736 TRP A C 1
ATOM 5888 O O . TRP A 1 736 ? -13.061 19.935 17.398 1.00 89.19 736 TRP A O 1
ATOM 5898 N N . TYR A 1 737 ? -14.520 18.238 17.555 1.00 83.56 737 TYR A N 1
ATOM 5899 C CA . TYR A 1 737 ? -14.913 18.218 16.152 1.00 83.56 737 TYR A CA 1
ATOM 5900 C C . TYR A 1 737 ? -16.186 17.391 15.974 1.00 83.56 737 TYR A C 1
ATOM 5902 O O . TYR A 1 737 ? -16.299 16.276 16.471 1.00 83.56 737 TYR A O 1
ATOM 5910 N N . SER A 1 738 ? -17.138 17.903 15.188 1.00 87.38 738 SER A N 1
ATOM 5911 C CA . SER A 1 738 ? -18.378 17.157 14.985 1.00 87.38 738 SER A CA 1
ATOM 5912 C C . SER A 1 738 ? -18.160 15.848 14.218 1.00 87.38 738 SER A C 1
ATOM 5914 O O . SER A 1 738 ? -17.580 15.825 13.124 1.00 87.38 738 SER A O 1
ATOM 5916 N N . LEU A 1 739 ? -18.699 14.773 14.784 1.00 88.31 739 LEU A N 1
ATOM 5917 C CA . LEU A 1 739 ? -18.669 13.407 14.285 1.00 88.31 739 LEU A CA 1
ATOM 5918 C C . LEU A 1 739 ? -20.098 12.853 14.284 1.00 88.31 739 LEU A C 1
ATOM 5920 O O . LEU A 1 739 ? -20.890 13.122 15.173 1.00 88.31 739 LEU A O 1
ATOM 5924 N N . SER A 1 740 ? -20.455 12.089 13.254 1.00 91.25 740 SER A N 1
ATOM 5925 C CA . SER A 1 740 ? -21.725 11.350 13.203 1.00 91.25 740 SER A CA 1
ATOM 5926 C C . SER A 1 740 ? -21.435 9.867 13.053 1.00 91.25 740 SER A C 1
ATOM 5928 O O . SER A 1 740 ? -20.379 9.532 12.507 1.00 91.25 740 SER A O 1
ATOM 5930 N N . LYS A 1 741 ? -22.391 9.011 13.436 1.00 95.25 741 LYS A N 1
ATOM 5931 C CA . LYS A 1 741 ? -22.274 7.546 13.311 1.00 95.25 741 LYS A CA 1
ATOM 5932 C C . LYS A 1 741 ? -21.194 6.922 14.214 1.00 95.25 741 LYS A C 1
ATOM 5934 O O . LYS A 1 741 ? -20.630 5.885 13.857 1.00 95.25 741 LYS A O 1
ATOM 5939 N N . GLY A 1 742 ? -20.906 7.564 15.348 1.00 96.06 742 GLY A N 1
ATOM 5940 C CA . GLY A 1 742 ? -20.011 7.054 16.389 1.00 96.06 742 GLY A CA 1
ATOM 5941 C C . GLY A 1 742 ? -20.724 6.132 17.378 1.00 96.06 742 GLY A C 1
ATOM 5942 O O . GLY A 1 742 ? -21.949 6.180 17.510 1.00 96.06 742 GLY A O 1
ATOM 5943 N N . MET A 1 743 ? -19.954 5.292 18.069 1.00 97.62 743 MET A N 1
ATOM 5944 C CA . MET A 1 743 ? -20.483 4.323 19.040 1.00 97.62 743 MET A CA 1
ATOM 5945 C C . MET A 1 743 ? -20.992 4.993 20.328 1.00 97.62 743 MET A C 1
ATOM 5947 O O . MET A 1 743 ? -22.022 4.589 20.868 1.00 97.62 743 MET A O 1
ATOM 5951 N N . GLN A 1 744 ? -20.317 6.058 20.761 1.00 96.50 744 GLN A N 1
ATOM 5952 C CA . GLN A 1 744 ? -20.613 6.803 21.983 1.00 96.50 744 GLN A CA 1
ATOM 5953 C C . GLN A 1 744 ? -22.044 7.365 21.984 1.00 96.50 744 GLN A C 1
ATOM 5955 O O . GLN A 1 744 ? -22.860 7.024 22.840 1.00 96.50 744 GLN A O 1
ATOM 5960 N N . ASP A 1 745 ? -22.377 8.162 20.965 1.00 97.38 745 ASP A N 1
ATOM 5961 C CA . ASP A 1 745 ? -23.718 8.731 20.795 1.00 97.38 745 ASP A CA 1
ATOM 5962 C C . ASP A 1 745 ? -24.771 7.640 20.543 1.00 97.38 745 ASP A C 1
ATOM 5964 O O . ASP A 1 745 ? -25.910 7.753 20.996 1.00 97.38 745 ASP A O 1
ATOM 5968 N N . PHE A 1 746 ? -24.399 6.563 19.839 1.00 98.00 746 PHE A N 1
ATOM 5969 C CA . PHE A 1 746 ? -25.302 5.446 19.565 1.00 98.00 746 PHE A CA 1
ATOM 5970 C C . PHE A 1 746 ? -25.731 4.714 20.842 1.00 98.00 746 PHE A C 1
ATOM 5972 O O . PHE A 1 746 ? -26.919 4.427 20.986 1.00 98.00 746 PHE A O 1
ATOM 5979 N N . ASN A 1 747 ? -24.797 4.422 21.758 1.00 97.94 747 ASN A N 1
ATOM 5980 C CA . ASN A 1 747 ? -25.108 3.786 23.044 1.00 97.94 747 ASN A CA 1
ATOM 5981 C C . ASN A 1 747 ? -26.155 4.602 23.800 1.00 97.94 747 ASN A C 1
ATOM 5983 O O . ASN A 1 747 ? -27.228 4.084 24.090 1.00 97.94 747 ASN A O 1
ATOM 5987 N N . TYR A 1 748 ? -25.876 5.888 24.011 1.00 98.06 748 TYR A N 1
ATOM 5988 C CA . TYR A 1 748 ? -26.760 6.755 24.780 1.00 98.06 748 TYR A CA 1
ATOM 5989 C C . TYR A 1 748 ? -28.130 6.911 24.102 1.00 98.06 748 TYR A C 1
ATOM 5991 O O . TYR A 1 748 ? -29.163 6.807 24.745 1.00 98.06 748 TYR A O 1
ATOM 5999 N N . LEU A 1 749 ? -28.192 7.085 22.780 1.00 97.94 749 LEU A N 1
ATOM 6000 C CA . LEU A 1 749 ? -29.470 7.309 22.092 1.00 97.94 749 LEU A CA 1
ATOM 6001 C C . LEU A 1 749 ? -30.323 6.047 21.893 1.00 97.94 749 LEU A C 1
ATOM 6003 O O . LEU A 1 749 ? -31.530 6.173 21.666 1.00 97.94 749 LEU A O 1
ATOM 6007 N N . HIS A 1 750 ? -29.731 4.849 21.920 1.00 97.81 750 HIS A N 1
ATOM 6008 C CA . HIS A 1 750 ? -30.435 3.597 21.618 1.00 97.81 750 HIS A CA 1
ATOM 6009 C C . HIS A 1 750 ? -30.687 2.712 22.845 1.00 97.81 750 HIS A C 1
ATOM 6011 O O . HIS A 1 750 ? -31.707 2.020 22.891 1.00 97.81 750 HIS A O 1
ATOM 6017 N N . THR A 1 751 ? -29.776 2.698 23.817 1.00 97.50 751 THR A N 1
ATOM 6018 C CA . THR A 1 751 ? -29.771 1.749 24.943 1.00 97.50 751 THR A CA 1
ATOM 6019 C C . THR A 1 751 ? -29.788 2.487 26.287 1.00 97.50 751 THR A C 1
ATOM 6021 O O . THR A 1 751 ? -29.939 3.701 26.320 1.00 97.50 751 THR A O 1
ATOM 6024 N N . ASN A 1 752 ? -29.663 1.759 27.402 1.00 97.69 752 ASN A N 1
ATOM 6025 C CA . ASN A 1 752 ? -29.483 2.346 28.738 1.00 97.69 752 ASN A CA 1
ATOM 6026 C C . ASN A 1 752 ? -28.028 2.791 29.012 1.00 97.69 752 ASN A C 1
ATOM 6028 O O . ASN A 1 752 ? -27.715 3.222 30.122 1.00 97.69 752 ASN A O 1
ATOM 6032 N N . CYS A 1 753 ? -27.124 2.627 28.040 1.00 98.38 753 CYS A N 1
ATOM 6033 C CA . CYS A 1 753 ? -25.686 2.682 28.262 1.00 98.38 753 CYS A CA 1
ATOM 6034 C C . CYS A 1 753 ? -25.131 4.104 28.141 1.00 98.38 753 CYS A C 1
ATOM 6036 O O . CYS A 1 753 ? -25.236 4.749 27.096 1.00 98.38 753 CYS A O 1
ATOM 6038 N N . PHE A 1 754 ? -24.446 4.549 29.189 1.00 98.56 754 PHE A N 1
ATOM 6039 C CA . PHE A 1 754 ? -23.644 5.763 29.190 1.00 98.56 754 PHE A CA 1
ATOM 6040 C C . PHE A 1 754 ? -22.240 5.417 28.712 1.00 98.56 754 PHE A C 1
ATOM 6042 O O . PHE A 1 754 ? -21.524 4.686 29.389 1.00 98.56 754 PHE A O 1
ATOM 6049 N N . GLU A 1 755 ? -21.841 5.925 27.548 1.00 98.44 755 GLU A N 1
ATOM 6050 C CA . GLU A 1 755 ? -20.504 5.688 27.003 1.00 98.44 755 GLU A CA 1
ATOM 6051 C C . GLU A 1 755 ? -19.715 6.989 26.857 1.00 98.44 755 GLU A C 1
ATOM 6053 O O . GLU A 1 755 ? -20.270 8.006 26.434 1.00 98.44 755 GLU A O 1
ATOM 6058 N N . ILE A 1 756 ? -18.419 6.950 27.177 1.00 98.62 756 ILE A N 1
ATOM 6059 C CA . ILE A 1 756 ? -17.451 7.993 26.802 1.00 98.62 756 ILE A CA 1
ATOM 6060 C C . ILE A 1 756 ? -16.335 7.408 25.933 1.00 98.62 756 ILE A C 1
ATOM 6062 O O . ILE A 1 756 ? -16.074 6.204 25.943 1.00 98.62 756 ILE A O 1
ATOM 6066 N N . THR A 1 757 ? -15.643 8.271 25.204 1.00 98.25 757 THR A N 1
ATOM 6067 C CA . THR A 1 757 ? -14.459 7.920 24.423 1.00 98.25 757 THR A CA 1
ATOM 6068 C C . THR A 1 757 ? -13.210 8.386 25.158 1.00 98.25 757 THR A C 1
ATOM 6070 O O . THR A 1 757 ? -13.103 9.542 25.559 1.00 98.25 757 THR A O 1
ATOM 6073 N N . LEU A 1 758 ? -12.252 7.487 25.346 1.00 98.44 758 LEU A N 1
ATOM 6074 C CA . LEU A 1 758 ? -11.007 7.755 26.051 1.00 98.44 758 LEU A CA 1
ATOM 6075 C C . LEU A 1 758 ? -9.854 7.748 25.054 1.00 98.44 758 LEU A C 1
ATOM 6077 O O . LEU A 1 758 ? -9.512 6.701 24.516 1.00 98.44 758 LEU A O 1
ATOM 6081 N N . GLU A 1 759 ? -9.248 8.905 24.820 1.00 97.31 759 GLU A N 1
ATOM 6082 C CA . GLU A 1 759 ? -8.014 9.038 24.047 1.00 97.31 759 GLU A CA 1
ATOM 6083 C C . GLU A 1 759 ? -6.837 8.917 25.020 1.00 97.31 759 GLU A C 1
ATOM 6085 O O . GLU A 1 759 ? -6.719 9.727 25.941 1.00 97.31 759 GLU A O 1
ATOM 6090 N N . LEU A 1 760 ? -6.017 7.874 24.878 1.00 96.06 760 LEU A N 1
ATOM 6091 C CA . LEU A 1 760 ? -5.105 7.444 25.951 1.00 96.06 760 LEU A CA 1
ATOM 6092 C C . LEU A 1 760 ? -3.654 7.893 25.774 1.00 96.06 760 LEU A C 1
ATOM 6094 O O . LEU A 1 760 ? -2.949 8.089 26.759 1.00 96.06 760 LEU A O 1
ATOM 6098 N N . SER A 1 761 ? -3.198 8.057 24.534 1.00 93.00 761 SER A N 1
ATOM 6099 C CA . SER A 1 761 ? -1.792 8.320 24.214 1.00 93.00 761 SER A CA 1
ATOM 6100 C C . SER A 1 761 ? -1.635 9.134 22.934 1.00 93.00 761 SER A C 1
ATOM 6102 O O . SER A 1 761 ? -2.407 8.999 21.988 1.00 93.00 761 SER A O 1
ATOM 6104 N N . CYS A 1 762 ? -0.561 9.926 22.836 1.00 89.56 762 CYS A N 1
ATOM 6105 C CA . CYS A 1 762 ? -0.224 10.621 21.585 1.00 89.56 762 CYS A CA 1
ATOM 6106 C C . CYS A 1 762 ? 0.224 9.648 20.482 1.00 89.56 762 CYS A C 1
ATOM 6108 O O . CYS A 1 762 ? -0.013 9.875 19.296 1.00 89.56 762 CYS A O 1
ATOM 6110 N N . LYS A 1 763 ? 0.895 8.556 20.867 1.00 90.06 763 LYS A N 1
ATOM 6111 C CA . LYS A 1 763 ? 1.325 7.504 19.945 1.00 90.06 763 LYS A CA 1
ATOM 6112 C C . LYS A 1 763 ? 0.224 6.461 19.835 1.00 90.06 763 LYS A C 1
ATOM 6114 O O . LYS A 1 763 ? -0.070 5.772 20.806 1.00 90.06 763 LYS A O 1
ATOM 6119 N N . LYS A 1 764 ? -0.343 6.309 18.639 1.00 89.88 764 LYS A N 1
ATOM 6120 C CA . LYS A 1 764 ? -1.364 5.287 18.358 1.00 89.88 764 LYS A CA 1
ATOM 6121 C C . LYS A 1 764 ? -0.835 3.859 18.502 1.00 89.88 764 LYS A C 1
ATOM 6123 O O . LYS A 1 764 ? -1.566 2.972 18.928 1.00 89.88 764 LYS A O 1
ATOM 6128 N N . PHE A 1 765 ? 0.447 3.673 18.200 1.00 90.31 765 PHE A N 1
ATOM 6129 C CA . PHE A 1 765 ? 1.158 2.407 18.316 1.00 90.31 765 PHE A CA 1
ATOM 6130 C C . PHE A 1 765 ? 2.443 2.640 19.133 1.00 90.31 765 PHE A C 1
ATOM 6132 O O . PHE A 1 765 ? 3.501 2.878 18.546 1.00 90.31 765 PHE A O 1
ATOM 6139 N N . PRO A 1 766 ? 2.355 2.716 20.476 1.00 88.31 766 PRO A N 1
ATOM 6140 C CA . PRO A 1 766 ? 3.529 2.938 21.313 1.00 88.31 766 PRO A CA 1
ATOM 6141 C C . PRO A 1 766 ? 4.464 1.715 21.271 1.00 88.31 766 PRO A C 1
ATOM 6143 O O . PRO A 1 766 ? 3.984 0.587 21.124 1.00 88.31 766 PRO A O 1
ATOM 6146 N N . PRO A 1 767 ? 5.787 1.919 21.382 1.00 85.25 767 PRO A N 1
ATOM 6147 C CA . PRO A 1 767 ? 6.742 0.821 21.441 1.00 85.25 767 PRO A CA 1
ATOM 6148 C C . PRO A 1 767 ? 6.610 0.051 22.766 1.00 85.25 767 PRO A C 1
ATOM 6150 O O . PRO A 1 767 ? 6.096 0.574 23.759 1.00 85.25 767 PRO A O 1
ATOM 6153 N N . GLN A 1 768 ? 7.070 -1.202 22.785 1.00 83.44 768 GLN A N 1
ATOM 6154 C CA . GLN A 1 768 ? 6.850 -2.127 23.904 1.00 83.44 768 GLN A CA 1
ATOM 6155 C C . GLN A 1 768 ? 7.386 -1.584 25.240 1.00 83.44 768 GLN A C 1
ATOM 6157 O O . GLN A 1 768 ? 6.761 -1.776 26.281 1.00 83.44 768 GLN A O 1
ATOM 6162 N N . GLU A 1 769 ? 8.519 -0.886 25.219 1.00 86.00 769 GLU A N 1
ATOM 6163 C CA . GLU A 1 769 ? 9.147 -0.284 26.397 1.00 86.00 769 GLU A CA 1
ATOM 6164 C C . GLU A 1 769 ? 8.307 0.816 27.066 1.00 86.00 769 GLU A C 1
ATOM 6166 O O . GLU A 1 769 ? 8.527 1.120 28.236 1.00 86.00 769 GLU A O 1
ATOM 6171 N N . GLU A 1 770 ? 7.331 1.399 26.362 1.00 88.62 770 GLU A N 1
ATOM 6172 C CA . GLU A 1 770 ? 6.422 2.412 26.917 1.00 88.62 770 GLU A CA 1
ATOM 6173 C C . GLU A 1 770 ? 5.165 1.791 27.546 1.00 88.62 770 GLU A C 1
ATOM 6175 O O . GLU A 1 770 ? 4.480 2.462 28.316 1.00 88.62 770 GLU A O 1
ATOM 6180 N N . LEU A 1 771 ? 4.871 0.508 27.290 1.00 89.50 771 LEU A N 1
ATOM 6181 C CA . LEU A 1 771 ? 3.629 -0.129 27.748 1.00 89.50 771 LEU A CA 1
ATOM 6182 C C . LEU A 1 771 ? 3.500 -0.170 29.273 1.00 89.50 771 LEU A C 1
ATOM 6184 O O . LEU A 1 771 ? 2.408 0.043 29.791 1.00 89.50 771 LEU A O 1
ATOM 6188 N N . GLU A 1 772 ? 4.593 -0.400 30.006 1.00 91.69 772 GLU A N 1
ATOM 6189 C CA . GLU A 1 772 ? 4.556 -0.381 31.475 1.00 91.69 772 GLU A CA 1
ATOM 6190 C C . GLU A 1 772 ? 4.244 1.025 32.008 1.00 91.69 772 GLU A C 1
ATOM 6192 O O . GLU A 1 772 ? 3.431 1.185 32.920 1.00 91.69 772 GLU A O 1
ATOM 6197 N N . TYR A 1 773 ? 4.845 2.054 31.407 1.00 93.94 773 TYR A N 1
ATOM 6198 C CA . TYR A 1 773 ? 4.592 3.448 31.766 1.00 93.94 773 TYR A CA 1
ATOM 6199 C C . TYR A 1 773 ? 3.131 3.839 31.505 1.00 93.94 773 TYR A C 1
ATOM 6201 O O . TYR A 1 773 ? 2.477 4.406 32.384 1.00 93.94 773 TYR A O 1
ATOM 6209 N N . GLU A 1 774 ? 2.600 3.478 30.336 1.00 95.69 774 GLU A N 1
ATOM 6210 C CA . GLU A 1 774 ? 1.204 3.727 29.970 1.00 95.69 774 GLU A CA 1
ATOM 6211 C C . GLU A 1 774 ? 0.225 2.930 30.848 1.00 95.69 774 GLU A C 1
ATOM 6213 O O . GLU A 1 774 ? -0.801 3.460 31.280 1.00 95.69 774 GLU A O 1
ATOM 6218 N N . TRP A 1 775 ? 0.548 1.677 31.188 1.00 97.12 775 TRP A N 1
ATOM 6219 C CA . TRP A 1 775 ? -0.248 0.864 32.111 1.00 97.12 775 TRP A CA 1
ATOM 6220 C C . TRP A 1 775 ? -0.339 1.503 33.493 1.00 97.12 775 TRP A C 1
ATOM 6222 O O . TRP A 1 775 ? -1.438 1.683 34.017 1.00 97.12 775 TRP A O 1
ATOM 6232 N N . LEU A 1 776 ? 0.792 1.904 34.079 1.00 96.75 776 LEU A N 1
ATOM 6233 C CA . LEU A 1 776 ? 0.811 2.543 35.397 1.00 96.75 776 LEU A CA 1
ATOM 6234 C C . LEU A 1 776 ? 0.013 3.853 35.420 1.00 96.75 776 LEU A C 1
ATOM 6236 O O . LEU A 1 776 ? -0.586 4.182 36.444 1.00 96.75 776 LEU A O 1
ATOM 6240 N N . ALA A 1 777 ? -0.028 4.574 34.300 1.00 96.31 777 ALA A N 1
ATOM 6241 C CA . ALA A 1 777 ? -0.799 5.802 34.160 1.00 96.31 777 ALA A CA 1
ATOM 6242 C C . ALA A 1 777 ? -2.312 5.583 34.073 1.00 96.31 777 ALA A C 1
ATOM 6244 O O . ALA A 1 777 ? -3.068 6.436 34.541 1.00 96.31 777 ALA A O 1
ATOM 6245 N N . ASN A 1 778 ? -2.736 4.465 33.476 1.00 98.19 778 ASN A N 1
ATOM 6246 C CA . ASN A 1 778 ? -4.136 4.161 33.182 1.00 98.19 778 ASN A CA 1
ATOM 6247 C C . ASN A 1 778 ? -4.789 3.219 34.200 1.00 98.19 778 ASN A C 1
ATOM 6249 O O . ASN A 1 778 ? -6.002 3.278 34.371 1.00 98.19 778 ASN A O 1
ATOM 6253 N N . ARG A 1 779 ? -4.024 2.367 34.896 1.00 97.81 779 ARG A N 1
ATOM 6254 C CA . ARG A 1 779 ? -4.548 1.304 35.775 1.00 97.81 779 ARG A CA 1
ATOM 6255 C C . ARG A 1 779 ? -5.587 1.806 36.777 1.00 97.81 779 ARG A C 1
ATOM 6257 O O . ARG A 1 779 ? -6.668 1.237 36.867 1.00 97.81 779 ARG A O 1
ATOM 6264 N N . GLU A 1 780 ? -5.260 2.857 37.530 1.00 98.25 780 GLU A N 1
ATOM 6265 C CA . GLU A 1 780 ? -6.181 3.406 38.535 1.00 98.25 780 GLU A CA 1
ATOM 6266 C C . GLU A 1 780 ? -7.415 4.036 37.879 1.00 98.25 780 GLU A C 1
ATOM 6268 O O . GLU A 1 780 ? -8.526 3.829 38.352 1.00 98.25 780 GLU A O 1
ATOM 6273 N N . ALA A 1 781 ? -7.239 4.739 36.757 1.00 98.50 781 ALA A N 1
ATOM 6274 C CA . ALA A 1 781 ? -8.337 5.352 36.014 1.00 98.50 781 ALA A CA 1
ATOM 6275 C C . ALA A 1 781 ? -9.316 4.318 35.445 1.00 98.50 781 ALA A C 1
ATOM 6277 O O . ALA A 1 781 ? -10.527 4.510 35.531 1.00 98.50 781 ALA A O 1
ATOM 6278 N N . LEU A 1 782 ? -8.799 3.204 34.916 1.00 98.75 782 LEU A N 1
ATOM 6279 C CA . LEU A 1 782 ? -9.604 2.107 34.385 1.00 98.75 782 LEU A CA 1
ATOM 6280 C C . LEU A 1 782 ? -10.475 1.470 35.470 1.00 98.75 782 LEU A C 1
ATOM 6282 O O . LEU A 1 782 ? -11.653 1.234 35.217 1.00 98.75 782 LEU A O 1
ATOM 6286 N N . VAL A 1 783 ? -9.924 1.217 36.662 1.00 98.56 783 VAL A N 1
ATOM 6287 C CA . VAL A 1 783 ? -10.677 0.643 37.792 1.00 98.56 783 VAL A CA 1
ATOM 6288 C C . VAL A 1 783 ? -11.669 1.658 38.355 1.00 98.56 783 VAL A C 1
ATOM 6290 O O . VAL A 1 783 ? -12.852 1.343 38.464 1.00 98.56 783 VAL A O 1
ATOM 6293 N N . ALA A 1 784 ? -11.221 2.888 38.629 1.00 98.31 784 ALA A N 1
ATOM 6294 C CA . ALA A 1 784 ? -12.066 3.956 39.163 1.00 98.31 784 ALA A CA 1
ATOM 6295 C C . ALA A 1 784 ? -13.268 4.254 38.260 1.00 98.31 784 ALA A C 1
ATOM 6297 O O . ALA A 1 784 ? -14.353 4.546 38.747 1.00 98.31 784 ALA A O 1
ATOM 6298 N N . TYR A 1 785 ? -13.099 4.151 36.942 1.00 98.62 785 TYR A N 1
ATOM 6299 C CA . TYR A 1 785 ? -14.194 4.340 36.001 1.00 98.62 785 TYR A CA 1
ATOM 6300 C C . TYR A 1 785 ? -15.179 3.161 35.957 1.00 98.62 785 TYR A C 1
ATOM 6302 O O . TYR A 1 785 ? -16.358 3.392 35.720 1.00 98.62 785 TYR A O 1
ATOM 6310 N N . ILE A 1 786 ? -14.761 1.915 36.222 1.00 98.50 786 ILE A N 1
ATOM 6311 C CA . ILE A 1 786 ? -15.718 0.798 36.369 1.00 98.50 786 ILE A CA 1
ATOM 6312 C C . ILE A 1 786 ? -16.595 1.034 37.603 1.00 98.50 786 ILE A C 1
ATOM 6314 O O . ILE A 1 786 ? -17.809 0.869 37.532 1.00 98.50 786 ILE A O 1
ATOM 6318 N N . GLU A 1 787 ? -16.000 1.481 38.711 1.00 97.56 787 GLU A N 1
ATOM 6319 C CA . GLU A 1 787 ? -16.694 1.733 39.985 1.00 97.56 787 GLU A CA 1
ATOM 6320 C C . GLU A 1 787 ? -17.821 2.774 39.868 1.00 97.56 787 GLU A C 1
ATOM 6322 O O . GLU A 1 787 ? -18.810 2.716 40.597 1.00 97.56 787 GLU A O 1
ATOM 6327 N N . GLU A 1 788 ? -17.732 3.685 38.896 1.00 96.81 788 GLU A N 1
ATOM 6328 C CA . GLU A 1 788 ? -18.766 4.681 38.589 1.00 96.81 788 GLU A CA 1
ATOM 6329 C C . GLU A 1 788 ? -20.127 4.078 38.214 1.00 96.81 788 GLU A C 1
ATOM 6331 O O . GLU A 1 788 ? -21.140 4.784 38.268 1.00 96.81 788 GLU A O 1
ATOM 6336 N N . ILE A 1 789 ? -20.177 2.795 37.840 1.00 96.88 789 ILE A N 1
ATOM 6337 C CA . ILE A 1 789 ? -21.425 2.091 37.523 1.00 96.88 789 ILE A CA 1
ATOM 6338 C C . ILE A 1 789 ? -22.339 1.931 38.747 1.00 96.88 789 ILE A C 1
ATOM 6340 O O . ILE A 1 789 ? -23.551 1.781 38.595 1.00 96.88 789 ILE A O 1
ATOM 6344 N N . HIS A 1 790 ? -21.778 2.017 39.958 1.00 95.62 790 HIS A N 1
ATOM 6345 C CA . HIS A 1 790 ? -22.500 1.875 41.226 1.00 95.62 790 HIS A CA 1
ATOM 6346 C C . HIS A 1 790 ? -22.988 3.205 41.806 1.00 95.62 790 HIS A C 1
ATOM 6348 O O . HIS A 1 790 ? -23.358 3.273 42.969 1.00 95.62 790 HIS A O 1
ATOM 6354 N N . GLN A 1 791 ? -23.037 4.282 41.022 1.00 93.81 791 GLN A N 1
ATOM 6355 C CA . GLN A 1 791 ? -23.623 5.546 41.483 1.00 93.81 791 GLN A CA 1
ATOM 6356 C C . GLN A 1 791 ? -25.090 5.701 41.057 1.00 93.81 791 GLN A C 1
ATOM 6358 O O . GLN A 1 791 ? -25.550 5.121 40.075 1.00 93.81 791 GLN A O 1
ATOM 6363 N N . GLY A 1 792 ? -25.827 6.567 41.751 1.00 96.19 792 GLY A N 1
ATOM 6364 C CA . GLY A 1 792 ? -27.204 6.900 41.396 1.00 96.19 792 GLY A CA 1
ATOM 6365 C C . GLY A 1 792 ? -28.225 6.016 42.096 1.00 96.19 792 GLY A C 1
ATOM 6366 O O . GLY A 1 792 ? -28.256 5.949 43.326 1.00 96.19 792 GLY A O 1
ATOM 6367 N N . ILE A 1 793 ? -29.101 5.383 41.321 1.00 97.38 793 ILE A N 1
ATOM 6368 C CA . ILE A 1 793 ? -30.152 4.499 41.832 1.00 97.38 793 ILE A CA 1
ATOM 6369 C C . ILE A 1 793 ? -30.181 3.181 41.067 1.00 97.38 793 ILE A C 1
ATOM 6371 O O . ILE A 1 793 ? -29.921 3.135 39.862 1.00 97.38 793 ILE A O 1
ATOM 6375 N N . LYS A 1 794 ? -30.599 2.125 41.757 1.00 97.19 794 LYS A N 1
ATOM 6376 C CA . LYS A 1 794 ? -30.936 0.843 41.136 1.00 97.19 794 LYS A CA 1
ATOM 6377 C C . LYS A 1 794 ? -32.104 0.182 41.851 1.00 97.19 794 LYS A C 1
ATOM 6379 O O . LYS A 1 794 ? -32.401 0.515 43.001 1.00 97.19 794 LYS A O 1
ATOM 6384 N N . GLY A 1 795 ? -32.790 -0.731 41.179 1.00 97.12 795 GLY A N 1
ATOM 6385 C CA . GLY A 1 795 ? -34.027 -1.280 41.716 1.00 97.12 795 GLY A CA 1
ATOM 6386 C C . GLY A 1 795 ? -34.709 -2.305 40.837 1.00 97.12 795 GLY A C 1
ATOM 6387 O O . GLY A 1 795 ? -34.254 -2.585 39.737 1.00 97.12 795 GLY A O 1
ATOM 6388 N N . LEU A 1 796 ? -35.842 -2.818 41.322 1.00 97.50 796 LEU A N 1
ATOM 6389 C CA . LEU A 1 796 ? -36.744 -3.691 40.568 1.00 97.50 796 LEU A CA 1
ATOM 6390 C C . LEU A 1 796 ? -38.094 -3.001 40.373 1.00 97.50 796 LEU A C 1
ATOM 6392 O O . LEU A 1 796 ? -38.624 -2.387 41.304 1.00 97.50 796 LEU A O 1
ATOM 6396 N N . VAL A 1 797 ? -38.682 -3.186 39.196 1.00 97.94 797 VAL A N 1
ATOM 6397 C CA . VAL A 1 797 ? -40.072 -2.845 38.899 1.00 97.94 797 VAL A CA 1
ATOM 6398 C C . VAL A 1 797 ? -40.881 -4.131 38.786 1.00 97.94 797 VAL A C 1
ATOM 6400 O O . VAL A 1 797 ? -40.550 -5.049 38.030 1.00 97.94 797 VAL A O 1
ATOM 6403 N N . SER A 1 798 ? -41.962 -4.202 39.552 1.00 96.62 798 SER A N 1
ATOM 6404 C CA . SER A 1 798 ? -42.876 -5.344 39.554 1.00 96.62 798 SER A CA 1
ATOM 6405 C C . SER A 1 798 ? -44.333 -4.905 39.559 1.00 96.62 798 SER A C 1
ATOM 6407 O O . SER A 1 798 ? -44.625 -3.737 39.801 1.00 96.62 798 SER A O 1
ATOM 6409 N N . ASP A 1 799 ? -45.248 -5.825 39.273 1.00 94.56 799 ASP A N 1
ATOM 6410 C CA . ASP A 1 799 ? -46.676 -5.609 39.493 1.00 94.56 799 ASP A CA 1
ATOM 6411 C C . ASP A 1 799 ? -47.120 -5.994 40.918 1.00 94.56 799 ASP A C 1
ATOM 6413 O O . ASP A 1 799 ? -46.339 -6.470 41.748 1.00 94.56 799 ASP A O 1
ATOM 6417 N N . GLU A 1 800 ? -48.406 -5.804 41.215 1.00 92.25 800 GLU A N 1
ATOM 6418 C CA . GLU A 1 800 ? -49.016 -6.174 42.503 1.00 92.25 800 GLU A CA 1
ATOM 6419 C C . GLU A 1 800 ? -48.912 -7.675 42.838 1.00 92.25 800 GLU A C 1
ATOM 6421 O O . GLU A 1 800 ? -49.008 -8.052 44.005 1.00 92.25 800 GLU A O 1
ATOM 6426 N N . ASN A 1 801 ? -48.669 -8.530 41.841 1.00 91.81 801 ASN A N 1
ATOM 6427 C CA . ASN A 1 801 ? -48.484 -9.974 41.996 1.00 91.81 801 ASN A CA 1
ATOM 6428 C C . ASN A 1 801 ? -46.997 -10.375 42.049 1.00 91.81 801 ASN A C 1
ATOM 6430 O O . ASN A 1 801 ? -46.684 -11.564 41.994 1.00 91.81 801 ASN A O 1
ATOM 6434 N N . ASN A 1 802 ? -46.084 -9.404 42.168 1.00 90.44 802 ASN A N 1
ATOM 6435 C CA . ASN A 1 802 ? -44.629 -9.568 42.126 1.00 90.44 802 ASN A CA 1
ATOM 6436 C C . ASN A 1 802 ? -44.070 -10.082 40.787 1.00 90.44 802 ASN A C 1
ATOM 6438 O O . ASN A 1 802 ? -42.902 -10.487 40.735 1.00 90.44 802 ASN A O 1
ATOM 6442 N N . ASN A 1 803 ? -44.840 -10.031 39.697 1.00 93.12 803 ASN A N 1
ATOM 6443 C CA . ASN A 1 803 ? -44.296 -10.301 38.368 1.00 93.12 803 ASN A CA 1
ATOM 6444 C C . ASN A 1 803 ? -43.366 -9.156 37.971 1.00 93.12 803 ASN A C 1
ATOM 6446 O O . ASN A 1 803 ? -43.704 -7.985 38.142 1.00 93.12 803 ASN A O 1
ATOM 6450 N N . LYS A 1 804 ? -42.190 -9.488 37.442 1.00 95.00 804 LYS A N 1
ATOM 6451 C CA . LYS A 1 804 ? -41.208 -8.500 36.990 1.00 95.00 804 LYS A CA 1
ATOM 6452 C C . LYS A 1 804 ? -41.673 -7.851 35.691 1.00 95.00 804 LYS A C 1
ATOM 6454 O O . LYS A 1 804 ? -42.119 -8.548 34.781 1.00 95.00 804 LYS A O 1
ATOM 6459 N N . LEU A 1 805 ? -41.589 -6.524 35.618 1.00 96.25 805 LEU A N 1
ATOM 6460 C CA . LEU A 1 805 ? -42.019 -5.765 34.446 1.00 96.25 805 LEU A CA 1
ATOM 6461 C C . LEU A 1 805 ? -40.806 -5.424 33.587 1.00 96.25 805 LEU A C 1
ATOM 6463 O O . LEU A 1 805 ? -39.955 -4.645 34.008 1.00 96.25 805 LEU A O 1
ATOM 6467 N N . VAL A 1 806 ? -40.749 -6.007 32.389 1.00 95.06 806 VAL A N 1
ATOM 6468 C CA . VAL A 1 806 ? -39.695 -5.776 31.388 1.00 95.06 806 VAL A CA 1
ATOM 6469 C C . VAL A 1 806 ? -40.035 -4.543 30.556 1.00 95.06 806 VAL A C 1
ATOM 6471 O O . VAL A 1 806 ? -41.184 -4.381 30.142 1.00 95.06 806 VAL A O 1
ATOM 6474 N N . GLY A 1 807 ? -39.048 -3.687 30.290 1.00 95.38 807 GLY A N 1
ATOM 6475 C CA . GLY A 1 807 ? -39.238 -2.469 29.500 1.00 95.38 807 GLY A CA 1
ATOM 6476 C C . GLY A 1 807 ? -40.059 -1.382 30.201 1.00 95.38 807 GLY A C 1
ATOM 6477 O O . GLY A 1 807 ? -40.571 -0.484 29.535 1.00 95.38 807 GLY A O 1
ATOM 6478 N N . ALA A 1 808 ? -40.207 -1.444 31.527 1.00 97.69 808 ALA A N 1
ATOM 6479 C CA . ALA A 1 808 ? -40.784 -0.349 32.296 1.00 97.69 808 ALA A CA 1
ATOM 6480 C C . ALA A 1 808 ? -39.833 0.855 32.259 1.00 97.69 808 ALA A C 1
ATOM 6482 O O . ALA A 1 808 ? -38.626 0.703 32.429 1.00 97.69 808 ALA A O 1
ATOM 6483 N N . VAL A 1 809 ? -40.381 2.045 32.035 1.00 98.19 809 VAL A N 1
ATOM 6484 C CA . VAL A 1 809 ? -39.636 3.297 31.877 1.00 98.19 809 VAL A CA 1
ATOM 6485 C C . VAL A 1 809 ? -39.435 3.954 33.236 1.00 98.19 809 VAL A C 1
ATOM 6487 O O . VAL A 1 809 ? -40.399 4.143 33.982 1.00 98.19 809 VAL A O 1
ATOM 6490 N N . ILE A 1 810 ? -38.196 4.343 33.523 1.00 98.44 810 ILE A N 1
ATOM 6491 C CA . ILE A 1 810 ? -37.775 5.094 34.703 1.00 98.44 810 ILE A CA 1
ATOM 6492 C C . ILE A 1 810 ? -37.388 6.501 34.260 1.00 98.44 810 ILE A C 1
ATOM 6494 O O . ILE A 1 810 ? -36.330 6.703 33.661 1.00 98.44 810 ILE A O 1
ATOM 6498 N N . SER A 1 811 ? -38.239 7.471 34.585 1.00 98.12 811 SER A N 1
ATOM 6499 C CA . SER A 1 811 ? -38.019 8.881 34.274 1.00 98.12 811 SER A CA 1
ATOM 6500 C C . SER A 1 811 ? -37.630 9.675 35.514 1.00 98.12 811 SER A C 1
ATOM 6502 O O . SER A 1 811 ? -38.132 9.445 36.621 1.00 98.12 811 SER A O 1
ATOM 6504 N N . VAL A 1 812 ? -36.719 10.629 35.331 1.00 98.12 812 VAL A N 1
ATOM 6505 C CA . VAL A 1 812 ? -36.228 11.514 36.393 1.00 98.12 812 VAL A CA 1
ATOM 6506 C C . VAL A 1 812 ? -36.678 12.934 36.086 1.00 98.12 812 VAL A C 1
ATOM 6508 O O . VAL A 1 812 ? -36.347 13.493 35.043 1.00 98.12 812 VAL A O 1
ATOM 6511 N N . GLU A 1 813 ? -37.440 13.541 36.996 1.00 97.81 813 GLU A N 1
ATOM 6512 C CA . GLU A 1 813 ? -37.933 14.903 36.794 1.00 97.81 813 GLU A CA 1
ATOM 6513 C C . GLU A 1 813 ? -36.768 15.881 36.586 1.00 97.81 813 GLU A C 1
ATOM 6515 O O . GLU A 1 813 ? -35.849 15.964 37.401 1.00 97.81 813 GLU A O 1
ATOM 6520 N N . GLY A 1 814 ? -36.822 16.635 35.485 1.00 95.62 814 GLY A N 1
ATOM 6521 C CA . GLY A 1 814 ? -35.801 17.617 35.115 1.00 95.62 814 GLY A CA 1
ATOM 6522 C C . GLY A 1 814 ? -34.664 17.078 34.242 1.00 95.62 814 GLY A C 1
ATOM 6523 O O . GLY A 1 814 ? -33.892 17.888 33.735 1.00 95.62 814 GLY A O 1
ATOM 6524 N N . ILE A 1 815 ? -34.581 15.763 34.006 1.00 97.19 815 ILE A N 1
ATOM 6525 C CA . ILE A 1 815 ? -33.601 15.166 33.090 1.00 97.19 815 ILE A CA 1
ATOM 6526 C C . ILE A 1 815 ? -34.344 14.510 31.928 1.00 97.19 815 ILE A C 1
ATOM 6528 O O . ILE A 1 815 ? -35.060 13.532 32.103 1.00 97.19 815 ILE A O 1
ATOM 6532 N N . GLY A 1 816 ? -34.183 15.062 30.726 1.00 95.38 816 GLY A N 1
ATOM 6533 C CA . GLY A 1 816 ? -34.897 14.627 29.520 1.00 95.38 816 GLY A CA 1
ATOM 6534 C C . GLY A 1 816 ? -34.355 13.344 28.888 1.00 95.38 816 GLY A C 1
ATOM 6535 O O . GLY A 1 816 ? -34.171 13.318 27.673 1.00 95.38 816 GLY A O 1
ATOM 6536 N N . HIS A 1 817 ? -34.052 12.322 29.685 1.00 96.88 817 HIS A N 1
ATOM 6537 C CA . HIS A 1 817 ? -33.544 11.035 29.220 1.00 96.88 817 HIS A CA 1
ATOM 6538 C C . HIS A 1 817 ? -33.945 9.931 30.197 1.00 96.88 817 HIS A C 1
ATOM 6540 O O . HIS A 1 817 ? -33.450 9.912 31.330 1.00 96.88 817 HIS A O 1
ATOM 6546 N N . ASP A 1 818 ? -34.804 9.018 29.749 1.00 97.44 818 ASP A N 1
ATOM 6547 C CA . ASP A 1 818 ? -35.299 7.916 30.572 1.00 97.44 818 ASP A CA 1
ATOM 6548 C C . ASP A 1 818 ? -34.489 6.641 30.311 1.00 97.44 818 ASP A C 1
ATOM 6550 O O . ASP A 1 818 ? -33.871 6.485 29.258 1.00 97.44 818 ASP A O 1
ATOM 6554 N N . VAL A 1 819 ? -34.505 5.723 31.278 1.00 97.88 819 VAL A N 1
ATOM 6555 C CA . VAL A 1 819 ? -33.943 4.368 31.136 1.00 97.88 819 VAL A CA 1
ATOM 6556 C C . VAL A 1 819 ? -35.046 3.329 31.284 1.00 97.88 819 VAL A C 1
ATOM 6558 O O . VAL A 1 819 ? -36.118 3.621 31.816 1.00 97.88 819 VAL A O 1
ATOM 6561 N N . THR A 1 820 ? -34.796 2.103 30.843 1.00 97.62 820 THR A N 1
ATOM 6562 C CA . THR A 1 820 ? -35.776 1.009 30.880 1.00 97.62 820 THR A CA 1
ATOM 6563 C C . THR A 1 820 ? -35.303 -0.186 31.695 1.00 97.62 820 THR A C 1
ATOM 6565 O O . THR A 1 820 ? -34.103 -0.427 31.830 1.00 97.62 820 THR A O 1
ATOM 6568 N N . THR A 1 821 ? -36.243 -0.954 32.245 1.00 97.69 821 THR A N 1
ATOM 6569 C CA . THR A 1 821 ? -35.919 -2.195 32.956 1.00 97.69 821 THR A CA 1
ATOM 6570 C C . THR A 1 821 ? -35.466 -3.311 32.015 1.00 97.69 821 THR A C 1
ATOM 6572 O O . THR A 1 821 ? -35.978 -3.453 30.899 1.00 97.69 821 THR A O 1
ATOM 6575 N N . GLY A 1 822 ? -34.531 -4.132 32.497 1.00 93.94 822 GLY A N 1
ATOM 6576 C CA . GLY A 1 822 ? -34.054 -5.348 31.847 1.00 93.94 822 GLY A CA 1
ATOM 6577 C C . GLY A 1 822 ? -35.040 -6.518 31.938 1.00 93.94 822 GLY A C 1
ATOM 6578 O O . GLY A 1 822 ? -36.179 -6.383 32.394 1.00 93.94 822 GLY A O 1
ATOM 6579 N N . GLU A 1 823 ? -34.591 -7.701 31.510 1.00 90.75 823 GLU A N 1
ATOM 6580 C CA . GLU A 1 823 ? -35.418 -8.920 31.453 1.00 90.75 823 GLU A CA 1
ATOM 6581 C C . GLU A 1 823 ? -35.905 -9.400 32.830 1.00 90.75 823 GLU A C 1
ATOM 6583 O O . GLU A 1 823 ? -36.946 -10.052 32.923 1.00 90.75 823 GLU A O 1
ATOM 6588 N N . HIS A 1 824 ? -35.203 -9.041 33.908 1.00 92.62 824 HIS A N 1
ATOM 6589 C CA . HIS A 1 824 ? -35.577 -9.393 35.280 1.00 92.62 824 HIS A CA 1
ATOM 6590 C C . HIS A 1 824 ? -36.321 -8.259 36.002 1.00 92.62 824 HIS A C 1
ATOM 6592 O O . HIS A 1 824 ? -36.578 -8.341 37.208 1.00 92.62 824 HIS A O 1
ATOM 6598 N N . GLY A 1 825 ? -36.718 -7.214 35.266 1.00 95.44 825 GLY A N 1
ATOM 6599 C CA . GLY A 1 825 ? -37.386 -6.025 35.797 1.00 95.44 825 GLY A CA 1
ATOM 6600 C C . GLY A 1 825 ? -36.464 -5.106 36.596 1.00 95.44 825 GLY A C 1
ATOM 6601 O O . GLY A 1 825 ? -36.943 -4.174 37.237 1.00 95.44 825 GLY A O 1
ATOM 6602 N N . ASP A 1 826 ? -35.164 -5.369 36.586 1.00 96.94 826 ASP A N 1
ATOM 6603 C CA . ASP A 1 826 ? -34.124 -4.559 37.195 1.00 96.94 826 ASP A CA 1
ATOM 6604 C C . ASP A 1 826 ? -33.786 -3.339 36.341 1.00 96.94 826 ASP A C 1
ATOM 6606 O O . ASP A 1 826 ? -33.908 -3.358 35.118 1.00 96.94 826 ASP A O 1
ATOM 6610 N N . TYR A 1 827 ? -33.393 -2.249 36.985 1.00 97.88 827 TYR A N 1
ATOM 6611 C CA . TYR A 1 827 ? -32.950 -1.041 36.305 1.00 97.88 827 TYR A CA 1
ATOM 6612 C C . TYR A 1 827 ? -31.814 -0.373 37.067 1.00 97.88 827 TYR A C 1
ATOM 6614 O O . TYR A 1 827 ? -31.692 -0.497 38.289 1.00 97.88 827 TYR A O 1
ATOM 6622 N N . PHE A 1 828 ? -31.040 0.415 36.327 1.00 97.75 828 PHE A N 1
ATOM 6623 C CA . PHE A 1 828 ? -29.939 1.210 36.843 1.00 97.75 828 PHE A CA 1
ATOM 6624 C C . PHE A 1 828 ? -30.016 2.587 36.205 1.00 97.75 828 PHE A C 1
ATOM 6626 O O . PHE A 1 828 ? -30.121 2.715 34.985 1.00 97.75 828 PHE A O 1
ATOM 6633 N N . ARG A 1 829 ? -29.985 3.627 37.031 1.00 97.38 829 ARG A N 1
ATOM 6634 C CA . ARG A 1 829 ? -29.998 5.010 36.567 1.00 97.38 829 ARG A CA 1
ATOM 6635 C C . ARG A 1 829 ? -28.894 5.766 37.288 1.00 97.38 829 ARG A C 1
ATOM 6637 O O . ARG A 1 829 ? -29.030 6.123 38.458 1.00 97.38 829 ARG A O 1
ATOM 6644 N N . LEU A 1 830 ? -27.806 6.000 36.560 1.00 97.50 830 LEU A N 1
ATOM 6645 C CA . LEU A 1 830 ? -26.677 6.782 37.043 1.00 97.50 830 LEU A CA 1
ATOM 6646 C C . LEU A 1 830 ? -27.134 8.221 37.292 1.00 97.50 830 LEU A C 1
ATOM 6648 O O . LEU A 1 830 ? -27.742 8.851 36.427 1.00 97.50 830 LEU A O 1
ATOM 6652 N N . LEU A 1 831 ? -26.869 8.725 38.493 1.00 97.00 831 LEU A N 1
ATOM 6653 C CA . LEU A 1 831 ? -27.215 10.073 38.929 1.00 97.00 831 LEU A CA 1
ATOM 6654 C C . LEU A 1 831 ? -26.124 10.579 39.864 1.00 97.00 831 LEU A C 1
ATOM 6656 O O . LEU A 1 831 ? -25.526 9.813 40.619 1.00 97.00 831 LEU A O 1
ATOM 6660 N N . LEU A 1 832 ? -25.897 11.887 39.830 1.00 96.38 832 LEU A N 1
ATOM 6661 C CA . LEU A 1 832 ? -25.040 12.546 40.805 1.00 96.38 832 LEU A CA 1
ATOM 6662 C C . LEU A 1 832 ? -25.758 12.677 42.159 1.00 96.38 832 LEU A C 1
ATOM 6664 O O . LEU A 1 832 ? -26.981 12.547 42.223 1.00 96.38 832 LEU A O 1
ATOM 6668 N N . PRO A 1 833 ? -25.028 12.962 43.251 1.00 96.38 833 PRO A N 1
ATOM 6669 C CA . PRO A 1 833 ? -25.644 13.172 44.554 1.00 96.38 833 PRO A CA 1
ATOM 6670 C C . PRO A 1 833 ? -26.658 14.318 44.524 1.00 96.38 833 PRO A C 1
ATOM 6672 O O . PRO A 1 833 ? -26.357 15.422 44.062 1.00 96.38 833 PRO A O 1
ATOM 6675 N N . GLY A 1 834 ? -27.861 14.067 45.032 1.00 95.75 834 GLY A N 1
ATOM 6676 C CA . GLY A 1 834 ? -28.971 15.007 44.917 1.00 95.75 834 GLY A CA 1
ATOM 6677 C C . GLY A 1 834 ? -30.312 14.417 45.337 1.00 95.75 834 GLY A C 1
ATOM 6678 O O . GLY A 1 834 ? -30.419 13.244 45.681 1.00 95.75 834 GLY A O 1
ATOM 6679 N N . ASN A 1 835 ? -31.351 15.251 45.317 1.00 97.00 835 ASN A N 1
ATOM 6680 C CA . ASN A 1 835 ? -32.724 14.829 45.583 1.00 97.00 835 ASN A CA 1
ATOM 6681 C C . ASN A 1 835 ? -33.505 14.811 44.275 1.00 97.00 835 ASN A C 1
ATOM 6683 O O . ASN A 1 835 ? -33.582 15.833 43.594 1.00 97.00 835 ASN A O 1
ATOM 6687 N N . TYR A 1 836 ? -34.114 13.673 43.964 1.00 97.56 836 TYR A N 1
ATOM 6688 C CA . TYR A 1 836 ? -34.786 13.442 42.693 1.00 97.56 836 TYR A CA 1
ATOM 6689 C C . TYR A 1 836 ? -36.218 12.973 42.910 1.00 97.56 836 TYR A C 1
ATOM 6691 O O . TYR A 1 836 ? -36.514 12.228 43.848 1.00 97.56 836 TYR A O 1
ATOM 6699 N N . ARG A 1 837 ? -37.104 13.396 42.006 1.00 98.00 837 ARG A N 1
ATOM 6700 C CA . ARG A 1 837 ? -38.440 12.826 41.859 1.00 98.00 837 ARG A CA 1
ATOM 6701 C C . ARG A 1 837 ? -38.421 11.870 40.676 1.00 98.00 837 ARG A C 1
ATOM 6703 O O . ARG A 1 837 ? -38.114 12.278 39.558 1.00 98.00 837 ARG A O 1
ATOM 6710 N N . ILE A 1 838 ? -38.717 10.605 40.936 1.00 98.12 838 ILE A N 1
ATOM 6711 C CA . ILE A 1 838 ? -38.501 9.516 39.983 1.00 98.12 838 ILE A CA 1
ATOM 6712 C C . ILE A 1 838 ? -39.806 8.793 39.756 1.00 98.12 838 ILE A C 1
ATOM 6714 O O . ILE A 1 838 ? -40.483 8.441 40.721 1.00 98.12 838 ILE A O 1
ATOM 6718 N N . THR A 1 839 ? -40.155 8.584 38.494 1.00 98.50 839 THR A N 1
ATOM 6719 C CA . THR A 1 839 ? -41.403 7.938 38.103 1.00 98.50 839 THR A CA 1
ATOM 6720 C C . THR A 1 839 ? -41.111 6.662 37.333 1.00 98.50 839 THR A C 1
ATOM 6722 O O . THR A 1 839 ? -40.442 6.700 36.306 1.00 98.50 839 THR A O 1
ATOM 6725 N N . ALA A 1 840 ? -41.647 5.542 37.809 1.00 98.44 840 ALA A N 1
ATOM 6726 C CA . ALA A 1 840 ? -41.708 4.307 37.042 1.00 98.44 840 ALA A CA 1
ATOM 6727 C C . ALA A 1 840 ? -43.056 4.207 36.327 1.00 98.44 840 ALA A C 1
ATOM 6729 O O . ALA A 1 840 ? -44.108 4.470 36.919 1.00 98.44 840 ALA A O 1
ATOM 6730 N N . SER A 1 841 ? -43.038 3.817 35.057 1.00 97.81 841 SER A N 1
ATOM 6731 C CA . SER A 1 841 ? -44.242 3.661 34.242 1.00 97.81 841 SER A CA 1
ATOM 6732 C C . SER A 1 841 ? -44.126 2.475 33.289 1.00 97.81 841 SER A C 1
ATOM 6734 O O . SER A 1 841 ? -43.043 2.150 32.817 1.00 97.81 841 SER A O 1
ATOM 6736 N N . ALA A 1 842 ? -45.246 1.812 33.017 1.00 96.94 842 ALA A N 1
ATOM 6737 C CA . ALA A 1 842 ? -45.325 0.711 32.065 1.00 96.94 842 ALA A CA 1
ATOM 6738 C C . ALA A 1 842 ? -46.698 0.712 31.380 1.00 96.94 842 ALA A C 1
ATOM 6740 O O . ALA A 1 842 ? -47.701 1.136 31.967 1.00 96.94 842 ALA A O 1
ATOM 6741 N N . ASP A 1 843 ? -46.756 0.230 30.140 1.00 93.62 843 ASP A N 1
ATOM 6742 C CA . ASP A 1 843 ? -48.002 0.146 29.380 1.00 93.62 843 ASP A CA 1
ATOM 6743 C C . ASP A 1 843 ? -49.023 -0.756 30.082 1.00 93.62 843 ASP A C 1
ATOM 6745 O O . ASP A 1 843 ? -48.727 -1.880 30.475 1.00 93.62 843 ASP A O 1
ATOM 6749 N N . GLY A 1 844 ? -50.248 -0.252 30.251 1.00 93.31 844 GLY A N 1
ATOM 6750 C CA . GLY A 1 844 ? -51.300 -0.947 31.001 1.00 93.31 844 GLY A CA 1
ATOM 6751 C C . GLY A 1 844 ? -51.220 -0.794 32.525 1.00 93.31 844 GLY A C 1
ATOM 6752 O O . GLY A 1 844 ? -52.117 -1.275 33.213 1.00 93.31 844 GLY A O 1
ATOM 6753 N N . TYR A 1 845 ? -50.229 -0.072 33.056 1.00 96.00 845 TYR A N 1
ATOM 6754 C CA . TYR A 1 845 ? -50.068 0.174 34.491 1.00 96.00 845 TYR A CA 1
ATOM 6755 C C . TYR A 1 845 ? -50.205 1.663 34.850 1.00 96.00 845 TYR A C 1
ATOM 6757 O O . TYR A 1 845 ? -50.003 2.555 34.016 1.00 96.00 845 TYR A O 1
ATOM 6765 N N . GLU A 1 846 ? -50.603 1.945 36.089 1.00 95.38 846 GLU A N 1
ATOM 6766 C CA . GLU A 1 846 ? -50.565 3.282 36.682 1.00 95.38 846 GLU A CA 1
ATOM 6767 C C . GLU A 1 846 ? -49.118 3.641 37.059 1.00 95.38 846 GLU A C 1
ATOM 6769 O O . GLU A 1 846 ? -48.442 2.827 37.694 1.00 95.38 846 GLU A O 1
ATOM 6774 N N . PRO A 1 847 ? -48.619 4.831 36.672 1.00 96.94 847 PRO A N 1
ATOM 6775 C CA . PRO A 1 847 ? -47.265 5.246 37.012 1.00 96.94 847 PRO A CA 1
ATOM 6776 C C . PRO A 1 847 ? -47.131 5.516 38.514 1.00 96.94 847 PRO A C 1
ATOM 6778 O O . PRO A 1 847 ? -48.039 6.065 39.142 1.00 96.94 847 PRO A O 1
ATOM 6781 N N . GLN A 1 848 ? -45.974 5.182 39.079 1.00 97.81 848 GLN A N 1
ATOM 6782 C CA . GLN A 1 848 ? -45.650 5.425 40.483 1.00 97.81 848 GLN A CA 1
ATOM 6783 C C . GLN A 1 848 ? -44.478 6.395 40.584 1.00 97.81 848 GLN A C 1
ATOM 6785 O O . GLN A 1 848 ? -43.421 6.151 40.009 1.00 97.81 848 GLN A O 1
ATOM 6790 N N . THR A 1 849 ? -44.648 7.459 41.367 1.00 97.88 849 THR A N 1
ATOM 6791 C CA . THR A 1 849 ? -43.609 8.466 41.600 1.00 97.88 849 THR A CA 1
ATOM 6792 C C . THR A 1 849 ? -43.118 8.424 43.043 1.00 97.88 849 THR A C 1
ATOM 6794 O O . THR A 1 849 ? -43.921 8.403 43.976 1.00 97.88 849 THR A O 1
ATOM 6797 N N . VAL A 1 850 ? -41.801 8.456 43.235 1.00 97.31 850 VAL A N 1
ATOM 6798 C CA . VAL A 1 850 ? -41.142 8.466 44.548 1.00 97.31 850 VAL A CA 1
ATOM 6799 C C . VAL A 1 850 ? -40.095 9.574 44.625 1.00 97.31 850 VAL A C 1
ATOM 6801 O O . VAL A 1 850 ? -39.501 9.964 43.621 1.00 97.31 850 VAL A O 1
ATOM 6804 N N . MET A 1 851 ? -39.878 10.096 45.831 1.00 97.50 851 MET A N 1
ATOM 6805 C CA . MET A 1 851 ? -38.764 10.997 46.128 1.00 97.50 851 MET A CA 1
ATOM 6806 C C . MET A 1 851 ? -37.599 10.165 46.660 1.00 97.50 851 MET A C 1
ATOM 6808 O O . MET A 1 851 ? -37.792 9.391 47.597 1.00 97.50 851 MET A O 1
ATOM 6812 N N . VAL A 1 852 ? -36.407 10.341 46.098 1.00 96.38 852 VAL A N 1
ATOM 6813 C CA . VAL A 1 852 ? -35.189 9.652 46.545 1.00 96.38 852 VAL A CA 1
ATOM 6814 C C . VAL A 1 852 ? -34.040 10.639 46.711 1.00 96.38 852 VAL A C 1
ATOM 6816 O O . VAL A 1 852 ? -33.906 11.599 45.949 1.00 96.38 852 VAL A O 1
ATOM 6819 N N . THR A 1 853 ? -33.206 10.387 47.713 1.00 95.88 853 THR A N 1
ATOM 6820 C CA . THR A 1 853 ? -31.939 11.085 47.926 1.00 95.88 853 THR A CA 1
ATOM 6821 C C . THR A 1 853 ? -30.804 10.174 47.486 1.00 95.88 853 THR A C 1
ATOM 6823 O O . THR A 1 853 ? -30.609 9.123 48.084 1.00 95.88 853 THR A O 1
ATOM 6826 N N . VAL A 1 854 ? -30.057 10.589 46.467 1.00 95.38 854 VAL A N 1
ATOM 6827 C CA . VAL A 1 854 ? -28.842 9.921 45.990 1.00 95.38 854 VAL A CA 1
ATOM 6828 C C . VAL A 1 854 ? -27.648 10.456 46.778 1.00 95.38 854 VAL A C 1
ATOM 6830 O O . VAL A 1 854 ? -27.425 11.669 46.831 1.00 95.38 854 VAL A O 1
ATOM 6833 N N . GLY A 1 855 ? -26.894 9.557 47.410 1.00 89.56 855 GLY A N 1
ATOM 6834 C CA . GLY A 1 855 ? -25.668 9.876 48.145 1.00 89.56 855 GLY A CA 1
ATOM 6835 C C . GLY A 1 855 ? -24.405 9.863 47.268 1.00 89.56 855 GLY A C 1
ATOM 6836 O O . GLY A 1 855 ? -24.470 9.502 46.099 1.00 89.56 855 GLY A O 1
ATOM 6837 N N . PRO A 1 856 ? -23.239 10.247 47.824 1.00 80.62 856 PRO A N 1
ATOM 6838 C CA . PRO A 1 856 ? -21.944 10.221 47.129 1.00 80.62 856 PRO A CA 1
ATOM 6839 C C . PRO A 1 856 ? -21.269 8.840 47.068 1.00 80.62 856 PRO A C 1
ATOM 6841 O O . PRO A 1 856 ? -20.170 8.748 46.534 1.00 80.62 856 PRO A O 1
ATOM 6844 N N . ALA A 1 857 ? -21.878 7.812 47.662 1.00 76.06 857 ALA A N 1
ATOM 6845 C CA . ALA A 1 857 ? -21.339 6.457 47.772 1.00 76.06 857 ALA A CA 1
ATOM 6846 C C . ALA A 1 857 ? -22.233 5.471 46.989 1.00 76.06 857 ALA A C 1
ATOM 6848 O O . ALA A 1 857 ? -22.633 5.783 45.872 1.00 76.06 857 ALA A O 1
ATOM 6849 N N . GLU A 1 858 ? -22.555 4.325 47.596 1.00 83.12 858 GLU A N 1
ATOM 6850 C CA . GLU A 1 858 ? -23.422 3.265 47.062 1.00 83.12 858 GLU A CA 1
ATOM 6851 C C . GLU A 1 858 ? -24.744 3.773 46.453 1.00 83.12 858 GLU A C 1
ATOM 6853 O O . GLU A 1 858 ? -25.316 4.771 46.925 1.00 83.12 858 GLU A O 1
ATOM 6858 N N . PRO A 1 859 ? -25.290 3.060 45.450 1.00 89.69 859 PRO A N 1
ATOM 6859 C CA . PRO A 1 859 ? -26.488 3.492 44.760 1.00 89.69 859 PRO A CA 1
ATOM 6860 C C . PRO A 1 859 ? -27.701 3.329 45.677 1.00 89.69 859 PRO A C 1
ATOM 6862 O O . PRO A 1 859 ? -27.840 2.362 46.431 1.00 89.69 859 PRO A O 1
ATOM 6865 N N . SER A 1 860 ? -28.635 4.272 45.599 1.00 95.25 860 SER A N 1
ATOM 6866 C CA . SER A 1 860 ? -29.854 4.207 46.404 1.00 95.25 860 SER A CA 1
ATOM 6867 C C . SER A 1 860 ? -30.817 3.169 45.832 1.00 95.25 860 SER A C 1
ATOM 6869 O O . SER A 1 860 ? -31.190 3.228 44.659 1.00 95.25 860 SER A O 1
ATOM 6871 N N . LEU A 1 861 ? -31.233 2.221 46.673 1.00 96.50 861 LEU A N 1
ATOM 6872 C CA . LEU A 1 861 ? -32.170 1.170 46.285 1.00 96.50 861 LEU A CA 1
ATOM 6873 C C . LEU A 1 861 ? -33.597 1.714 46.240 1.00 96.50 861 LEU A C 1
ATOM 6875 O O . LEU A 1 861 ? -34.119 2.194 47.248 1.00 96.50 861 LEU A O 1
ATOM 6879 N N . VAL A 1 862 ? -34.241 1.612 45.080 1.00 96.81 862 VAL A N 1
ATOM 6880 C CA . VAL A 1 862 ? -35.606 2.102 44.869 1.00 96.81 862 VAL A CA 1
ATOM 6881 C C . VAL A 1 862 ? -36.431 1.027 44.171 1.00 96.81 862 VAL A C 1
ATOM 6883 O O . VAL A 1 862 ? -36.171 0.670 43.034 1.00 96.81 862 VAL A O 1
ATOM 6886 N N . TYR A 1 863 ? -37.447 0.499 44.845 1.00 97.12 863 TYR A N 1
ATOM 6887 C CA . TYR A 1 863 ? -38.316 -0.535 44.281 1.00 97.12 863 TYR A CA 1
ATOM 6888 C C . TYR A 1 863 ? -39.670 0.054 43.906 1.00 97.12 863 TYR A C 1
ATOM 6890 O O . TYR A 1 863 ? -40.266 0.796 44.691 1.00 97.12 863 TYR A O 1
ATOM 6898 N N . PHE A 1 864 ? -40.170 -0.313 42.730 1.00 97.62 864 PHE A N 1
ATOM 6899 C CA . PHE A 1 864 ? -41.480 0.108 42.248 1.00 97.62 864 PHE A CA 1
ATOM 6900 C C . PHE A 1 864 ? -42.428 -1.083 42.143 1.00 97.62 864 PHE A C 1
ATOM 6902 O O . PHE A 1 864 ? -42.061 -2.162 41.665 1.00 97.62 864 PHE A O 1
ATOM 6909 N N . GLN A 1 865 ? -43.671 -0.860 42.563 1.00 96.75 865 GLN A N 1
ATOM 6910 C CA . GLN A 1 865 ? -44.755 -1.819 42.425 1.00 96.75 865 GLN A CA 1
ATOM 6911 C C . GLN A 1 865 ? -45.931 -1.143 41.720 1.00 96.75 865 GLN A C 1
ATOM 6913 O O . GLN A 1 865 ? -46.676 -0.370 42.323 1.00 96.75 865 GLN A O 1
ATOM 6918 N N . LEU A 1 866 ? -46.067 -1.402 40.420 1.00 96.50 866 LEU A N 1
ATOM 6919 C CA . LEU A 1 866 ? -47.052 -0.744 39.570 1.00 96.50 866 LEU A CA 1
ATOM 6920 C C . LEU A 1 866 ? -48.390 -1.488 39.593 1.00 96.50 866 LEU A C 1
ATOM 6922 O O . LEU A 1 866 ? -48.447 -2.718 39.533 1.00 96.50 866 LEU A O 1
ATOM 6926 N N . ARG A 1 867 ? -49.487 -0.729 39.627 1.00 93.88 867 ARG A N 1
ATOM 6927 C CA . ARG A 1 867 ? -50.854 -1.270 39.615 1.00 93.88 867 ARG A CA 1
ATOM 6928 C C . ARG A 1 867 ? -51.387 -1.373 38.199 1.00 93.88 867 ARG A C 1
ATOM 6930 O O . ARG A 1 867 ? -51.197 -0.442 37.420 1.00 93.88 867 ARG A O 1
ATOM 6937 N N . GLN A 1 868 ? -52.063 -2.467 37.854 1.00 90.44 868 GLN A N 1
ATOM 6938 C CA . GLN A 1 868 ? -52.729 -2.558 36.551 1.00 90.44 868 GLN A CA 1
ATOM 6939 C C . GLN A 1 868 ? -53.875 -1.550 36.474 1.00 90.44 868 GLN A C 1
ATOM 6941 O O . GLN A 1 868 ? -54.679 -1.427 37.399 1.00 90.44 868 GLN A O 1
ATOM 6946 N N . LYS A 1 869 ? -53.971 -0.846 35.345 1.00 88.88 869 LYS A N 1
ATOM 6947 C CA . LYS A 1 869 ? -55.113 0.022 35.059 1.00 88.88 869 LYS A CA 1
ATOM 6948 C C . LYS A 1 869 ? -56.380 -0.834 34.931 1.00 88.88 869 LYS A C 1
ATOM 6950 O O . LYS A 1 869 ? -56.320 -1.908 34.327 1.00 88.88 869 LYS A O 1
ATOM 6955 N N . PRO A 1 870 ? -57.538 -0.372 35.433 1.00 77.44 870 PRO A N 1
ATOM 6956 C CA . PRO A 1 870 ? -58.810 -1.038 35.180 1.00 77.44 870 PRO A CA 1
ATOM 6957 C C . PRO A 1 870 ? -59.048 -1.191 33.670 1.00 77.44 870 PRO A C 1
ATOM 6959 O O . PRO A 1 870 ? -58.871 -0.237 32.912 1.00 77.44 870 PRO A O 1
ATOM 6962 N N . LEU A 1 871 ? -59.449 -2.387 33.224 1.00 61.41 871 LEU A N 1
ATOM 6963 C CA . LEU A 1 871 ? -59.909 -2.614 31.851 1.00 61.41 871 LEU A CA 1
ATOM 6964 C C . LEU A 1 871 ? -61.196 -1.809 31.618 1.00 61.41 871 LEU A C 1
ATOM 6966 O O . LEU A 1 871 ? -62.291 -2.277 31.933 1.00 61.41 871 LEU A O 1
ATOM 6970 N N . ASP A 1 872 ? -61.082 -0.607 31.059 1.00 54.09 872 ASP A N 1
ATOM 6971 C CA . ASP A 1 872 ? -62.247 0.110 30.550 1.00 54.09 872 ASP A CA 1
ATOM 6972 C C . ASP A 1 872 ? -62.811 -0.643 29.334 1.00 54.09 872 ASP A C 1
ATOM 6974 O O . ASP A 1 872 ? -62.112 -0.916 28.354 1.00 54.09 872 ASP A O 1
ATOM 6978 N N . ASN A 1 873 ? -64.096 -1.010 29.412 1.00 48.50 873 ASN A N 1
ATOM 6979 C CA . ASN A 1 873 ? -64.841 -1.657 28.329 1.00 48.50 873 ASN A CA 1
ATOM 6980 C C . ASN A 1 873 ? -64.659 -0.900 26.994 1.00 48.50 873 ASN A C 1
ATOM 6982 O O . ASN A 1 873 ? -64.707 0.333 26.980 1.00 48.50 873 ASN A O 1
ATOM 6986 N N . PRO A 1 874 ? -64.521 -1.601 25.851 1.00 42.72 874 PRO A N 1
ATOM 6987 C CA . PRO A 1 874 ? -64.231 -0.955 24.576 1.00 42.72 874 PRO A CA 1
ATOM 6988 C C . PRO A 1 874 ? -65.351 0.024 24.166 1.00 42.72 874 PRO A C 1
ATOM 6990 O O . PRO A 1 874 ? -66.535 -0.310 24.292 1.00 42.72 874 PRO A O 1
ATOM 6993 N N . PRO A 1 875 ? -65.027 1.217 23.625 1.00 45.12 875 PRO A N 1
ATOM 6994 C CA . PRO A 1 875 ? -66.041 2.158 23.172 1.00 45.12 875 PRO A CA 1
ATOM 6995 C C . PRO A 1 875 ? -66.783 1.622 21.941 1.00 45.12 875 PRO A C 1
ATOM 6997 O O . PRO A 1 875 ? -66.183 1.227 20.941 1.00 45.12 875 PRO A O 1
ATOM 7000 N N . VAL A 1 876 ? -68.115 1.674 22.002 1.00 46.81 876 VAL A N 1
ATOM 7001 C CA . VAL A 1 876 ? -69.043 1.417 20.891 1.00 46.81 876 VAL A CA 1
ATOM 7002 C C . VAL A 1 876 ? -68.660 2.263 19.657 1.00 46.81 876 VAL A C 1
ATOM 7004 O O . VAL A 1 876 ? -68.438 3.470 19.805 1.00 46.81 876 VAL A O 1
ATOM 7007 N N . PRO A 1 877 ? -68.636 1.709 18.425 1.00 41.75 877 PRO A N 1
ATOM 7008 C CA . PRO A 1 877 ? -68.281 2.478 17.235 1.00 41.75 877 PRO A CA 1
ATOM 7009 C C . PRO A 1 877 ? -69.334 3.558 16.951 1.00 41.75 877 PRO A C 1
ATOM 7011 O O . PRO A 1 877 ? -70.487 3.256 16.634 1.00 41.75 877 PRO A O 1
ATOM 7014 N N . LYS A 1 878 ? -68.951 4.839 17.024 1.00 37.56 878 LYS A N 1
ATOM 7015 C CA . LYS A 1 878 ? -69.799 5.941 16.546 1.00 37.56 878 LYS A CA 1
ATOM 7016 C C . LYS A 1 878 ? -69.858 5.927 15.017 1.00 37.56 878 LYS A C 1
ATOM 7018 O O . LYS A 1 878 ? -68.848 6.061 14.331 1.00 37.56 878 LYS A O 1
ATOM 7023 N N . ALA A 1 879 ? -71.076 5.799 14.498 1.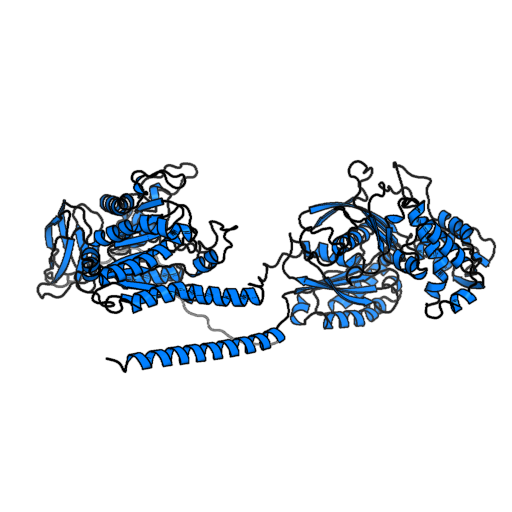00 40.47 879 ALA A N 1
ATOM 7024 C CA . ALA A 1 879 ? -71.408 5.878 13.084 1.00 40.47 879 ALA A CA 1
ATOM 7025 C C . ALA A 1 879 ? -71.020 7.238 12.473 1.00 40.47 879 ALA A C 1
ATOM 7027 O O . ALA A 1 879 ? -71.566 8.276 12.849 1.00 40.47 879 ALA A O 1
ATOM 7028 N N . TYR A 1 880 ? -70.141 7.229 11.468 1.00 31.88 880 TYR A N 1
ATOM 7029 C CA . TYR A 1 880 ? -69.907 8.384 10.600 1.00 31.88 880 TYR A CA 1
ATOM 7030 C C . TYR A 1 880 ? -70.923 8.397 9.445 1.00 31.88 880 TYR A C 1
ATOM 7032 O O . TYR A 1 880 ? -70.926 7.525 8.575 1.00 31.88 880 TYR A O 1
ATOM 7040 N N . LYS A 1 881 ? -71.798 9.412 9.429 1.00 33.88 881 LYS A N 1
ATOM 7041 C CA . LYS A 1 881 ? -72.677 9.747 8.295 1.00 33.88 881 LYS A CA 1
ATOM 7042 C C . LYS A 1 881 ? -71.898 10.513 7.212 1.00 33.88 881 LYS A C 1
ATOM 7044 O O . LYS A 1 881 ? -71.159 11.446 7.498 1.00 33.88 881 LYS A O 1
ATOM 7049 N N . LYS A 1 882 ? -72.131 10.101 5.960 1.00 33.34 882 LYS A N 1
ATOM 7050 C CA . LYS A 1 882 ? -71.620 10.618 4.671 1.00 33.34 882 LYS A CA 1
ATOM 7051 C C . LYS A 1 882 ? -71.978 12.081 4.350 1.00 33.34 882 LYS A C 1
ATOM 7053 O O . LYS A 1 882 ? -73.136 12.453 4.525 1.00 33.34 882 LYS A O 1
ATOM 7058 N N . ARG A 1 883 ? -71.058 12.771 3.646 1.00 30.14 883 ARG A N 1
ATOM 7059 C CA . ARG A 1 883 ? -71.185 13.548 2.366 1.00 30.14 883 ARG A CA 1
ATOM 7060 C C . ARG A 1 883 ? -70.010 14.545 2.278 1.00 30.14 883 ARG A C 1
ATOM 7062 O O . ARG A 1 883 ? -69.634 15.066 3.312 1.00 30.14 883 ARG A O 1
ATOM 7069 N N . SER A 1 884 ? -69.400 14.946 1.160 1.00 28.72 884 SER A N 1
ATOM 7070 C CA . SER A 1 884 ? -69.299 14.584 -0.271 1.00 28.72 884 SER A CA 1
ATOM 7071 C C . SER A 1 884 ? -68.171 15.494 -0.820 1.00 28.72 884 SER A C 1
ATOM 7073 O O . SER A 1 884 ? -68.148 16.659 -0.445 1.00 28.72 884 SER A O 1
ATOM 7075 N N . HIS A 1 885 ? -67.203 15.050 -1.628 1.00 31.20 885 HIS A N 1
ATOM 7076 C CA . HIS A 1 885 ? -67.219 15.279 -3.082 1.00 31.20 885 HIS A CA 1
ATOM 7077 C C . HIS A 1 885 ? -66.011 14.628 -3.795 1.00 31.20 885 HIS A C 1
ATOM 7079 O O . HIS A 1 885 ? -64.863 14.867 -3.447 1.00 31.20 885 HIS A O 1
ATOM 7085 N N . ASN A 1 886 ? -66.333 13.834 -4.823 1.00 32.00 886 ASN A N 1
ATOM 7086 C CA . ASN A 1 886 ? -65.676 13.604 -6.121 1.00 32.00 886 ASN A CA 1
ATOM 7087 C C . ASN A 1 886 ? -64.227 14.093 -6.358 1.00 32.00 886 ASN A C 1
ATOM 7089 O O . ASN A 1 886 ? -64.003 15.288 -6.511 1.00 32.00 886 ASN A O 1
ATOM 7093 N N . LYS A 1 887 ? -63.329 13.175 -6.747 1.00 31.39 887 LYS A N 1
ATOM 7094 C CA . LYS A 1 887 ? -63.078 12.806 -8.162 1.00 31.39 887 LYS A CA 1
ATOM 7095 C C . LYS A 1 887 ? -62.149 11.588 -8.254 1.00 31.39 887 LYS A C 1
ATOM 7097 O O . LYS A 1 887 ? -61.243 11.404 -7.455 1.00 31.39 887 LYS A O 1
ATOM 7102 N N . ALA A 1 888 ? -62.455 10.740 -9.228 1.00 32.03 888 ALA A N 1
ATOM 7103 C CA . ALA A 1 888 ? -61.897 9.417 -9.451 1.00 32.03 888 ALA A CA 1
ATOM 7104 C C . ALA A 1 888 ? -60.576 9.437 -10.235 1.00 32.03 888 ALA A C 1
ATOM 7106 O O . ALA A 1 888 ? -60.451 10.219 -11.172 1.00 32.03 888 ALA A O 1
ATOM 7107 N N . GLN A 1 889 ? -59.684 8.483 -9.942 1.00 30.14 889 GLN A N 1
ATOM 7108 C CA . GLN A 1 889 ? -59.124 7.554 -10.938 1.00 30.14 889 GLN A CA 1
ATOM 7109 C C . GLN A 1 889 ? -58.311 6.442 -10.248 1.00 30.14 889 GLN A C 1
ATOM 7111 O O . GLN A 1 889 ? -57.177 6.634 -9.827 1.00 30.14 889 GLN A O 1
ATOM 7116 N N . GLN A 1 890 ? -58.907 5.250 -10.159 1.00 28.81 890 GLN A N 1
ATOM 7117 C CA . GLN A 1 890 ? -58.208 3.985 -9.924 1.00 28.81 890 GLN A CA 1
ATOM 7118 C C . GLN A 1 890 ? -57.750 3.425 -11.277 1.00 28.81 890 GLN A C 1
ATOM 7120 O O . GLN A 1 890 ? -58.581 3.213 -12.161 1.00 28.81 890 GLN A O 1
ATOM 7125 N N . LYS A 1 891 ? -56.457 3.119 -11.430 1.00 31.19 891 LYS A N 1
ATOM 7126 C CA . LYS A 1 891 ? -55.971 2.178 -12.452 1.00 31.19 891 LYS A CA 1
ATOM 7127 C C . LYS A 1 891 ? -55.710 0.827 -11.789 1.00 31.19 891 LYS A C 1
ATOM 7129 O O . LYS A 1 891 ? -54.860 0.711 -10.914 1.00 31.19 891 LYS A O 1
ATOM 7134 N N . LYS A 1 892 ? -56.482 -0.175 -12.216 1.00 28.95 892 LYS A N 1
ATOM 7135 C CA . LYS A 1 892 ? -56.319 -1.598 -11.900 1.00 28.95 892 LYS A CA 1
ATOM 7136 C C . LYS A 1 892 ? -55.251 -2.224 -12.803 1.00 28.95 892 LYS A C 1
ATOM 7138 O O . LYS A 1 892 ? -55.233 -1.989 -14.007 1.00 28.95 892 LYS A O 1
ATOM 7143 N N . ILE A 1 893 ? -54.428 -3.059 -12.184 1.00 31.27 893 ILE A N 1
ATOM 7144 C CA . ILE A 1 893 ? -53.545 -4.077 -12.767 1.00 31.27 893 ILE A CA 1
ATOM 7145 C C . ILE A 1 893 ? -54.399 -5.264 -13.234 1.00 31.27 893 ILE A C 1
ATOM 7147 O O . ILE A 1 893 ? -55.226 -5.675 -12.430 1.00 31.27 893 ILE A O 1
ATOM 7151 N N . VAL A 1 894 ? -54.169 -5.823 -14.438 1.00 29.22 894 VAL A N 1
ATOM 7152 C CA . VAL A 1 894 ? -54.084 -7.281 -14.759 1.00 29.22 894 VAL A CA 1
ATOM 7153 C C . VAL A 1 894 ? -53.420 -7.464 -16.171 1.00 29.22 894 VAL A C 1
ATOM 7155 O O . VAL A 1 894 ? -53.171 -6.456 -16.829 1.00 29.22 894 VAL A O 1
ATOM 7158 N N . PRO A 1 895 ? -53.085 -8.681 -16.665 1.00 34.19 895 PRO A N 1
ATOM 7159 C CA . PRO A 1 895 ? -51.736 -9.253 -16.790 1.00 34.19 895 PRO A CA 1
ATOM 7160 C C . PRO A 1 895 ? -51.255 -9.415 -18.258 1.00 34.19 895 PRO A C 1
ATOM 7162 O O . PRO A 1 895 ? -52.031 -9.281 -19.201 1.00 34.19 895 PRO A O 1
ATOM 7165 N N . ARG A 1 896 ? -49.986 -9.790 -18.484 1.00 28.62 896 ARG A N 1
ATOM 7166 C CA . ARG A 1 896 ? -49.493 -10.233 -19.806 1.00 28.62 896 ARG A CA 1
ATOM 7167 C C . ARG A 1 896 ? -48.975 -11.670 -19.738 1.00 28.62 896 ARG A C 1
ATOM 7169 O O . ARG A 1 896 ? -48.009 -11.937 -19.034 1.00 28.62 896 ARG A O 1
ATOM 7176 N N . ALA A 1 897 ? -49.606 -12.555 -20.507 1.00 31.34 897 ALA A N 1
ATOM 7177 C CA . ALA A 1 897 ? -49.086 -13.861 -20.903 1.00 31.34 897 ALA A CA 1
ATOM 7178 C C . ALA A 1 897 ? -48.771 -13.849 -22.413 1.00 31.34 897 ALA A C 1
ATOM 7180 O O . ALA A 1 897 ? -49.381 -13.093 -23.168 1.00 31.34 897 ALA A O 1
ATOM 7181 N N . ALA A 1 898 ? -47.774 -14.649 -22.802 1.00 34.59 898 ALA A N 1
ATOM 7182 C CA . ALA A 1 898 ? -47.121 -14.721 -24.116 1.00 34.59 898 ALA A CA 1
ATOM 7183 C C . ALA A 1 898 ? -48.024 -15.204 -25.277 1.00 34.59 898 ALA A C 1
ATOM 7185 O O . ALA A 1 898 ? -49.125 -15.701 -25.037 1.00 34.59 898 ALA A O 1
ATOM 7186 N N . PRO A 1 899 ? -47.532 -15.122 -26.532 1.00 42.94 899 PRO A N 1
ATOM 7187 C CA . PRO A 1 899 ? -47.083 -16.363 -27.184 1.00 42.94 899 PRO A CA 1
ATOM 7188 C C . PRO A 1 899 ? -45.819 -16.243 -28.076 1.00 42.94 899 PRO A C 1
ATOM 7190 O O . PRO A 1 899 ? -45.705 -15.365 -28.921 1.00 42.94 899 PRO A O 1
ATOM 7193 N N . TRP A 1 900 ? -44.871 -17.153 -27.824 1.00 30.31 900 TRP A N 1
ATOM 7194 C CA . TRP A 1 900 ? -44.201 -18.120 -28.718 1.00 30.31 900 TRP A CA 1
ATOM 7195 C C . TRP A 1 900 ? -44.122 -17.964 -30.265 1.00 30.31 900 TRP A C 1
ATOM 7197 O O . TRP A 1 900 ? -45.130 -17.724 -30.920 1.00 30.31 900 TRP A O 1
ATOM 7207 N N . GLN A 1 901 ? -42.941 -18.401 -30.776 1.00 34.47 901 GLN A N 1
ATOM 7208 C CA . GLN A 1 901 ? -42.597 -19.037 -32.084 1.00 34.47 901 GLN A CA 1
ATOM 7209 C C . GLN A 1 901 ? -42.268 -18.106 -33.292 1.00 34.47 901 GLN A C 1
ATOM 7211 O O . GLN A 1 901 ? -42.925 -17.094 -33.458 1.00 34.47 901 GLN A O 1
ATOM 7216 N N . ILE A 1 902 ? -41.317 -18.348 -34.226 1.00 37.91 902 ILE A N 1
ATOM 7217 C CA . ILE A 1 902 ? -40.312 -19.406 -34.519 1.00 37.91 902 ILE A CA 1
ATOM 7218 C C . ILE A 1 902 ? -39.447 -18.977 -35.749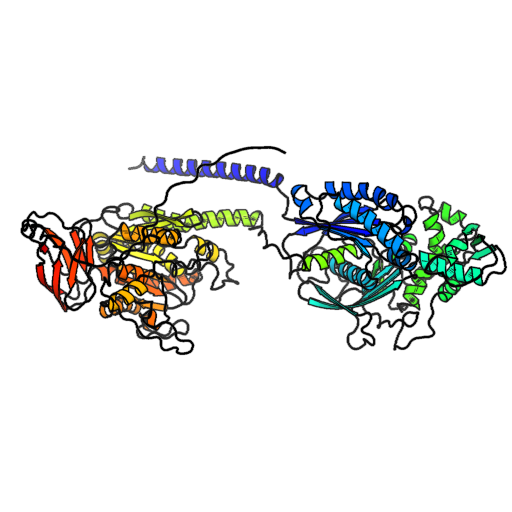 1.00 37.91 902 ILE A C 1
ATOM 7220 O O . ILE A 1 902 ? -39.953 -18.272 -36.616 1.00 37.91 902 ILE A O 1
ATOM 7224 N N . LEU A 1 903 ? -38.207 -19.499 -35.833 1.00 40.94 903 LEU A N 1
ATOM 7225 C CA . LEU A 1 903 ? -37.290 -19.717 -36.992 1.00 40.94 903 LEU A CA 1
ATOM 7226 C C . LEU A 1 903 ? -36.718 -18.540 -37.826 1.00 40.94 903 LEU A C 1
ATOM 7228 O O . LEU A 1 903 ? -37.369 -18.041 -38.741 1.00 40.94 903 LEU A O 1
ATOM 7232 N N . ARG A 1 904 ? -35.402 -18.301 -37.709 1.00 36.88 904 ARG A N 1
ATOM 7233 C CA . ARG A 1 904 ? -34.343 -18.919 -38.544 1.00 36.88 904 ARG A CA 1
ATOM 7234 C C . ARG A 1 904 ? -32.966 -18.740 -37.919 1.00 36.88 904 ARG A C 1
ATOM 7236 O O . ARG A 1 904 ? -32.765 -17.691 -37.273 1.00 36.88 904 ARG A O 1
#

Foldseek 3Di:
DPPVVVVVVVVVVVVVVVVVVVVVVCVVVVVVVVVVDPDQQKAKEWEWEQEQFWIKIWIKIFHLFAQLLFTLIDTDDMDIFPDGGLLVCLVPLLVSAVSVCVVLVVVCVVDDPVNAQVYEYEYEYELNLVQSCVLPVVSSVSNQVSNQVNVVVGSHHYDGYYHDDQLLFQQLLQLLQCSLVVLLPPDDDPPDDDDPDADNAGAWEWEAGQFKIKTKGQFDPVQDPDCPQWDWDAASNDITTMGMDMGGLLHLNSLVLLLVLVQQVVDPDLEGEAQLFAAPDKDKDQVCVSCSRSSRVDPDDGPDRIHMYGYPLALVVLLVSSVVSFAAPAAPGPDAQTPNHDAGDDDAAHEYEDLQQVLCVVLPNQQPQLVVLSVSLSVLSHHHPVVQCVVCVPDPPVVSRRSSNSSSSSSCNVCVRNPCPSVNPNRYGYDQDRPNHGSTSRVSVVRSVSSVPGRDDDPPPVDDPVVVVVVCVVVVVVLCVLVVLLVVLCVLQVQFWDKDFLFAAPVGHTQIKIKGANHPPDDDFQQAEEEEAEPLFLLLQLQLVLLSVLSNVLSVCVVVVPVLSVVLRHRYIYIYRSHLAPQLNVQQVPDDPVDNDPRRSGAHPVRHRQQQQAPFVVVVLLVCVVVPDANAQDDDDPCSCVRHGRSNNSVVVVCVVHQHQEYEYEGAQKAAKEFDDLADSDDDDPPDPQQDADAALCNVVRVVLRLLLLVLFPCLLVQDILNGGDHRNYDYNSSVPRGGNGPQVVCGRNHNYHYIYGHQYSRSNDDPVCSVVSSVRRVRSVSSSSQLQFFAAKEAEAEPVRHGDFQWWKDWPSRSGIHGAHPRRIDGDHDAFDWIWIWTGDPQWDIDIDIDGTDRHGYHYDYHYTYGDPPDDDDDDDDDDDDDDDDDDDDDDDDDDDDDDDDD

InterPro domains:
  IPR000407 Nucleoside phosphatase GDA1/CD39 [PF01150] (37-458)
  IPR000407 Nucleoside phosphatase GDA1/CD39 [PS01238] (164-179)
  IPR000834 Peptidase M14, carboxypeptidase A [PF00246] (489-780)
  IPR000834 Peptidase M14, carboxypeptidase A [PR00765] (502-514)
  IPR000834 Peptidase M14, carboxypeptidase A [PR00765] (528-542)
  IPR000834 Peptidase M14, carboxypeptidase A [PR00765] (607-615)
  IPR000834 Peptidase M14, carboxypeptidase A [PR00765] (664-677)
  IPR000834 Peptidase M14, carboxypeptidase A [PS52035] (473-789)
  IPR000834 Peptidase M14, carboxypeptidase A [SM00631] (481-896)
  IPR008969 Carboxypeptidase-like, regulatory domain superfamily [SSF49464] (792-869)
  IPR050753 Peptidase M14 domain-containing protein [PTHR11532] (483-873)
  IPR057246 Zinc carboxypeptidases, zinc-binding region 1 [PS00132] (528-550)
  IPR057247 Zinc carboxypeptidases, zinc-binding region 2 [PS00133] (667-677)

Radius of gyration: 44.09 Å; chains: 1; bounding box: 120×69×119 Å

pLDDT: mean 84.7, std 18.35, range [27.89, 98.88]

Secondary structure (DSSP, 8-state):
--SSSSHHHHHHHHHHHHHHHHHHHHHHHHHHHHTT-----EEEEEEEEE-SS-EEEEEEEEESS-BTTB---EEEEEEEESSS-GGGGTT-GGGGSTTHHHHHHHHHHHS-GGGGGGSEEEEEE-HHHHHHHHH-HHHHHHHHHHHHHHHTTSSSEEEEEEE--HHHHHHHHHHHHHHHTT-S-SS-S-S-S------SSPPEEEEE-SSEEEEEE---GGG----TTEEEEEETTEEEEEEEEEEET-SHHHHHHHHHHHHHHH-SSSEEEETTS-BT-EEEEEHHHHHTSTTT--S---S-SEEEEEE---HHHHHHHHHTTS--S---SS-B-STT-B-PPP-S-EEEEEHHHHHHHHTT-TTS-HHHHHHHHHHHHTSBHHHHHHH-TTS-HHHHTTHHHHHHHHHIIIIIIS---TTTGGGEEE-SEETTEEPSHHHHHHHHHHHHSPPPPP----S-HHHHHHHHHHHHHHHHHHHHHHHHHHHHSTTSEEEEEEEE-TT--EEEEEEE-SSTTSPPTTPPEEEEEE-SSTT--HHHHHHHHHHHHHHHHHHTT-HHHHHHHHH-EEEEES-S-HHHHHHHHTS-GGG--TTTTSS-TTS--GGG-S--HHHHHHHHHHH---SSSPPPPTTGGGTS-HHHHHHHHHHHHS-EEEEEEEE-SSEEEEES--S-SS---TT---------TTHHHHHHHHHHHHHHSSSGGG-EETTEE-GGGEEEHHHH----S-HHHHHHHHSS-EEEEEEE-S-SS--GGGHHHHHHHHHHHHHHHHHGGGSSEEEEEEETT--B-TT-EEEETTEEEEEE--TTSEEEE---SEEEEEEEE-TTEE-EEEEEEE-SSSPEE--EEEEEPP-PPPPPPPP-------------------------